Protein AF-A0A7Y3T927-F1 (afdb_monomer_lite)

InterPro domains:
  IPR011990 Tetratricopeptide-like helical domain superfamily [G3DSA:1.25.40.10] (578-872)

Foldseek 3Di:
DDDDDPPPVVVVVVVVVVVVVVVVVPPPPPPDDPPPDPPAQDLQKWFQQAFFKFAAAAPDDPPPDPDPDDIQTDGGRFIWGFDFWAFDLVLFIWTWTWGDSPPPPDIDITIDGLLRIASDYCLQVLLVVLQLQFAFHQKFFWWQDKALDQVVVLVVLLVLVLLVLAWWKFQFPVNIITITSAMWGNVCQVVLLVPFPSGHVPIHTHRCSRGNAIFDDDPRGTHHQPPPPDPDLVRLLVVLVVLCVVCVVVVPLVSLVNSVRSPDLVSLLSNLVSLVQPACPPVSNLSVSLVSLSSNSSSSNLSSLLSQLVDQLNSNCSSQCNRPPVHPPQLVRGCNLSSLRSNLSVLNLSSLQSNLCSAQVPHLHALSSLRSNLSSLVSNVVVPPVVSLVCSLVSCVSNQVNVDDPGDRDLSRLLSSLVSLVVQADAEDDDPPGHHSLSSLVSLLVSLQRDAPDPVCVVSLVVSLVRLVVNLVRLHLSSLLSLQPRPRNDPLVSSLVSLLSSVVSLVPDPDHDPCSVCVLVSGQQVHPSSCVVLVVLLVVLLCLLQPVLDPSNLVSLQVNVVSLVRHPVRDPVNNLVSLVNQQDLVHLSSLQVNLVVLCVVLVPPDPPVSNVVSNVSNLVSLVSNLDLQRQPLVSLQVNLVVCVVVVVLVVSLVSLVSSLVSVVVPDDAAAQDLVSLQVNLVSCVVVLHPQVSSLVSLVNLLRHLHQVGNLVSLQSNLVCQCVVSVHHNDLQSSLVSLCCSAVPPRYLHHDLVSLQSNLCSQVDDVVHHDDPVCPPVPDDDNLNSLQSSLLSLQSSVLVVDVVSVVVNVVSVVCVLVVVGDFFWKWKFKAALVRDTRDIAIWTKGKHWHDDPVCSVVSDTWIWIWTQGPSSRIWIWTADPNFIDTVNATWDAWDDDPQKTWTARPSRRMIMIIHGD

Secondary structure (DSSP, 8-state):
----SSSHHHHHHHHHHHHHHHHHHHS---------PPPP--TTEEEESS-EEEBSSTT--TTSSS--SS-EEEPTT-EEEEEEEEE-TTS-EEEEEEEE-SSTT-EEEEEEEGGGEES-SSSTTTTTTT-TTSPPTTEEEEEEEEESSHHHHHHHHHHTGGGTTT-EEEEETTS-EEEEEEEEEHHHHHHHHHH-SSS-TT-EEE--TTEEEEPEEETTEEE----TT-SSHHHHHHHHHHHHHHHHHHT-HHHHHHHHHTT-HHHHHHHHHHTTT---SSS-HHHHHHHHHHHHHHTT-HHHHHHHHS-SS-TTTHHHHHHTTT-SS-GGG-SHHHHHHHHHHTT-HHHHHHHHHHSSTTSPPPHHHHHHHHHHHHHHHHTT-HHHHHHTTGGGHHHHHHT-TTPPPPHHHHHHHHHHHHTT-B-SS--TTS-BSHHHHHHHHHHHHH----GGGHHHHHHHHHHHHHHHHTT-HHHHHHHHT-TTTS-HHHHHHHHHHHHHHHHH-SS--TTTTTHHHHS-TT-TTTHHHHHHHHHHHHHHHHH--STHHHHHHHHHHHHHHH-SS--HHHHHHHHHHTSSSS--TTHHHHHHHHHHHTTS---HHHHHHHHHHHHHHHHHH--TTS--HHHHHHHHHHHHHTT-HHHHHHHHHHHHHHHHHH--SS-S--HHHHHHHHHHHHTT--HHHHHHHHHHHHTS--TTTHHHHHHHHHHHHHHTSSS---HHHHHHHHHHHHS-SS-S---HHHHHHHHHHHHH-SSPPPPTTTTTTS---HHHHHHHHHHHHHHHHHTT-HHHHHHHHHHHHHHHTTSS--EEEEEEEE-TT--EEEEEEEEEEEEEE--GGGTTTT-PEEEEEEE-TTS-EEEEEEETTEEEETTEEEPPPEEETTEEEEE-TTT--EEEEEE-

Sequence (916 aa):
MAHTIIAQGKVIRLFIAAIIAIILALLPVSQGRTQDLPPYQTLEVRRLCAPTQISRTPGQRANQTGNQTGHILLNSGGEVRLVDITFGPDRRPYFAVDYATGKGLERAKGFVPIENASNFCGFSQRAENGQPFVSPPNTCHLIAAVAPSLAALNSQARALAAFRPSMAAYLQSDGHYALSLGLLNIKASSSILARATRLPENSHCSTGNAFIASLVKTGSAFSQPEKAGYASTEERLAAAGALLQAAAQTQDSNGLRKACHLGLGSACSLYAQAIYDAADPDGDLPATVTHYALLGCMSGDVLGCKLAINRSENTLENAQFRAIEGGTGDANDLVTPELAKPGCDAGDAVSCVLLARGTASTTTATAVEASSNFAALYTACGAGIAFVCRDLPDSFDPVISARGQAVSATPDENYALAALLEESCEPGPARANHVHCKPAYYKYRDFLQDTEPDRLEKPRLTKAKALLERGCADGDPSACIAQTRLAAHWALDARNHSAARAIALCAEQTEKDSACTGLGSALDPGLAAAAPAQNDSYQALSNSCRTDTSASGPQACAAAVAAALASKDIKRPQLEAMLDSACGDETINGCQALASLLFANTKEQSPPPIKADNDARALAALEKGCRFDNAPASTCLSLARLHGDAGEIAAAMNLFEKGCAAQIAQSSNRPETVSLCYEAAKFALQHKTHYPAALQWADFACKAADPGLSPYACKLIGNIYALGLGTAVNAQQAAMAYQSGCFHPFVATTDGEACIRYGNLLLGAKPPIVLAGDAYAGDQTPASLITEASRAYDMGCMDNIEQACQLNRTLLEDWSRGRYPHDRTTCSVKDDAGTTRSENTCRRFSFYQAAAERKPGRRQLRLNVHVWPDGDKTVIYQDNGRWRLNEVITDGPQRKSDMTCWRNPISKRSFCAKPL

Organism: NCBI:txid419475

pLDDT: mean 82.71, std 12.77, range [29.67, 97.75]

Radius of gyration: 36.07 Å; chains: 1; bounding box: 84×70×139 Å

Structure (mmCIF, N/CA/C/O backbone):
data_AF-A0A7Y3T927-F1
#
_entry.id   AF-A0A7Y3T927-F1
#
loop_
_atom_site.group_PDB
_atom_site.id
_atom_site.type_symbol
_atom_site.label_atom_id
_atom_site.label_alt_id
_atom_site.label_comp_id
_atom_site.label_asym_id
_atom_site.label_entity_id
_atom_site.label_seq_id
_atom_site.pdbx_PDB_ins_code
_atom_site.Cartn_x
_atom_site.Cartn_y
_atom_site.Cartn_z
_atom_site.occupancy
_atom_site.B_iso_or_equiv
_atom_site.auth_seq_id
_atom_site.auth_comp_id
_atom_site.auth_asym_id
_atom_site.auth_atom_id
_atom_site.pdbx_PDB_model_num
ATOM 1 N N . MET A 1 1 ? 25.437 27.936 92.104 1.00 33.88 1 MET A N 1
ATOM 2 C CA . MET A 1 1 ? 25.019 29.152 91.372 1.00 33.88 1 MET A CA 1
ATOM 3 C C . MET A 1 1 ? 25.064 28.813 89.892 1.00 33.88 1 MET A C 1
ATOM 5 O O . MET A 1 1 ? 26.129 28.494 89.396 1.00 33.88 1 MET A O 1
ATOM 9 N N . ALA A 1 2 ? 23.916 28.457 89.319 1.00 29.67 2 ALA A N 1
ATOM 10 C CA . ALA A 1 2 ? 22.984 29.362 88.624 1.00 29.67 2 ALA A CA 1
ATOM 11 C C . ALA A 1 2 ? 23.266 29.293 87.109 1.00 29.67 2 ALA A C 1
ATOM 13 O O . ALA A 1 2 ? 24.314 29.706 86.641 1.00 29.67 2 ALA A O 1
ATOM 14 N N . HIS A 1 3 ? 22.467 28.517 86.373 1.00 36.09 3 HIS A N 1
ATOM 15 C CA . HIS A 1 3 ? 21.347 29.038 85.579 1.00 36.09 3 HIS A CA 1
ATOM 16 C C . HIS A 1 3 ? 21.787 30.054 84.524 1.00 36.09 3 HIS A C 1
ATOM 18 O O . HIS A 1 3 ? 21.802 31.242 84.818 1.00 36.09 3 HIS A O 1
ATOM 24 N N . THR A 1 4 ? 22.064 29.599 83.294 1.00 37.44 4 THR A N 1
ATOM 25 C CA . THR A 1 4 ? 21.818 30.377 82.052 1.00 37.44 4 THR A CA 1
ATOM 26 C C . THR A 1 4 ? 22.055 29.566 80.765 1.00 37.44 4 THR A C 1
ATOM 28 O O . THR A 1 4 ? 22.653 30.054 79.822 1.00 37.44 4 THR A O 1
ATOM 31 N N . ILE A 1 5 ? 21.562 28.325 80.648 1.00 41.53 5 ILE A N 1
ATOM 32 C CA . ILE A 1 5 ? 21.494 27.650 79.326 1.00 41.53 5 ILE A CA 1
ATOM 33 C C . ILE A 1 5 ? 20.171 26.883 79.181 1.00 41.53 5 ILE A C 1
ATOM 35 O O . ILE A 1 5 ? 20.136 25.687 78.932 1.00 41.53 5 ILE A O 1
ATOM 39 N N . ILE A 1 6 ? 19.041 27.558 79.411 1.00 42.19 6 ILE A N 1
ATOM 40 C CA . ILE A 1 6 ? 17.700 27.002 79.110 1.00 42.19 6 ILE A CA 1
ATOM 41 C C . ILE A 1 6 ? 16.919 27.909 78.133 1.00 42.19 6 ILE A C 1
ATOM 43 O O . ILE A 1 6 ? 15.921 27.489 77.552 1.00 42.19 6 ILE A O 1
ATOM 47 N N . ALA A 1 7 ? 17.411 29.117 77.833 1.00 40.31 7 ALA A N 1
ATOM 48 C CA . ALA A 1 7 ? 16.710 30.061 76.957 1.00 40.31 7 ALA A CA 1
ATOM 49 C C . ALA A 1 7 ? 17.004 29.895 75.449 1.00 40.31 7 ALA A C 1
ATOM 51 O O . ALA A 1 7 ? 16.173 30.282 74.634 1.00 40.31 7 ALA A O 1
ATOM 52 N N . GLN A 1 8 ? 18.122 29.273 75.043 1.00 43.91 8 GLN A N 1
ATOM 53 C CA . GLN A 1 8 ? 18.474 29.142 73.613 1.00 43.91 8 GLN A CA 1
ATOM 54 C C . GLN A 1 8 ? 17.902 27.885 72.927 1.00 43.91 8 GLN A C 1
ATOM 56 O O . GLN A 1 8 ? 17.673 27.896 71.720 1.00 43.91 8 GLN A O 1
ATOM 61 N N . GLY A 1 9 ? 17.570 26.825 73.674 1.00 41.06 9 GLY A N 1
ATOM 62 C CA . GLY A 1 9 ? 17.027 25.586 73.094 1.00 41.06 9 GLY A CA 1
ATOM 63 C C . GLY A 1 9 ? 15.558 25.673 72.653 1.00 41.06 9 GLY A C 1
ATOM 64 O O . GLY A 1 9 ? 15.148 24.966 71.734 1.00 41.06 9 GLY A O 1
ATOM 65 N N . LYS A 1 10 ? 14.756 26.554 73.273 1.00 48.06 10 LYS A N 1
ATOM 66 C CA . LYS A 1 10 ? 13.339 26.749 72.907 1.00 48.06 10 LYS A CA 1
ATOM 67 C C . LYS A 1 10 ? 13.165 27.624 71.669 1.00 48.06 10 LYS A C 1
ATOM 69 O O . LYS A 1 10 ? 12.317 27.305 70.844 1.00 48.06 10 LYS A O 1
ATOM 74 N N . VAL A 1 11 ? 13.985 28.665 71.506 1.00 54.19 11 VAL A N 1
ATOM 75 C CA . VAL A 1 11 ? 13.917 29.553 70.333 1.00 54.19 11 VAL A CA 1
ATOM 76 C C . VAL A 1 11 ? 14.350 28.807 69.071 1.00 54.19 11 VAL A C 1
ATOM 78 O O . VAL A 1 11 ? 13.672 28.904 68.057 1.00 54.19 11 VAL A O 1
ATOM 81 N N . ILE A 1 12 ? 15.384 27.962 69.154 1.00 56.62 12 ILE A N 1
ATOM 82 C CA . ILE A 1 12 ? 15.832 27.135 68.022 1.00 56.62 12 ILE A CA 1
ATOM 83 C C . ILE A 1 12 ? 14.793 26.057 67.672 1.00 56.62 12 ILE A C 1
ATOM 85 O O . ILE A 1 12 ? 14.523 25.837 66.498 1.00 56.62 12 ILE A O 1
ATOM 89 N N . ARG A 1 13 ? 14.134 25.429 68.658 1.00 56.34 13 ARG A N 1
ATOM 90 C CA . ARG A 1 13 ? 13.058 24.457 68.383 1.00 56.34 13 ARG A CA 1
ATOM 91 C C . ARG A 1 13 ? 11.796 25.101 67.808 1.00 56.34 13 ARG A C 1
ATOM 93 O O . ARG A 1 13 ? 11.182 24.491 66.940 1.00 56.34 13 ARG A O 1
ATOM 100 N N . LEU A 1 14 ? 11.432 26.315 68.232 1.00 60.09 14 LEU A N 1
ATOM 101 C CA . LEU A 1 14 ? 10.325 27.060 67.620 1.00 60.09 14 LEU A CA 1
ATOM 102 C C . LEU A 1 14 ? 10.671 27.548 66.211 1.00 60.09 14 LEU A C 1
ATOM 104 O O . LEU A 1 14 ? 9.817 27.469 65.339 1.00 60.09 14 LEU A O 1
ATOM 108 N N . PHE A 1 15 ? 11.909 27.986 65.963 1.00 62.97 15 PHE A N 1
ATOM 109 C CA . PHE A 1 15 ? 12.351 28.369 64.620 1.00 62.97 15 PHE A CA 1
ATOM 110 C C . PHE A 1 15 ? 12.423 27.169 63.676 1.00 62.97 15 PHE A C 1
ATOM 112 O O . PHE A 1 15 ? 11.966 27.272 62.547 1.00 62.97 15 PHE A O 1
ATOM 119 N N . ILE A 1 16 ? 12.915 26.013 64.130 1.00 68.69 16 ILE A N 1
ATOM 120 C CA . ILE A 1 16 ? 12.929 24.785 63.322 1.00 68.69 16 ILE A CA 1
ATOM 121 C C . ILE A 1 16 ? 11.500 24.285 63.075 1.00 68.69 16 ILE A C 1
ATOM 123 O O . ILE A 1 16 ? 11.180 23.925 61.950 1.00 68.69 16 ILE A O 1
ATOM 127 N N . ALA A 1 17 ? 10.611 24.319 64.074 1.00 65.12 17 ALA A N 1
ATOM 128 C CA . ALA A 1 17 ? 9.209 23.944 63.888 1.00 65.12 17 ALA A CA 1
ATOM 129 C C . ALA A 1 17 ? 8.461 24.913 62.957 1.00 65.12 17 ALA A C 1
ATOM 131 O O . ALA A 1 17 ? 7.675 24.466 62.127 1.00 65.12 17 ALA A O 1
ATOM 132 N N . ALA A 1 18 ? 8.736 26.219 63.041 1.00 66.75 18 ALA A N 1
ATOM 133 C CA . ALA A 1 18 ? 8.168 27.224 62.148 1.00 66.75 18 ALA A CA 1
ATOM 134 C C . ALA A 1 18 ? 8.727 27.106 60.723 1.00 66.75 18 ALA A C 1
ATOM 136 O O . ALA A 1 18 ? 7.965 27.214 59.774 1.00 66.75 18 ALA A O 1
ATOM 137 N N . ILE A 1 19 ? 10.020 26.811 60.556 1.00 69.44 19 ILE A N 1
ATOM 138 C CA . ILE A 1 19 ? 10.631 26.557 59.244 1.00 69.44 19 ILE A CA 1
ATOM 139 C C . ILE A 1 19 ? 10.083 25.258 58.643 1.00 69.44 19 ILE A C 1
ATOM 141 O O . ILE A 1 19 ? 9.736 25.249 57.472 1.00 69.44 19 ILE A O 1
ATOM 145 N N . ILE A 1 20 ? 9.906 24.190 59.427 1.00 69.19 20 ILE A N 1
ATOM 146 C CA . ILE A 1 20 ? 9.268 22.948 58.960 1.00 69.19 20 ILE A CA 1
ATOM 147 C C . ILE A 1 20 ? 7.797 23.194 58.595 1.00 69.19 20 ILE A C 1
ATOM 149 O O . ILE A 1 20 ? 7.352 22.713 57.559 1.00 69.19 20 ILE A O 1
ATOM 153 N N . ALA A 1 21 ? 7.054 23.986 59.375 1.00 63.88 21 ALA A N 1
ATOM 154 C CA . ALA A 1 21 ? 5.666 24.343 59.071 1.00 63.88 21 ALA A CA 1
ATOM 155 C C . ALA A 1 21 ? 5.542 25.250 57.835 1.00 63.88 21 ALA A C 1
ATOM 157 O O . ALA A 1 21 ? 4.618 25.079 57.048 1.00 63.88 21 ALA A O 1
ATOM 158 N N . ILE A 1 22 ? 6.487 26.171 57.624 1.00 67.50 22 ILE A N 1
ATOM 159 C CA . ILE A 1 22 ? 6.550 27.035 56.439 1.00 67.50 22 ILE A CA 1
ATOM 160 C C . ILE A 1 22 ? 6.990 26.232 55.208 1.00 67.50 22 ILE A C 1
ATOM 162 O O . ILE A 1 22 ? 6.430 26.432 54.141 1.00 67.50 22 ILE A O 1
ATOM 166 N N . ILE A 1 23 ? 7.908 25.269 55.342 1.00 58.34 23 ILE A N 1
ATOM 167 C CA . ILE A 1 23 ? 8.287 24.343 54.261 1.00 58.34 23 ILE A CA 1
ATOM 168 C C . ILE A 1 23 ? 7.128 23.388 53.930 1.00 58.34 23 ILE A C 1
ATOM 170 O O . ILE A 1 23 ? 6.884 23.133 52.759 1.00 58.34 23 ILE A O 1
ATOM 174 N N . LEU A 1 24 ? 6.349 22.929 54.917 1.00 52.25 24 LEU A N 1
ATOM 175 C CA . LEU A 1 24 ? 5.124 22.142 54.695 1.00 52.25 24 LEU A CA 1
ATOM 176 C C . LEU A 1 24 ? 3.968 22.971 54.108 1.00 52.25 24 LEU A C 1
ATOM 178 O O . LEU A 1 24 ? 3.134 22.409 53.406 1.00 52.25 24 LEU A O 1
ATOM 182 N N . ALA A 1 25 ? 3.925 24.285 54.358 1.00 47.84 25 ALA A N 1
ATOM 183 C CA . ALA A 1 25 ? 2.937 25.206 53.787 1.00 47.84 25 ALA A CA 1
ATOM 184 C C . ALA A 1 25 ? 3.353 25.802 52.423 1.00 47.84 25 ALA A C 1
ATOM 186 O O . ALA A 1 25 ? 2.496 26.299 51.696 1.00 47.84 25 ALA A O 1
ATOM 187 N N . LEU A 1 26 ? 4.648 25.758 52.078 1.00 42.41 26 LEU A N 1
ATOM 188 C CA . LEU A 1 26 ? 5.223 26.202 50.796 1.00 42.41 26 LEU A CA 1
ATOM 189 C C . LEU A 1 26 ? 5.604 25.049 49.863 1.00 42.41 26 LEU A C 1
ATOM 191 O O . LEU A 1 26 ? 6.012 25.303 48.728 1.00 42.41 26 LEU A O 1
ATOM 195 N N . LEU A 1 27 ? 5.445 23.789 50.286 1.00 35.97 27 LEU A N 1
ATOM 196 C CA . LEU A 1 27 ? 5.262 22.716 49.319 1.00 35.97 27 LEU A CA 1
ATOM 197 C C . LEU A 1 27 ? 4.057 23.128 48.471 1.00 35.97 27 LEU A C 1
ATOM 199 O O . LEU A 1 27 ? 2.996 23.394 49.046 1.00 35.97 27 LEU A O 1
ATOM 203 N N . PRO A 1 28 ? 4.177 23.211 47.134 1.00 34.75 28 PRO A N 1
ATOM 204 C CA . PRO A 1 28 ? 2.985 23.310 46.326 1.00 34.75 28 PRO A CA 1
ATOM 205 C C . PRO A 1 28 ? 2.115 22.136 46.761 1.00 34.75 28 PRO A C 1
ATOM 207 O O . PRO A 1 28 ? 2.535 20.977 46.663 1.00 34.75 28 PRO A O 1
ATOM 210 N N . VAL A 1 29 ? 0.913 22.435 47.260 1.00 36.88 29 VAL A N 1
ATOM 211 C CA . VAL A 1 29 ? -0.214 21.518 47.143 1.00 36.88 29 VAL A CA 1
ATOM 212 C C . VAL A 1 29 ? -0.388 21.366 45.640 1.00 36.88 29 VAL A C 1
ATOM 214 O O . VAL A 1 29 ? -1.146 22.078 44.988 1.00 36.88 29 VAL A O 1
ATOM 217 N N . SER A 1 30 ? 0.463 20.517 45.076 1.00 31.20 30 SER A N 1
ATOM 218 C CA . SER A 1 30 ? 0.371 20.005 43.736 1.00 31.20 30 SER A CA 1
ATOM 219 C C . SER A 1 30 ? -0.964 19.301 43.765 1.00 31.20 30 SER A C 1
ATOM 221 O O . SER A 1 30 ? -1.155 18.296 44.451 1.00 31.20 30 SER A O 1
ATOM 223 N N . GLN A 1 31 ? -1.933 19.967 43.145 1.00 33.25 31 GLN A N 1
ATOM 224 C CA . GLN A 1 31 ? -3.247 19.433 42.876 1.00 33.25 31 GLN A CA 1
ATOM 225 C C . GLN A 1 31 ? -3.047 18.001 42.391 1.00 33.25 31 GLN A C 1
ATOM 227 O O . GLN A 1 31 ? -2.390 17.754 41.380 1.00 33.25 31 GLN A O 1
ATOM 232 N N . GLY A 1 32 ? -3.509 17.050 43.195 1.00 33.59 32 GLY A N 1
ATOM 233 C CA . GLY A 1 32 ? -3.365 15.652 42.861 1.00 33.59 32 GLY A CA 1
ATOM 234 C C . GLY A 1 32 ? -4.108 15.319 41.569 1.00 33.59 32 GLY A C 1
ATOM 235 O O . GLY A 1 32 ? -5.122 15.939 41.248 1.00 33.59 32 GLY A O 1
ATOM 236 N N . ARG A 1 33 ? -3.652 14.215 40.965 1.00 40.88 33 ARG A N 1
ATOM 237 C CA . ARG A 1 33 ? -4.349 13.337 40.006 1.00 40.88 33 ARG A CA 1
ATOM 238 C C . ARG A 1 33 ? -3.961 13.468 38.526 1.00 40.88 33 ARG A C 1
ATOM 240 O O . ARG A 1 33 ? -4.812 13.389 37.651 1.00 40.88 33 ARG A O 1
ATOM 247 N N . THR A 1 34 ? -2.667 13.414 38.225 1.00 40.78 34 THR A N 1
ATOM 248 C CA . THR A 1 34 ? -2.215 12.391 37.264 1.00 40.78 34 THR A CA 1
ATOM 249 C C . THR A 1 34 ? -2.153 11.067 38.021 1.00 40.78 34 THR A C 1
ATOM 251 O O . THR A 1 34 ? -1.255 10.859 38.829 1.00 40.78 34 THR A O 1
ATOM 254 N N . GLN A 1 35 ? -3.147 10.191 37.857 1.00 53.47 35 GLN A N 1
ATOM 255 C CA . GLN A 1 35 ? -2.939 8.779 38.195 1.00 53.47 35 GLN A CA 1
ATOM 256 C C . GLN A 1 35 ? -1.859 8.262 37.240 1.00 53.47 35 GLN A C 1
ATOM 258 O O . GLN A 1 35 ? -2.017 8.465 36.039 1.00 53.47 35 GLN A O 1
ATOM 263 N N . ASP A 1 36 ? -0.784 7.657 37.752 1.00 65.19 36 ASP A N 1
ATOM 264 C CA . ASP A 1 36 ? 0.311 7.095 36.949 1.00 65.19 36 ASP A CA 1
ATOM 265 C C . ASP A 1 36 ? -0.249 6.133 35.888 1.00 65.19 36 ASP A C 1
ATOM 267 O O . ASP A 1 36 ? -0.567 4.973 36.167 1.00 65.19 36 ASP A O 1
ATOM 271 N N . LEU A 1 37 ? -0.450 6.641 34.669 1.00 80.94 37 LEU A N 1
ATOM 272 C CA . LEU A 1 37 ? -0.880 5.835 33.535 1.00 80.94 37 LEU A CA 1
ATOM 273 C C . LEU A 1 37 ? 0.250 4.851 33.212 1.00 80.94 37 LEU A C 1
ATOM 275 O O . LEU A 1 37 ? 1.421 5.242 33.250 1.00 80.94 37 LEU A O 1
ATOM 279 N N . PRO A 1 38 ? -0.063 3.591 32.865 1.00 84.38 38 PRO A N 1
ATOM 280 C CA . PRO A 1 38 ? 0.965 2.688 32.382 1.00 84.38 38 PRO A CA 1
ATOM 281 C C . PRO A 1 38 ? 1.623 3.287 31.130 1.00 84.38 38 PRO A C 1
ATOM 283 O O . PRO A 1 38 ? 0.946 3.969 30.348 1.00 84.38 38 PRO A O 1
ATOM 286 N N . PRO A 1 39 ? 2.927 3.038 30.916 1.00 86.25 39 PRO A N 1
ATOM 287 C CA . PRO A 1 39 ? 3.591 3.486 29.705 1.00 86.25 39 PRO A CA 1
ATOM 288 C C . PRO A 1 39 ? 2.880 2.896 28.487 1.00 86.25 39 PRO A C 1
ATOM 290 O O . PRO A 1 39 ? 2.471 1.732 28.491 1.00 86.25 39 PRO A O 1
ATOM 293 N N . TYR A 1 40 ? 2.736 3.713 27.446 1.00 90.56 40 TYR A N 1
ATOM 294 C CA . TYR A 1 40 ? 2.162 3.266 26.186 1.00 90.56 40 TYR A CA 1
ATOM 295 C C . TYR A 1 40 ? 3.009 2.133 25.597 1.00 90.56 40 TYR A C 1
ATOM 297 O O . TYR A 1 40 ? 4.215 2.285 25.395 1.00 90.56 40 TYR A O 1
ATOM 305 N N . GLN A 1 41 ? 2.369 1.005 25.306 1.00 91.31 41 GLN A N 1
ATOM 306 C CA . GLN A 1 41 ? 3.005 -0.146 24.690 1.00 91.31 41 GLN A CA 1
ATOM 307 C C . GLN A 1 41 ? 2.926 -0.025 23.164 1.00 91.31 41 GLN A C 1
ATOM 309 O O . GLN A 1 41 ? 1.869 -0.186 22.551 1.00 91.31 41 GLN A O 1
ATOM 314 N N . THR A 1 42 ? 4.055 0.265 22.534 1.00 90.56 42 THR A N 1
ATOM 315 C CA . THR A 1 42 ? 4.171 0.364 21.075 1.00 90.56 42 THR A CA 1
ATOM 316 C C . THR A 1 42 ? 3.954 -1.000 20.401 1.00 90.56 42 THR A C 1
ATOM 318 O O . THR A 1 42 ? 4.053 -2.047 21.038 1.00 90.56 42 THR A O 1
ATOM 321 N N . LEU A 1 43 ? 3.680 -1.005 19.089 1.00 89.56 43 LEU A N 1
ATOM 322 C CA . LEU A 1 43 ? 3.549 -2.239 18.286 1.00 89.56 43 LEU A CA 1
ATOM 323 C C . LEU A 1 43 ? 4.820 -3.101 18.283 1.00 89.56 43 LEU A C 1
ATOM 325 O O . LEU A 1 43 ? 4.753 -4.310 18.050 1.00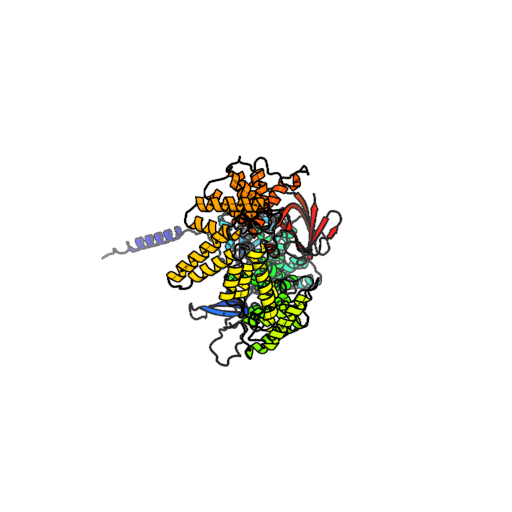 89.56 43 LEU A O 1
ATOM 329 N N . GLU A 1 44 ? 5.970 -2.472 18.535 1.00 92.50 44 GLU A N 1
ATOM 330 C CA . GLU A 1 44 ? 7.254 -3.158 18.627 1.00 92.50 44 GLU A CA 1
ATOM 331 C C . GLU A 1 44 ? 7.323 -4.043 19.881 1.00 92.50 44 GLU A C 1
ATOM 333 O O . GLU A 1 44 ? 8.025 -5.043 19.880 1.00 92.50 44 GLU A O 1
ATOM 338 N N . VAL A 1 45 ? 6.602 -3.714 20.955 1.00 93.44 45 VAL A N 1
ATOM 339 C CA . VAL A 1 45 ? 6.676 -4.457 22.213 1.00 93.44 45 VAL A CA 1
ATOM 340 C C . VAL A 1 45 ? 5.637 -5.573 22.201 1.00 93.44 45 VAL A C 1
ATOM 342 O O . VAL A 1 45 ? 4.430 -5.321 22.196 1.00 93.44 45 VAL A O 1
ATOM 345 N N . ARG A 1 46 ? 6.108 -6.820 22.249 1.00 94.38 46 ARG A N 1
ATOM 346 C CA . ARG A 1 46 ? 5.288 -8.031 22.342 1.00 94.38 46 ARG A CA 1
ATOM 347 C C . ARG A 1 46 ? 5.536 -8.751 23.660 1.00 94.38 46 ARG A C 1
ATOM 349 O O . ARG A 1 46 ? 6.598 -8.631 24.271 1.00 94.38 46 ARG A O 1
ATOM 356 N N . ARG A 1 47 ? 4.541 -9.514 24.101 1.00 93.56 47 ARG A N 1
ATOM 357 C CA . ARG A 1 47 ? 4.576 -10.293 25.337 1.00 93.56 47 ARG A CA 1
ATOM 358 C C . ARG A 1 47 ? 4.348 -11.767 25.050 1.00 93.56 47 ARG A C 1
ATOM 360 O O . ARG A 1 47 ? 3.532 -12.135 24.209 1.00 93.56 47 ARG A O 1
ATOM 367 N N . LEU A 1 48 ? 5.058 -12.604 25.795 1.00 93.25 48 LEU A N 1
ATOM 368 C CA . LEU A 1 48 ? 4.952 -14.056 25.724 1.00 93.25 48 LEU A CA 1
ATOM 369 C C . LEU A 1 48 ? 3.981 -14.528 26.803 1.00 93.25 48 LEU A C 1
ATOM 371 O O . LEU A 1 48 ? 4.302 -14.489 27.991 1.00 93.25 48 LEU A O 1
ATOM 375 N N . CYS A 1 49 ? 2.774 -14.945 26.422 1.00 90.44 49 CYS A N 1
ATOM 376 C CA . CYS A 1 49 ? 1.733 -15.257 27.411 1.00 90.44 49 CYS A CA 1
ATOM 377 C C . CYS A 1 49 ? 1.914 -16.622 28.084 1.00 90.44 49 CYS A C 1
ATOM 379 O O . CYS A 1 49 ? 1.349 -16.869 29.147 1.00 90.44 49 CYS A O 1
ATOM 381 N N . ALA A 1 50 ? 2.783 -17.469 27.540 1.00 90.81 50 ALA A N 1
ATOM 382 C CA . ALA A 1 50 ? 3.223 -18.721 28.139 1.00 90.81 50 ALA A CA 1
ATOM 383 C C . ALA A 1 50 ? 4.759 -18.797 28.109 1.00 90.81 50 ALA A C 1
ATOM 385 O O . ALA A 1 50 ? 5.382 -18.084 27.312 1.00 90.81 50 ALA A O 1
ATOM 386 N N . PRO A 1 51 ? 5.389 -19.647 28.947 1.00 89.88 51 PRO A N 1
ATOM 387 C CA . PRO A 1 51 ? 6.820 -19.899 28.848 1.00 89.88 51 PRO A CA 1
ATOM 388 C C . PRO A 1 51 ? 7.186 -20.289 27.415 1.00 89.88 51 PRO A C 1
ATOM 390 O O . PRO A 1 51 ? 6.685 -21.283 26.891 1.00 89.88 51 PRO A O 1
ATOM 393 N N . THR A 1 52 ? 8.020 -19.478 26.771 1.00 90.12 52 THR A N 1
ATOM 394 C CA . THR A 1 52 ? 8.309 -19.606 25.342 1.00 90.12 52 THR A CA 1
ATOM 395 C C . THR A 1 52 ? 9.803 -19.693 25.133 1.00 90.12 52 THR A C 1
ATOM 397 O O . THR A 1 52 ? 10.590 -18.895 25.649 1.00 90.12 52 THR A O 1
ATOM 400 N N . GLN A 1 53 ? 10.203 -20.702 24.375 1.00 87.44 53 GLN A N 1
ATOM 401 C CA . GLN A 1 53 ? 11.591 -20.899 24.022 1.00 87.44 53 GLN A CA 1
ATOM 402 C C . GLN A 1 53 ? 11.956 -20.002 22.845 1.00 87.44 53 GLN A C 1
ATOM 404 O O . GLN A 1 53 ? 11.349 -20.098 21.779 1.00 87.44 53 GLN A O 1
ATOM 409 N N . ILE A 1 54 ? 12.983 -19.173 23.026 1.00 87.38 54 ILE A N 1
ATOM 410 C CA . ILE A 1 54 ? 13.500 -18.346 21.941 1.00 87.38 54 ILE A CA 1
ATOM 411 C C . ILE A 1 54 ? 14.475 -19.174 21.105 1.00 87.38 54 ILE A C 1
ATOM 413 O O . ILE A 1 54 ? 15.445 -19.755 21.612 1.00 87.38 54 ILE A O 1
ATOM 417 N N . SER A 1 55 ? 14.186 -19.263 19.811 1.00 87.56 55 SER A N 1
ATOM 418 C CA . SER A 1 55 ? 15.016 -19.987 18.851 1.00 87.56 55 SER A CA 1
ATOM 419 C C . SER A 1 55 ? 16.105 -19.069 18.286 1.00 87.56 55 SER A C 1
ATOM 421 O O . SER A 1 55 ? 15.894 -17.869 18.125 1.00 87.56 55 SER A O 1
ATOM 423 N N . ARG A 1 56 ? 17.301 -19.614 18.025 1.00 85.25 56 ARG A N 1
ATOM 424 C CA . ARG A 1 56 ? 18.397 -18.855 17.391 1.00 85.25 56 ARG A CA 1
ATOM 425 C C . ARG A 1 56 ? 18.201 -18.708 15.888 1.00 85.25 56 ARG A C 1
ATOM 427 O O . ARG A 1 56 ? 18.683 -17.743 15.313 1.00 85.25 56 ARG A O 1
ATOM 434 N N . THR A 1 57 ? 17.520 -19.673 15.282 1.00 84.88 57 THR A N 1
ATOM 435 C CA . THR A 1 57 ? 17.102 -19.665 13.881 1.00 84.88 57 THR A CA 1
ATOM 436 C C . THR A 1 57 ? 15.611 -20.009 13.814 1.00 84.88 57 THR A C 1
ATOM 438 O O . THR A 1 57 ? 15.144 -20.781 14.662 1.00 84.88 57 THR A O 1
ATOM 441 N N . PRO A 1 58 ? 14.851 -19.443 12.860 1.00 85.81 58 PRO A N 1
ATOM 442 C CA . PRO A 1 58 ? 13.432 -19.752 12.696 1.00 85.81 58 PRO A CA 1
ATOM 443 C C . PRO A 1 58 ? 13.199 -21.264 12.541 1.00 85.81 58 PRO A C 1
ATOM 445 O O . PRO A 1 58 ? 13.969 -21.952 11.876 1.00 85.81 58 PRO A O 1
ATOM 448 N N . GLY A 1 59 ? 12.149 -21.811 13.160 1.00 77.75 59 GLY A N 1
ATOM 449 C CA . GLY A 1 59 ? 11.793 -23.235 13.029 1.00 77.75 59 GLY A CA 1
ATOM 450 C C . GLY A 1 59 ? 12.625 -24.237 13.847 1.00 77.75 59 GLY A C 1
ATOM 451 O O . GLY A 1 59 ? 12.253 -25.410 13.926 1.00 77.75 59 GLY A O 1
ATOM 452 N N . GLN A 1 60 ? 13.715 -23.821 14.505 1.00 74.81 60 GLN A N 1
ATOM 453 C CA . GLN A 1 60 ? 14.587 -24.736 15.254 1.00 74.81 60 GLN A CA 1
ATOM 454 C C . GLN A 1 60 ? 13.970 -25.178 16.597 1.00 74.81 60 GLN A C 1
ATOM 456 O O . GLN A 1 60 ? 13.704 -24.356 17.477 1.00 74.81 60 GLN A O 1
ATOM 461 N N . ARG A 1 61 ? 13.807 -26.497 16.805 1.00 59.31 61 ARG A N 1
ATOM 462 C CA . ARG A 1 61 ? 13.373 -27.084 18.093 1.00 59.31 61 ARG A CA 1
ATOM 463 C C . ARG A 1 61 ? 14.563 -27.420 19.003 1.00 59.31 61 ARG A C 1
ATOM 465 O O . ARG A 1 61 ? 15.595 -27.888 18.532 1.00 59.31 61 ARG A O 1
ATOM 472 N N . ALA A 1 62 ? 14.361 -27.296 20.320 1.00 52.41 62 ALA A N 1
ATOM 473 C CA . ALA A 1 62 ? 15.357 -27.529 21.384 1.00 52.41 62 ALA A CA 1
ATOM 474 C C . ALA A 1 62 ? 16.171 -28.831 21.284 1.00 52.41 62 ALA A C 1
ATOM 476 O O . ALA A 1 62 ? 17.311 -28.882 21.733 1.00 52.41 62 ALA A O 1
ATOM 477 N N . ASN A 1 63 ? 15.572 -29.893 20.737 1.00 46.38 63 ASN A N 1
ATOM 478 C CA . ASN A 1 63 ? 16.089 -31.258 20.844 1.00 46.38 63 ASN A CA 1
ATOM 479 C C . ASN A 1 63 ? 16.850 -31.747 19.598 1.00 46.38 63 ASN A C 1
ATOM 481 O O . ASN A 1 63 ? 17.194 -32.923 19.535 1.00 46.38 63 ASN A O 1
ATOM 485 N N . GLN A 1 64 ? 17.099 -30.895 18.596 1.00 47.88 64 GLN A N 1
ATOM 486 C CA . GLN A 1 64 ? 17.743 -31.325 17.343 1.00 47.88 64 GLN A CA 1
ATOM 487 C C . GLN A 1 64 ? 19.277 -31.246 17.342 1.00 47.88 64 GLN A C 1
ATOM 489 O O . GLN A 1 64 ? 19.911 -31.857 16.488 1.00 47.88 64 GLN A O 1
ATOM 494 N N . THR A 1 65 ? 19.900 -30.578 18.313 1.00 42.16 65 THR A N 1
ATOM 495 C CA . THR A 1 65 ? 21.364 -30.544 18.450 1.00 42.16 65 THR A CA 1
ATOM 496 C C . THR A 1 65 ? 21.747 -30.953 19.864 1.00 42.16 65 THR A C 1
ATOM 498 O O . THR A 1 65 ? 21.506 -30.205 20.807 1.00 42.16 65 THR A O 1
ATOM 501 N N . GLY A 1 66 ? 22.344 -32.139 20.013 1.00 40.41 66 GLY A N 1
ATOM 502 C CA . GLY A 1 66 ? 22.741 -32.761 21.285 1.00 40.41 66 GLY A CA 1
ATOM 503 C C . GLY A 1 66 ? 23.830 -32.039 22.093 1.00 40.41 66 GLY A C 1
ATOM 504 O O . GLY A 1 66 ? 24.508 -32.684 22.879 1.00 40.41 66 GLY A O 1
ATOM 505 N N . ASN A 1 67 ? 23.994 -30.724 21.929 1.00 41.62 67 ASN A N 1
ATOM 506 C CA . ASN A 1 67 ? 24.838 -29.884 22.771 1.00 41.62 67 ASN A CA 1
ATOM 507 C C . ASN A 1 67 ? 24.016 -28.708 23.315 1.00 41.62 67 ASN A C 1
ATOM 509 O O . ASN A 1 67 ? 23.716 -27.732 22.626 1.00 41.62 67 ASN A O 1
ATOM 513 N N . GLN A 1 68 ? 23.640 -28.835 24.585 1.00 48.19 68 GLN A N 1
ATOM 514 C CA . GLN A 1 68 ? 23.002 -27.811 25.404 1.00 48.19 68 GLN A CA 1
ATOM 515 C C . GLN A 1 68 ? 23.946 -26.609 25.570 1.00 48.19 68 GLN A C 1
ATOM 517 O O . GLN A 1 68 ? 24.982 -26.761 26.201 1.00 48.19 68 GLN A O 1
ATOM 522 N N . THR A 1 69 ? 23.619 -25.435 25.009 1.00 44.09 69 THR A N 1
ATOM 523 C CA . THR A 1 69 ? 24.128 -24.096 25.442 1.00 44.09 69 THR A CA 1
ATOM 524 C C . THR A 1 69 ? 23.535 -22.910 24.643 1.00 44.09 69 THR A C 1
ATOM 526 O O . THR A 1 69 ? 24.157 -21.852 24.543 1.00 44.09 69 THR A O 1
ATOM 529 N N . GLY A 1 70 ? 22.331 -23.023 24.055 1.00 50.16 70 GLY A N 1
ATOM 530 C CA . GLY A 1 70 ? 21.861 -21.989 23.112 1.00 50.16 70 GLY A CA 1
ATOM 531 C C . GLY A 1 70 ? 20.425 -21.490 23.184 1.00 50.16 70 GLY A C 1
ATOM 532 O O . GLY A 1 70 ? 20.142 -20.484 22.536 1.00 50.16 70 GLY A O 1
ATOM 533 N N . HIS A 1 71 ? 19.546 -22.127 23.954 1.00 61.34 71 HIS A N 1
ATOM 534 C CA . HIS A 1 71 ? 18.134 -21.757 24.026 1.00 61.34 71 HIS A CA 1
ATOM 535 C C . HIS A 1 71 ? 17.813 -21.118 25.371 1.00 61.34 71 HIS A C 1
ATOM 537 O O . HIS A 1 71 ? 18.051 -21.724 26.415 1.00 61.34 71 HIS A O 1
ATOM 543 N N . ILE A 1 72 ? 17.273 -19.900 25.338 1.00 74.19 72 ILE A N 1
ATOM 544 C CA . ILE A 1 72 ? 16.772 -19.216 26.529 1.00 74.19 72 ILE A CA 1
ATOM 545 C C . ILE A 1 72 ? 15.261 -19.429 26.566 1.00 74.19 72 ILE A C 1
ATOM 547 O O . ILE A 1 72 ? 14.550 -19.089 25.618 1.00 74.19 72 ILE A O 1
ATOM 551 N N . LEU A 1 73 ? 14.784 -20.034 27.652 1.00 84.50 73 LEU A N 1
ATOM 552 C CA . LEU A 1 73 ? 13.365 -20.088 27.970 1.00 84.50 73 LEU A CA 1
ATOM 553 C C . LEU A 1 73 ? 12.999 -18.774 28.657 1.00 84.50 73 LEU A C 1
ATOM 555 O O . LEU A 1 73 ? 13.496 -18.491 29.747 1.00 84.50 73 LEU A O 1
ATOM 559 N N . LEU A 1 74 ? 12.152 -17.972 28.018 1.00 85.69 74 LEU A N 1
ATOM 560 C CA . LEU A 1 74 ? 11.567 -16.805 28.664 1.00 85.69 74 LEU A CA 1
ATOM 561 C C . LEU A 1 74 ? 10.287 -17.226 29.381 1.00 85.69 74 LEU A C 1
ATOM 563 O O . LEU A 1 74 ? 9.463 -17.958 28.831 1.00 85.69 74 LEU A O 1
ATOM 567 N N . ASN A 1 75 ? 10.140 -16.770 30.623 1.00 85.75 75 ASN A N 1
ATOM 568 C CA . ASN A 1 75 ? 8.950 -17.024 31.429 1.00 85.75 75 ASN A CA 1
ATOM 569 C C . ASN A 1 75 ? 7.726 -16.307 30.838 1.00 85.75 75 ASN A C 1
ATOM 571 O O . ASN A 1 75 ? 7.858 -15.337 30.089 1.00 85.75 75 ASN A O 1
ATOM 575 N N . SER A 1 76 ? 6.529 -16.761 31.223 1.00 87.00 76 SER A N 1
ATOM 576 C CA . SER A 1 76 ? 5.289 -16.042 30.910 1.00 87.00 76 SER A CA 1
ATOM 577 C C . SER A 1 76 ? 5.363 -14.591 31.409 1.00 87.00 76 SER A C 1
ATOM 579 O O . SER A 1 76 ? 5.915 -14.317 32.476 1.00 87.00 76 SER A O 1
ATOM 581 N N . GLY A 1 77 ? 4.842 -13.662 30.610 1.00 83.44 77 GLY A N 1
ATOM 582 C CA . GLY A 1 77 ? 4.947 -12.220 30.827 1.00 83.44 77 GLY A CA 1
ATOM 583 C C . GLY A 1 77 ? 6.250 -11.600 30.314 1.00 83.44 77 GLY A C 1
ATOM 584 O O . GLY A 1 77 ? 6.375 -10.377 30.357 1.00 83.44 77 GLY A O 1
ATOM 585 N N . GLY A 1 78 ? 7.190 -12.411 29.811 1.00 87.38 78 GLY A N 1
ATOM 586 C CA . GLY A 1 78 ? 8.433 -11.941 29.206 1.00 87.38 78 GLY A CA 1
ATOM 587 C C . GLY A 1 78 ? 8.179 -11.008 28.021 1.00 87.38 78 GLY A C 1
ATOM 588 O O . GLY A 1 78 ? 7.340 -11.292 27.164 1.00 87.38 78 GLY A O 1
ATOM 589 N N . GLU A 1 79 ? 8.906 -9.893 27.994 1.00 91.31 79 GLU A N 1
ATOM 590 C CA . GLU A 1 79 ? 8.835 -8.886 26.938 1.00 91.31 79 GLU A CA 1
ATOM 591 C C . GLU A 1 79 ? 9.874 -9.165 25.848 1.00 91.31 79 GLU A C 1
ATOM 593 O O . GLU A 1 79 ? 11.042 -9.445 26.139 1.00 91.31 79 GLU A O 1
ATOM 598 N N . VAL A 1 80 ? 9.449 -9.040 24.593 1.00 93.75 80 VAL A N 1
ATOM 599 C CA . VAL A 1 80 ? 10.316 -9.093 23.416 1.00 93.75 80 VAL A CA 1
ATOM 600 C C . VAL A 1 80 ? 10.017 -7.898 22.512 1.00 93.75 80 VAL A C 1
ATOM 602 O O . VAL A 1 80 ? 8.867 -7.478 22.385 1.00 93.75 80 VAL A O 1
ATOM 605 N N . ARG A 1 81 ? 11.045 -7.330 21.883 1.00 94.88 81 ARG A N 1
ATOM 606 C CA . ARG A 1 81 ? 10.921 -6.217 20.938 1.00 94.88 81 ARG A CA 1
ATOM 607 C C . ARG A 1 81 ? 11.016 -6.747 19.514 1.00 94.88 81 ARG A C 1
ATOM 609 O O . ARG A 1 81 ? 12.048 -7.278 19.122 1.00 94.88 81 ARG A O 1
ATOM 616 N N . LEU A 1 82 ? 9.935 -6.620 18.761 1.00 95.00 82 LEU A N 1
ATOM 617 C CA . LEU A 1 82 ? 9.835 -6.952 17.350 1.00 95.00 82 LEU A CA 1
ATOM 618 C C . LEU A 1 82 ? 10.794 -6.090 16.528 1.00 95.00 82 LEU A C 1
ATOM 620 O O . LEU A 1 82 ? 10.820 -4.869 16.664 1.00 95.00 82 LEU A O 1
ATOM 624 N N . VAL A 1 83 ? 11.549 -6.747 15.655 1.00 92.62 83 VAL A N 1
ATOM 625 C CA . VAL A 1 83 ? 12.463 -6.114 14.701 1.00 92.62 83 VAL A CA 1
ATOM 626 C C . VAL A 1 83 ? 11.969 -6.327 13.273 1.00 92.62 83 VAL A C 1
ATOM 628 O O . VAL A 1 83 ? 11.963 -5.389 12.483 1.00 92.62 83 VAL A O 1
ATOM 631 N N . ASP A 1 84 ? 11.561 -7.555 12.955 1.00 92.50 84 ASP A N 1
ATOM 632 C CA . ASP A 1 84 ? 11.188 -7.992 11.608 1.00 92.50 84 ASP A CA 1
ATOM 633 C C . ASP A 1 84 ? 10.317 -9.261 11.690 1.00 92.50 84 ASP A C 1
ATOM 635 O O . ASP A 1 84 ? 10.160 -9.855 12.762 1.00 92.50 84 ASP A O 1
ATOM 639 N N . ILE A 1 85 ? 9.788 -9.718 10.562 1.00 94.00 85 ILE A N 1
ATOM 640 C CA . ILE A 1 85 ? 9.142 -11.019 10.395 1.00 94.00 85 ILE A CA 1
ATOM 641 C C . ILE A 1 85 ? 9.840 -11.794 9.283 1.00 94.00 85 ILE A C 1
ATOM 643 O O . ILE A 1 85 ? 10.214 -11.227 8.270 1.00 94.00 85 ILE A O 1
ATOM 647 N N . THR A 1 86 ? 10.021 -13.097 9.450 1.00 93.12 86 THR A N 1
ATOM 648 C CA . THR A 1 86 ? 10.599 -13.965 8.416 1.00 93.12 86 THR A CA 1
ATOM 649 C C . THR A 1 86 ? 9.933 -15.335 8.451 1.00 93.12 86 THR A C 1
ATOM 651 O O . THR A 1 86 ? 9.041 -15.568 9.267 1.00 93.12 86 THR A O 1
ATOM 654 N N . PHE A 1 87 ? 10.345 -16.252 7.582 1.00 92.56 87 PHE A N 1
ATOM 655 C CA . PHE A 1 87 ? 9.847 -17.623 7.568 1.00 92.56 87 PHE A CA 1
ATOM 656 C C . PHE A 1 87 ? 10.925 -18.609 7.997 1.00 92.56 87 PHE A C 1
ATOM 658 O O . PHE A 1 87 ? 12.109 -18.398 7.752 1.00 92.56 87 PHE A O 1
ATOM 665 N N . GLY A 1 88 ? 10.497 -19.690 8.645 1.00 87.88 88 GLY A N 1
ATOM 666 C CA . GLY A 1 88 ? 11.349 -20.846 8.897 1.00 87.88 88 GLY A CA 1
ATOM 667 C C . GLY A 1 88 ? 11.239 -21.925 7.821 1.00 87.88 88 GLY A C 1
ATOM 668 O O . GLY A 1 88 ? 10.321 -21.905 6.993 1.00 87.88 88 GLY A O 1
ATOM 669 N N . PRO A 1 89 ? 12.127 -22.935 7.869 1.00 83.62 89 PRO A N 1
ATOM 670 C CA . PRO A 1 89 ? 12.101 -24.078 6.951 1.00 83.62 89 PRO A CA 1
ATOM 671 C C . PRO A 1 89 ? 10.819 -24.921 7.086 1.00 83.62 89 PRO A C 1
ATOM 673 O O . PRO A 1 89 ? 10.465 -25.694 6.194 1.00 83.62 89 PRO A O 1
ATOM 676 N N . ASP A 1 90 ? 10.081 -24.758 8.185 1.00 86.19 90 ASP A N 1
ATOM 677 C CA . ASP A 1 90 ? 8.770 -25.359 8.420 1.00 86.19 90 ASP A CA 1
ATOM 678 C C . ASP A 1 90 ? 7.608 -24.610 7.734 1.00 86.19 90 ASP A C 1
ATOM 680 O O . ASP A 1 90 ? 6.456 -25.042 7.846 1.00 86.19 90 ASP A O 1
ATOM 684 N N . ARG A 1 91 ? 7.911 -23.546 6.972 1.00 87.94 91 ARG A N 1
ATOM 685 C CA . ARG A 1 91 ? 6.977 -22.647 6.269 1.00 87.94 91 ARG A CA 1
ATOM 686 C C . ARG A 1 91 ? 6.122 -21.776 7.187 1.00 87.94 91 ARG A C 1
ATOM 688 O O . ARG A 1 91 ? 5.144 -21.193 6.721 1.00 87.94 91 ARG A O 1
ATOM 695 N N . ARG A 1 92 ? 6.454 -21.680 8.476 1.00 90.56 92 ARG A N 1
ATOM 696 C CA . ARG A 1 92 ? 5.721 -20.817 9.407 1.00 90.56 92 ARG A CA 1
ATOM 697 C C . ARG A 1 92 ? 6.388 -19.450 9.522 1.00 90.56 92 ARG A C 1
ATOM 699 O O . ARG A 1 92 ? 7.614 -19.374 9.426 1.00 90.56 92 ARG A O 1
ATOM 706 N N . PRO A 1 93 ? 5.606 -18.378 9.717 1.00 93.38 93 PRO A N 1
ATOM 707 C CA . PRO A 1 93 ? 6.155 -17.065 10.005 1.00 93.38 93 PRO A CA 1
ATOM 708 C C . PRO A 1 93 ? 6.657 -16.973 11.454 1.00 93.38 93 PRO A C 1
ATOM 710 O O . PRO A 1 93 ? 6.044 -17.492 12.390 1.00 93.38 93 PRO A O 1
ATOM 713 N N . TYR A 1 94 ? 7.762 -16.260 11.638 1.00 95.00 94 TYR A N 1
ATOM 714 C CA . TYR A 1 94 ? 8.404 -15.990 12.918 1.00 95.00 94 TYR A CA 1
ATOM 715 C C . TYR A 1 94 ? 8.709 -14.507 13.039 1.00 95.00 94 TYR A C 1
ATOM 717 O O . TYR A 1 94 ? 9.281 -13.909 12.130 1.00 95.00 94 TYR A O 1
ATOM 725 N N . PHE A 1 95 ? 8.425 -13.931 14.201 1.00 95.81 95 PHE A N 1
ATOM 726 C CA . PHE A 1 95 ? 8.980 -12.636 14.551 1.00 95.81 95 PHE A CA 1
ATOM 727 C C . PHE A 1 95 ? 10.463 -12.777 14.882 1.00 95.81 95 PHE A C 1
ATOM 729 O O . PHE A 1 95 ? 10.839 -13.582 15.738 1.00 95.81 95 PHE A O 1
ATOM 736 N N . ALA A 1 96 ? 11.292 -11.962 14.235 1.00 94.12 96 ALA A N 1
ATOM 737 C CA . ALA A 1 96 ? 12.641 -11.670 14.685 1.00 94.12 96 ALA A CA 1
ATOM 738 C C . ALA A 1 96 ? 12.551 -10.654 15.826 1.00 94.12 96 ALA A C 1
ATOM 740 O O . ALA A 1 96 ? 11.964 -9.579 15.671 1.00 94.12 96 ALA A O 1
ATOM 741 N N . VAL A 1 97 ? 13.116 -10.999 16.979 1.00 94.44 97 VAL A N 1
ATOM 742 C CA . VAL A 1 97 ? 12.957 -10.224 18.209 1.00 94.44 97 VAL A CA 1
ATOM 743 C C . VAL A 1 97 ? 14.282 -9.947 18.905 1.00 94.44 97 VAL A C 1
ATOM 745 O O . VAL A 1 97 ? 15.209 -10.755 18.852 1.00 94.44 97 VAL A O 1
ATOM 748 N N . ASP A 1 98 ? 14.341 -8.818 19.603 1.00 93.31 98 ASP A N 1
ATOM 749 C CA . ASP A 1 98 ? 15.337 -8.477 20.617 1.00 93.31 98 ASP A CA 1
ATOM 750 C C . ASP A 1 98 ? 14.728 -8.697 22.014 1.00 93.31 98 ASP A C 1
ATOM 752 O O . ASP A 1 98 ? 13.601 -8.281 22.285 1.00 93.31 98 ASP A O 1
ATOM 756 N N . TYR A 1 99 ? 15.442 -9.371 22.911 1.00 89.81 99 TYR A N 1
ATOM 757 C CA . TYR A 1 99 ? 14.968 -9.673 24.258 1.00 89.81 99 TYR A CA 1
ATOM 758 C C . TYR A 1 99 ? 16.080 -9.568 25.309 1.00 89.81 99 TYR A C 1
ATOM 760 O O . TYR A 1 99 ? 17.267 -9.740 25.028 1.00 89.81 99 TYR A O 1
ATOM 768 N N . ALA A 1 100 ? 15.693 -9.286 26.557 1.00 86.12 100 ALA A N 1
ATOM 769 C CA . ALA A 1 100 ? 16.626 -9.279 27.686 1.00 86.12 100 ALA A CA 1
ATOM 770 C C . ALA A 1 100 ? 17.040 -10.709 28.059 1.00 86.12 100 ALA A C 1
ATOM 772 O O . ALA A 1 100 ? 16.185 -11.571 28.261 1.00 86.12 100 ALA A O 1
ATOM 773 N N . THR A 1 101 ? 18.341 -10.960 28.224 1.00 78.06 101 THR A N 1
ATOM 774 C CA . THR A 1 101 ? 18.854 -12.297 28.592 1.00 78.06 101 THR A CA 1
ATOM 775 C C . THR A 1 101 ? 18.684 -12.627 30.079 1.00 78.06 101 THR A C 1
ATOM 777 O O . THR A 1 101 ? 18.969 -13.747 30.501 1.00 78.06 101 THR A O 1
ATOM 780 N N . GLY A 1 102 ? 18.261 -11.652 30.892 1.00 74.31 102 GLY A N 1
ATOM 781 C CA . GLY A 1 102 ? 18.225 -11.750 32.354 1.00 74.31 102 GLY A CA 1
ATOM 782 C C . GLY A 1 102 ? 19.579 -11.493 33.032 1.00 74.31 102 GLY A C 1
ATOM 783 O O . GLY A 1 102 ? 19.648 -11.490 34.259 1.00 74.31 102 GLY A O 1
ATOM 784 N N . LYS A 1 103 ? 20.650 -11.233 32.266 1.00 73.00 103 LYS A N 1
ATOM 785 C CA . LYS A 1 103 ? 21.990 -10.891 32.775 1.00 73.00 103 LYS A CA 1
ATOM 786 C C . LYS A 1 103 ? 22.251 -9.383 32.663 1.00 73.00 103 LYS A C 1
ATOM 788 O O . LYS A 1 103 ? 23.025 -8.916 31.832 1.00 73.00 103 LYS A O 1
ATOM 793 N N . GLY A 1 104 ? 21.586 -8.598 33.508 1.00 73.62 104 GLY A N 1
ATOM 794 C CA . GLY A 1 104 ? 21.732 -7.138 33.513 1.00 73.62 104 GLY A CA 1
ATOM 795 C C . GLY A 1 104 ? 21.133 -6.478 32.264 1.00 73.62 104 GLY A C 1
ATOM 796 O O . GLY A 1 104 ? 19.988 -6.751 31.917 1.00 73.62 104 GLY A O 1
ATOM 797 N N . LEU A 1 105 ? 21.894 -5.594 31.608 1.00 77.06 105 LEU A N 1
ATOM 798 C CA . LEU A 1 105 ? 21.464 -4.852 30.409 1.00 77.06 105 LEU A CA 1
ATOM 799 C C . LEU A 1 105 ? 21.723 -5.606 29.091 1.00 77.06 105 LEU A C 1
ATOM 801 O O . LEU A 1 105 ? 21.507 -5.047 28.018 1.00 77.06 105 LEU A O 1
ATOM 805 N N . GLU A 1 106 ? 22.202 -6.851 29.157 1.00 79.12 106 GLU A N 1
ATOM 806 C CA . GLU A 1 106 ? 22.484 -7.662 27.974 1.00 79.12 106 GLU A CA 1
ATOM 807 C C . GLU A 1 106 ? 21.196 -7.985 27.196 1.00 79.12 106 GLU A C 1
ATOM 809 O O . GLU A 1 106 ? 20.172 -8.409 27.748 1.00 79.12 106 GLU A O 1
ATOM 814 N N . ARG A 1 107 ? 21.274 -7.781 25.880 1.00 83.50 107 ARG A N 1
ATOM 815 C CA . ARG A 1 107 ? 20.203 -7.996 24.910 1.00 83.50 107 ARG A CA 1
ATOM 816 C C . ARG A 1 107 ? 20.654 -9.021 23.878 1.00 83.50 107 ARG A C 1
ATOM 818 O O . ARG A 1 107 ? 21.800 -8.983 23.431 1.00 83.50 107 ARG A O 1
ATOM 825 N N . ALA A 1 108 ? 19.764 -9.936 23.514 1.00 87.69 108 ALA A N 1
ATOM 826 C CA . ALA A 1 108 ? 20.016 -10.968 22.516 1.00 87.69 108 ALA A CA 1
ATOM 827 C C . ALA A 1 108 ? 18.932 -10.952 21.439 1.00 87.69 108 ALA A C 1
ATOM 829 O O . ALA A 1 108 ? 17.802 -10.535 21.682 1.00 87.69 108 ALA A O 1
ATOM 830 N N . LYS A 1 109 ? 19.285 -11.437 20.248 1.00 90.94 109 LYS A N 1
ATOM 831 C CA . LYS A 1 109 ? 18.347 -11.617 19.139 1.00 90.94 109 LYS A CA 1
ATOM 832 C C . LYS A 1 109 ? 17.902 -13.069 19.042 1.00 90.94 109 LYS A C 1
ATOM 834 O O . LYS A 1 109 ? 18.684 -13.980 19.315 1.00 90.94 109 LYS A O 1
ATOM 839 N N . GLY A 1 110 ? 16.666 -13.281 18.617 1.00 91.94 110 GLY A N 1
ATOM 840 C CA . GLY A 1 110 ? 16.142 -14.611 18.344 1.00 91.94 110 GLY A CA 1
ATOM 841 C C . GLY A 1 110 ? 14.809 -14.572 17.617 1.00 91.94 110 GLY A C 1
ATOM 842 O O . GLY A 1 110 ? 14.396 -13.526 17.123 1.00 91.94 110 GLY A O 1
ATOM 843 N N . PHE A 1 111 ? 14.148 -15.724 17.552 1.00 93.06 111 PHE A N 1
ATOM 844 C CA . PHE A 1 111 ? 12.928 -15.910 16.779 1.00 93.06 111 PHE A CA 1
ATOM 845 C C . PHE A 1 111 ? 11.832 -16.583 17.596 1.00 93.06 111 PHE A C 1
ATOM 847 O O . PHE A 1 111 ? 12.088 -17.542 18.341 1.00 93.06 111 PHE A O 1
ATOM 854 N N . VAL A 1 112 ? 10.608 -16.087 17.416 1.00 93.25 112 VAL A N 1
ATOM 855 C CA . VAL A 1 112 ? 9.396 -16.565 18.089 1.00 93.25 112 VAL A CA 1
ATOM 856 C C . VAL A 1 112 ? 8.289 -16.760 17.050 1.00 93.25 112 VAL A C 1
ATOM 858 O O . VAL A 1 112 ? 8.092 -15.858 16.237 1.00 93.25 112 VAL A O 1
ATOM 861 N N . PRO A 1 113 ? 7.569 -17.900 17.047 1.00 92.94 113 PRO A N 1
ATOM 862 C CA . PRO A 1 113 ? 6.374 -18.057 16.218 1.00 92.94 113 PRO A CA 1
ATOM 863 C C . PRO A 1 113 ? 5.388 -16.917 16.476 1.00 92.94 113 PRO A C 1
ATOM 865 O O . PRO A 1 113 ? 5.190 -16.539 17.635 1.00 92.94 113 PRO A O 1
ATOM 868 N N . ILE A 1 114 ? 4.772 -16.370 15.429 1.00 93.44 114 ILE A N 1
ATOM 869 C CA . ILE A 1 114 ? 3.887 -15.205 15.587 1.00 93.44 114 ILE A CA 1
ATOM 870 C C . ILE A 1 114 ? 2.716 -15.489 16.538 1.00 93.44 114 ILE A C 1
ATOM 872 O O . ILE A 1 114 ? 2.299 -14.600 17.274 1.00 93.44 114 ILE A O 1
ATOM 876 N N . GLU A 1 115 ? 2.246 -16.739 16.595 1.00 89.69 115 GLU A N 1
ATOM 877 C CA . GLU A 1 115 ? 1.155 -17.185 17.464 1.00 89.69 115 GLU A CA 1
ATOM 878 C C . GLU A 1 115 ? 1.496 -17.144 18.964 1.00 89.69 115 GLU A C 1
ATOM 880 O O . GLU A 1 115 ? 0.597 -17.136 19.802 1.00 89.69 115 GLU A O 1
ATOM 885 N N . ASN A 1 116 ? 2.784 -17.094 19.320 1.00 91.69 116 ASN A N 1
ATOM 886 C CA . ASN A 1 116 ? 3.240 -17.095 20.713 1.00 91.69 116 ASN A CA 1
ATOM 887 C C . ASN A 1 116 ? 3.537 -15.687 21.256 1.00 91.69 116 ASN A C 1
ATOM 889 O O . ASN A 1 116 ? 3.855 -15.544 22.440 1.00 91.69 116 ASN A O 1
ATOM 893 N N . ALA A 1 117 ? 3.473 -14.658 20.408 1.00 93.00 117 ALA A N 1
ATOM 894 C CA . ALA A 1 117 ? 3.817 -13.284 20.752 1.00 93.00 117 ALA A CA 1
ATOM 895 C C . ALA A 1 117 ? 2.599 -12.367 20.592 1.00 93.00 117 ALA A C 1
ATOM 897 O O . ALA A 1 117 ? 2.250 -11.939 19.493 1.00 93.00 117 ALA A O 1
ATOM 898 N N . SER A 1 118 ? 1.974 -12.021 21.711 1.00 93.69 118 SER A N 1
ATOM 899 C CA . SER A 1 118 ? 0.781 -11.171 21.748 1.00 93.69 118 SER A CA 1
ATOM 900 C C . SER A 1 118 ? 1.154 -9.708 21.982 1.00 93.69 118 SER A C 1
ATOM 902 O O . SER A 1 118 ? 2.223 -9.405 22.519 1.00 93.69 118 SER A O 1
ATOM 904 N N . ASN A 1 119 ? 0.277 -8.771 21.622 1.00 93.19 119 ASN A N 1
ATOM 905 C CA . ASN A 1 119 ? 0.396 -7.402 22.127 1.00 93.19 119 ASN A CA 1
ATOM 906 C C . ASN A 1 119 ? 0.189 -7.407 23.648 1.00 93.19 119 ASN A C 1
ATOM 908 O O . ASN A 1 119 ? 1.014 -6.890 24.396 1.00 93.19 119 ASN A O 1
ATOM 912 N N . PHE A 1 120 ? -0.875 -8.048 24.133 1.00 91.62 120 PHE A N 1
ATOM 913 C CA . PHE A 1 120 ? -1.217 -8.055 25.553 1.00 91.62 120 PHE A CA 1
ATOM 914 C C . PHE A 1 120 ? -1.462 -9.471 26.068 1.00 91.62 120 PHE A C 1
ATOM 916 O O . PHE A 1 120 ? -2.157 -10.265 25.447 1.00 91.62 120 PHE A O 1
ATOM 923 N N . CYS A 1 121 ? -0.939 -9.766 27.257 1.00 89.62 121 CYS A N 1
ATOM 924 C CA . CYS A 1 121 ? -1.250 -10.998 27.977 1.00 89.62 121 CYS A CA 1
ATOM 925 C C . CYS A 1 121 ? -2.254 -10.729 29.091 1.00 89.62 121 CYS A C 1
ATOM 927 O O . CYS A 1 121 ? -2.322 -9.620 29.625 1.00 89.62 121 CYS A O 1
ATOM 929 N N . GLY A 1 122 ? -3.014 -11.755 29.472 1.00 85.00 122 GLY A N 1
ATOM 930 C CA . GLY A 1 122 ? -3.908 -11.661 30.623 1.00 85.00 122 GLY A CA 1
ATOM 931 C C . GLY A 1 122 ? -5.188 -10.857 30.369 1.00 85.00 122 GLY A C 1
ATOM 932 O O . GLY A 1 122 ? -5.882 -10.528 31.327 1.00 85.00 122 GLY A O 1
ATOM 933 N N . PHE A 1 123 ? -5.482 -10.465 29.119 1.00 89.19 123 PHE A N 1
ATOM 934 C CA . PHE A 1 123 ? -6.611 -9.577 28.825 1.00 89.19 123 PHE A CA 1
ATOM 935 C C . PHE A 1 123 ? -7.950 -10.218 29.201 1.00 89.19 123 PHE A C 1
ATOM 937 O O . PHE A 1 123 ? -8.719 -9.615 29.945 1.00 89.19 123 PHE A O 1
ATOM 944 N N . SER A 1 124 ? -8.190 -11.462 28.780 1.00 85.44 124 SER A N 1
ATOM 945 C CA . SER A 1 124 ? -9.431 -12.184 29.087 1.00 85.44 124 SER A CA 1
ATOM 946 C C . SER A 1 124 ? -9.573 -12.580 30.557 1.00 85.44 124 SER A C 1
ATOM 948 O O . SER A 1 124 ? -10.684 -12.783 31.029 1.00 85.44 124 SER A O 1
ATOM 950 N N . GLN A 1 125 ? -8.469 -12.619 31.305 1.00 83.31 125 GLN A N 1
ATOM 951 C CA . GLN A 1 125 ? -8.444 -12.933 32.736 1.00 83.31 125 GLN A CA 1
ATOM 952 C C . GLN A 1 125 ? -8.707 -11.703 33.632 1.00 83.31 125 GLN A C 1
ATOM 954 O O . GLN A 1 125 ? -8.690 -11.808 34.857 1.00 83.31 125 GLN A O 1
ATOM 959 N N . ARG A 1 126 ? -8.940 -10.508 33.066 1.00 78.88 126 ARG A N 1
ATOM 960 C CA . ARG A 1 126 ? -9.136 -9.267 33.848 1.00 78.88 126 ARG A CA 1
ATOM 961 C C . ARG A 1 126 ? -10.364 -9.305 34.759 1.00 78.88 126 ARG A C 1
ATOM 963 O O . ARG A 1 126 ? -10.270 -8.867 35.907 1.00 78.88 126 ARG A O 1
ATOM 970 N N . ALA A 1 127 ? -11.487 -9.846 34.281 1.00 68.75 127 ALA A N 1
ATOM 971 C CA . ALA A 1 127 ? -12.707 -9.984 35.079 1.00 68.75 127 ALA A CA 1
ATOM 972 C C . ALA A 1 127 ? -12.497 -10.874 36.313 1.00 68.75 127 ALA A C 1
ATOM 974 O O . ALA A 1 127 ? -12.950 -10.524 37.401 1.00 68.75 127 ALA A O 1
ATOM 975 N N . GLU A 1 128 ? -11.773 -11.985 36.157 1.00 67.50 128 GLU A N 1
ATOM 976 C CA . GLU A 1 128 ? -11.480 -12.943 37.234 1.00 67.50 128 GLU A CA 1
ATOM 977 C C . GLU A 1 128 ? -10.625 -12.310 38.345 1.00 67.50 128 GLU A C 1
ATOM 979 O O . GLU A 1 128 ? -10.767 -12.652 39.516 1.00 67.50 128 GLU A O 1
ATOM 984 N N . ASN A 1 129 ? -9.806 -11.314 37.996 1.00 64.19 129 ASN A N 1
ATOM 985 C CA . ASN A 1 129 ? -8.921 -10.595 38.914 1.00 64.19 129 ASN A CA 1
ATOM 986 C C . ASN A 1 129 ? -9.563 -9.353 39.568 1.00 64.19 129 ASN A C 1
ATOM 988 O O . ASN A 1 129 ? -8.861 -8.540 40.172 1.00 64.19 129 ASN A O 1
ATOM 992 N N . GLY A 1 130 ? -10.882 -9.164 39.439 1.00 62.91 130 GLY A N 1
ATOM 993 C CA . GLY A 1 130 ? -11.604 -8.075 40.107 1.00 62.91 130 GLY A CA 1
ATOM 994 C C . GLY A 1 130 ? -11.359 -6.677 39.523 1.00 62.91 130 GLY A C 1
ATOM 995 O O . GLY A 1 130 ? -11.566 -5.687 40.223 1.00 62.91 130 GLY A O 1
ATOM 996 N N . GLN A 1 131 ? -10.957 -6.572 38.249 1.00 66.62 131 GLN A N 1
ATOM 997 C CA . GLN A 1 131 ? -10.683 -5.300 37.556 1.00 66.62 131 GLN A CA 1
ATOM 998 C C . GLN A 1 131 ? -11.671 -5.000 36.399 1.00 66.62 131 GLN A C 1
ATOM 1000 O O . GLN A 1 131 ? -11.250 -4.873 35.252 1.00 66.62 131 GLN A O 1
ATOM 1005 N N . PRO A 1 132 ? -12.990 -4.864 36.646 1.00 71.12 132 PRO A N 1
ATOM 1006 C CA . PRO A 1 132 ? -13.997 -4.840 35.576 1.00 71.12 132 PRO A CA 1
ATOM 1007 C C . PRO A 1 132 ? -14.112 -3.524 34.783 1.00 71.12 132 PRO A C 1
ATOM 1009 O O . PRO A 1 132 ? -14.723 -3.520 33.719 1.00 71.12 132 PRO A O 1
ATOM 1012 N N . PHE A 1 133 ? -13.580 -2.404 35.288 1.00 86.12 133 PHE A N 1
ATOM 1013 C CA . PHE A 1 133 ? -13.760 -1.069 34.679 1.00 86.12 133 PHE A CA 1
ATOM 1014 C C . PHE A 1 133 ? -12.441 -0.352 34.361 1.00 86.12 133 PHE A C 1
ATOM 1016 O O . PHE A 1 133 ? -12.427 0.854 34.091 1.00 86.12 133 PHE A O 1
ATOM 1023 N N . VAL A 1 134 ? -11.331 -1.091 34.395 1.00 88.94 134 VAL A N 1
ATOM 1024 C CA . VAL A 1 134 ? -10.030 -0.579 33.964 1.00 88.94 134 VAL A CA 1
ATOM 1025 C C . VAL A 1 134 ? -10.075 -0.369 32.455 1.00 88.94 134 VAL A C 1
ATOM 1027 O O . VAL A 1 134 ? -10.601 -1.210 31.724 1.00 88.94 134 VAL A O 1
ATOM 1030 N N . SER A 1 135 ? -9.544 0.755 31.978 1.00 91.62 135 SER A N 1
ATOM 1031 C CA . SER A 1 135 ? -9.487 1.026 30.544 1.00 91.62 135 SER A CA 1
ATOM 1032 C C . SER A 1 135 ? -8.745 -0.103 29.801 1.00 91.62 135 SER A C 1
ATOM 1034 O O . SER A 1 135 ? -7.809 -0.714 30.346 1.00 91.62 135 SER A O 1
ATOM 1036 N N . PRO A 1 136 ? -9.144 -0.430 28.555 1.00 92.19 136 PRO A N 1
ATOM 1037 C CA . PRO A 1 136 ? -8.384 -1.366 27.735 1.00 92.19 136 PRO A CA 1
ATOM 1038 C C . PRO A 1 136 ? -6.908 -0.935 27.624 1.00 92.19 136 PRO A C 1
ATOM 1040 O O . PRO A 1 136 ? -6.610 0.259 27.750 1.00 92.19 136 PRO A O 1
ATOM 1043 N N . PRO A 1 137 ? -5.969 -1.875 27.406 1.00 91.62 137 PRO A N 1
ATOM 1044 C CA . PRO A 1 137 ? -4.556 -1.544 27.232 1.00 91.62 137 PRO A CA 1
ATOM 1045 C C . PRO A 1 137 ? -4.330 -0.367 26.270 1.00 91.62 137 PRO A C 1
ATOM 1047 O O . PRO A 1 137 ? -5.064 -0.227 25.297 1.00 91.62 137 PRO A O 1
ATOM 1050 N N . ASN A 1 138 ? -3.321 0.467 26.546 1.00 94.19 138 ASN A N 1
ATOM 1051 C CA . ASN A 1 138 ? -2.986 1.683 25.785 1.00 94.19 138 ASN A CA 1
ATOM 1052 C C . ASN A 1 138 ? -4.063 2.774 25.708 1.00 94.19 138 ASN A C 1
ATOM 1054 O O . ASN A 1 138 ? -3.848 3.798 25.057 1.00 94.19 138 ASN A O 1
ATOM 1058 N N . THR A 1 139 ? -5.182 2.617 26.411 1.00 94.50 139 THR A N 1
ATOM 1059 C CA . THR A 1 139 ? -6.243 3.624 26.470 1.00 94.50 139 THR A CA 1
ATOM 1060 C C . THR A 1 139 ? -6.441 4.136 27.894 1.00 94.50 139 THR A C 1
ATOM 1062 O O . THR A 1 139 ? -6.071 3.477 28.867 1.00 94.50 139 THR A O 1
ATOM 1065 N N . CYS A 1 140 ? -7.035 5.314 28.036 1.00 94.81 140 CYS A N 1
ATOM 1066 C CA . CYS A 1 140 ? -7.434 5.896 29.314 1.00 94.81 140 CYS A CA 1
ATOM 1067 C C . CYS A 1 140 ? -8.841 6.480 29.229 1.00 94.81 140 CYS A C 1
ATOM 1069 O O . CYS A 1 140 ? -9.288 6.894 28.163 1.00 94.81 140 CYS A O 1
ATOM 1071 N N . HIS A 1 141 ? -9.538 6.541 30.361 1.00 94.50 141 HIS A N 1
ATOM 1072 C CA . HIS A 1 141 ? -10.789 7.285 30.473 1.00 94.50 141 HIS A CA 1
ATOM 1073 C C . HIS A 1 141 ? -10.496 8.783 30.480 1.00 94.50 141 HIS A C 1
ATOM 1075 O O . HIS A 1 141 ? -9.715 9.239 31.316 1.00 94.50 141 HIS A O 1
ATOM 1081 N N . LEU A 1 142 ? -11.157 9.548 29.609 1.00 95.19 142 LEU A N 1
ATOM 1082 C CA . LEU A 1 142 ? -11.156 11.008 29.681 1.00 95.19 142 LEU A CA 1
ATOM 1083 C C . LEU A 1 142 ? -12.123 11.463 30.772 1.00 95.19 142 LEU A C 1
ATOM 1085 O O . LEU A 1 142 ? -13.330 11.555 30.544 1.00 95.19 142 LEU A O 1
ATOM 1089 N N . ILE A 1 143 ? -11.596 11.744 31.959 1.00 96.19 143 ILE A N 1
ATOM 1090 C CA . ILE A 1 143 ? -12.387 12.198 33.100 1.00 96.19 143 ILE A CA 1
ATOM 1091 C C . ILE A 1 143 ? -12.541 13.706 33.026 1.00 96.19 143 ILE A C 1
ATOM 1093 O O . ILE A 1 143 ? -11.559 14.430 33.141 1.00 96.19 143 ILE A O 1
ATOM 1097 N N . ALA A 1 144 ? -13.778 14.173 32.865 1.00 94.94 144 ALA A N 1
ATOM 1098 C CA . ALA A 1 144 ? -14.094 15.601 32.830 1.00 94.94 144 ALA A CA 1
ATOM 1099 C C . ALA A 1 144 ? -14.361 16.188 34.221 1.00 94.94 144 ALA A C 1
ATOM 1101 O O . ALA A 1 144 ? -14.119 17.368 34.459 1.00 94.94 144 ALA A O 1
ATOM 1102 N N . ALA A 1 145 ? -14.896 15.376 35.137 1.00 93.56 145 ALA A N 1
ATOM 1103 C CA . ALA A 1 145 ? -15.217 15.807 36.492 1.00 93.56 145 ALA A CA 1
ATOM 1104 C C . ALA A 1 145 ? -15.271 14.628 37.470 1.00 93.56 145 ALA A C 1
ATOM 1106 O O . ALA A 1 145 ? -15.661 13.515 37.107 1.00 93.56 145 ALA A O 1
ATOM 1107 N N . VAL A 1 146 ? -14.955 14.918 38.733 1.00 94.81 146 VAL A N 1
ATOM 1108 C CA . VAL A 1 146 ? -15.233 14.058 39.888 1.00 94.81 146 VAL A CA 1
ATOM 1109 C C . VAL A 1 146 ? -16.183 14.809 40.819 1.00 94.81 146 VAL A C 1
ATOM 1111 O O . VAL A 1 146 ? -15.949 15.973 41.135 1.00 94.81 146 VAL A O 1
ATOM 1114 N N . ALA A 1 147 ? -17.271 14.166 41.234 1.00 95.00 147 ALA A N 1
ATOM 1115 C CA . ALA A 1 147 ? -18.348 14.780 42.001 1.00 95.00 147 ALA A CA 1
ATOM 1116 C C . ALA A 1 147 ? -18.639 14.000 43.295 1.00 95.00 147 ALA A C 1
ATOM 1118 O O . ALA A 1 147 ? -18.662 12.771 43.270 1.00 95.00 147 ALA A O 1
ATOM 1119 N N . PRO A 1 148 ? -18.937 14.676 44.420 1.00 95.00 148 PRO A N 1
ATOM 1120 C CA . PRO A 1 148 ? -19.249 14.009 45.689 1.00 95.00 148 PRO A CA 1
ATOM 1121 C C . PRO A 1 148 ? -20.672 13.427 45.738 1.00 95.00 148 PRO A C 1
ATOM 1123 O O . PRO A 1 148 ? -21.010 12.684 46.652 1.00 95.00 148 PRO A O 1
ATOM 1126 N N . SER A 1 149 ? -21.538 13.771 44.778 1.00 95.00 149 SER A N 1
ATOM 1127 C CA . SER A 1 149 ? -22.920 13.290 44.730 1.00 95.00 149 SER A CA 1
ATOM 1128 C C . SER A 1 149 ? -23.404 13.060 43.301 1.00 95.00 149 SER A C 1
ATOM 1130 O O . SER A 1 149 ? -22.939 13.696 42.351 1.00 95.00 149 SER A O 1
ATOM 1132 N N . LEU A 1 150 ? -24.400 12.181 43.156 1.00 93.69 150 LEU A N 1
ATOM 1133 C CA . LEU A 1 150 ? -25.019 11.872 41.867 1.00 93.69 150 LEU A CA 1
ATOM 1134 C C . LEU A 1 150 ? -25.711 13.097 41.243 1.00 93.69 150 LEU A C 1
ATOM 1136 O O . LEU A 1 150 ? -25.673 13.288 40.030 1.00 93.69 150 LEU A O 1
ATOM 1140 N N . ALA A 1 151 ? -26.307 13.964 42.067 1.00 94.94 151 ALA A N 1
ATOM 1141 C CA . ALA A 1 151 ? -26.923 15.205 41.601 1.00 94.94 151 ALA A CA 1
ATOM 1142 C C . ALA A 1 151 ? -25.883 16.164 40.995 1.00 94.94 151 ALA A C 1
ATOM 1144 O O . ALA A 1 151 ? -26.117 16.730 39.925 1.00 94.94 151 ALA A O 1
ATOM 1145 N N . ALA A 1 152 ? -24.718 16.301 41.640 1.00 94.75 152 ALA A N 1
ATOM 1146 C CA . ALA A 1 152 ? -23.620 17.118 41.132 1.00 94.75 152 ALA A CA 1
ATOM 1147 C C . ALA A 1 152 ? -23.041 16.539 39.830 1.00 94.75 152 ALA A C 1
ATOM 1149 O O . ALA A 1 152 ? -22.865 17.278 38.862 1.00 94.75 152 ALA A O 1
ATOM 1150 N N . LEU A 1 153 ? -22.845 15.218 39.763 1.00 95.62 153 LEU A N 1
ATOM 1151 C CA . LEU A 1 153 ? -22.423 14.525 38.542 1.00 95.62 153 LEU A CA 1
ATOM 1152 C C . LEU A 1 153 ? -23.391 14.786 37.372 1.00 95.62 153 LEU A C 1
ATOM 1154 O O . LEU A 1 153 ? -22.967 15.162 36.282 1.00 95.62 153 LEU A O 1
ATOM 1158 N N . ASN A 1 154 ? -24.699 14.642 37.602 1.00 95.69 154 ASN A N 1
ATOM 1159 C CA . ASN A 1 154 ? -25.723 14.863 36.577 1.00 95.69 154 ASN A CA 1
ATOM 1160 C C . ASN A 1 154 ? -25.851 16.337 36.160 1.00 95.69 154 ASN A C 1
ATOM 1162 O O . ASN A 1 154 ? -26.296 16.634 35.052 1.00 95.69 154 ASN A O 1
ATOM 1166 N N . SER A 1 155 ? -25.462 17.282 37.019 1.00 94.06 155 SER A N 1
ATOM 1167 C CA . SER A 1 155 ? -25.302 18.684 36.621 1.00 94.06 155 SER A CA 1
ATOM 1168 C C . SER A 1 155 ? -24.173 18.842 35.595 1.00 94.06 155 SER A C 1
ATOM 1170 O O . SER A 1 155 ? -24.390 19.408 34.525 1.00 94.06 155 SER A O 1
ATOM 1172 N N . GLN A 1 156 ? -23.009 18.239 35.862 1.00 93.38 156 GLN A N 1
ATOM 1173 C CA . GLN A 1 156 ? -21.854 18.267 34.955 1.00 93.38 156 GLN A CA 1
ATOM 1174 C C . GLN A 1 156 ? -22.143 17.567 33.618 1.00 93.38 156 GLN A C 1
ATOM 1176 O O . GLN A 1 156 ? -21.853 18.107 32.553 1.00 93.38 156 GLN A O 1
ATOM 1181 N N . ALA A 1 157 ? -22.795 16.401 33.650 1.00 92.88 157 ALA A N 1
ATOM 1182 C CA . ALA A 1 157 ? -23.174 15.673 32.438 1.00 92.88 157 ALA A CA 1
ATOM 1183 C C . ALA A 1 157 ? -24.108 16.490 31.523 1.00 92.88 157 ALA A C 1
ATOM 1185 O O . ALA A 1 157 ? -23.996 16.428 30.298 1.00 92.88 157 ALA A O 1
ATOM 1186 N N . ARG A 1 158 ? -25.011 17.297 32.102 1.00 93.06 158 ARG A N 1
ATOM 1187 C CA . ARG A 1 158 ? -25.885 18.203 31.338 1.00 93.06 158 ARG A CA 1
ATOM 1188 C C . ARG A 1 158 ? -25.113 19.352 30.694 1.00 93.06 158 ARG A C 1
ATOM 1190 O O . ARG A 1 158 ? -25.412 19.688 29.552 1.00 93.06 158 ARG A O 1
ATOM 1197 N N . ALA A 1 159 ? -24.114 19.904 31.384 1.00 91.31 159 ALA A N 1
ATOM 1198 C CA . ALA A 1 159 ? -23.267 20.972 30.850 1.00 91.31 159 ALA A CA 1
ATOM 1199 C C . ALA A 1 159 ? -22.431 20.520 29.637 1.00 91.31 159 ALA A C 1
ATOM 1201 O O . ALA A 1 159 ? -22.134 21.321 28.756 1.00 91.31 159 ALA A O 1
ATOM 1202 N N . LEU A 1 160 ? -22.104 19.228 29.550 1.00 91.31 160 LEU A N 1
ATOM 1203 C CA . LEU A 1 160 ? -21.273 18.653 28.488 1.00 91.31 160 LEU A CA 1
ATOM 1204 C C . LEU A 1 160 ? -22.086 17.910 27.418 1.00 91.31 160 LEU A C 1
ATOM 1206 O O . LEU A 1 160 ? -21.583 16.972 26.807 1.00 91.31 160 LEU A O 1
ATOM 1210 N N . ALA A 1 161 ? -23.335 18.315 27.158 1.00 88.00 161 ALA A N 1
ATOM 1211 C CA . ALA A 1 161 ? -24.283 17.581 26.309 1.00 88.00 161 ALA A CA 1
ATOM 1212 C C . ALA A 1 161 ? -23.733 17.116 24.940 1.00 88.00 161 ALA A C 1
ATOM 1214 O O . ALA A 1 161 ? -24.143 16.064 24.456 1.00 88.00 161 ALA A O 1
ATOM 1215 N N . ALA A 1 162 ? -22.767 17.830 24.351 1.00 83.44 162 ALA A N 1
ATOM 1216 C CA . ALA A 1 162 ? -22.101 17.444 23.102 1.00 83.44 162 ALA A CA 1
ATOM 1217 C C . ALA A 1 162 ? -21.347 16.094 23.166 1.00 83.44 162 ALA A C 1
ATOM 1219 O O . ALA A 1 162 ? -21.175 15.437 22.143 1.00 83.44 162 ALA A O 1
ATOM 1220 N N . PHE A 1 163 ? -20.915 15.658 24.353 1.00 87.69 163 PHE A N 1
ATOM 1221 C CA . PHE A 1 163 ? -20.219 14.381 24.565 1.00 87.69 163 PHE A CA 1
ATOM 1222 C C . PHE A 1 163 ? -21.169 13.239 24.947 1.00 87.69 163 PHE A C 1
ATOM 1224 O O . PHE A 1 163 ? -20.727 12.108 25.147 1.00 87.69 163 PHE A O 1
ATOM 1231 N N . ARG A 1 164 ? -22.480 13.507 25.058 1.00 84.88 164 ARG A N 1
ATOM 1232 C CA . ARG A 1 164 ? -23.468 12.548 25.572 1.00 84.88 164 ARG A CA 1
ATOM 1233 C C . ARG A 1 164 ? -23.396 11.165 24.910 1.00 84.88 164 ARG A C 1
ATOM 1235 O O . ARG A 1 164 ? -23.521 10.206 25.670 1.00 84.88 164 ARG A O 1
ATOM 1242 N N . PRO A 1 165 ? -23.157 11.005 23.592 1.00 80.94 165 PRO A N 1
ATOM 1243 C CA . PRO A 1 165 ? -23.047 9.683 22.971 1.00 80.94 165 PRO A CA 1
ATOM 1244 C C . PRO A 1 165 ? -22.019 8.765 23.656 1.00 80.94 165 PRO A C 1
ATOM 1246 O O . PRO A 1 165 ? -22.350 7.645 24.036 1.00 80.94 165 PRO A O 1
ATOM 1249 N N . SER A 1 166 ? -20.814 9.261 23.936 1.00 84.12 166 SER A N 1
ATOM 1250 C CA . SER A 1 166 ? -19.705 8.469 24.491 1.00 84.12 166 SER A CA 1
ATOM 1251 C C . SER A 1 166 ? -19.573 8.542 26.018 1.00 84.12 166 SER A C 1
ATOM 1253 O O . SER A 1 166 ? -18.752 7.832 26.595 1.00 84.12 166 SER A O 1
ATOM 1255 N N . MET A 1 167 ? -20.383 9.369 26.692 1.00 90.19 167 MET A N 1
ATOM 1256 C CA . MET A 1 167 ? -20.318 9.515 28.147 1.00 90.19 167 MET A CA 1
ATOM 1257 C C . MET A 1 167 ? -20.669 8.231 28.907 1.00 90.19 167 MET A C 1
ATOM 1259 O O . MET A 1 167 ? -21.684 7.580 28.630 1.00 90.19 167 MET A O 1
ATOM 1263 N N . ALA A 1 168 ? -19.897 7.976 29.961 1.00 92.25 168 ALA A N 1
ATOM 1264 C CA . ALA A 1 168 ? -20.138 6.974 30.989 1.00 92.25 168 ALA A CA 1
ATOM 1265 C C . ALA A 1 168 ? -19.826 7.558 32.375 1.00 92.25 168 ALA A C 1
ATOM 1267 O O . ALA A 1 168 ? -19.086 8.533 32.499 1.00 92.25 168 ALA A O 1
ATOM 1268 N N . ALA A 1 169 ? -20.364 6.957 33.432 1.00 94.25 169 ALA A N 1
ATOM 1269 C CA . ALA A 1 169 ? -20.060 7.376 34.791 1.00 94.25 169 ALA A CA 1
ATOM 1270 C C . ALA A 1 169 ? -19.775 6.189 35.704 1.00 94.25 169 ALA A C 1
ATOM 1272 O O . ALA A 1 169 ? -20.327 5.102 35.517 1.00 94.25 169 ALA A O 1
ATOM 1273 N N . TYR A 1 170 ? -18.926 6.421 36.701 1.00 93.31 170 TYR A N 1
ATOM 1274 C CA . TYR A 1 170 ? -18.435 5.381 37.598 1.00 93.31 170 TYR A CA 1
ATOM 1275 C C . TYR A 1 170 ? -18.459 5.845 39.052 1.00 93.31 170 TYR A C 1
ATOM 1277 O O . TYR A 1 170 ? -18.150 6.998 39.347 1.00 93.31 170 TYR A O 1
ATOM 1285 N N . LEU A 1 171 ? -18.801 4.934 39.962 1.00 91.25 171 LEU A N 1
ATOM 1286 C CA . LEU A 1 171 ? -18.592 5.093 41.399 1.00 91.25 171 LEU A CA 1
ATOM 1287 C C . LEU A 1 171 ? -17.145 4.719 41.735 1.00 91.25 171 LEU A C 1
ATOM 1289 O O . LEU A 1 171 ? -16.668 3.654 41.330 1.00 91.25 171 LEU A O 1
ATOM 1293 N N . GLN A 1 172 ? -16.471 5.576 42.493 1.00 91.00 172 GLN A N 1
ATOM 1294 C CA . GLN A 1 172 ? -15.106 5.374 42.959 1.00 91.00 172 GLN A CA 1
ATOM 1295 C C . GLN A 1 172 ? -15.076 4.731 44.351 1.00 91.00 172 GLN A C 1
ATOM 1297 O O . GLN A 1 172 ? -16.029 4.835 45.125 1.00 91.00 172 GLN A O 1
ATOM 1302 N N . SER A 1 173 ? -13.960 4.086 44.691 1.00 88.44 173 SER A N 1
ATOM 1303 C CA . SER A 1 173 ? -13.738 3.468 46.007 1.00 88.44 173 SER A CA 1
ATOM 1304 C C . SER A 1 173 ? -13.769 4.458 47.179 1.00 88.44 173 SER A C 1
ATOM 1306 O O . SER A 1 173 ? -14.021 4.050 48.307 1.00 88.44 173 SER A O 1
ATOM 1308 N N . ASP A 1 174 ? -13.529 5.748 46.925 1.00 89.25 174 ASP A N 1
ATOM 1309 C CA . ASP A 1 174 ? -13.603 6.833 47.915 1.00 89.25 174 ASP A CA 1
ATOM 1310 C C . ASP A 1 174 ? -15.021 7.430 48.064 1.00 89.25 174 ASP A C 1
ATOM 1312 O O . ASP A 1 174 ? -15.205 8.423 48.767 1.00 89.25 174 ASP A O 1
ATOM 1316 N N . GLY A 1 175 ? -16.023 6.844 47.396 1.00 89.81 175 GLY A N 1
ATOM 1317 C CA . GLY A 1 175 ? -17.422 7.275 47.437 1.00 89.81 175 GLY A CA 1
ATOM 1318 C C . GLY A 1 175 ? -17.796 8.389 46.452 1.00 89.81 175 GLY A C 1
ATOM 1319 O O . GLY A 1 175 ? -18.980 8.711 46.343 1.00 89.81 175 GLY A O 1
ATOM 1320 N N . HIS A 1 176 ? -16.838 8.955 45.709 1.00 94.62 176 HIS A N 1
ATOM 1321 C CA . HIS A 1 176 ? -17.114 9.961 44.679 1.00 94.62 176 HIS A CA 1
ATOM 1322 C C . HIS A 1 176 ? -17.569 9.324 43.360 1.00 94.62 176 HIS A C 1
ATOM 1324 O O . HIS A 1 176 ? -17.459 8.118 43.141 1.00 94.62 176 HIS A O 1
ATOM 1330 N N . TYR A 1 177 ? -18.068 10.156 42.450 1.00 95.38 177 TYR A N 1
ATOM 1331 C CA . TYR A 1 177 ? -18.502 9.762 41.116 1.00 95.38 177 TYR A CA 1
ATOM 1332 C C . TYR A 1 177 ? -17.632 10.420 40.051 1.00 95.38 177 TYR A C 1
ATOM 1334 O O . TYR A 1 177 ? -17.474 11.639 40.057 1.00 95.38 177 TYR A O 1
ATOM 1342 N N . ALA A 1 178 ? -17.120 9.637 39.108 1.00 95.62 178 ALA A N 1
ATOM 1343 C CA . ALA A 1 178 ? -16.341 10.126 37.977 1.00 95.62 178 ALA A CA 1
ATOM 1344 C C . ALA A 1 178 ? -17.198 10.165 36.703 1.00 95.62 178 ALA A C 1
ATOM 1346 O O . ALA A 1 178 ? -17.869 9.182 36.380 1.00 95.62 178 ALA A O 1
ATOM 1347 N N . LEU A 1 179 ? -17.154 11.283 35.972 1.00 96.00 179 LEU A N 1
ATOM 1348 C CA . LEU A 1 179 ? -17.753 11.430 34.643 1.00 96.00 179 LEU A CA 1
ATOM 1349 C C . LEU A 1 179 ? -16.679 11.218 33.572 1.00 96.00 179 LEU A C 1
ATOM 1351 O O . LEU A 1 179 ? -15.798 12.062 33.407 1.00 96.00 179 LEU A O 1
ATOM 1355 N N . SER A 1 180 ? -16.780 10.113 32.839 1.00 95.31 180 SER A N 1
ATOM 1356 C CA . SER A 1 180 ? -15.947 9.816 31.674 1.00 95.31 180 SER A CA 1
ATOM 1357 C C . SER A 1 180 ? -16.649 10.281 30.401 1.00 95.31 180 SER A C 1
ATOM 1359 O O . SER A 1 180 ? -17.828 9.992 30.199 1.00 95.31 180 SER A O 1
ATOM 1361 N N . LEU A 1 181 ? -15.938 10.994 29.529 1.00 93.19 181 LEU A N 1
ATOM 1362 C CA . LEU A 1 181 ? -16.445 11.411 28.216 1.00 93.19 181 LEU A CA 1
ATOM 1363 C C . LEU A 1 181 ? -16.203 10.361 27.122 1.00 93.19 181 LEU A C 1
ATOM 1365 O O . LEU A 1 181 ? -16.676 10.539 25.999 1.00 93.19 181 LEU A O 1
ATOM 1369 N N . GLY A 1 182 ? -15.481 9.287 27.448 1.00 92.00 182 GLY A N 1
ATOM 1370 C CA . GLY A 1 182 ? -15.073 8.210 26.551 1.00 92.00 182 GLY A CA 1
ATOM 1371 C C . GLY A 1 182 ? -13.612 7.821 26.783 1.00 92.00 182 GLY A C 1
ATOM 1372 O O . GLY A 1 182 ? -13.011 8.197 27.794 1.00 92.00 182 GLY A O 1
ATOM 1373 N N . LEU A 1 183 ? -13.046 7.059 25.849 1.00 93.19 183 LEU A N 1
ATOM 1374 C CA . LEU A 1 183 ? -11.645 6.643 25.893 1.00 93.19 183 LEU A CA 1
ATOM 1375 C C . LEU A 1 183 ? -10.766 7.579 25.055 1.00 93.19 183 LEU A C 1
ATOM 1377 O O . LEU A 1 183 ? -11.219 8.133 24.057 1.00 93.19 183 LEU A O 1
ATOM 1381 N N . LEU A 1 184 ? -9.507 7.722 25.458 1.00 92.88 184 LEU A N 1
ATOM 1382 C CA . LEU A 1 184 ? -8.431 8.309 24.662 1.00 92.88 184 LEU A CA 1
ATOM 1383 C C . LEU A 1 184 ? -7.291 7.308 24.528 1.00 92.88 184 LEU A C 1
ATOM 1385 O O . LEU A 1 184 ? -7.057 6.506 25.435 1.00 92.88 184 LEU A O 1
ATOM 1389 N N . ASN A 1 185 ? -6.532 7.405 23.442 1.00 92.62 185 ASN A N 1
ATOM 1390 C CA . ASN A 1 185 ? -5.229 6.764 23.350 1.00 92.62 185 ASN A CA 1
ATOM 1391 C C . ASN A 1 185 ? -4.257 7.450 24.330 1.00 92.62 185 ASN A C 1
ATOM 1393 O O . ASN A 1 185 ? -4.121 8.678 24.328 1.00 92.62 185 ASN A O 1
ATOM 1397 N N . ILE A 1 186 ? -3.568 6.669 25.170 1.00 92.81 186 ILE A N 1
ATOM 1398 C CA . ILE A 1 186 ? -2.624 7.191 26.172 1.00 92.81 186 ILE A CA 1
ATOM 1399 C C . ILE A 1 186 ? -1.536 8.035 25.502 1.00 92.81 186 ILE A C 1
ATOM 1401 O O . ILE A 1 186 ? -1.210 9.108 26.013 1.00 92.81 186 ILE A O 1
ATOM 1405 N N . LYS A 1 187 ? -1.030 7.606 24.338 1.00 90.38 187 LYS A N 1
ATOM 1406 C CA . LYS A 1 187 ? 0.001 8.323 23.572 1.00 90.38 187 LYS A CA 1
ATOM 1407 C C . LYS A 1 187 ? -0.445 9.739 23.192 1.00 90.38 187 LYS A C 1
ATOM 1409 O O . LYS A 1 187 ? 0.348 10.672 23.272 1.00 90.38 187 LYS A O 1
ATOM 1414 N N . ALA A 1 188 ? -1.711 9.898 22.806 1.00 89.62 188 ALA A N 1
ATOM 1415 C CA . ALA A 1 188 ? -2.273 11.168 22.349 1.00 89.62 188 ALA A CA 1
ATOM 1416 C C . ALA A 1 188 ? -2.837 12.031 23.491 1.00 89.62 188 ALA A C 1
ATOM 1418 O O . ALA A 1 188 ? -3.034 13.235 23.318 1.00 89.62 188 ALA A O 1
ATOM 1419 N N . SER A 1 189 ? -3.092 11.434 24.659 1.00 90.88 189 SER A N 1
ATOM 1420 C CA . SER A 1 189 ? -3.841 12.054 25.758 1.00 90.88 189 SER A CA 1
ATOM 1421 C C . SER A 1 189 ? -3.288 13.409 26.212 1.00 90.88 189 SER A C 1
ATOM 1423 O O . SER A 1 189 ? -4.057 14.357 26.362 1.00 90.88 189 SER A O 1
ATOM 1425 N N . SER A 1 190 ? -1.968 13.542 26.368 1.00 88.19 190 SER A N 1
ATOM 1426 C CA . SER A 1 190 ? -1.325 14.791 26.797 1.00 88.19 190 SER A CA 1
ATOM 1427 C C . SER A 1 190 ? -1.496 15.914 25.771 1.00 88.19 190 SER A C 1
ATOM 1429 O O . SER A 1 190 ? -1.844 17.035 26.136 1.00 88.19 190 SER A O 1
ATOM 1431 N N . SER A 1 191 ? -1.323 15.605 24.482 1.00 87.44 191 SER A N 1
ATOM 1432 C CA . SER A 1 191 ? -1.535 16.549 23.379 1.00 87.44 191 SER A CA 1
ATOM 1433 C C . SER A 1 191 ? -3.003 16.960 23.274 1.00 87.44 191 SER A C 1
ATOM 1435 O O . SER A 1 191 ? -3.305 18.141 23.086 1.00 87.44 191 SER A O 1
ATOM 1437 N N . ILE A 1 192 ? -3.921 16.002 23.453 1.00 88.81 192 ILE A N 1
ATOM 1438 C CA . ILE A 1 192 ? -5.361 16.264 23.428 1.00 88.81 192 ILE A CA 1
ATOM 1439 C C . ILE A 1 192 ? -5.756 17.209 24.564 1.00 88.81 192 ILE A C 1
ATOM 1441 O O . ILE A 1 192 ? -6.361 18.248 24.310 1.00 88.81 192 ILE A O 1
ATOM 1445 N N . LEU A 1 193 ? -5.370 16.886 25.800 1.00 90.75 193 LEU A N 1
ATOM 1446 C CA . LEU A 1 193 ? -5.684 17.691 26.982 1.00 90.75 193 LEU A CA 1
ATOM 1447 C C . LEU A 1 193 ? -5.075 19.099 26.905 1.00 90.75 193 LEU A C 1
ATOM 1449 O O . LEU A 1 193 ? -5.735 20.059 27.283 1.00 90.75 193 LEU A O 1
ATOM 1453 N N . ALA A 1 194 ? -3.861 19.241 26.364 1.00 88.00 194 ALA A N 1
ATOM 1454 C CA . ALA A 1 194 ? -3.199 20.541 26.238 1.00 88.00 194 ALA A CA 1
ATOM 1455 C C . ALA A 1 194 ? -3.837 21.466 25.186 1.00 88.00 194 ALA A C 1
ATOM 1457 O O . ALA A 1 194 ? -3.738 22.687 25.297 1.00 88.00 194 ALA A O 1
ATOM 1458 N N . ARG A 1 195 ? -4.457 20.906 24.140 1.00 88.12 195 ARG A N 1
ATOM 1459 C CA . ARG A 1 195 ? -5.017 21.672 23.009 1.00 88.12 195 ARG A CA 1
ATOM 1460 C C . ARG A 1 195 ? -6.536 21.829 23.066 1.00 88.12 195 ARG A C 1
ATOM 1462 O O . ARG A 1 195 ? -7.087 22.638 22.320 1.00 88.12 195 ARG A O 1
ATOM 1469 N N . ALA A 1 196 ? -7.223 21.036 23.881 1.00 88.31 196 ALA A N 1
ATOM 1470 C CA . ALA A 1 196 ? -8.674 21.040 23.945 1.00 88.31 196 ALA A CA 1
ATOM 1471 C C . ALA A 1 196 ? -9.211 22.331 24.578 1.00 88.31 196 ALA A C 1
ATOM 1473 O O . ALA A 1 196 ? -8.887 22.673 25.709 1.00 88.31 196 ALA A O 1
ATOM 1474 N N . THR A 1 197 ? -10.107 23.017 23.869 1.00 83.62 197 THR A N 1
ATOM 1475 C CA . THR A 1 197 ? -10.789 24.231 24.360 1.00 83.62 197 THR A CA 1
ATOM 1476 C C . THR A 1 197 ? -12.192 23.954 24.900 1.00 83.62 197 THR A C 1
ATOM 1478 O O . THR A 1 197 ? -12.817 24.829 25.493 1.00 83.62 197 THR A O 1
ATOM 1481 N N . ARG A 1 198 ? -12.713 22.739 24.678 1.00 83.94 198 ARG A N 1
ATOM 1482 C CA . ARG A 1 198 ? -14.082 22.319 25.031 1.00 83.94 198 ARG A CA 1
ATOM 1483 C C . ARG A 1 198 ? -14.151 21.435 26.280 1.00 83.94 198 ARG A C 1
ATOM 1485 O O . ARG A 1 198 ? -15.225 20.935 26.608 1.00 83.94 198 ARG A O 1
ATOM 1492 N N . LEU A 1 199 ? -13.018 21.204 26.941 1.00 90.12 199 LEU A N 1
ATOM 1493 C CA . LEU A 1 199 ? -12.926 20.380 28.143 1.00 90.12 199 LEU A CA 1
ATOM 1494 C C . LEU A 1 199 ? -12.854 21.258 29.403 1.00 90.12 199 LEU A C 1
ATOM 1496 O O . LEU A 1 199 ? -12.243 22.324 29.357 1.00 90.12 199 LEU A O 1
ATOM 1500 N N . PRO A 1 200 ? -13.440 20.826 30.535 1.00 91.25 200 PRO A N 1
ATOM 1501 C CA . PRO A 1 200 ? -13.209 21.471 31.827 1.00 91.25 200 PRO A CA 1
ATOM 1502 C C . PRO A 1 200 ? -11.719 21.503 32.202 1.00 91.25 200 PRO A C 1
ATOM 1504 O O . PRO A 1 200 ? -11.004 20.545 31.912 1.00 91.25 200 PRO A O 1
ATOM 1507 N N . GLU A 1 201 ? -11.272 22.542 32.917 1.00 85.50 201 GLU A N 1
ATOM 1508 C CA . GLU A 1 201 ? -9.851 22.749 33.278 1.00 85.50 201 GLU A CA 1
ATOM 1509 C C . GLU A 1 201 ? -9.213 21.555 34.009 1.00 85.50 201 GLU A C 1
ATOM 1511 O O . GLU A 1 201 ? -8.050 21.242 33.786 1.00 85.50 201 GLU A O 1
ATOM 1516 N N . ASN A 1 202 ? -9.983 20.839 34.833 1.00 88.12 202 ASN A N 1
ATOM 1517 C CA . ASN A 1 202 ? -9.496 19.699 35.623 1.00 88.12 202 ASN A CA 1
ATOM 1518 C C . ASN A 1 202 ? -9.644 18.345 34.906 1.00 88.12 202 ASN A C 1
ATOM 1520 O O . ASN A 1 202 ? -9.644 17.284 35.548 1.00 88.12 202 ASN A O 1
ATOM 1524 N N . SER A 1 203 ? -9.826 18.369 33.584 1.00 93.38 203 SER A N 1
ATOM 1525 C CA . SER A 1 203 ? -9.930 17.144 32.799 1.00 93.38 203 SER A CA 1
ATOM 1526 C C . SER A 1 203 ? -8.596 16.409 32.771 1.00 93.38 203 SER A C 1
ATOM 1528 O O . SER A 1 203 ? -7.543 17.015 32.594 1.00 93.38 203 SER A O 1
ATOM 1530 N N . HIS A 1 204 ? -8.630 15.092 32.929 1.00 93.81 204 HIS A N 1
ATOM 1531 C CA . HIS A 1 204 ? -7.423 14.270 32.952 1.00 93.81 204 HIS A CA 1
ATOM 1532 C C . HIS A 1 204 ? -7.704 12.860 32.439 1.00 93.81 204 HIS A C 1
ATOM 1534 O O . HIS A 1 204 ? -8.855 12.428 32.349 1.00 93.81 204 HIS A O 1
ATOM 1540 N N . CYS A 1 205 ? -6.637 12.129 32.121 1.00 93.75 205 CYS A N 1
ATOM 1541 C CA . CYS A 1 205 ? -6.738 10.712 31.810 1.00 93.75 205 CYS A CA 1
ATOM 1542 C C . CYS A 1 205 ? -6.603 9.847 33.068 1.00 93.75 205 CYS A C 1
ATOM 1544 O O . CYS A 1 205 ? -5.735 10.082 33.908 1.00 93.75 205 CYS A O 1
ATOM 1546 N N . SER A 1 206 ? -7.451 8.825 33.176 1.00 93.06 206 SER A N 1
ATOM 1547 C CA . SER A 1 206 ? -7.464 7.862 34.283 1.00 93.06 206 SER A CA 1
ATOM 1548 C C . SER A 1 206 ? -7.462 6.428 33.760 1.00 93.06 206 SER A C 1
ATOM 1550 O O . SER A 1 206 ? -8.141 6.116 32.781 1.00 93.06 206 SER A O 1
ATOM 1552 N N . THR A 1 207 ? -6.745 5.531 34.442 1.00 89.88 207 THR A N 1
ATOM 1553 C CA . THR A 1 207 ? -6.807 4.084 34.166 1.00 89.88 207 THR A CA 1
ATOM 1554 C C . THR A 1 207 ? -8.142 3.467 34.575 1.00 89.88 207 THR A C 1
ATOM 1556 O O . THR A 1 207 ? -8.495 2.392 34.108 1.00 89.88 207 THR A O 1
ATOM 1559 N N . GLY A 1 208 ? -8.891 4.122 35.466 1.00 89.81 208 GLY A N 1
ATOM 1560 C CA . GLY A 1 208 ? -10.108 3.569 36.050 1.00 89.81 208 GLY A CA 1
ATOM 1561 C C . GLY A 1 208 ? -9.877 2.558 37.177 1.00 89.81 208 GLY A C 1
ATOM 1562 O O . GLY A 1 208 ? -10.843 1.974 37.652 1.00 89.81 208 GLY A O 1
ATOM 1563 N N . ASN A 1 209 ? -8.646 2.385 37.682 1.00 87.94 209 ASN A N 1
ATOM 1564 C CA . ASN A 1 209 ? -8.355 1.444 38.783 1.00 87.94 209 ASN A CA 1
ATOM 1565 C C . ASN A 1 209 ? -9.174 1.695 40.063 1.00 87.94 209 ASN A C 1
ATOM 1567 O O . ASN A 1 209 ? -9.382 0.779 40.850 1.00 87.94 209 ASN A O 1
ATOM 1571 N N . ALA A 1 210 ? -9.627 2.931 40.290 1.00 87.50 210 ALA A N 1
ATOM 1572 C CA . ALA A 1 210 ? -10.455 3.282 41.444 1.00 87.50 210 ALA A CA 1
ATOM 1573 C C . ALA A 1 210 ? -11.960 3.026 41.221 1.00 87.50 210 ALA A C 1
ATOM 1575 O O . ALA A 1 210 ? -12.752 3.274 42.129 1.00 87.50 210 ALA A O 1
ATOM 1576 N N . PHE A 1 211 ? -12.383 2.606 40.023 1.00 89.38 211 PHE A N 1
ATOM 1577 C CA . PHE A 1 211 ? -13.794 2.451 39.665 1.00 89.38 211 PHE A CA 1
ATOM 1578 C C . PHE A 1 211 ? -14.320 1.093 40.123 1.00 89.38 211 PHE A C 1
ATOM 1580 O O . PHE A 1 211 ? -13.874 0.047 39.663 1.00 89.38 211 PHE A O 1
ATOM 1587 N N . ILE A 1 212 ? -15.312 1.119 41.011 1.00 84.00 212 ILE A N 1
ATOM 1588 C CA . ILE A 1 212 ? -15.876 -0.087 41.635 1.00 84.00 212 ILE A CA 1
ATOM 1589 C C . ILE A 1 212 ? -17.262 -0.455 41.088 1.00 84.00 212 ILE A C 1
ATOM 1591 O O . ILE A 1 212 ? -17.748 -1.567 41.303 1.00 84.00 212 ILE A O 1
ATOM 1595 N N . ALA A 1 213 ? -17.933 0.469 40.394 1.00 85.44 213 ALA A N 1
ATOM 1596 C CA . ALA A 1 213 ? -19.196 0.211 39.707 1.00 85.44 213 ALA A CA 1
ATOM 1597 C C . ALA A 1 213 ? -19.429 1.210 38.570 1.00 85.44 213 ALA A C 1
ATOM 1599 O O . ALA A 1 213 ? -19.180 2.402 38.741 1.00 85.44 213 ALA A O 1
ATOM 1600 N N . SER A 1 214 ? -19.976 0.742 37.449 1.00 89.81 214 SER A N 1
ATOM 1601 C CA . SER A 1 214 ? -20.552 1.617 36.426 1.00 89.81 214 SER A CA 1
ATOM 1602 C C . SER A 1 214 ? -21.958 2.069 36.837 1.00 89.81 214 SER A C 1
ATOM 1604 O O . SER A 1 214 ? -22.724 1.295 37.418 1.00 89.81 214 SER A O 1
ATOM 1606 N N . LEU A 1 215 ? -22.285 3.334 36.575 1.00 90.56 215 LEU A N 1
ATOM 1607 C CA . LEU A 1 215 ? -23.634 3.865 36.739 1.00 90.56 215 LEU A CA 1
ATOM 1608 C C . LEU A 1 215 ? -24.492 3.547 35.517 1.00 90.56 215 LEU A C 1
ATOM 1610 O O . LEU A 1 215 ? -24.007 3.495 34.388 1.00 90.56 215 LEU A O 1
ATOM 1614 N N . VAL A 1 216 ? -25.797 3.414 35.734 1.00 88.31 216 VAL A N 1
ATOM 1615 C CA . VAL A 1 216 ? -26.743 3.179 34.646 1.00 88.31 216 VAL A CA 1
ATOM 1616 C C . VAL A 1 216 ? -27.020 4.501 33.944 1.00 88.31 216 VAL A C 1
ATOM 1618 O O . VAL A 1 216 ? -27.491 5.461 34.555 1.00 88.31 216 VAL A O 1
ATOM 1621 N N . LYS A 1 217 ? -26.733 4.555 32.644 1.00 86.19 217 LYS A N 1
ATOM 1622 C CA . LYS A 1 217 ? -27.109 5.680 31.789 1.00 86.19 217 LYS A CA 1
ATOM 1623 C C . LYS A 1 217 ? -28.613 5.625 31.503 1.00 86.19 217 LYS A C 1
ATOM 1625 O O . LYS A 1 217 ? -29.130 4.633 30.994 1.00 86.19 217 LYS A O 1
ATOM 1630 N N . THR A 1 218 ? -29.301 6.706 31.835 1.00 79.00 218 THR A N 1
ATOM 1631 C CA . THR A 1 218 ? -30.704 7.000 31.508 1.00 79.00 218 THR A CA 1
ATOM 1632 C C . THR A 1 218 ? -30.707 8.196 30.556 1.00 79.00 218 THR A C 1
ATOM 1634 O O . THR A 1 218 ? -29.788 9.002 30.649 1.00 79.00 218 THR A O 1
ATOM 1637 N N . GLY A 1 219 ? -31.678 8.327 29.644 1.00 72.31 219 GLY A N 1
ATOM 1638 C CA . GLY A 1 219 ? -31.640 9.256 28.490 1.00 72.31 219 GLY A CA 1
ATOM 1639 C C . GLY A 1 219 ? -30.756 10.515 28.628 1.00 72.31 219 GLY A C 1
ATOM 1640 O O . GLY A 1 219 ? -29.846 10.718 27.827 1.00 72.31 219 GLY A O 1
ATOM 1641 N N . SER A 1 220 ? -30.945 11.324 29.681 1.00 73.38 220 SER A N 1
ATOM 1642 C CA . SER A 1 220 ? -30.127 12.522 29.952 1.00 73.38 220 SER A CA 1
ATOM 1643 C C . SER A 1 220 ? -29.331 12.530 31.272 1.00 73.38 220 SER A C 1
ATOM 1645 O O . SER A 1 220 ? -28.793 13.578 31.633 1.00 73.38 220 SER A O 1
ATOM 1647 N N . ALA A 1 221 ? -29.296 11.438 32.036 1.00 87.62 221 ALA A N 1
ATOM 1648 C CA . ALA A 1 221 ? -28.724 11.399 33.386 1.00 87.62 221 ALA A CA 1
ATOM 1649 C C . ALA A 1 221 ? -28.182 10.010 33.760 1.00 87.62 221 ALA A C 1
ATOM 1651 O O . ALA A 1 221 ? -28.444 9.015 33.094 1.00 87.62 221 ALA A O 1
ATOM 1652 N N . PHE A 1 222 ? -27.464 9.918 34.871 1.00 92.62 222 PHE A N 1
ATOM 1653 C CA . PHE A 1 222 ? -26.990 8.663 35.442 1.00 92.62 222 PHE A CA 1
ATOM 1654 C C . PHE A 1 222 ? -27.750 8.320 36.723 1.00 92.62 222 PHE A C 1
ATOM 1656 O O . PHE A 1 222 ? -28.093 9.210 37.509 1.00 92.62 222 PHE A O 1
ATOM 1663 N N . SER A 1 223 ? -27.973 7.026 36.946 1.00 91.50 223 SER A N 1
ATOM 1664 C CA . SER A 1 223 ? -28.557 6.473 38.168 1.00 91.50 223 SER A CA 1
ATOM 1665 C C . SER A 1 223 ? -27.670 5.385 38.776 1.00 91.50 223 SER A C 1
ATOM 1667 O O . SER A 1 223 ? -26.857 4.755 38.097 1.00 91.50 223 SER A O 1
ATOM 1669 N N . GLN A 1 224 ? -27.828 5.158 40.080 1.00 85.50 224 GLN A N 1
ATOM 1670 C CA . GLN A 1 224 ? -27.200 4.024 40.759 1.00 85.50 224 GLN A CA 1
ATOM 1671 C C . GLN A 1 224 ? -27.723 2.698 40.174 1.00 85.50 224 GLN A C 1
ATOM 1673 O O . GLN A 1 224 ? -28.915 2.609 39.864 1.00 85.50 224 GLN A O 1
ATOM 1678 N N . PRO A 1 225 ? -26.868 1.673 40.016 1.00 74.31 225 PRO A N 1
ATOM 1679 C CA . PRO A 1 225 ? -27.325 0.330 39.682 1.00 74.31 225 PRO A CA 1
ATOM 1680 C C . PRO A 1 225 ? -28.133 -0.261 40.845 1.00 74.31 225 PRO A C 1
ATOM 1682 O O . PRO A 1 225 ? -27.838 -0.016 42.017 1.00 74.31 225 PRO A O 1
ATOM 1685 N N . GLU A 1 226 ? -29.147 -1.060 40.526 1.00 71.06 226 GLU A N 1
ATOM 1686 C CA . GLU A 1 226 ? -30.003 -1.714 41.514 1.00 71.06 226 GLU A CA 1
ATOM 1687 C C . GLU A 1 226 ? -29.213 -2.824 42.236 1.00 71.06 226 GLU A C 1
ATOM 1689 O O . GLU A 1 226 ? -29.016 -3.919 41.714 1.00 71.06 226 GLU A O 1
ATOM 1694 N N . LYS A 1 227 ? -28.683 -2.507 43.425 1.00 66.12 227 LYS A N 1
ATOM 1695 C CA . LYS A 1 227 ? -27.887 -3.429 44.263 1.00 66.12 227 LYS A CA 1
ATOM 1696 C C . LYS A 1 227 ? -28.641 -3.954 45.489 1.00 66.12 227 LYS A C 1
ATOM 1698 O O . LYS A 1 227 ? -28.061 -4.683 46.289 1.00 66.12 227 LYS A O 1
ATOM 1703 N N . ALA A 1 228 ? -29.894 -3.547 45.676 1.00 59.50 228 ALA A N 1
ATOM 1704 C CA . ALA A 1 228 ? -30.676 -3.924 46.846 1.00 59.50 228 ALA A CA 1
ATOM 1705 C C . ALA A 1 228 ? -30.881 -5.448 46.891 1.00 59.50 228 ALA A C 1
ATOM 1707 O O . ALA A 1 228 ? -31.287 -6.045 45.898 1.00 59.50 228 ALA A O 1
ATOM 1708 N N . GLY A 1 229 ? -30.604 -6.059 48.047 1.00 65.88 229 GLY A N 1
ATOM 1709 C CA . GLY A 1 229 ? -30.876 -7.477 48.302 1.00 65.88 229 GLY A CA 1
ATOM 1710 C C . GLY A 1 229 ? -29.683 -8.435 48.236 1.00 65.88 229 GLY A C 1
ATOM 1711 O O . GLY A 1 229 ? -29.893 -9.608 48.510 1.00 65.88 229 GLY A O 1
ATOM 1712 N N . TYR A 1 230 ? -28.460 -7.973 47.940 1.00 80.00 230 TYR A N 1
ATOM 1713 C CA . TYR A 1 230 ? -27.251 -8.818 47.976 1.00 80.00 230 TYR A CA 1
ATOM 1714 C C . TYR A 1 230 ? -26.341 -8.439 49.148 1.00 80.00 230 TYR A C 1
ATOM 1716 O O . TYR A 1 230 ? -26.028 -7.260 49.335 1.00 80.00 230 TYR A O 1
ATOM 1724 N N . ALA A 1 231 ? -25.891 -9.429 49.918 1.00 78.69 231 ALA A N 1
ATOM 1725 C CA . ALA A 1 231 ? -25.026 -9.244 51.079 1.00 78.69 231 ALA A CA 1
ATOM 1726 C C . ALA A 1 231 ? -23.541 -9.084 50.702 1.00 78.69 231 ALA A C 1
ATOM 1728 O O . ALA A 1 231 ? -22.773 -8.512 51.477 1.00 78.69 231 ALA A O 1
ATOM 1729 N N . SER A 1 232 ? -23.122 -9.554 49.519 1.00 82.25 232 SER A N 1
ATOM 1730 C CA . SER A 1 232 ? -21.733 -9.454 49.047 1.00 82.25 232 SER A CA 1
ATOM 1731 C C . SER A 1 232 ? -21.601 -9.290 47.523 1.00 82.25 232 SER A C 1
ATOM 1733 O O . SER A 1 232 ? -22.540 -9.502 46.752 1.00 82.25 232 SER A O 1
ATOM 1735 N N . THR A 1 233 ? -20.399 -8.913 47.064 1.00 79.31 233 THR A N 1
ATOM 1736 C CA . THR A 1 233 ? -20.065 -8.859 45.628 1.00 79.31 233 THR A CA 1
ATOM 1737 C C . THR A 1 233 ? -20.121 -10.238 44.974 1.00 79.31 233 THR A C 1
ATOM 1739 O O . THR A 1 233 ? -20.574 -10.338 43.837 1.00 79.31 233 THR A O 1
ATOM 1742 N N . GLU A 1 234 ? -19.689 -11.282 45.680 1.00 84.38 234 GLU A N 1
ATOM 1743 C CA . GLU A 1 234 ? -19.705 -12.665 45.189 1.00 84.38 234 GLU A CA 1
ATOM 1744 C C . GLU A 1 234 ? -21.136 -13.145 44.949 1.00 84.38 234 GLU A C 1
ATOM 1746 O O . GLU A 1 234 ? -21.442 -13.652 43.873 1.00 84.38 234 GLU A O 1
ATOM 1751 N N . GLU A 1 235 ? -22.037 -12.895 45.904 1.00 86.94 235 GLU A N 1
ATOM 1752 C CA . GLU A 1 235 ? -23.455 -13.237 45.779 1.00 86.94 235 GLU A CA 1
ATOM 1753 C C . GLU A 1 235 ? -24.099 -12.514 44.588 1.00 86.94 235 GLU A C 1
ATOM 1755 O O . GLU A 1 235 ? -24.795 -13.119 43.770 1.00 86.94 235 GLU A O 1
ATOM 1760 N N . ARG A 1 236 ? -23.793 -11.221 44.433 1.00 87.19 236 ARG A N 1
ATOM 1761 C CA . ARG A 1 236 ? -24.261 -10.413 43.303 1.00 87.19 236 ARG A CA 1
ATOM 1762 C C . ARG A 1 236 ? -23.773 -10.956 41.954 1.00 87.19 236 ARG A C 1
ATOM 1764 O O . ARG A 1 236 ? -24.553 -11.004 41.003 1.00 87.19 236 ARG A O 1
ATOM 1771 N N . LEU A 1 237 ? -22.500 -11.345 41.848 1.00 85.62 237 LEU A N 1
ATOM 1772 C CA . LEU A 1 237 ? -21.930 -11.897 40.612 1.00 85.62 237 LEU A CA 1
ATOM 1773 C C . LEU A 1 237 ? -22.470 -13.302 40.309 1.00 85.62 237 LEU A C 1
ATOM 1775 O O . LEU A 1 237 ? -22.734 -13.606 39.147 1.00 85.62 237 LEU A O 1
ATOM 1779 N N . ALA A 1 238 ? -22.713 -14.127 41.330 1.00 87.12 238 ALA A N 1
ATOM 1780 C CA . ALA A 1 238 ? -23.362 -15.426 41.167 1.00 87.12 238 ALA A CA 1
ATOM 1781 C C . ALA A 1 238 ? -24.796 -15.275 40.626 1.00 87.12 238 ALA A C 1
ATOM 1783 O O . ALA A 1 238 ? -25.174 -15.957 39.671 1.00 87.12 238 ALA A O 1
ATOM 1784 N N . ALA A 1 239 ? -25.568 -14.324 41.163 1.00 88.62 239 ALA A N 1
ATOM 1785 C CA . ALA A 1 239 ? -26.900 -13.996 40.655 1.00 88.62 239 ALA A CA 1
ATOM 1786 C C . ALA A 1 239 ? -26.859 -13.483 39.203 1.00 88.62 239 ALA A C 1
ATOM 1788 O O . ALA A 1 239 ? -27.688 -13.876 38.379 1.00 88.62 239 ALA A O 1
ATOM 1789 N N . ALA A 1 240 ? -25.866 -12.655 38.861 1.00 88.88 240 ALA A N 1
ATOM 1790 C CA . ALA A 1 240 ? -25.636 -12.216 37.485 1.00 88.88 240 ALA A CA 1
ATOM 1791 C C . ALA A 1 240 ? -25.329 -13.394 36.544 1.00 88.88 240 ALA A C 1
ATOM 1793 O O . ALA A 1 240 ? -25.851 -13.439 35.432 1.00 88.88 240 ALA A O 1
ATOM 1794 N N . GLY A 1 241 ? -24.529 -14.364 36.999 1.00 89.56 241 GLY A N 1
ATOM 1795 C CA . GLY A 1 241 ? -24.223 -15.588 36.258 1.00 89.56 241 GLY A CA 1
ATOM 1796 C C . GLY A 1 241 ? -25.461 -16.448 35.991 1.00 89.56 241 GLY A C 1
ATOM 1797 O O . GLY A 1 241 ? -25.665 -16.891 34.862 1.00 89.56 241 GLY A O 1
ATOM 1798 N N . ALA A 1 242 ? -26.330 -16.621 36.991 1.00 90.12 242 ALA A N 1
ATOM 1799 C CA . ALA A 1 242 ? -27.591 -17.348 36.832 1.00 90.12 242 ALA A CA 1
ATOM 1800 C C . ALA A 1 242 ? -28.534 -16.657 35.830 1.00 90.12 242 ALA A C 1
ATOM 1802 O O . ALA A 1 242 ? -29.119 -17.313 34.966 1.00 90.12 242 ALA A O 1
ATOM 1803 N N . LEU A 1 243 ? -28.634 -15.323 35.896 1.00 90.38 243 LEU A N 1
ATOM 1804 C CA . LEU A 1 243 ? -29.399 -14.533 34.928 1.00 90.38 243 LEU A CA 1
ATOM 1805 C C . LEU A 1 243 ? -28.834 -14.661 33.514 1.00 90.38 243 LEU A C 1
ATOM 1807 O O . LEU A 1 243 ? -29.606 -14.849 32.579 1.00 90.38 243 LEU A O 1
ATOM 1811 N N . LEU A 1 244 ? -27.509 -14.595 33.352 1.00 90.50 244 LEU A N 1
ATOM 1812 C CA . LEU A 1 244 ? -26.866 -14.778 32.054 1.00 90.50 244 LEU A CA 1
ATOM 1813 C C . LEU A 1 244 ? -27.201 -16.150 31.459 1.00 90.50 244 LEU A C 1
ATOM 1815 O O . LEU A 1 244 ? -27.569 -16.225 30.291 1.00 90.50 244 LEU A O 1
ATOM 1819 N N . GLN A 1 245 ? -27.109 -17.223 32.247 1.00 89.56 245 GLN A N 1
ATOM 1820 C CA . GLN A 1 245 ? -27.428 -18.573 31.774 1.00 89.56 245 GLN A CA 1
ATOM 1821 C C . GLN A 1 245 ? -28.887 -18.689 31.311 1.00 89.56 245 GLN A C 1
ATOM 1823 O O . GLN A 1 245 ? -29.140 -19.206 30.223 1.00 89.56 245 GLN A O 1
ATOM 1828 N N . ALA A 1 246 ? -29.837 -18.163 32.089 1.00 88.56 246 ALA A N 1
ATOM 1829 C CA . ALA A 1 246 ? -31.255 -18.178 31.728 1.00 88.56 246 ALA A CA 1
ATOM 1830 C C . ALA A 1 246 ? -31.557 -17.311 30.489 1.00 88.56 246 ALA A C 1
ATOM 1832 O O . ALA A 1 246 ? -32.295 -17.720 29.588 1.00 88.56 246 ALA A O 1
ATOM 1833 N N . ALA A 1 247 ? -30.956 -16.122 30.422 1.00 87.31 247 ALA A N 1
ATOM 1834 C CA . ALA A 1 247 ? -31.167 -15.169 29.342 1.00 87.31 247 ALA A CA 1
ATOM 1835 C C . ALA A 1 247 ? -30.517 -15.619 28.026 1.00 87.31 247 ALA A C 1
ATOM 1837 O O . ALA A 1 247 ? -31.104 -15.442 26.963 1.00 87.31 247 ALA A O 1
ATOM 1838 N N . ALA A 1 248 ? -29.342 -16.253 28.075 1.00 78.69 248 ALA A N 1
ATOM 1839 C CA . ALA A 1 248 ? -28.663 -16.773 26.889 1.00 78.69 248 ALA A CA 1
ATOM 1840 C C . ALA A 1 248 ? -29.446 -17.917 26.221 1.00 78.69 248 ALA A C 1
ATOM 1842 O O . ALA A 1 248 ? -29.469 -18.003 24.996 1.00 78.69 248 ALA A O 1
ATOM 1843 N N . GLN A 1 249 ? -30.131 -18.760 27.003 1.00 78.69 249 GLN A N 1
ATOM 1844 C CA . GLN A 1 249 ? -30.972 -19.844 26.474 1.00 78.69 249 GLN A CA 1
ATOM 1845 C C . GLN A 1 249 ? -32.234 -19.338 25.762 1.00 78.69 249 GLN A C 1
ATOM 1847 O O . GLN A 1 249 ? -32.737 -19.997 24.857 1.00 78.69 249 GLN A O 1
ATOM 1852 N N . THR A 1 250 ? -32.745 -18.176 26.170 1.00 78.94 250 THR A N 1
ATOM 1853 C CA . THR A 1 250 ? -34.015 -17.606 25.689 1.00 78.94 250 THR A CA 1
ATOM 1854 C C . THR A 1 250 ? -33.836 -16.365 24.813 1.00 78.94 250 THR A C 1
ATOM 1856 O O . THR A 1 250 ? -34.823 -15.816 24.334 1.00 78.94 250 THR A O 1
ATOM 1859 N N . GLN A 1 251 ? -32.591 -15.924 24.597 1.00 76.81 251 GLN A N 1
ATOM 1860 C CA . GLN A 1 251 ? -32.242 -14.646 23.961 1.00 76.81 251 GLN A CA 1
ATOM 1861 C C . GLN A 1 251 ? -32.925 -13.426 24.620 1.00 76.81 251 GLN A C 1
ATOM 1863 O O . GLN A 1 251 ? -33.201 -12.418 23.966 1.00 76.81 251 GLN A O 1
ATOM 1868 N N . ASP A 1 252 ? -33.181 -13.489 25.932 1.00 87.50 252 ASP A N 1
ATOM 1869 C CA . ASP A 1 252 ? -33.821 -12.404 26.679 1.00 87.50 252 ASP A CA 1
ATOM 1870 C C . ASP A 1 252 ? -32.859 -11.223 26.890 1.00 87.50 252 ASP A C 1
ATOM 1872 O O . ASP A 1 252 ? -32.014 -11.205 27.791 1.00 87.50 252 ASP A O 1
ATOM 1876 N N . SER A 1 253 ? -33.026 -10.182 26.073 1.00 86.69 253 SER A N 1
ATOM 1877 C CA . SER A 1 253 ? -32.220 -8.958 26.146 1.00 86.69 253 SER A CA 1
ATOM 1878 C C . SER A 1 253 ? -32.334 -8.239 27.498 1.00 86.69 253 SER A C 1
ATOM 1880 O O . SER A 1 253 ? -31.358 -7.634 27.947 1.00 86.69 253 SER A O 1
ATOM 1882 N N . ASN A 1 254 ? -33.480 -8.314 28.186 1.00 89.00 254 ASN A N 1
ATOM 1883 C CA . ASN A 1 254 ? -33.642 -7.678 29.495 1.00 89.00 254 ASN A CA 1
ATOM 1884 C C . ASN A 1 254 ? -32.877 -8.437 30.582 1.00 89.00 254 ASN A C 1
ATOM 1886 O O . ASN A 1 254 ? -32.207 -7.810 31.408 1.00 89.00 254 ASN A O 1
ATOM 1890 N N . GLY A 1 255 ? -32.918 -9.771 30.552 1.00 89.00 255 GLY A N 1
ATOM 1891 C CA . GLY A 1 255 ? -32.098 -10.628 31.404 1.00 89.00 255 GLY A CA 1
ATOM 1892 C C . GLY A 1 255 ? -30.598 -10.369 31.224 1.00 89.00 255 GLY A C 1
ATOM 1893 O O . GLY A 1 255 ? -29.891 -10.167 32.216 1.00 89.00 255 GLY A O 1
ATOM 1894 N N . LEU A 1 256 ? -30.122 -10.261 29.974 1.00 92.38 256 LEU A N 1
ATOM 1895 C CA . LEU A 1 256 ? -28.726 -9.912 29.662 1.00 92.38 256 LEU A CA 1
ATOM 1896 C C . LEU A 1 256 ? -28.346 -8.523 30.198 1.00 92.38 256 LEU A C 1
ATOM 1898 O O . LEU A 1 256 ? -27.309 -8.364 30.848 1.00 92.38 256 LEU A O 1
ATOM 1902 N N . ARG A 1 257 ? -29.207 -7.517 29.994 1.00 91.38 257 ARG A N 1
ATOM 1903 C CA . ARG A 1 257 ? -28.997 -6.157 30.514 1.00 91.38 257 ARG A CA 1
ATOM 1904 C C . ARG A 1 257 ? -28.903 -6.141 32.038 1.00 91.38 257 ARG A C 1
ATOM 1906 O O . ARG A 1 257 ? -28.016 -5.490 32.590 1.00 91.38 257 ARG A O 1
ATOM 1913 N N . LYS A 1 258 ? -29.788 -6.872 32.722 1.00 89.19 258 LYS A N 1
ATOM 1914 C CA . LYS A 1 258 ? -29.794 -6.963 34.186 1.00 89.19 258 LYS A CA 1
ATOM 1915 C C . LYS A 1 258 ? -28.521 -7.633 34.703 1.00 89.19 258 LYS A C 1
ATOM 1917 O O . LYS A 1 258 ? -27.888 -7.099 35.608 1.00 89.19 258 LYS A O 1
ATOM 1922 N N . ALA A 1 259 ? -28.097 -8.740 34.092 1.00 89.69 259 ALA A N 1
ATOM 1923 C CA . ALA A 1 259 ? -26.835 -9.400 34.427 1.00 89.69 259 ALA A CA 1
ATOM 1924 C C . ALA A 1 259 ? -25.617 -8.474 34.220 1.00 89.69 259 ALA A C 1
ATOM 1926 O O . ALA A 1 259 ? -24.740 -8.406 35.084 1.00 89.69 259 ALA A O 1
ATOM 1927 N N . CYS A 1 260 ? -25.601 -7.689 33.138 1.00 89.62 260 CYS A N 1
ATOM 1928 C CA . CYS A 1 260 ? -24.573 -6.673 32.906 1.00 89.62 260 CYS A CA 1
ATOM 1929 C C . CYS A 1 260 ? -24.540 -5.615 34.024 1.00 89.62 260 CYS A C 1
ATOM 1931 O O . CYS A 1 260 ? -23.481 -5.330 34.581 1.00 89.62 260 CYS A O 1
ATOM 1933 N N . HIS A 1 261 ? -25.694 -5.061 34.415 1.00 87.19 261 HIS A N 1
ATOM 1934 C CA . HIS A 1 261 ? -25.780 -4.050 35.483 1.00 87.19 261 HIS A CA 1
ATOM 1935 C C . HIS A 1 261 ? -25.381 -4.582 36.865 1.00 87.19 261 HIS A C 1
ATOM 1937 O O . HIS A 1 261 ? -24.906 -3.814 37.706 1.00 87.19 261 HIS A O 1
ATOM 1943 N N . LEU A 1 262 ? -25.506 -5.891 37.098 1.00 85.12 262 LEU A N 1
ATOM 1944 C CA . LEU A 1 262 ? -24.981 -6.539 38.302 1.00 85.12 262 LEU A CA 1
ATOM 1945 C C . LEU A 1 262 ? -23.447 -6.673 38.295 1.00 85.12 262 LEU A C 1
ATOM 1947 O O . LEU A 1 262 ? -22.862 -6.895 39.356 1.00 85.12 262 LEU A O 1
ATOM 1951 N N . GLY A 1 263 ? -22.790 -6.429 37.157 1.00 81.69 263 GLY A N 1
ATOM 1952 C CA . GLY A 1 263 ? -21.335 -6.329 37.024 1.00 81.69 263 GLY A CA 1
ATOM 1953 C C . GLY A 1 263 ? -20.686 -7.431 36.187 1.00 81.69 263 GLY A C 1
ATOM 1954 O O . GLY A 1 263 ? -19.460 -7.509 36.174 1.00 81.69 263 GLY A O 1
ATOM 1955 N N . LEU A 1 264 ? -21.467 -8.278 35.506 1.00 87.00 264 LEU A N 1
ATOM 1956 C CA . LEU A 1 264 ? -20.928 -9.354 34.675 1.00 87.00 264 LEU A CA 1
ATOM 1957 C C . LEU A 1 264 ? -20.647 -8.858 33.250 1.00 87.00 264 LEU A C 1
ATOM 1959 O O . LEU A 1 264 ? -21.564 -8.641 32.461 1.00 87.00 264 LEU A O 1
ATOM 1963 N N . GLY A 1 265 ? -19.371 -8.688 32.908 1.00 88.19 265 GLY A N 1
ATOM 1964 C CA . GLY A 1 265 ? -18.973 -8.063 31.646 1.00 88.19 265 GLY A CA 1
ATOM 1965 C C . GLY A 1 265 ? -19.315 -8.856 30.380 1.00 88.19 265 GLY A C 1
ATOM 1966 O O . GLY A 1 265 ? -19.732 -8.255 29.391 1.00 88.19 265 GLY A O 1
ATOM 1967 N N . SER A 1 266 ? -19.278 -10.192 30.418 1.00 89.69 266 SER A N 1
ATOM 1968 C CA . SER A 1 266 ? -19.728 -11.028 29.291 1.00 89.69 266 SER A CA 1
ATOM 1969 C C . SER A 1 266 ? -21.211 -10.823 28.962 1.00 89.69 266 SER A C 1
ATOM 1971 O O . SER A 1 266 ? -21.603 -10.804 27.795 1.00 89.69 266 SER A O 1
ATOM 1973 N N . ALA A 1 267 ? -22.045 -10.572 29.978 1.00 91.94 267 ALA A N 1
ATOM 1974 C CA . ALA A 1 267 ? -23.442 -10.205 29.771 1.00 91.94 267 ALA A CA 1
ATOM 1975 C C . ALA A 1 267 ? -23.584 -8.824 29.109 1.00 91.94 267 ALA A C 1
ATOM 1977 O O . ALA A 1 267 ? -24.515 -8.621 28.332 1.00 91.94 267 ALA A O 1
ATOM 1978 N N . CYS A 1 268 ? -22.657 -7.890 29.357 1.00 92.00 268 CYS A N 1
ATOM 1979 C CA . CYS A 1 268 ? -22.635 -6.599 28.667 1.00 92.00 268 CYS A CA 1
ATOM 1980 C C . CYS A 1 268 ? -22.331 -6.760 27.173 1.00 92.00 268 CYS A C 1
ATOM 1982 O O . CYS A 1 268 ? -23.039 -6.173 26.355 1.00 92.00 268 CYS A O 1
ATOM 1984 N N . SER A 1 269 ? -21.346 -7.588 26.807 1.00 92.19 269 SER A N 1
ATOM 1985 C CA . SER A 1 269 ? -21.035 -7.888 25.402 1.00 92.19 269 SER A CA 1
ATOM 1986 C C . SER A 1 269 ? -22.197 -8.577 24.692 1.00 92.19 269 SER A C 1
ATOM 1988 O O . SER A 1 269 ? -22.563 -8.181 23.589 1.00 92.19 269 SER A O 1
ATOM 1990 N N . LEU A 1 270 ? -22.815 -9.577 25.329 1.00 91.81 270 LEU A N 1
ATOM 1991 C CA . LEU A 1 270 ? -23.956 -10.300 24.760 1.00 91.81 270 LEU A CA 1
ATOM 1992 C C . LEU A 1 270 ? -25.199 -9.419 24.648 1.00 91.81 270 LEU A C 1
ATOM 1994 O O . LEU A 1 270 ? -25.909 -9.496 23.649 1.00 91.81 270 LEU A O 1
ATOM 1998 N N . TYR A 1 271 ? -25.444 -8.538 25.620 1.00 92.69 271 TYR A N 1
ATOM 1999 C CA . TYR A 1 271 ? -26.493 -7.531 25.491 1.00 92.69 271 TYR A CA 1
ATOM 2000 C C . TYR A 1 271 ? -26.199 -6.593 24.318 1.00 92.69 271 TYR A C 1
ATOM 2002 O O . TYR A 1 271 ? -27.061 -6.412 23.465 1.00 92.69 271 TYR A O 1
ATOM 2010 N N . ALA A 1 272 ? -24.976 -6.054 24.224 1.00 90.56 272 ALA A N 1
ATOM 2011 C CA . ALA A 1 272 ? -24.562 -5.197 23.115 1.00 90.56 272 ALA A CA 1
ATOM 2012 C C . ALA A 1 272 ? -24.718 -5.891 21.755 1.00 90.56 272 ALA A C 1
ATOM 2014 O O . ALA A 1 272 ? -25.116 -5.242 20.793 1.00 90.56 272 ALA A O 1
ATOM 2015 N N . GLN A 1 273 ? -24.448 -7.198 21.687 1.00 88.75 273 GLN A N 1
ATOM 2016 C CA . GLN A 1 273 ? -24.684 -8.025 20.508 1.00 88.75 273 GLN A CA 1
ATOM 2017 C C . GLN A 1 273 ? -26.179 -8.167 20.199 1.00 88.75 273 GLN A C 1
ATOM 2019 O O . GLN A 1 273 ? -26.583 -7.995 19.053 1.00 88.75 273 GLN A O 1
ATOM 2024 N N . ALA A 1 274 ? -27.007 -8.442 21.209 1.00 87.81 274 ALA A N 1
ATOM 2025 C CA . ALA A 1 274 ? -28.449 -8.614 21.047 1.00 87.81 274 ALA A CA 1
ATOM 2026 C C . ALA A 1 274 ? -29.136 -7.336 20.541 1.00 87.81 274 ALA A C 1
ATOM 2028 O O . ALA A 1 274 ? -30.044 -7.405 19.715 1.00 87.81 274 ALA A O 1
ATOM 2029 N N . ILE A 1 275 ? -28.671 -6.165 20.987 1.00 85.25 275 ILE A N 1
ATOM 2030 C CA . ILE A 1 275 ? -29.185 -4.868 20.527 1.00 85.25 275 ILE A CA 1
ATOM 2031 C C . ILE A 1 275 ? -28.375 -4.272 19.365 1.00 85.25 275 ILE A C 1
ATOM 2033 O O . ILE A 1 275 ? -28.659 -3.157 18.934 1.00 85.25 275 ILE A O 1
ATOM 2037 N N . TYR A 1 276 ? -27.358 -4.979 18.859 1.00 78.62 276 TYR A N 1
ATOM 2038 C CA . TYR A 1 276 ? -26.409 -4.461 17.864 1.00 78.62 276 TYR A CA 1
ATOM 2039 C C . TYR A 1 276 ? -27.113 -3.938 16.612 1.00 78.62 276 TYR A C 1
ATOM 2041 O O . TYR A 1 276 ? -26.775 -2.869 16.094 1.00 78.62 276 TYR A O 1
ATOM 2049 N N . ASP A 1 277 ? -28.132 -4.689 16.201 1.00 71.19 277 ASP A N 1
ATOM 2050 C CA . ASP A 1 277 ? -29.061 -4.401 15.124 1.00 71.19 277 ASP A CA 1
ATOM 2051 C C . ASP A 1 277 ? -30.483 -4.310 15.717 1.00 71.19 277 ASP A C 1
ATOM 2053 O O . ASP A 1 277 ? -31.370 -5.056 15.330 1.00 71.19 277 ASP A O 1
ATOM 2057 N N . ALA A 1 278 ? -30.729 -3.461 16.717 1.00 77.06 278 ALA A N 1
ATOM 2058 C CA . ALA A 1 278 ? -32.089 -3.107 17.154 1.00 77.06 278 ALA A CA 1
ATOM 2059 C C . ALA A 1 278 ? -32.649 -1.931 16.330 1.00 77.06 278 ALA A C 1
ATOM 2061 O O . ALA A 1 278 ? -31.933 -1.314 15.540 1.00 77.06 278 ALA A O 1
ATOM 2062 N N . ALA A 1 279 ? -33.962 -1.679 16.379 1.00 71.12 279 ALA A N 1
ATOM 2063 C CA . ALA A 1 279 ? -34.532 -0.507 15.704 1.00 71.12 279 ALA A CA 1
ATOM 2064 C C . ALA A 1 279 ? -34.081 0.758 16.447 1.00 71.12 279 ALA A C 1
ATOM 2066 O O . ALA A 1 279 ? -34.091 0.761 17.677 1.00 71.12 279 ALA A O 1
ATOM 2067 N N . ASP A 1 280 ? -33.693 1.803 15.714 1.00 72.12 280 ASP A N 1
ATOM 2068 C CA . ASP A 1 280 ? -33.145 3.035 16.294 1.00 72.12 280 ASP A CA 1
ATOM 2069 C C . ASP A 1 280 ? -33.915 4.279 15.824 1.00 72.12 280 ASP A C 1
ATOM 2071 O O . ASP A 1 280 ? -33.438 5.028 14.973 1.00 72.12 280 ASP A O 1
ATOM 2075 N N . PRO A 1 281 ? -35.144 4.492 16.321 1.00 65.94 281 PRO A N 1
ATOM 2076 C CA . PRO A 1 281 ? -35.946 5.652 15.935 1.00 65.94 281 PRO A CA 1
ATOM 2077 C C . PRO A 1 281 ? -35.341 6.984 16.409 1.00 65.94 281 PRO A C 1
ATOM 2079 O O . PRO A 1 281 ? -35.617 8.016 15.801 1.00 65.94 281 PRO A O 1
ATOM 2082 N N . ASP A 1 282 ? -34.520 6.954 17.463 1.00 67.44 282 ASP A N 1
ATOM 2083 C CA . ASP A 1 282 ? -33.984 8.144 18.131 1.00 67.44 282 ASP A CA 1
ATOM 2084 C C . ASP A 1 282 ? -32.514 8.444 17.762 1.00 67.44 282 ASP A C 1
ATOM 2086 O O . ASP A 1 282 ? -31.995 9.499 18.124 1.00 67.44 282 ASP A O 1
ATOM 2090 N N . GLY A 1 283 ? -31.836 7.550 17.029 1.00 69.44 283 GLY A N 1
ATOM 2091 C CA . GLY A 1 283 ? -30.438 7.714 16.599 1.00 69.44 283 GLY A CA 1
ATOM 2092 C C . GLY A 1 283 ? -29.387 7.460 17.693 1.00 69.44 283 GLY A C 1
ATOM 2093 O O . GLY A 1 283 ? -28.213 7.794 17.520 1.00 69.44 283 GLY A O 1
ATOM 2094 N N . ASP A 1 284 ? -29.794 6.903 18.837 1.00 75.94 284 ASP A N 1
ATOM 2095 C CA . ASP A 1 284 ? -28.964 6.726 20.037 1.00 75.94 284 ASP A CA 1
ATOM 2096 C C . ASP A 1 284 ? -28.423 5.291 20.190 1.00 75.94 284 ASP A C 1
ATOM 2098 O O . ASP A 1 284 ? -27.600 5.000 21.077 1.00 75.94 284 ASP A O 1
ATOM 2102 N N . LEU A 1 285 ? -28.857 4.356 19.342 1.00 79.19 285 LEU A N 1
ATOM 2103 C CA . LEU A 1 285 ? -28.405 2.968 19.394 1.00 79.19 285 LEU A CA 1
ATOM 2104 C C . LEU A 1 285 ? -26.886 2.821 19.168 1.00 79.19 285 LEU A C 1
ATOM 2106 O O . LEU A 1 285 ? -26.269 2.028 19.897 1.00 79.19 285 LEU A O 1
ATOM 2110 N N . PRO A 1 286 ? -26.232 3.572 18.254 1.00 77.31 286 PRO A N 1
ATOM 2111 C CA . PRO A 1 286 ? -24.781 3.561 18.063 1.00 77.31 286 PRO A CA 1
ATOM 2112 C C . PRO A 1 286 ? -24.012 3.770 19.365 1.00 77.31 286 PRO A C 1
ATOM 2114 O O . PRO A 1 286 ? -23.201 2.935 19.772 1.00 77.31 286 PRO A O 1
ATOM 2117 N N . ALA A 1 287 ? -24.369 4.830 20.080 1.00 81.06 287 ALA A N 1
ATOM 2118 C CA . ALA A 1 287 ? -23.817 5.164 21.381 1.00 81.06 287 ALA A CA 1
ATOM 2119 C C . ALA A 1 287 ? -24.119 4.089 22.432 1.00 81.06 287 ALA A C 1
ATOM 2121 O O . ALA A 1 287 ? -23.248 3.707 23.216 1.00 81.06 287 ALA A O 1
ATOM 2122 N N . THR A 1 288 ? -25.353 3.580 22.437 1.00 86.00 288 THR A N 1
ATOM 2123 C CA . THR A 1 288 ? -25.813 2.610 23.433 1.00 86.00 288 THR A CA 1
ATOM 2124 C C . THR A 1 288 ? -25.051 1.295 23.334 1.00 86.00 288 THR A C 1
ATOM 2126 O O . THR A 1 288 ? -24.510 0.843 24.342 1.00 86.00 288 THR A O 1
ATOM 2129 N N . VAL A 1 289 ? -24.945 0.678 22.152 1.00 86.81 289 VAL A N 1
ATOM 2130 C CA . VAL A 1 289 ? -24.206 -0.598 22.078 1.00 86.81 289 VAL A CA 1
ATOM 2131 C C . VAL A 1 289 ? -22.706 -0.403 22.220 1.00 86.81 289 VAL A C 1
ATOM 2133 O O . VAL A 1 289 ? -22.091 -1.249 22.851 1.00 86.81 289 VAL A O 1
ATOM 2136 N N . THR A 1 290 ? -22.121 0.713 21.765 1.00 87.94 290 THR A N 1
ATOM 2137 C CA . THR A 1 290 ? -20.702 1.001 22.046 1.00 87.94 290 THR A CA 1
ATOM 2138 C C . THR A 1 290 ? -20.455 1.101 23.548 1.00 87.94 290 THR A C 1
ATOM 2140 O O . THR A 1 290 ? -19.485 0.538 24.042 1.00 87.94 290 THR A O 1
ATOM 2143 N N . HIS A 1 291 ? -21.353 1.741 24.303 1.00 89.25 291 HIS A N 1
ATOM 2144 C CA . HIS A 1 291 ? -21.255 1.811 25.761 1.00 89.25 291 HIS A CA 1
ATOM 2145 C C . HIS A 1 291 ? -21.229 0.416 26.407 1.00 89.25 291 HIS A C 1
ATOM 2147 O O . HIS A 1 291 ? -20.309 0.110 27.162 1.00 89.25 291 HIS A O 1
ATOM 2153 N N . TYR A 1 292 ? -22.192 -0.454 26.086 1.00 91.12 292 TYR A N 1
ATOM 2154 C CA . TYR A 1 292 ? -22.236 -1.809 26.653 1.00 91.12 292 TYR A CA 1
ATOM 2155 C C . TYR A 1 292 ? -21.105 -2.715 26.139 1.00 91.12 292 TYR A C 1
ATOM 2157 O O . TYR A 1 292 ? -20.553 -3.502 26.907 1.00 91.12 292 TYR A O 1
ATOM 2165 N N . ALA A 1 293 ? -20.707 -2.567 24.877 1.00 92.38 293 ALA A N 1
ATOM 2166 C CA . ALA A 1 293 ? -19.573 -3.270 24.289 1.00 92.38 293 ALA A CA 1
ATOM 2167 C C . ALA A 1 293 ? -18.255 -2.881 24.977 1.00 92.38 293 ALA A C 1
ATOM 2169 O O . ALA A 1 293 ? -17.450 -3.751 25.301 1.00 92.38 293 ALA A O 1
ATOM 2170 N N . LEU A 1 294 ? -18.062 -1.594 25.292 1.00 91.56 294 LEU A N 1
ATOM 2171 C CA . LEU A 1 294 ? -16.913 -1.116 26.061 1.00 91.56 294 LEU A CA 1
ATOM 2172 C C . LEU A 1 294 ? -16.917 -1.631 27.501 1.00 91.56 294 LEU A C 1
ATOM 2174 O O . LEU A 1 294 ? -15.852 -1.986 27.995 1.00 91.56 294 LEU A O 1
ATOM 2178 N N . LEU A 1 295 ? -18.077 -1.721 28.165 1.00 91.12 295 LEU A N 1
ATOM 2179 C CA . LEU A 1 295 ? -18.174 -2.367 29.483 1.00 91.12 295 LEU A CA 1
ATOM 2180 C C . LEU A 1 295 ? -17.698 -3.828 29.425 1.00 91.12 295 LEU A C 1
ATOM 2182 O O . LEU A 1 295 ? -16.922 -4.254 30.279 1.00 91.12 295 LEU A O 1
ATOM 2186 N N . GLY A 1 296 ? -18.101 -4.569 28.390 1.00 91.94 296 GLY A N 1
ATOM 2187 C CA . GLY A 1 296 ? -17.595 -5.918 28.127 1.00 91.94 296 GLY A CA 1
ATOM 2188 C C . GLY A 1 296 ? -16.086 -5.941 27.863 1.00 91.94 296 GLY A C 1
ATOM 2189 O O . GLY A 1 296 ? -15.351 -6.671 28.525 1.00 91.94 296 GLY A O 1
ATOM 2190 N N . CYS A 1 297 ? -15.597 -5.072 26.978 1.00 92.50 297 CYS A N 1
ATOM 2191 C CA . CYS A 1 297 ? -14.175 -4.969 26.639 1.00 92.50 297 CYS A CA 1
ATOM 2192 C C . CYS A 1 297 ? -13.302 -4.641 27.865 1.00 92.50 297 CYS A C 1
ATOM 2194 O O . CYS A 1 297 ? -12.284 -5.287 28.088 1.00 92.50 297 CYS A O 1
ATOM 2196 N N . MET A 1 298 ? -13.713 -3.692 28.713 1.00 91.38 298 MET A N 1
ATOM 2197 C CA . MET A 1 298 ? -12.999 -3.340 29.952 1.00 91.38 298 MET A CA 1
ATOM 2198 C C . MET A 1 298 ? -12.916 -4.500 30.944 1.00 91.38 298 MET A C 1
ATOM 2200 O O . MET A 1 298 ? -11.923 -4.626 31.659 1.00 91.38 298 MET A O 1
ATOM 2204 N N . SER A 1 299 ? -13.916 -5.385 30.943 1.00 89.25 299 SER A N 1
ATOM 2205 C CA . SER A 1 299 ? -13.887 -6.611 31.742 1.00 89.25 299 SER A CA 1
ATOM 2206 C C . SER A 1 299 ? -12.974 -7.708 31.169 1.00 89.25 299 SER A C 1
ATOM 2208 O O . SER A 1 299 ? -12.743 -8.712 31.835 1.00 89.25 299 SER A O 1
ATOM 2210 N N . GLY A 1 300 ? -12.428 -7.527 29.962 1.00 90.19 300 GLY A N 1
ATOM 2211 C CA . GLY A 1 300 ? -11.585 -8.514 29.279 1.00 90.19 300 GLY A CA 1
ATOM 2212 C C . GLY A 1 300 ? -12.300 -9.338 28.205 1.00 90.19 300 GLY A C 1
ATOM 2213 O O . GLY A 1 300 ? -11.697 -10.239 27.622 1.00 90.19 300 GLY A O 1
ATOM 2214 N N . ASP A 1 301 ? -13.569 -9.052 27.905 1.00 91.75 301 ASP A N 1
ATOM 2215 C CA . ASP A 1 301 ? -14.300 -9.782 26.871 1.00 91.75 301 ASP A CA 1
ATOM 2216 C C . ASP A 1 301 ? -13.982 -9.242 25.467 1.00 91.75 301 ASP A C 1
ATOM 2218 O O . ASP A 1 301 ? -14.348 -8.122 25.093 1.00 91.75 301 ASP A O 1
ATOM 2222 N N . VAL A 1 302 ? -13.317 -10.079 24.669 1.00 90.81 302 VAL A N 1
ATOM 2223 C CA . VAL A 1 302 ? -12.905 -9.782 23.290 1.00 90.81 302 VAL A CA 1
ATOM 2224 C C . VAL A 1 302 ? -14.101 -9.467 22.389 1.00 90.81 302 VAL A C 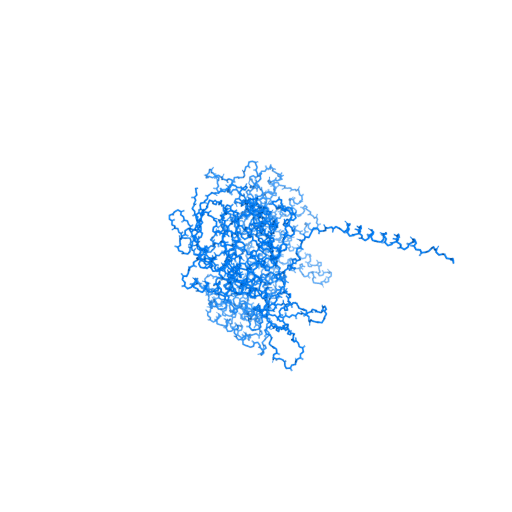1
ATOM 2226 O O . VAL A 1 302 ? -13.991 -8.599 21.519 1.00 90.81 302 VAL A O 1
ATOM 2229 N N . LEU A 1 303 ? -15.256 -10.109 22.608 1.00 89.81 303 LEU A N 1
ATOM 2230 C CA . LEU A 1 303 ? -16.468 -9.810 21.844 1.00 89.81 303 LEU A CA 1
ATOM 2231 C C . LEU A 1 303 ? -16.889 -8.350 22.045 1.00 89.81 303 LEU A C 1
ATOM 2233 O O . LEU A 1 303 ? -17.246 -7.675 21.080 1.00 89.81 303 LEU A O 1
ATOM 2237 N N . GLY A 1 304 ? -16.791 -7.844 23.275 1.00 90.94 304 GLY A N 1
ATOM 2238 C CA . GLY A 1 304 ? -17.050 -6.442 23.586 1.00 90.94 304 GLY A CA 1
ATOM 2239 C C . GLY A 1 304 ? -16.132 -5.504 22.799 1.00 90.94 304 GLY A C 1
ATOM 2240 O O . GLY A 1 304 ? -16.606 -4.558 22.173 1.00 90.94 304 GLY A O 1
ATOM 2241 N N . CYS A 1 305 ? -14.829 -5.797 22.738 1.00 90.94 305 CYS A N 1
ATOM 2242 C CA . CYS A 1 305 ? -13.886 -4.975 21.971 1.00 90.94 305 CYS A CA 1
ATOM 2243 C C . CYS A 1 305 ? -14.215 -4.985 20.475 1.00 90.94 305 CYS A C 1
ATOM 2245 O O . CYS A 1 305 ? -14.316 -3.923 19.860 1.00 90.94 305 CYS A O 1
ATOM 2247 N N . LYS A 1 306 ? -14.477 -6.172 19.910 1.00 87.62 306 LYS A N 1
ATOM 2248 C CA . LYS A 1 306 ? -14.892 -6.349 18.513 1.00 87.62 306 LYS A CA 1
ATOM 2249 C C . LYS A 1 306 ? -16.138 -5.531 18.178 1.00 87.62 306 LYS A C 1
ATOM 2251 O O . LYS A 1 306 ? -16.175 -4.851 17.156 1.00 87.62 306 LYS A O 1
ATOM 2256 N N . LEU A 1 307 ? -17.173 -5.598 19.014 1.00 86.62 307 LEU A N 1
ATOM 2257 C CA . LEU A 1 307 ? -18.426 -4.877 18.777 1.00 86.62 307 LEU A CA 1
ATOM 2258 C C . LEU A 1 307 ? -18.238 -3.358 18.861 1.00 86.62 307 LEU A C 1
ATOM 2260 O O . LEU A 1 307 ? -18.870 -2.639 18.086 1.00 86.62 307 LEU A O 1
ATOM 2264 N N . ALA A 1 308 ? -17.357 -2.885 19.750 1.00 87.38 308 ALA A N 1
ATOM 2265 C CA . ALA A 1 308 ? -17.034 -1.468 19.881 1.00 87.38 308 ALA A CA 1
ATOM 2266 C C . ALA A 1 308 ? -16.304 -0.910 18.644 1.00 87.38 308 ALA A C 1
ATOM 2268 O O . ALA A 1 308 ? -16.587 0.216 18.248 1.00 87.38 308 ALA A O 1
ATOM 2269 N N . ILE A 1 309 ? -15.413 -1.689 18.013 1.00 83.69 309 ILE A N 1
ATOM 2270 C CA . ILE A 1 309 ? -14.634 -1.247 16.836 1.00 83.69 309 ILE A CA 1
ATOM 2271 C C . ILE A 1 309 ? -15.317 -1.515 15.487 1.00 83.69 309 ILE A C 1
ATOM 2273 O O . ILE A 1 309 ? -15.021 -0.850 14.502 1.00 83.69 309 ILE A O 1
ATOM 2277 N N . ASN A 1 310 ? -16.224 -2.492 15.401 1.00 71.12 310 ASN A N 1
ATOM 2278 C CA . ASN A 1 310 ? -16.816 -2.931 14.129 1.00 71.12 310 ASN A CA 1
ATOM 2279 C C . ASN A 1 310 ? -18.070 -2.127 13.721 1.00 71.12 310 ASN A C 1
ATOM 2281 O O . ASN A 1 310 ? -18.903 -2.612 12.952 1.00 71.12 310 ASN A O 1
ATOM 2285 N N . ARG A 1 311 ? -18.264 -0.916 14.260 1.00 67.75 311 ARG A N 1
ATOM 2286 C CA . ARG A 1 311 ? -19.438 -0.078 13.972 1.00 67.75 311 ARG A CA 1
ATOM 2287 C C . ARG A 1 311 ? -19.099 1.055 13.005 1.00 67.75 311 ARG A C 1
ATOM 2289 O O . ARG A 1 311 ? -18.041 1.657 13.102 1.00 67.75 311 ARG A O 1
ATOM 2296 N N . SER A 1 312 ? -20.013 1.333 12.078 1.00 47.44 312 SER A N 1
ATOM 2297 C CA . SER A 1 312 ? -19.822 2.295 10.983 1.00 47.44 312 SER A CA 1
ATOM 2298 C C . SER A 1 312 ? -20.067 3.764 11.346 1.00 47.44 312 SER A C 1
ATOM 2300 O O . SER A 1 312 ? -19.816 4.604 10.498 1.00 47.44 312 SER A O 1
ATOM 2302 N N . GLU A 1 313 ? -20.602 4.042 12.538 1.00 59.25 313 GLU A N 1
ATOM 2303 C CA . GLU A 1 313 ? -21.010 5.376 13.029 1.00 59.25 313 GLU A CA 1
ATOM 2304 C C . GLU A 1 313 ? -20.194 5.698 14.287 1.00 59.25 313 GLU A C 1
ATOM 2306 O O . GLU A 1 313 ? -20.710 5.761 15.401 1.00 59.25 313 GLU A O 1
ATOM 2311 N N . ASN A 1 314 ? -18.875 5.687 14.133 1.00 59.59 314 ASN A N 1
ATOM 2312 C CA . ASN A 1 314 ? -17.868 5.411 15.147 1.00 59.59 314 ASN A CA 1
ATOM 2313 C C . ASN A 1 314 ? -17.948 6.318 16.399 1.00 59.59 314 ASN A C 1
ATOM 2315 O O . ASN A 1 314 ? -17.217 7.296 16.553 1.00 59.59 314 ASN A O 1
ATOM 2319 N N . THR A 1 315 ? -18.786 5.953 17.377 1.00 76.38 315 THR A N 1
ATOM 2320 C CA . THR A 1 315 ? -18.893 6.679 18.656 1.00 76.38 315 THR A CA 1
ATOM 2321 C C . THR A 1 315 ? -17.688 6.473 19.577 1.00 76.38 315 THR A C 1
ATOM 2323 O O . THR A 1 315 ? -17.597 7.147 20.605 1.00 76.38 315 THR A O 1
ATOM 2326 N N . LEU A 1 316 ? -16.788 5.535 19.253 1.00 85.81 316 LEU A N 1
ATOM 2327 C CA . LEU A 1 316 ? -15.604 5.228 20.059 1.00 85.81 316 LEU A CA 1
ATOM 2328 C C . LEU A 1 316 ? -14.642 6.422 20.098 1.00 85.81 316 LEU A C 1
ATOM 2330 O O . LEU A 1 316 ? -14.168 6.793 21.168 1.00 85.81 316 LEU A O 1
ATOM 2334 N N . GLU A 1 317 ? -14.438 7.074 18.951 1.00 86.50 317 GLU A N 1
ATOM 2335 C CA . GLU A 1 317 ? -13.519 8.213 18.803 1.00 86.50 317 GLU A CA 1
ATOM 2336 C C . GLU A 1 317 ? -14.174 9.563 19.145 1.00 86.50 317 GLU A C 1
ATOM 2338 O O . GLU A 1 317 ? -13.522 10.611 19.132 1.00 86.50 317 GLU A O 1
ATOM 2343 N N . ASN A 1 318 ? -15.471 9.568 19.483 1.00 85.25 318 ASN A N 1
ATOM 2344 C CA . ASN A 1 318 ? -16.238 10.793 19.722 1.00 85.25 318 ASN A CA 1
ATOM 2345 C C . ASN A 1 318 ? -15.612 11.665 20.823 1.00 85.25 318 ASN A C 1
ATOM 2347 O O . ASN A 1 318 ? -15.589 12.885 20.695 1.00 85.25 318 ASN A O 1
ATOM 2351 N N . ALA A 1 319 ? -15.053 11.069 21.882 1.00 85.62 319 ALA A N 1
ATOM 2352 C CA . ALA A 1 319 ? -14.379 11.828 22.937 1.00 85.62 319 ALA A CA 1
ATOM 2353 C C . ALA A 1 319 ? -13.223 12.676 22.382 1.00 85.62 319 ALA A C 1
ATOM 2355 O O . ALA A 1 319 ? -13.145 13.875 22.656 1.00 85.62 319 ALA A O 1
ATOM 2356 N N . GLN A 1 320 ? -12.376 12.077 21.544 1.00 87.06 320 GLN A N 1
ATOM 2357 C CA . GLN A 1 320 ? -11.250 12.746 20.901 1.00 87.06 320 GLN A CA 1
ATOM 2358 C C . GLN A 1 320 ? -11.713 13.808 19.896 1.00 87.06 320 GLN A C 1
ATOM 2360 O O . GLN A 1 320 ? -11.257 14.949 19.970 1.00 87.06 320 GLN A O 1
ATOM 2365 N N . PHE A 1 321 ? -12.647 13.472 19.000 1.00 84.62 321 PHE A N 1
ATOM 2366 C CA . PHE A 1 321 ? -13.139 14.390 17.961 1.00 84.62 321 PHE A CA 1
ATOM 2367 C C . PHE A 1 321 ? -13.956 15.571 18.497 1.00 84.62 321 PHE A C 1
ATOM 2369 O O . PHE A 1 321 ? -14.112 16.589 17.816 1.00 84.62 321 PHE A O 1
ATOM 2376 N N . ARG A 1 322 ? -14.500 15.453 19.713 1.00 86.56 322 ARG A N 1
ATOM 2377 C CA . ARG A 1 322 ? -15.201 16.547 20.397 1.00 86.56 322 ARG A CA 1
ATOM 2378 C C . ARG A 1 322 ? -14.269 17.370 21.278 1.00 86.56 322 ARG A C 1
ATOM 2380 O O . ARG A 1 322 ? -14.468 18.582 21.354 1.00 86.56 322 ARG A O 1
ATOM 2387 N N . ALA A 1 323 ? -13.266 16.747 21.902 1.00 84.94 323 ALA A N 1
ATOM 2388 C CA . ALA A 1 323 ? -12.236 17.449 22.669 1.00 84.94 323 ALA A CA 1
ATOM 2389 C C . ALA A 1 323 ? -11.404 18.377 21.770 1.00 84.94 323 ALA A C 1
ATOM 2391 O O . ALA A 1 323 ? -11.189 19.540 22.115 1.00 84.94 323 ALA A O 1
ATOM 2392 N N . ILE A 1 324 ? -11.010 17.884 20.592 1.00 82.69 324 ILE A N 1
ATOM 2393 C CA . ILE A 1 324 ? -10.378 18.657 19.520 1.00 82.69 324 ILE A CA 1
ATOM 2394 C C . ILE A 1 324 ? -11.167 18.404 18.246 1.00 82.69 324 ILE A C 1
ATOM 2396 O O . ILE A 1 324 ? -11.320 17.258 17.835 1.00 82.69 324 ILE A O 1
ATOM 2400 N N . GLU A 1 325 ? -11.657 19.463 17.609 1.00 72.88 325 GLU A N 1
ATOM 2401 C CA . GLU A 1 325 ? -12.435 19.344 16.376 1.00 72.88 325 GLU A CA 1
ATOM 2402 C C . GLU A 1 325 ? -11.631 18.622 15.281 1.00 72.88 325 GLU A C 1
ATOM 2404 O O . GLU A 1 325 ? -10.602 19.118 14.828 1.00 72.88 325 GLU A O 1
ATOM 2409 N N . GLY A 1 326 ? -12.089 17.429 14.884 1.00 61.81 326 GLY A N 1
ATOM 2410 C CA . GLY A 1 326 ? -11.394 16.559 13.924 1.00 61.81 326 GLY A CA 1
ATOM 2411 C C . GLY A 1 326 ? -10.275 15.683 14.512 1.00 61.81 326 GLY A C 1
ATOM 2412 O O . GLY A 1 326 ? -9.635 14.945 13.768 1.00 61.81 326 GLY A O 1
ATOM 2413 N N . GLY A 1 327 ? -10.051 15.720 15.829 1.00 76.00 327 GLY A N 1
ATOM 2414 C CA . GLY A 1 327 ? -9.034 14.927 16.527 1.00 76.00 327 GLY A CA 1
ATOM 2415 C C . GLY A 1 327 ? -7.613 15.458 16.337 1.00 76.00 327 GLY A C 1
ATOM 2416 O O . GLY A 1 327 ? -7.400 16.649 16.115 1.00 76.00 327 GLY A O 1
ATOM 2417 N N . THR A 1 328 ? -6.613 14.579 16.449 1.00 75.56 328 THR A N 1
ATOM 2418 C CA . THR A 1 328 ? -5.205 14.948 16.222 1.00 75.56 328 THR A CA 1
ATOM 2419 C C . THR A 1 328 ? -4.827 14.988 14.740 1.00 75.56 328 THR A C 1
ATOM 2421 O O . THR A 1 328 ? -3.854 15.653 14.394 1.00 75.56 328 THR A O 1
ATOM 2424 N N . GLY A 1 329 ? -5.604 14.326 13.875 1.00 69.69 329 GLY A N 1
ATOM 2425 C CA . GLY A 1 329 ? -5.296 14.142 12.454 1.00 69.69 329 GLY A CA 1
ATOM 2426 C C . GLY A 1 329 ? -4.335 12.981 12.160 1.00 69.69 329 GLY A C 1
ATOM 2427 O O . GLY A 1 329 ? -4.083 12.706 10.992 1.00 69.69 329 GLY A O 1
ATOM 2428 N N . ASP A 1 330 ? -3.829 12.287 13.185 1.00 74.31 330 ASP A N 1
ATOM 2429 C CA . ASP A 1 330 ? -2.981 11.096 13.050 1.00 74.31 330 ASP A CA 1
ATOM 2430 C C . ASP A 1 330 ? -3.809 9.830 13.328 1.00 74.31 330 ASP A C 1
ATOM 2432 O O . ASP A 1 330 ? -4.413 9.685 14.392 1.00 74.31 330 ASP A O 1
ATOM 2436 N N . ALA A 1 331 ? -3.838 8.895 12.374 1.00 72.81 331 ALA A N 1
ATOM 2437 C CA . ALA A 1 331 ? -4.545 7.623 12.528 1.00 72.81 331 ALA A CA 1
ATOM 2438 C C . ALA A 1 331 ? -3.969 6.757 13.665 1.00 72.81 331 ALA A C 1
ATOM 2440 O O . ALA A 1 331 ? -4.702 5.974 14.268 1.00 72.81 331 ALA A O 1
ATOM 2441 N N . ASN A 1 332 ? -2.686 6.933 14.003 1.00 76.44 332 ASN A N 1
ATOM 2442 C CA . ASN A 1 332 ? -2.025 6.208 15.092 1.00 76.44 332 ASN A CA 1
ATOM 2443 C C . ASN A 1 332 ? -2.463 6.673 16.488 1.00 76.44 332 ASN A C 1
ATOM 2445 O O . ASN A 1 332 ? -2.130 6.026 17.481 1.00 76.44 332 ASN A O 1
ATOM 2449 N N . ASP A 1 333 ? -3.167 7.801 16.577 1.00 85.12 333 ASP A N 1
ATOM 2450 C CA . ASP A 1 333 ? -3.677 8.339 17.836 1.00 85.12 333 ASP A CA 1
ATOM 2451 C C . ASP A 1 333 ? -5.103 7.861 18.142 1.00 85.12 333 ASP A C 1
ATOM 2453 O O . ASP A 1 333 ? -5.628 8.151 19.214 1.00 85.12 333 ASP A O 1
ATOM 2457 N N . LEU A 1 334 ? -5.737 7.127 17.222 1.00 86.75 334 LEU A N 1
ATOM 2458 C CA . LEU A 1 334 ? -7.086 6.594 17.403 1.00 86.75 334 LEU A CA 1
ATOM 2459 C C . LEU A 1 334 ? -7.118 5.469 18.449 1.00 86.75 334 LEU A C 1
ATOM 2461 O O . LEU A 1 334 ? -6.128 4.773 18.689 1.00 86.75 334 LEU A O 1
ATOM 2465 N N . VAL A 1 335 ? -8.285 5.271 19.061 1.00 90.00 335 VAL A N 1
ATOM 2466 C CA . VAL A 1 335 ? -8.555 4.192 20.024 1.00 90.00 335 VAL A CA 1
ATOM 2467 C C . VAL A 1 335 ? -8.832 2.864 19.309 1.00 90.00 335 VAL A C 1
ATOM 2469 O O . VAL A 1 335 ? -8.522 1.789 19.823 1.00 90.00 335 VAL A O 1
ATOM 2472 N N . THR A 1 336 ? -9.385 2.922 18.099 1.00 88.25 336 THR A N 1
ATOM 2473 C CA . THR A 1 336 ? -9.797 1.763 17.299 1.00 88.25 336 THR A CA 1
ATOM 2474 C C . THR A 1 336 ? -8.666 0.742 17.081 1.00 88.25 336 THR A C 1
ATOM 2476 O O . THR A 1 336 ? -8.887 -0.435 17.384 1.00 88.25 336 THR A O 1
ATOM 2479 N N . PRO A 1 337 ? -7.447 1.124 16.633 1.00 88.12 337 PRO A N 1
ATOM 2480 C CA . PRO A 1 337 ? -6.349 0.166 16.477 1.00 88.12 337 PRO A CA 1
ATOM 2481 C C . PRO A 1 337 ? -5.913 -0.463 17.808 1.00 88.12 337 PRO A C 1
ATOM 2483 O O . PRO A 1 337 ? -5.529 -1.630 17.844 1.00 88.12 337 PRO A O 1
ATOM 2486 N N . GLU A 1 338 ? -6.019 0.275 18.917 1.00 92.06 338 GLU A N 1
ATOM 2487 C CA . GLU A 1 338 ? -5.662 -0.219 20.250 1.00 92.06 338 GLU A CA 1
ATOM 2488 C C . GLU A 1 338 ? -6.647 -1.281 20.756 1.00 92.06 338 GLU A C 1
ATOM 2490 O O . GLU A 1 338 ? -6.226 -2.294 21.314 1.00 92.06 338 GLU A O 1
ATOM 2495 N N . LEU A 1 339 ? -7.947 -1.119 20.487 1.00 92.31 339 LEU A N 1
ATOM 2496 C CA . LEU A 1 339 ? -8.968 -2.127 20.809 1.00 92.31 339 LEU A CA 1
ATOM 2497 C C . LEU A 1 339 ? -8.955 -3.329 19.853 1.00 92.31 339 LEU A C 1
ATOM 2499 O O . LEU A 1 339 ? -9.413 -4.410 20.227 1.00 92.31 339 LEU A O 1
ATOM 2503 N N . ALA A 1 340 ? -8.411 -3.171 18.645 1.00 91.75 340 ALA A N 1
ATOM 2504 C CA . ALA A 1 340 ? -8.227 -4.267 17.698 1.00 91.75 340 ALA A CA 1
ATOM 2505 C C . ALA A 1 340 ? -7.113 -5.243 18.129 1.00 91.75 340 ALA A C 1
ATOM 2507 O O . ALA A 1 340 ? -7.175 -6.430 17.802 1.00 91.75 340 ALA A O 1
ATOM 2508 N N . LYS A 1 341 ? -6.118 -4.780 18.902 1.00 93.38 341 LYS A N 1
ATOM 2509 C CA . LYS A 1 341 ? -4.991 -5.604 19.378 1.00 93.38 341 LYS A CA 1
ATOM 2510 C C . LYS A 1 341 ? -5.440 -6.814 20.217 1.00 93.38 341 LYS A C 1
ATOM 2512 O O . LYS A 1 341 ? -5.114 -7.924 19.802 1.00 93.38 341 LYS A O 1
ATOM 2517 N N . PRO A 1 342 ? -6.226 -6.674 21.311 1.00 92.31 342 PRO A N 1
ATOM 2518 C CA . PRO A 1 342 ? -6.710 -7.832 22.070 1.00 92.31 342 PRO A CA 1
ATOM 2519 C C . PRO A 1 342 ? -7.527 -8.824 21.236 1.00 92.31 342 PRO A C 1
ATOM 2521 O O . PRO A 1 342 ? -7.428 -10.030 21.442 1.00 92.31 342 PRO A O 1
ATOM 2524 N N . GLY A 1 343 ? -8.328 -8.330 20.286 1.00 91.31 343 GLY A N 1
ATOM 2525 C CA . GLY A 1 343 ? -9.109 -9.196 19.405 1.00 91.31 343 GLY A CA 1
ATOM 2526 C C . GLY A 1 343 ? -8.245 -9.974 18.422 1.00 91.31 343 GLY A C 1
ATOM 2527 O O . GLY A 1 343 ? -8.467 -11.167 18.231 1.00 91.31 343 GLY A O 1
ATOM 2528 N N . CYS A 1 344 ? -7.223 -9.335 17.848 1.00 92.06 344 CYS A N 1
ATOM 2529 C CA . CYS A 1 344 ? -6.292 -10.032 16.970 1.00 92.06 344 CYS A CA 1
ATOM 2530 C C . CYS A 1 344 ? -5.395 -11.018 17.733 1.00 92.06 344 CYS A C 1
ATOM 2532 O O . CYS A 1 344 ? -5.169 -12.122 17.245 1.00 92.06 344 CYS A O 1
ATOM 2534 N N . ASP A 1 345 ? -4.968 -10.677 18.956 1.00 92.44 345 ASP A N 1
ATOM 2535 C CA . ASP A 1 345 ? -4.255 -11.601 19.852 1.00 92.44 345 ASP A CA 1
ATOM 2536 C C . ASP A 1 345 ? -5.098 -12.858 20.163 1.00 92.44 345 ASP A C 1
ATOM 2538 O O . ASP A 1 345 ? -4.550 -13.939 20.358 1.00 92.44 345 ASP A O 1
ATOM 2542 N N . ALA A 1 346 ? -6.431 -12.732 20.168 1.00 90.06 346 ALA A N 1
ATOM 2543 C CA . ALA A 1 346 ? -7.379 -13.836 20.331 1.00 90.06 346 ALA A CA 1
ATOM 2544 C C . ALA A 1 346 ? -7.780 -14.532 19.010 1.00 90.06 346 ALA A C 1
ATOM 2546 O O . ALA A 1 346 ? -8.623 -15.429 19.024 1.00 90.06 346 ALA A O 1
ATOM 2547 N N . GLY A 1 347 ? -7.211 -14.128 17.868 1.00 88.69 347 GLY A N 1
ATOM 2548 C CA . GLY A 1 347 ? -7.486 -14.719 16.555 1.00 88.69 347 GLY A CA 1
ATOM 2549 C C . GLY A 1 347 ? -8.784 -14.260 15.878 1.00 88.69 347 GLY A C 1
ATOM 2550 O O . GLY A 1 347 ? -9.214 -14.877 14.903 1.00 88.69 347 GLY A O 1
ATOM 2551 N N . ASP A 1 348 ? -9.430 -13.186 16.348 1.00 88.38 348 ASP A N 1
ATOM 2552 C CA . ASP A 1 348 ? -10.598 -12.625 15.662 1.00 88.38 348 ASP A CA 1
ATOM 2553 C C . ASP A 1 348 ? -10.188 -11.935 14.355 1.00 88.38 348 ASP A C 1
ATOM 2555 O O . ASP A 1 348 ? -9.540 -10.885 14.344 1.00 88.38 348 ASP A O 1
ATOM 2559 N N . ALA A 1 349 ? -10.641 -12.501 13.239 1.00 84.19 349 ALA A N 1
ATOM 2560 C CA . ALA A 1 349 ? -10.290 -12.054 11.899 1.00 84.19 349 ALA A CA 1
ATOM 2561 C C . ALA A 1 349 ? -10.651 -10.582 11.634 1.00 84.19 349 ALA A C 1
ATOM 2563 O O . ALA A 1 349 ? -9.896 -9.871 10.973 1.00 84.19 349 ALA A O 1
ATOM 2564 N N . VAL A 1 350 ? -11.783 -10.103 12.171 1.00 81.75 350 VAL A N 1
ATOM 2565 C CA . VAL A 1 350 ? -12.219 -8.703 12.001 1.00 81.75 350 VAL A CA 1
ATOM 2566 C C . VAL A 1 350 ? -11.242 -7.761 12.687 1.00 81.75 350 VAL A C 1
ATOM 2568 O O . VAL A 1 350 ? -10.763 -6.807 12.076 1.00 81.75 350 VAL A O 1
ATOM 2571 N N . SER A 1 351 ? -10.916 -8.066 13.940 1.00 88.19 351 SER A N 1
ATOM 2572 C CA . SER A 1 351 ? -9.949 -7.309 14.725 1.00 88.19 351 SER A CA 1
ATOM 2573 C C . SER A 1 351 ? -8.567 -7.316 14.065 1.00 88.19 351 SER A C 1
ATOM 2575 O O . SER A 1 351 ? -7.944 -6.266 13.955 1.00 88.19 351 SER A O 1
ATOM 2577 N N . CYS A 1 352 ? -8.113 -8.449 13.519 1.00 90.25 352 CYS A N 1
ATOM 2578 C CA . CYS A 1 352 ? -6.845 -8.503 12.790 1.00 90.25 352 CYS A CA 1
ATOM 2579 C C . CYS A 1 352 ? -6.831 -7.666 11.504 1.00 90.25 352 CYS A C 1
ATOM 2581 O O . CYS A 1 352 ? -5.864 -6.949 11.250 1.00 90.25 352 CYS A O 1
ATOM 2583 N N . VAL A 1 353 ? -7.903 -7.699 10.707 1.00 85.19 353 VAL A N 1
ATOM 2584 C CA . VAL A 1 353 ? -8.004 -6.863 9.499 1.00 85.19 353 VAL A CA 1
ATOM 2585 C C . VAL A 1 353 ? -8.025 -5.377 9.864 1.00 85.19 353 VAL A C 1
ATOM 2587 O O . VAL A 1 353 ? -7.371 -4.577 9.195 1.00 85.19 353 VAL A O 1
ATOM 2590 N N . LEU A 1 354 ? -8.744 -4.992 10.923 1.00 83.31 354 LEU A N 1
ATOM 2591 C CA . LEU A 1 354 ? -8.770 -3.606 11.399 1.00 83.31 354 LEU A CA 1
ATOM 2592 C C . LEU A 1 354 ? -7.412 -3.162 11.946 1.00 83.31 354 LEU A C 1
ATOM 2594 O O . LEU A 1 354 ? -6.989 -2.048 11.648 1.00 83.31 354 LEU A O 1
ATOM 2598 N N . LEU A 1 355 ? -6.705 -4.033 12.671 1.00 88.19 355 LEU A N 1
ATOM 2599 C CA . LEU A 1 355 ? -5.349 -3.760 13.140 1.00 88.19 355 LEU A CA 1
ATOM 2600 C C . LEU A 1 355 ? -4.400 -3.510 11.961 1.00 88.19 355 LEU A C 1
ATOM 2602 O O . LEU A 1 355 ? -3.738 -2.481 11.941 1.00 88.19 355 LEU A O 1
ATOM 2606 N N . ALA A 1 356 ? -4.387 -4.394 10.958 1.00 86.62 356 ALA A N 1
ATOM 2607 C CA . ALA A 1 356 ? -3.516 -4.263 9.786 1.00 86.62 356 ALA A CA 1
ATOM 2608 C C . ALA A 1 356 ? -3.805 -3.010 8.939 1.00 86.62 356 ALA A C 1
ATOM 2610 O O . ALA A 1 356 ? -2.911 -2.491 8.279 1.00 86.62 356 ALA A O 1
ATOM 2611 N N . ARG A 1 357 ? -5.058 -2.535 8.928 1.00 77.38 357 ARG A N 1
ATOM 2612 C CA . ARG A 1 357 ? -5.468 -1.311 8.215 1.00 77.38 357 ARG A CA 1
ATOM 2613 C C . ARG A 1 357 ? -5.217 -0.036 9.017 1.00 77.38 357 ARG A C 1
ATOM 2615 O O . ARG A 1 357 ? -5.069 1.030 8.427 1.00 77.38 357 ARG A O 1
ATOM 2622 N N . GLY A 1 358 ? -5.252 -0.127 10.345 1.00 66.81 358 GLY A N 1
ATOM 2623 C CA . GLY A 1 358 ? -5.150 1.019 11.248 1.00 66.81 358 GLY A CA 1
ATOM 2624 C C . GLY A 1 358 ? -3.729 1.553 11.416 1.00 66.81 358 GLY A C 1
ATOM 2625 O O . GLY A 1 358 ? -3.550 2.672 11.884 1.00 66.81 358 GLY A O 1
ATOM 2626 N N . THR A 1 359 ? -2.726 0.778 11.024 1.00 71.19 359 THR A N 1
ATOM 2627 C CA . THR A 1 359 ? -1.296 1.059 11.186 1.00 71.19 359 THR A CA 1
ATOM 2628 C C . THR A 1 359 ? -0.687 1.551 9.872 1.00 71.19 359 THR A C 1
ATOM 2630 O O . THR A 1 359 ? -0.888 0.948 8.818 1.00 71.19 359 THR A O 1
ATOM 2633 N N . ALA A 1 360 ? 0.056 2.664 9.925 1.00 60.38 360 ALA A N 1
ATOM 2634 C CA . ALA A 1 360 ? 0.688 3.294 8.756 1.00 60.38 360 ALA A CA 1
ATOM 2635 C C . ALA A 1 360 ? -0.270 3.574 7.571 1.00 60.38 360 ALA A C 1
ATOM 2637 O O . ALA A 1 360 ? 0.133 3.555 6.411 1.00 60.38 360 ALA A O 1
ATOM 2638 N N . SER A 1 361 ? -1.546 3.872 7.841 1.00 57.53 361 SER A N 1
ATOM 2639 C CA . SER A 1 361 ? -2.577 4.053 6.800 1.00 57.53 361 SER A CA 1
ATOM 2640 C C . SER A 1 361 ? -2.299 5.196 5.809 1.00 57.53 361 SER A C 1
ATOM 2642 O O . SER A 1 361 ? -2.848 5.210 4.708 1.00 57.53 361 SER A O 1
ATOM 2644 N N . THR A 1 362 ? -1.445 6.154 6.181 1.00 54.44 362 THR A N 1
ATOM 2645 C CA . THR A 1 362 ? -1.132 7.356 5.389 1.00 54.44 362 THR A CA 1
ATOM 2646 C C . THR A 1 362 ? 0.363 7.561 5.136 1.00 54.44 362 THR A C 1
ATOM 2648 O O . THR A 1 362 ? 0.755 8.617 4.636 1.00 54.44 362 THR A O 1
ATOM 2651 N N . THR A 1 363 ? 1.208 6.602 5.513 1.00 66.06 363 THR A N 1
ATOM 2652 C CA . THR A 1 363 ? 2.674 6.707 5.453 1.00 66.06 363 THR A CA 1
ATOM 2653 C C . THR A 1 363 ? 3.288 5.404 4.960 1.00 66.06 363 THR A C 1
ATOM 2655 O O . THR A 1 363 ? 2.666 4.349 5.025 1.00 66.06 363 THR A O 1
ATOM 2658 N N . THR A 1 364 ? 4.535 5.447 4.491 1.00 73.69 364 THR A N 1
ATOM 2659 C CA . THR A 1 364 ? 5.302 4.214 4.278 1.00 73.69 364 THR A CA 1
ATOM 2660 C C . THR A 1 364 ? 5.458 3.496 5.615 1.00 73.69 364 THR A C 1
ATOM 2662 O O . THR A 1 364 ? 5.938 4.096 6.577 1.00 73.69 364 THR A O 1
ATOM 2665 N N . ALA A 1 365 ? 5.035 2.234 5.679 1.00 80.00 365 ALA A N 1
ATOM 2666 C CA . ALA A 1 365 ? 5.140 1.434 6.891 1.00 80.00 365 ALA A CA 1
ATOM 2667 C C . ALA A 1 365 ? 6.611 1.219 7.277 1.00 80.00 365 ALA A C 1
ATOM 2669 O O . ALA A 1 365 ? 7.448 0.872 6.442 1.00 80.00 365 ALA A O 1
ATOM 2670 N N . THR A 1 366 ? 6.918 1.398 8.558 1.00 88.44 366 THR A N 1
ATOM 2671 C CA . THR A 1 366 ? 8.187 0.955 9.146 1.00 88.44 366 THR A CA 1
ATOM 2672 C C . THR A 1 366 ? 8.279 -0.574 9.137 1.00 88.44 366 THR A C 1
ATOM 2674 O O . THR A 1 366 ? 7.267 -1.264 9.010 1.00 88.44 366 THR A O 1
ATOM 2677 N N . ALA A 1 367 ? 9.477 -1.136 9.333 1.00 88.81 367 ALA A N 1
ATOM 2678 C CA . ALA A 1 367 ? 9.664 -2.593 9.374 1.00 88.81 367 ALA A CA 1
ATOM 2679 C C . ALA A 1 367 ? 8.777 -3.275 10.433 1.00 88.81 367 ALA A C 1
ATOM 2681 O O . ALA A 1 367 ? 8.179 -4.317 10.169 1.00 88.81 367 ALA A O 1
ATOM 2682 N N . VAL A 1 368 ? 8.621 -2.650 11.605 1.00 91.94 368 VAL A N 1
ATOM 2683 C CA . VAL A 1 368 ? 7.762 -3.139 12.696 1.00 91.94 368 VAL A CA 1
ATOM 2684 C C . VAL A 1 368 ? 6.284 -3.118 12.305 1.00 91.94 368 VAL A C 1
ATOM 2686 O O . VAL A 1 368 ? 5.558 -4.074 12.592 1.00 91.94 368 VAL A O 1
ATOM 2689 N N . GLU A 1 369 ? 5.828 -2.043 11.658 1.00 91.19 369 GLU A N 1
ATOM 2690 C CA . GLU A 1 369 ? 4.442 -1.909 11.199 1.00 91.19 369 GLU A CA 1
ATOM 2691 C C . GLU A 1 369 ? 4.145 -2.901 10.078 1.00 91.19 369 GLU A C 1
ATOM 2693 O O . GLU A 1 369 ? 3.190 -3.662 10.192 1.00 91.19 369 GLU A O 1
ATOM 2698 N N . ALA A 1 370 ? 4.998 -2.978 9.053 1.00 90.94 370 ALA A N 1
ATOM 2699 C CA . ALA A 1 370 ? 4.857 -3.942 7.965 1.00 90.94 370 ALA A CA 1
ATOM 2700 C C . ALA A 1 370 ? 4.820 -5.386 8.498 1.00 90.94 370 ALA A C 1
ATOM 2702 O O . ALA A 1 370 ? 3.930 -6.157 8.137 1.00 90.94 370 ALA A O 1
ATOM 2703 N N . SER A 1 371 ? 5.718 -5.724 9.430 1.00 93.62 371 SER A N 1
ATOM 2704 C CA . SER A 1 371 ? 5.763 -7.043 10.076 1.00 93.62 371 SER A CA 1
ATOM 2705 C C . SER A 1 371 ? 4.500 -7.348 10.882 1.00 93.62 371 SER A C 1
ATOM 2707 O O . SER A 1 371 ? 3.953 -8.449 10.808 1.00 93.62 371 SER A O 1
ATOM 2709 N N . SER A 1 372 ? 4.012 -6.369 11.648 1.00 93.88 372 SER A N 1
ATOM 2710 C CA . SER A 1 372 ? 2.787 -6.509 12.443 1.00 93.88 372 SER A CA 1
ATOM 2711 C C . SER A 1 372 ? 1.548 -6.656 11.556 1.00 93.88 372 SER A C 1
ATOM 2713 O O . SER A 1 372 ? 0.661 -7.448 11.873 1.00 93.88 372 SER A O 1
ATOM 2715 N N . ASN A 1 373 ? 1.502 -5.931 10.437 1.00 92.19 373 ASN A N 1
ATOM 2716 C CA . ASN A 1 373 ? 0.399 -5.959 9.478 1.00 92.19 373 ASN A CA 1
ATOM 2717 C C . ASN A 1 373 ? 0.339 -7.297 8.763 1.00 92.19 373 ASN A C 1
ATOM 2719 O O . ASN A 1 373 ? -0.728 -7.906 8.705 1.00 92.19 373 ASN A O 1
ATOM 2723 N N . PHE A 1 374 ? 1.490 -7.785 8.295 1.00 93.44 374 PHE A N 1
ATOM 2724 C CA . PHE A 1 374 ? 1.592 -9.109 7.704 1.00 93.44 374 PHE A CA 1
ATOM 2725 C C . PHE A 1 374 ? 1.133 -10.193 8.687 1.00 93.44 374 PHE A C 1
ATOM 2727 O O . PHE A 1 374 ? 0.290 -11.015 8.338 1.00 93.44 374 PHE A O 1
ATOM 2734 N N . ALA A 1 375 ? 1.611 -10.167 9.937 1.00 94.75 375 ALA A N 1
ATOM 2735 C CA . ALA A 1 375 ? 1.205 -11.143 10.949 1.00 94.75 375 ALA A CA 1
ATOM 2736 C C . ALA A 1 375 ? -0.309 -11.108 11.229 1.00 94.75 375 ALA A C 1
ATOM 2738 O O . ALA A 1 375 ? -0.945 -12.156 11.322 1.00 94.75 375 ALA A O 1
ATOM 2739 N N . ALA A 1 376 ? -0.912 -9.918 11.310 1.00 93.50 376 ALA A N 1
ATOM 2740 C CA . ALA A 1 376 ? -2.353 -9.783 11.498 1.00 93.50 376 ALA A CA 1
ATOM 2741 C C . ALA A 1 376 ? -3.147 -10.321 10.290 1.00 93.50 376 ALA A C 1
ATOM 2743 O O . ALA A 1 376 ? -4.117 -11.060 10.468 1.00 93.50 376 ALA A O 1
ATOM 2744 N N . LEU A 1 377 ? -2.725 -10.018 9.057 1.00 91.62 377 LEU A N 1
ATOM 2745 C CA . LEU A 1 377 ? -3.355 -10.554 7.843 1.00 91.62 377 LEU A CA 1
ATOM 2746 C C . LEU A 1 377 ? -3.180 -12.072 7.726 1.00 91.62 377 LEU A C 1
ATOM 2748 O O . LEU A 1 377 ? -4.124 -12.761 7.343 1.00 91.62 377 LEU A O 1
ATOM 2752 N N . TYR A 1 378 ? -2.025 -12.607 8.122 1.00 91.94 378 TYR A N 1
ATOM 2753 C CA . TYR A 1 378 ? -1.784 -14.047 8.190 1.00 91.94 378 TYR A CA 1
ATOM 2754 C C . TYR A 1 378 ? -2.778 -14.726 9.144 1.00 91.94 378 TYR A C 1
ATOM 2756 O O . TYR A 1 378 ? -3.450 -15.685 8.760 1.00 91.94 378 TYR A O 1
ATOM 2764 N N . THR A 1 379 ? -2.956 -14.182 10.352 1.00 90.94 379 THR A N 1
ATOM 2765 C CA . THR A 1 379 ? -3.946 -14.677 11.323 1.00 90.94 379 THR A CA 1
ATOM 2766 C C . THR A 1 379 ? -5.375 -14.583 10.777 1.00 90.94 379 THR A C 1
ATOM 2768 O O . THR A 1 379 ? -6.149 -15.533 10.894 1.00 90.94 379 THR A O 1
ATOM 2771 N N . ALA A 1 380 ? -5.730 -13.477 10.115 1.00 88.38 380 ALA A N 1
ATOM 2772 C CA . ALA A 1 380 ? -7.047 -13.308 9.498 1.00 88.38 380 ALA A CA 1
ATOM 2773 C C . ALA A 1 380 ? -7.299 -14.282 8.331 1.00 88.38 380 ALA A C 1
ATOM 2775 O O . ALA A 1 380 ? -8.421 -14.769 8.169 1.00 88.38 380 ALA A O 1
ATOM 2776 N N . CYS A 1 381 ? -6.270 -14.595 7.538 1.00 85.56 381 CYS A N 1
ATOM 2777 C CA . CYS A 1 381 ? -6.340 -15.632 6.512 1.00 85.56 381 CYS A CA 1
ATOM 2778 C C . CYS A 1 381 ? -6.589 -17.011 7.141 1.00 85.56 381 CYS A C 1
ATOM 2780 O O . CYS A 1 381 ? -7.510 -17.712 6.721 1.00 85.56 381 CYS A O 1
ATOM 2782 N N . GLY A 1 382 ? -5.852 -17.363 8.203 1.00 82.25 382 GLY A N 1
ATOM 2783 C CA . GLY A 1 382 ? -6.051 -18.615 8.945 1.00 82.25 382 GLY A CA 1
ATOM 2784 C C . GLY A 1 382 ? -7.463 -18.777 9.524 1.00 82.25 382 GLY A C 1
ATOM 2785 O O . GLY A 1 382 ? -7.950 -19.896 9.668 1.00 82.25 382 GLY A O 1
ATOM 2786 N N . ALA A 1 383 ? -8.158 -17.667 9.784 1.00 81.38 383 ALA A N 1
ATOM 2787 C CA . ALA A 1 383 ? -9.552 -17.640 10.222 1.00 81.38 383 ALA A CA 1
ATOM 2788 C C . ALA A 1 383 ? -10.590 -17.714 9.073 1.00 81.38 383 ALA A C 1
ATOM 2790 O O . ALA A 1 383 ? -11.792 -17.611 9.323 1.00 81.38 383 ALA A O 1
ATOM 2791 N N . GLY A 1 384 ? -10.160 -17.903 7.818 1.00 65.94 384 GLY A N 1
ATOM 2792 C CA . GLY A 1 384 ? -11.032 -18.217 6.679 1.00 65.94 384 GLY A CA 1
ATOM 2793 C C . GLY A 1 384 ? -11.464 -17.031 5.808 1.00 65.94 384 GLY A C 1
ATOM 2794 O O . GLY A 1 384 ? -12.411 -17.161 5.028 1.00 65.94 384 GLY A O 1
ATOM 2795 N N . ILE A 1 385 ? -10.804 -15.868 5.893 1.00 67.38 385 ILE A N 1
ATOM 2796 C CA . ILE A 1 385 ? -11.113 -14.730 5.009 1.00 67.38 385 ILE A CA 1
ATOM 2797 C C . ILE A 1 385 ? -10.408 -14.899 3.649 1.00 67.38 385 ILE A C 1
ATOM 2799 O O . ILE A 1 385 ? -9.279 -14.457 3.453 1.00 67.38 385 ILE A O 1
ATOM 2803 N N . ALA A 1 386 ? -11.111 -15.490 2.677 1.00 61.81 386 ALA A N 1
ATOM 2804 C CA . ALA A 1 386 ? -10.557 -15.890 1.374 1.00 61.81 386 ALA A CA 1
ATOM 2805 C C . ALA A 1 386 ? -9.817 -14.780 0.596 1.00 61.81 386 ALA A C 1
ATOM 2807 O O . ALA A 1 386 ? -8.785 -15.046 -0.018 1.00 61.81 386 ALA A O 1
ATOM 2808 N N . PHE A 1 387 ? -10.307 -13.532 0.613 1.00 66.25 387 PHE A N 1
ATOM 2809 C CA . PHE A 1 387 ? -9.614 -12.444 -0.090 1.00 66.25 387 PHE A CA 1
ATOM 2810 C C . PHE A 1 387 ? -8.297 -12.054 0.592 1.00 66.25 387 PHE A C 1
ATOM 2812 O O . PHE A 1 387 ? -7.351 -11.712 -0.104 1.00 66.25 387 PHE A O 1
ATOM 2819 N N . VAL A 1 388 ? -8.220 -12.148 1.927 1.00 73.31 388 VAL A N 1
ATOM 2820 C CA . VAL A 1 388 ? -6.984 -11.870 2.673 1.00 73.31 388 VAL A CA 1
ATOM 2821 C C . VAL A 1 388 ? -5.934 -12.920 2.335 1.00 73.31 388 VAL A C 1
ATOM 2823 O O . VAL A 1 388 ? -4.785 -12.565 2.127 1.00 73.31 388 VAL A O 1
ATOM 2826 N N . CYS A 1 389 ? -6.326 -14.191 2.202 1.00 72.50 389 CYS A N 1
ATOM 2827 C CA . CYS A 1 389 ? -5.404 -15.255 1.802 1.00 72.50 389 CYS A CA 1
ATOM 2828 C C . CYS A 1 389 ? -4.823 -15.054 0.399 1.00 72.50 389 CYS A C 1
ATOM 2830 O O . CYS A 1 389 ? -3.636 -15.283 0.195 1.00 72.50 389 CYS A O 1
ATOM 2832 N N . ARG A 1 390 ? -5.644 -14.599 -0.557 1.00 70.31 390 ARG A N 1
ATOM 2833 C CA . ARG A 1 390 ? -5.187 -14.301 -1.922 1.00 70.31 390 ARG A CA 1
ATOM 2834 C C . ARG A 1 390 ? -4.136 -13.188 -1.942 1.00 70.31 390 ARG A C 1
ATOM 2836 O O . ARG A 1 390 ? -3.149 -13.314 -2.653 1.00 70.31 390 ARG A O 1
ATOM 2843 N N . ASP A 1 391 ? -4.360 -12.128 -1.167 1.00 72.50 391 ASP A N 1
ATOM 2844 C CA . ASP A 1 391 ? -3.526 -10.916 -1.177 1.00 72.50 391 ASP A CA 1
ATOM 2845 C C . ASP A 1 391 ? -2.356 -11.003 -0.168 1.00 72.50 391 ASP A C 1
ATOM 2847 O O . ASP A 1 391 ? -1.530 -10.096 -0.065 1.00 72.50 391 ASP A O 1
ATOM 2851 N N . LEU A 1 392 ? -2.274 -12.098 0.597 1.00 81.69 392 LEU A N 1
ATOM 2852 C CA . LEU A 1 392 ? -1.267 -12.300 1.636 1.00 81.69 392 LEU A CA 1
ATOM 2853 C C . LEU A 1 392 ? 0.175 -12.236 1.097 1.00 81.69 392 LEU A C 1
ATOM 2855 O O . LEU A 1 392 ? 0.993 -11.584 1.748 1.00 81.69 392 LEU A O 1
ATOM 2859 N N . PRO A 1 393 ? 0.520 -12.831 -0.064 1.00 80.81 393 PRO A N 1
ATOM 2860 C CA . PRO A 1 393 ? 1.877 -12.743 -0.600 1.00 80.81 393 PRO A CA 1
ATOM 2861 C C . PRO A 1 393 ? 2.301 -11.306 -0.919 1.00 80.81 393 PRO A C 1
ATOM 2863 O O . PRO A 1 393 ? 3.396 -10.901 -0.534 1.00 80.81 393 PRO A O 1
ATOM 2866 N N . ASP A 1 394 ? 1.409 -10.518 -1.520 1.00 79.06 394 ASP A N 1
ATOM 2867 C CA . ASP A 1 394 ? 1.660 -9.109 -1.850 1.00 79.06 394 ASP A CA 1
ATOM 2868 C C . ASP A 1 394 ? 1.795 -8.255 -0.578 1.00 79.06 394 ASP A C 1
ATOM 2870 O O . ASP A 1 394 ? 2.550 -7.285 -0.534 1.00 79.06 394 ASP A O 1
ATOM 2874 N N . SER A 1 395 ? 1.122 -8.647 0.511 1.00 83.75 395 SER A N 1
ATOM 2875 C CA . SER A 1 395 ? 1.257 -7.975 1.809 1.00 83.75 395 SER A CA 1
ATOM 2876 C C . SER A 1 395 ? 2.628 -8.164 2.478 1.00 83.75 395 SER A C 1
ATOM 2878 O O . SER A 1 395 ? 2.914 -7.479 3.462 1.00 83.75 395 SER A O 1
ATOM 2880 N N . PHE A 1 396 ? 3.492 -9.043 1.949 1.00 89.44 396 PHE A N 1
ATOM 2881 C CA . PHE A 1 396 ? 4.872 -9.216 2.418 1.00 89.44 396 PHE A CA 1
ATOM 2882 C C . PHE A 1 396 ? 5.871 -8.275 1.717 1.00 89.44 396 PHE A C 1
ATOM 2884 O O . PHE A 1 396 ? 6.922 -7.968 2.278 1.00 89.44 396 PHE A O 1
ATOM 2891 N N . ASP A 1 397 ? 5.551 -7.737 0.537 1.00 84.50 397 ASP A N 1
ATOM 2892 C CA . ASP A 1 397 ? 6.431 -6.797 -0.175 1.00 84.50 397 ASP A CA 1
ATOM 2893 C C . ASP A 1 397 ? 6.750 -5.516 0.628 1.00 84.50 397 ASP A C 1
ATOM 2895 O O . ASP A 1 397 ? 7.899 -5.055 0.583 1.00 84.50 397 ASP A O 1
ATOM 2899 N N . PRO A 1 398 ? 5.820 -4.940 1.424 1.00 86.12 398 PRO A N 1
ATOM 2900 C CA . PRO A 1 398 ? 6.142 -3.860 2.355 1.00 86.12 398 PRO A CA 1
ATOM 2901 C C . PRO A 1 398 ? 7.175 -4.247 3.419 1.00 86.12 398 PRO A C 1
ATOM 2903 O O . PRO A 1 398 ? 7.974 -3.397 3.808 1.00 86.12 398 PRO A O 1
ATOM 2906 N N . VAL A 1 399 ? 7.200 -5.511 3.869 1.00 90.06 399 VAL A N 1
ATOM 2907 C CA . VAL A 1 399 ? 8.209 -6.006 4.826 1.00 90.06 399 VAL A CA 1
ATOM 2908 C C . VAL A 1 399 ? 9.584 -5.952 4.174 1.00 90.06 399 VAL A C 1
ATOM 2910 O O . VAL A 1 399 ? 10.506 -5.354 4.722 1.00 90.06 399 VAL A O 1
ATOM 2913 N N . ILE A 1 400 ? 9.699 -6.493 2.959 1.00 86.94 400 ILE A N 1
ATOM 2914 C CA . ILE A 1 400 ? 10.941 -6.485 2.178 1.00 86.94 400 ILE A CA 1
ATOM 2915 C C . ILE A 1 400 ? 11.394 -5.044 1.912 1.00 86.94 400 ILE A C 1
ATOM 2917 O O . ILE A 1 400 ? 12.539 -4.687 2.178 1.00 86.94 400 ILE A O 1
ATOM 2921 N N . SER A 1 401 ? 10.476 -4.188 1.460 1.00 83.19 401 SER A N 1
ATOM 2922 C CA . SER A 1 401 ? 10.761 -2.784 1.144 1.00 83.19 401 SER A CA 1
ATOM 2923 C C . SER A 1 401 ? 11.265 -2.008 2.364 1.00 83.19 401 SER A C 1
ATOM 2925 O O . SER A 1 401 ? 12.186 -1.198 2.245 1.00 83.19 401 SER A O 1
ATOM 2927 N N . ALA A 1 402 ? 10.711 -2.282 3.549 1.00 85.50 402 ALA A N 1
ATOM 2928 C CA . ALA A 1 402 ? 11.125 -1.650 4.798 1.00 85.50 402 ALA A CA 1
ATOM 2929 C C . ALA A 1 402 ? 12.536 -2.066 5.260 1.00 85.50 402 ALA A C 1
ATOM 2931 O O . ALA A 1 402 ? 13.149 -1.347 6.051 1.00 85.50 402 ALA A O 1
ATOM 2932 N N . ARG A 1 403 ? 13.083 -3.179 4.744 1.00 85.50 403 ARG A N 1
ATOM 2933 C CA . ARG A 1 403 ? 14.481 -3.595 4.970 1.00 85.50 403 ARG A CA 1
ATOM 2934 C C . ARG A 1 403 ? 15.486 -2.815 4.104 1.00 85.50 403 ARG A C 1
ATOM 2936 O O . ARG A 1 403 ? 16.682 -2.863 4.387 1.00 85.50 403 ARG A O 1
ATOM 2943 N N . GLY A 1 404 ? 15.021 -2.064 3.097 1.00 74.25 404 GLY A N 1
ATOM 2944 C CA . GLY A 1 404 ? 15.828 -1.198 2.225 1.00 74.25 404 GLY A CA 1
ATOM 2945 C C . GLY A 1 404 ? 15.973 -1.697 0.777 1.00 74.25 404 GLY A C 1
ATOM 2946 O O . GLY A 1 404 ? 15.737 -2.862 0.477 1.00 74.25 404 GLY A O 1
ATOM 2947 N N . GLN A 1 405 ? 16.400 -0.804 -0.133 1.00 51.88 405 GLN A N 1
ATOM 2948 C CA . GLN A 1 405 ? 16.360 -0.958 -1.608 1.00 51.88 405 GLN A CA 1
ATOM 2949 C C . GLN A 1 405 ? 17.168 -2.131 -2.215 1.00 51.88 405 GLN A C 1
ATOM 2951 O O . GLN A 1 405 ? 17.113 -2.334 -3.424 1.00 51.88 405 GLN A O 1
ATOM 2956 N N . ALA A 1 406 ? 17.912 -2.895 -1.411 1.00 51.50 406 ALA A N 1
ATOM 2957 C CA . ALA A 1 406 ? 18.781 -3.983 -1.870 1.00 51.50 406 ALA A CA 1
ATOM 2958 C C . ALA A 1 406 ? 18.441 -5.359 -1.267 1.00 51.50 406 ALA A C 1
ATOM 2960 O O . ALA A 1 406 ? 19.151 -6.326 -1.536 1.00 51.50 406 ALA A O 1
ATOM 2961 N N . VAL A 1 407 ? 17.398 -5.461 -0.437 1.00 63.25 407 VAL A N 1
ATOM 2962 C CA . VAL A 1 407 ? 17.038 -6.724 0.218 1.00 63.25 407 VAL A CA 1
ATOM 2963 C C . VAL A 1 407 ? 15.935 -7.398 -0.587 1.00 63.25 407 VAL A C 1
ATOM 2965 O O . VAL A 1 407 ? 14.852 -6.849 -0.745 1.00 63.25 407 VAL A O 1
ATOM 2968 N N . SER A 1 408 ? 16.224 -8.576 -1.126 1.00 76.31 408 SER A N 1
ATOM 2969 C CA . SER A 1 408 ? 15.243 -9.497 -1.698 1.00 76.31 408 SER A CA 1
ATOM 2970 C C . SER A 1 408 ? 14.701 -10.424 -0.604 1.00 76.31 408 SER A C 1
ATOM 2972 O O . SER A 1 408 ? 15.242 -10.486 0.502 1.00 76.31 408 SER A O 1
ATOM 2974 N N . ALA A 1 409 ? 13.601 -11.123 -0.887 1.00 86.44 409 ALA A N 1
ATOM 2975 C CA . ALA A 1 409 ? 13.115 -12.168 0.008 1.00 86.44 409 ALA A CA 1
ATOM 2976 C C . ALA A 1 409 ? 14.196 -13.245 0.198 1.00 86.44 409 ALA A C 1
ATOM 2978 O O . ALA A 1 409 ? 14.851 -13.641 -0.767 1.00 86.44 409 ALA A O 1
ATOM 2979 N N . THR A 1 410 ? 14.361 -13.736 1.424 1.00 88.81 410 THR A N 1
ATOM 2980 C CA . THR A 1 410 ? 15.278 -14.848 1.716 1.00 88.81 410 THR A CA 1
ATOM 2981 C C . THR A 1 410 ? 14.807 -16.146 1.038 1.00 88.81 410 THR A C 1
ATOM 2983 O O . THR A 1 410 ? 13.645 -16.248 0.628 1.00 88.81 410 THR A O 1
ATOM 2986 N N . PRO A 1 411 ? 15.652 -17.190 0.943 1.00 88.62 411 PRO A N 1
ATOM 2987 C CA . PRO A 1 411 ? 15.228 -18.478 0.388 1.00 88.62 411 PRO A CA 1
ATOM 2988 C C . PRO A 1 411 ? 14.016 -19.074 1.123 1.00 88.62 411 PRO A C 1
ATOM 2990 O O . PRO A 1 411 ? 13.080 -19.573 0.494 1.00 88.62 411 PRO A O 1
ATOM 2993 N N . ASP A 1 412 ? 13.989 -18.977 2.455 1.00 89.88 412 ASP A N 1
ATOM 2994 C CA . ASP A 1 412 ? 12.867 -19.458 3.267 1.00 89.88 412 ASP A CA 1
ATOM 2995 C C . ASP A 1 412 ? 11.585 -18.658 3.022 1.00 89.88 412 ASP A C 1
ATOM 2997 O O . ASP A 1 412 ? 10.512 -19.250 2.877 1.00 89.88 412 ASP A O 1
ATOM 3001 N N . GLU A 1 413 ? 11.699 -17.337 2.880 1.00 92.06 413 GLU A N 1
ATOM 3002 C CA . GLU A 1 413 ? 10.584 -16.458 2.520 1.00 92.06 413 GLU A CA 1
ATOM 3003 C C . GLU A 1 413 ? 10.041 -16.791 1.128 1.00 92.06 413 GLU A C 1
ATOM 3005 O O . GLU A 1 413 ? 8.844 -17.021 0.970 1.00 92.06 413 GLU A O 1
ATOM 3010 N N . ASN A 1 414 ? 10.912 -16.900 0.125 1.00 92.12 414 ASN A N 1
ATOM 3011 C CA . ASN A 1 414 ? 10.525 -17.260 -1.237 1.00 92.12 414 ASN A CA 1
ATOM 3012 C C . ASN A 1 414 ? 9.831 -18.625 -1.292 1.00 92.12 414 ASN A C 1
ATOM 3014 O O . ASN A 1 414 ? 8.783 -18.761 -1.926 1.00 92.12 414 ASN A O 1
ATOM 3018 N N . TYR A 1 415 ? 10.356 -19.629 -0.589 1.00 93.06 415 TYR A N 1
ATOM 3019 C CA . TYR A 1 415 ? 9.740 -20.952 -0.537 1.00 93.06 415 TYR A CA 1
ATOM 3020 C C . TYR A 1 415 ? 8.369 -20.940 0.154 1.00 93.06 415 TYR A C 1
ATOM 3022 O O . TYR A 1 415 ? 7.432 -21.585 -0.326 1.00 93.06 415 TYR A O 1
ATOM 3030 N N . ALA A 1 416 ? 8.239 -20.231 1.278 1.00 92.12 416 ALA A N 1
ATOM 3031 C CA . ALA A 1 416 ? 6.986 -20.153 2.021 1.00 92.12 416 ALA A CA 1
ATOM 3032 C C . ALA A 1 416 ? 5.909 -19.381 1.245 1.00 92.12 416 ALA A C 1
ATOM 3034 O O . ALA A 1 416 ? 4.787 -19.870 1.115 1.00 92.12 416 ALA A O 1
ATOM 3035 N N . LEU A 1 417 ? 6.261 -18.234 0.656 1.00 90.56 417 LEU A N 1
ATOM 3036 C CA . LEU A 1 417 ? 5.363 -17.444 -0.191 1.00 90.56 417 LEU A CA 1
ATOM 3037 C C . LEU A 1 417 ? 4.933 -18.225 -1.441 1.00 90.56 417 LEU A C 1
ATOM 3039 O O . LEU A 1 417 ? 3.755 -18.220 -1.792 1.00 90.56 417 LEU A O 1
ATOM 3043 N N . ALA A 1 418 ? 5.854 -18.956 -2.079 1.00 91.00 418 ALA A N 1
ATOM 3044 C CA . ALA A 1 418 ? 5.521 -19.842 -3.194 1.00 91.00 418 ALA A CA 1
ATOM 3045 C C . ALA A 1 418 ? 4.534 -20.944 -2.781 1.00 91.00 418 ALA A C 1
ATOM 3047 O O . ALA A 1 418 ? 3.593 -21.226 -3.517 1.00 91.00 418 ALA A O 1
ATOM 3048 N N . ALA A 1 419 ? 4.725 -21.546 -1.602 1.00 90.62 419 ALA A N 1
ATOM 3049 C CA . ALA A 1 419 ? 3.833 -22.586 -1.097 1.00 90.62 419 ALA A CA 1
ATOM 3050 C C . ALA A 1 419 ? 2.419 -22.054 -0.808 1.00 90.62 419 ALA A C 1
ATOM 3052 O O . ALA A 1 419 ? 1.458 -22.750 -1.113 1.00 90.62 419 ALA A O 1
ATOM 3053 N N . LEU A 1 420 ? 2.295 -20.834 -0.273 1.00 86.06 420 LEU A N 1
ATOM 3054 C CA . LEU A 1 420 ? 0.999 -20.170 -0.074 1.00 86.06 420 LEU A CA 1
ATOM 3055 C C . LEU A 1 420 ? 0.288 -19.908 -1.411 1.00 86.06 420 LEU A C 1
ATOM 3057 O O . LEU A 1 420 ? -0.912 -20.135 -1.533 1.00 86.06 420 LEU A O 1
ATOM 3061 N N . LEU A 1 421 ? 1.029 -19.469 -2.433 1.00 84.62 421 LEU A N 1
ATOM 3062 C CA . LEU A 1 421 ? 0.486 -19.241 -3.775 1.00 84.62 421 LEU A CA 1
ATOM 3063 C C . LEU A 1 421 ? 0.038 -20.546 -4.449 1.00 84.62 421 LEU A C 1
ATOM 3065 O O . LEU A 1 421 ? -1.039 -20.583 -5.046 1.00 84.62 421 LEU A O 1
ATOM 3069 N N . GLU A 1 422 ? 0.836 -21.613 -4.329 1.00 88.44 422 GLU A N 1
ATOM 3070 C CA . GLU A 1 422 ? 0.544 -22.936 -4.902 1.00 88.44 422 GLU A CA 1
ATOM 3071 C C . GLU A 1 422 ? -0.802 -23.499 -4.424 1.00 88.44 422 GLU A C 1
ATOM 3073 O O . GLU A 1 422 ? -1.504 -24.133 -5.205 1.00 88.44 422 GLU A O 1
ATOM 3078 N N . GLU A 1 423 ? -1.206 -23.231 -3.178 1.00 83.44 423 GLU A N 1
ATOM 3079 C CA . GLU A 1 423 ? -2.492 -23.690 -2.627 1.00 83.44 423 GLU A CA 1
ATOM 3080 C C . GLU A 1 423 ? -3.717 -23.107 -3.354 1.00 83.44 423 GLU A C 1
ATOM 3082 O O . GLU A 1 423 ? -4.824 -23.625 -3.207 1.00 83.44 423 GLU A O 1
ATOM 3087 N N . SER A 1 424 ? -3.529 -22.048 -4.148 1.00 75.44 424 SER A N 1
ATOM 3088 C CA . SER A 1 424 ? -4.611 -21.309 -4.805 1.00 75.44 424 SER A CA 1
ATOM 3089 C C . SER A 1 424 ? -4.501 -21.218 -6.330 1.00 75.44 424 SER A C 1
ATOM 3091 O O . SER A 1 424 ? -5.412 -20.668 -6.949 1.00 75.44 424 SER A O 1
ATOM 3093 N N . CYS A 1 425 ? -3.425 -21.732 -6.940 1.00 81.81 425 CYS A N 1
ATOM 3094 C CA . CYS A 1 425 ? -3.144 -21.581 -8.372 1.00 81.81 425 CYS A CA 1
ATOM 3095 C C . CYS A 1 425 ? -3.226 -22.894 -9.164 1.00 81.81 425 CYS A C 1
ATOM 3097 O O . CYS A 1 425 ? -3.097 -23.987 -8.616 1.00 81.81 425 CYS A O 1
ATOM 3099 N N . GLU A 1 426 ? -3.393 -22.778 -10.483 1.00 83.31 426 GLU A N 1
ATOM 3100 C CA . GLU A 1 426 ? -3.354 -23.896 -11.430 1.00 83.31 426 GLU A CA 1
ATOM 3101 C C . GLU A 1 426 ? -2.114 -23.826 -12.342 1.00 83.31 426 GLU A C 1
ATOM 3103 O O . GLU A 1 426 ? -1.798 -22.749 -12.875 1.00 83.31 426 GLU A O 1
ATOM 3108 N N . PRO A 1 427 ? -1.386 -24.949 -12.523 1.00 85.75 427 PRO A N 1
ATOM 3109 C CA . PRO A 1 427 ? -0.241 -25.011 -13.421 1.00 85.75 427 PRO A CA 1
ATOM 3110 C C . PRO A 1 427 ? -0.660 -25.070 -14.897 1.00 85.75 427 PRO A C 1
ATOM 3112 O O . PRO A 1 427 ? -1.756 -25.518 -15.234 1.00 85.75 427 PRO A O 1
ATOM 3115 N N . GLY A 1 428 ? 0.248 -24.646 -15.779 1.00 82.62 428 GLY A N 1
ATOM 3116 C CA . GLY A 1 428 ? 0.025 -24.599 -17.227 1.00 82.62 428 GLY A CA 1
ATOM 3117 C C . GLY A 1 428 ? -0.252 -23.180 -17.745 1.00 82.62 428 GLY A C 1
ATOM 3118 O O . GLY A 1 428 ? -0.099 -22.212 -17.000 1.00 82.62 428 GLY A O 1
ATOM 3119 N N . PRO A 1 429 ? -0.628 -23.023 -19.027 1.00 77.00 429 PRO A N 1
ATOM 3120 C CA . PRO A 1 429 ? -0.840 -21.711 -19.633 1.00 77.00 429 PRO A CA 1
ATOM 3121 C C . PRO A 1 429 ? -1.987 -20.950 -18.959 1.00 77.00 429 PRO A C 1
ATOM 3123 O O . PRO A 1 429 ? -2.956 -21.548 -18.488 1.00 77.00 429 PRO A O 1
ATOM 3126 N N . ALA A 1 430 ? -1.897 -19.617 -18.952 1.00 72.69 430 ALA A N 1
ATOM 3127 C CA . ALA A 1 430 ? -2.909 -18.757 -18.349 1.00 72.69 430 ALA A CA 1
ATOM 3128 C C . ALA A 1 430 ? -4.305 -18.999 -18.960 1.00 72.69 430 ALA A C 1
ATOM 3130 O O . ALA A 1 430 ? -4.469 -19.039 -20.180 1.00 72.69 430 ALA A O 1
ATOM 3131 N N . ARG A 1 431 ? -5.323 -19.131 -18.099 1.00 68.31 431 ARG A N 1
ATOM 3132 C CA . ARG A 1 431 ? -6.732 -19.329 -18.478 1.00 68.31 431 ARG A CA 1
ATOM 3133 C C . ARG A 1 431 ? -7.614 -18.273 -17.825 1.00 68.31 431 ARG A C 1
ATOM 3135 O O . ARG A 1 431 ? -7.353 -17.832 -16.708 1.00 68.31 431 ARG A O 1
ATOM 3142 N N . ALA A 1 432 ? -8.691 -17.889 -18.503 1.00 63.31 432 ALA A N 1
ATOM 3143 C CA . ALA A 1 432 ? -9.666 -16.961 -17.942 1.00 63.31 432 ALA A CA 1
ATOM 3144 C C . ALA A 1 432 ? -10.312 -17.546 -16.673 1.00 63.31 432 ALA A C 1
ATOM 3146 O O . ALA A 1 432 ? -10.723 -18.700 -16.673 1.00 63.31 432 ALA A O 1
ATOM 3147 N N . ASN A 1 433 ? -10.451 -16.732 -15.622 1.00 54.75 433 ASN A N 1
ATOM 3148 C CA . ASN A 1 433 ? -11.064 -17.085 -14.330 1.00 54.75 433 ASN A CA 1
ATOM 3149 C C . ASN A 1 433 ? -10.313 -18.113 -13.459 1.00 54.75 433 ASN A C 1
ATOM 3151 O O . ASN A 1 433 ? -10.833 -18.474 -12.405 1.00 54.75 433 ASN A O 1
ATOM 3155 N N . HIS A 1 434 ? -9.097 -18.521 -13.831 1.00 62.22 434 HIS A N 1
ATOM 3156 C CA . HIS A 1 434 ? -8.227 -19.362 -13.000 1.00 62.22 434 HIS A CA 1
ATOM 3157 C C . HIS A 1 434 ? -7.002 -18.565 -12.535 1.00 62.22 434 HIS A C 1
ATOM 3159 O O . HIS A 1 434 ? -6.480 -17.724 -13.270 1.00 62.22 434 HIS A O 1
ATOM 3165 N N . VAL A 1 435 ? -6.540 -18.807 -11.304 1.00 68.25 435 VAL A N 1
ATOM 3166 C CA . VAL A 1 435 ? -5.321 -18.172 -10.781 1.00 68.25 435 VAL A CA 1
ATOM 3167 C C . VAL A 1 435 ? -4.115 -18.892 -11.375 1.00 68.25 435 VAL A C 1
ATOM 3169 O O . VAL A 1 435 ? -3.920 -20.083 -11.159 1.00 68.25 435 VAL A O 1
ATOM 3172 N N . HIS A 1 436 ? -3.305 -18.175 -12.144 1.00 80.31 436 HIS A N 1
ATOM 3173 C CA . HIS A 1 436 ? -2.151 -18.738 -12.842 1.00 80.31 436 HIS A CA 1
ATOM 3174 C C . HIS A 1 436 ? -0.951 -18.928 -11.903 1.00 80.31 436 HIS A C 1
ATOM 3176 O O . HIS A 1 436 ? -0.623 -18.019 -11.143 1.00 80.31 436 HIS A O 1
ATOM 3182 N N . CYS A 1 437 ? -0.251 -20.068 -11.974 1.00 85.62 437 CYS A N 1
ATOM 3183 C CA . CYS A 1 437 ? 0.895 -20.356 -11.095 1.00 85.62 437 CYS A CA 1
ATOM 3184 C C . CYS A 1 437 ? 2.197 -19.586 -11.400 1.00 85.62 437 CYS A C 1
ATOM 3186 O O . CYS A 1 437 ? 3.190 -19.778 -10.694 1.00 85.62 437 CYS A O 1
ATOM 3188 N N . LYS A 1 438 ? 2.230 -18.682 -12.388 1.00 86.94 438 LYS A N 1
ATOM 3189 C CA . LYS A 1 438 ? 3.427 -17.880 -12.723 1.00 86.94 438 LYS A CA 1
ATOM 3190 C C . LYS A 1 438 ? 4.101 -17.185 -11.531 1.00 86.94 438 LYS A C 1
ATOM 3192 O O . LYS A 1 438 ? 5.325 -17.295 -11.430 1.00 86.94 438 LYS A O 1
ATOM 3197 N N . PRO A 1 439 ? 3.377 -16.548 -10.589 1.00 84.44 439 PRO A N 1
ATOM 3198 C CA . PRO A 1 439 ? 3.998 -15.974 -9.395 1.00 84.44 439 PRO A CA 1
ATOM 3199 C C . PRO A 1 439 ? 4.689 -17.029 -8.514 1.00 84.44 439 PRO A C 1
ATOM 3201 O O . PRO A 1 439 ? 5.808 -16.807 -8.051 1.00 84.44 439 PRO A O 1
ATOM 3204 N N . ALA A 1 440 ? 4.076 -18.208 -8.344 1.00 89.44 440 ALA A N 1
ATOM 3205 C CA . ALA A 1 440 ? 4.665 -19.313 -7.587 1.00 89.44 440 ALA A CA 1
ATOM 3206 C C . ALA A 1 440 ? 5.930 -19.860 -8.268 1.00 89.44 440 ALA A C 1
ATOM 3208 O O . ALA A 1 440 ? 6.918 -20.139 -7.589 1.00 89.44 440 ALA A O 1
ATOM 3209 N N . TYR A 1 441 ? 5.947 -19.952 -9.606 1.00 91.75 441 TYR A N 1
ATOM 3210 C CA . TYR A 1 441 ? 7.138 -20.368 -10.355 1.00 91.75 441 TYR A CA 1
ATOM 3211 C C . TYR A 1 441 ? 8.321 -19.432 -10.123 1.00 91.75 441 TYR A C 1
ATOM 3213 O O . TYR A 1 441 ? 9.439 -19.904 -9.936 1.00 91.75 441 TYR A O 1
ATOM 3221 N N . TYR A 1 442 ? 8.097 -18.117 -10.109 1.00 89.31 442 TYR A N 1
ATOM 3222 C CA . TYR A 1 442 ? 9.172 -17.154 -9.875 1.00 89.31 442 TYR A CA 1
ATOM 3223 C C . TYR A 1 442 ? 9.667 -17.175 -8.431 1.00 89.31 442 TYR A C 1
ATOM 3225 O O . TYR A 1 442 ? 10.874 -17.201 -8.225 1.00 89.31 442 TYR A O 1
ATOM 3233 N N . LYS A 1 443 ? 8.776 -17.292 -7.441 1.00 91.12 443 LYS A N 1
ATOM 3234 C CA . LYS A 1 443 ? 9.200 -17.448 -6.042 1.00 91.12 443 LYS A CA 1
ATOM 3235 C C . LYS A 1 443 ? 9.970 -18.760 -5.818 1.00 91.12 443 LYS A C 1
ATOM 3237 O O . LYS A 1 443 ? 11.012 -18.748 -5.169 1.00 91.12 443 LYS A O 1
ATOM 3242 N N . TYR A 1 444 ? 9.554 -19.883 -6.416 1.00 94.06 444 TYR A N 1
ATOM 3243 C CA . TYR A 1 444 ? 10.349 -21.120 -6.360 1.00 94.06 444 TYR A CA 1
ATOM 3244 C C . TYR A 1 444 ? 11.655 -21.048 -7.151 1.00 94.06 444 TYR A C 1
ATOM 3246 O O . TYR A 1 444 ? 12.644 -21.627 -6.710 1.00 94.06 444 TYR A O 1
ATOM 3254 N N . ARG A 1 445 ? 11.695 -20.337 -8.284 1.00 92.75 445 ARG A N 1
ATOM 3255 C CA . ARG A 1 445 ? 12.944 -20.052 -9.001 1.00 92.75 445 ARG A CA 1
ATOM 3256 C C . ARG A 1 445 ? 13.918 -19.326 -8.083 1.00 92.75 445 ARG A C 1
ATOM 3258 O O . ARG A 1 445 ? 15.048 -19.777 -7.970 1.00 92.75 445 ARG A O 1
ATOM 3265 N N . ASP A 1 446 ? 13.476 -18.257 -7.431 1.00 91.06 446 ASP A N 1
ATOM 3266 C CA . ASP A 1 446 ? 14.327 -17.427 -6.574 1.00 91.06 446 ASP A CA 1
ATOM 3267 C C . ASP A 1 446 ? 14.820 -18.228 -5.356 1.00 91.06 446 ASP A C 1
ATOM 3269 O O . ASP A 1 446 ? 16.008 -18.226 -5.057 1.00 91.06 446 ASP A O 1
ATOM 3273 N N . PHE A 1 447 ? 13.956 -19.052 -4.746 1.00 92.38 447 PHE A N 1
ATOM 3274 C CA . PHE A 1 447 ? 14.379 -20.029 -3.732 1.00 92.38 447 PHE A CA 1
ATOM 3275 C C . PHE A 1 447 ? 15.492 -20.961 -4.241 1.00 92.38 447 PHE A C 1
ATOM 3277 O O . PHE A 1 447 ? 16.488 -21.170 -3.552 1.00 92.38 447 PHE A O 1
ATOM 3284 N N . LEU A 1 448 ? 15.339 -21.528 -5.440 1.00 92.56 448 LEU A N 1
ATOM 3285 C CA . LEU A 1 448 ? 16.322 -22.446 -6.017 1.00 92.56 448 LEU A CA 1
ATOM 3286 C C . LEU A 1 448 ? 17.614 -21.737 -6.456 1.00 92.56 448 LEU A C 1
ATOM 3288 O O . LEU A 1 448 ? 18.668 -22.364 -6.426 1.00 92.56 448 LEU A O 1
ATOM 3292 N N . GLN A 1 449 ? 17.565 -20.464 -6.859 1.00 90.19 449 GLN A N 1
ATOM 3293 C CA . GLN A 1 449 ? 18.762 -19.694 -7.229 1.00 90.19 449 GLN A CA 1
ATOM 3294 C C . GLN A 1 449 ? 19.725 -19.557 -6.050 1.00 90.19 449 GLN A C 1
ATOM 3296 O O . GLN A 1 449 ? 20.932 -19.697 -6.234 1.00 90.19 449 GLN A O 1
ATOM 3301 N N . ASP A 1 450 ? 19.173 -19.366 -4.854 1.00 84.69 450 ASP A N 1
ATOM 3302 C CA . ASP A 1 450 ? 19.936 -19.100 -3.637 1.00 84.69 450 ASP A CA 1
ATOM 3303 C C . ASP A 1 450 ? 20.185 -20.355 -2.776 1.00 84.69 450 ASP A C 1
ATOM 3305 O O . ASP A 1 450 ? 20.861 -20.278 -1.750 1.00 84.69 450 ASP A O 1
ATOM 3309 N N . THR A 1 451 ? 19.646 -21.518 -3.166 1.00 85.19 451 THR A N 1
ATOM 3310 C CA . THR A 1 451 ? 19.754 -22.767 -2.391 1.00 85.19 451 THR A CA 1
ATOM 3311 C C . THR A 1 451 ? 20.599 -23.798 -3.126 1.00 85.19 451 THR A C 1
ATOM 3313 O O . THR A 1 451 ? 20.240 -24.243 -4.216 1.00 85.19 451 THR A O 1
ATOM 3316 N N . GLU A 1 452 ? 21.696 -24.243 -2.513 1.00 80.12 452 GLU A N 1
ATOM 3317 C CA . GLU A 1 452 ? 22.499 -25.335 -3.062 1.00 80.12 452 GLU A CA 1
ATOM 3318 C C . GLU A 1 452 ? 21.781 -26.698 -2.945 1.00 80.12 452 GLU A C 1
ATOM 3320 O O . GLU A 1 452 ? 20.977 -26.905 -2.031 1.00 80.12 452 GLU A O 1
ATOM 3325 N N . PRO A 1 453 ? 22.066 -27.671 -3.832 1.00 75.44 453 PRO A N 1
ATOM 3326 C CA . PRO A 1 453 ? 21.512 -29.024 -3.759 1.00 75.44 453 PRO A CA 1
ATOM 3327 C C . PRO A 1 453 ? 22.102 -29.860 -2.599 1.00 75.44 453 PRO A C 1
ATOM 3329 O O . PRO A 1 453 ? 22.742 -30.887 -2.821 1.00 75.44 453 PRO A O 1
ATOM 3332 N N . ASP A 1 454 ? 21.894 -29.448 -1.347 1.00 71.38 454 ASP A N 1
ATOM 3333 C CA . ASP A 1 454 ? 22.306 -30.207 -0.158 1.00 71.38 454 ASP A CA 1
ATOM 3334 C C . ASP A 1 454 ? 21.220 -31.206 0.305 1.00 71.38 454 ASP A C 1
ATOM 3336 O O . ASP A 1 454 ? 20.015 -31.052 0.077 1.00 71.38 454 ASP A O 1
ATOM 3340 N N . ARG A 1 455 ? 21.648 -32.274 0.988 1.00 57.53 455 ARG A N 1
ATOM 3341 C CA . ARG A 1 455 ? 20.821 -33.372 1.502 1.00 57.53 455 ARG A CA 1
ATOM 3342 C C . ARG A 1 455 ? 19.763 -32.905 2.508 1.00 57.53 455 ARG A C 1
ATOM 3344 O O . ARG A 1 455 ? 18.721 -33.558 2.595 1.00 57.53 455 ARG A O 1
ATOM 3351 N N . LEU A 1 456 ? 20.009 -31.822 3.250 1.00 62.25 456 LEU A N 1
ATOM 3352 C CA . LEU A 1 456 ? 19.098 -31.303 4.280 1.00 62.25 456 LEU A CA 1
ATOM 3353 C C . LEU A 1 456 ? 17.836 -30.637 3.696 1.00 62.25 456 LEU A C 1
ATOM 3355 O O . LEU A 1 456 ? 16.755 -30.798 4.256 1.00 62.25 456 LEU A O 1
ATOM 3359 N N . GLU A 1 457 ? 17.929 -30.003 2.524 1.00 74.19 457 GLU A N 1
ATOM 3360 C CA . GLU A 1 457 ? 16.816 -29.284 1.872 1.00 74.19 457 GLU A CA 1
ATOM 3361 C C . GLU A 1 457 ? 16.035 -30.152 0.862 1.00 74.19 457 GLU A C 1
ATOM 3363 O O . GLU A 1 457 ? 15.090 -29.698 0.207 1.00 74.19 457 GLU A O 1
ATOM 3368 N N . LYS A 1 458 ? 16.391 -31.439 0.734 1.00 79.94 458 LYS A N 1
ATOM 3369 C CA . LYS A 1 458 ? 15.894 -32.342 -0.319 1.00 79.94 458 LYS A CA 1
ATOM 3370 C C . LYS A 1 458 ? 14.364 -32.360 -0.489 1.00 79.94 458 LYS A C 1
ATOM 3372 O O . LYS A 1 458 ? 13.928 -32.344 -1.642 1.00 79.94 458 LYS A O 1
ATOM 3377 N N . PRO A 1 459 ? 13.518 -32.375 0.563 1.00 87.69 459 PRO A N 1
ATOM 3378 C CA . PRO A 1 459 ? 12.063 -32.343 0.384 1.00 87.69 459 PRO A CA 1
ATOM 3379 C C . PRO A 1 459 ? 11.561 -31.039 -0.252 1.00 87.69 459 PRO A C 1
ATOM 3381 O O . PRO A 1 459 ? 10.705 -31.078 -1.136 1.00 87.69 459 PRO A O 1
ATOM 3384 N N . ARG A 1 460 ? 12.120 -29.895 0.161 1.00 90.19 460 ARG A N 1
ATOM 3385 C CA . ARG A 1 460 ? 11.747 -28.564 -0.338 1.00 90.19 460 ARG A CA 1
ATOM 3386 C C . ARG A 1 460 ? 12.208 -28.373 -1.775 1.00 90.19 460 ARG A C 1
ATOM 3388 O O . ARG A 1 460 ? 11.408 -27.986 -2.623 1.00 90.19 460 ARG A O 1
ATOM 3395 N N . LEU A 1 461 ? 13.450 -28.762 -2.063 1.00 90.69 461 LEU A N 1
ATOM 3396 C CA . LEU A 1 461 ? 13.989 -28.804 -3.422 1.00 90.69 461 LEU A CA 1
ATOM 3397 C C . LEU A 1 461 ? 13.136 -29.699 -4.326 1.00 90.69 461 LEU A C 1
ATOM 3399 O O . LEU A 1 461 ? 12.745 -29.279 -5.409 1.00 90.69 461 LEU A O 1
ATOM 3403 N N . THR A 1 462 ? 12.781 -30.905 -3.868 1.00 91.25 462 THR A N 1
ATOM 3404 C CA . THR A 1 462 ? 11.931 -31.833 -4.637 1.00 91.25 462 THR A CA 1
ATOM 3405 C C . THR A 1 462 ? 10.580 -31.203 -4.957 1.00 91.25 462 THR A C 1
ATOM 3407 O O . THR A 1 462 ? 10.130 -31.281 -6.096 1.00 91.25 462 THR A O 1
ATOM 3410 N N . LYS A 1 463 ? 9.946 -30.538 -3.984 1.00 92.88 463 LYS A N 1
ATOM 3411 C CA . LYS A 1 463 ? 8.648 -29.889 -4.183 1.00 92.88 463 LYS A CA 1
ATOM 3412 C C . LYS A 1 463 ? 8.727 -28.707 -5.160 1.00 92.88 463 LYS A C 1
ATOM 3414 O O . LYS A 1 463 ? 7.941 -28.652 -6.103 1.00 92.88 463 LYS A O 1
ATOM 3419 N N . ALA A 1 464 ? 9.687 -27.802 -4.964 1.00 94.44 464 ALA A N 1
ATOM 3420 C CA . ALA A 1 464 ? 9.886 -26.638 -5.829 1.00 94.44 464 ALA A CA 1
ATOM 3421 C C . ALA A 1 464 ? 10.186 -27.058 -7.278 1.00 94.44 464 ALA A C 1
ATOM 3423 O O . ALA A 1 464 ? 9.563 -26.564 -8.221 1.00 94.44 464 ALA A O 1
ATOM 3424 N N . LYS A 1 465 ? 11.083 -28.039 -7.451 1.00 94.75 465 LYS A N 1
ATOM 3425 C CA . LYS A 1 465 ? 11.400 -28.621 -8.759 1.00 94.75 465 LYS A CA 1
ATOM 3426 C C . LYS A 1 465 ? 10.180 -29.282 -9.394 1.00 94.75 465 LYS A C 1
ATOM 3428 O O . LYS A 1 465 ? 9.904 -29.003 -10.553 1.00 94.75 465 LYS A O 1
ATOM 3433 N N . ALA A 1 466 ? 9.410 -30.067 -8.639 1.00 94.69 466 ALA A N 1
ATOM 3434 C CA . ALA A 1 466 ? 8.223 -30.743 -9.158 1.00 94.69 466 ALA A CA 1
ATOM 3435 C C . ALA A 1 466 ? 7.167 -29.762 -9.690 1.00 94.69 466 ALA A C 1
ATOM 3437 O O . ALA A 1 466 ? 6.532 -30.044 -10.704 1.00 94.69 466 ALA A O 1
ATOM 3438 N N . LEU A 1 467 ? 6.964 -28.602 -9.050 1.00 94.62 467 LEU A N 1
ATOM 3439 C CA . LEU A 1 467 ? 6.025 -27.606 -9.573 1.00 94.62 467 LEU A CA 1
ATOM 3440 C C . LEU A 1 467 ? 6.530 -26.975 -10.883 1.00 94.62 467 LEU A C 1
ATOM 3442 O O . LEU A 1 467 ? 5.749 -26.848 -11.825 1.00 94.62 467 LEU A O 1
ATOM 3446 N N . LEU A 1 468 ? 7.820 -26.631 -10.970 1.00 95.69 468 LEU A N 1
ATOM 3447 C CA . LEU A 1 468 ? 8.428 -26.096 -12.197 1.00 95.69 468 LEU A CA 1
ATOM 3448 C C . LEU A 1 468 ? 8.451 -27.125 -13.337 1.00 95.69 468 LEU A C 1
ATOM 3450 O O . LEU A 1 468 ? 8.209 -26.774 -14.490 1.00 95.69 468 LEU A O 1
ATOM 3454 N N . GLU A 1 469 ? 8.728 -28.391 -13.029 1.00 95.19 469 GLU A N 1
ATOM 3455 C CA . GLU A 1 469 ? 8.723 -29.499 -13.988 1.00 95.19 469 GLU A CA 1
ATOM 3456 C C . GLU A 1 469 ? 7.313 -29.763 -14.516 1.00 95.19 469 GLU A C 1
ATOM 3458 O O . GLU A 1 469 ? 7.132 -29.802 -15.732 1.00 95.19 469 GLU A O 1
ATOM 3463 N N . ARG A 1 470 ? 6.308 -29.843 -13.630 1.00 94.62 470 ARG A N 1
ATOM 3464 C CA . ARG A 1 470 ? 4.893 -29.953 -14.024 1.00 94.62 470 ARG A CA 1
ATOM 3465 C C . ARG A 1 470 ? 4.453 -28.766 -14.870 1.00 94.62 470 ARG A C 1
ATOM 3467 O O . ARG A 1 470 ? 3.942 -28.978 -15.955 1.00 94.62 470 ARG A O 1
ATOM 3474 N N . GLY A 1 471 ? 4.737 -27.532 -14.445 1.00 93.88 471 GLY A N 1
ATOM 3475 C CA . GLY A 1 471 ? 4.381 -26.336 -15.215 1.00 93.88 471 GLY A CA 1
ATOM 3476 C C . GLY A 1 471 ? 4.968 -26.344 -16.628 1.00 93.88 471 GLY A C 1
ATOM 3477 O O . GLY A 1 471 ? 4.259 -26.079 -17.595 1.00 93.88 471 GLY A O 1
ATOM 3478 N N . CYS A 1 472 ? 6.241 -26.722 -16.771 1.00 94.69 472 CYS A N 1
ATOM 3479 C CA . CYS A 1 472 ? 6.868 -26.831 -18.087 1.00 94.69 472 CYS A CA 1
ATOM 3480 C C . CYS A 1 472 ? 6.270 -27.985 -18.919 1.00 94.69 472 CYS A C 1
ATOM 3482 O O . CYS A 1 472 ? 6.013 -27.825 -20.117 1.00 94.69 472 CYS A O 1
ATOM 3484 N N . ALA A 1 473 ? 5.994 -29.134 -18.292 1.00 93.50 473 ALA A N 1
ATOM 3485 C CA . ALA A 1 473 ? 5.341 -30.283 -18.924 1.00 93.50 473 ALA A CA 1
ATOM 3486 C C . ALA A 1 473 ? 3.890 -29.993 -19.357 1.00 93.50 473 ALA A C 1
ATOM 3488 O O . ALA A 1 473 ? 3.467 -30.476 -20.407 1.00 93.50 473 ALA A O 1
ATOM 3489 N N . ASP A 1 474 ? 3.178 -29.144 -18.619 1.00 91.81 474 ASP A N 1
ATOM 3490 C CA . ASP A 1 474 ? 1.806 -28.706 -18.900 1.00 91.81 474 ASP A CA 1
ATOM 3491 C C . ASP A 1 474 ? 1.746 -27.547 -19.916 1.00 91.81 474 ASP A C 1
ATOM 3493 O O . ASP A 1 474 ? 0.665 -27.077 -20.269 1.00 91.81 474 ASP A O 1
ATOM 3497 N N . GLY A 1 475 ? 2.902 -27.098 -20.420 1.00 90.38 475 GLY A N 1
ATOM 3498 C CA . GLY A 1 475 ? 2.995 -26.134 -21.518 1.00 90.38 475 GLY A CA 1
ATOM 3499 C C . GLY A 1 475 ? 3.159 -24.674 -21.094 1.00 90.38 475 GLY A C 1
ATOM 3500 O O . GLY A 1 475 ? 2.857 -23.783 -21.883 1.00 90.38 475 GLY A O 1
ATOM 3501 N N . ASP A 1 476 ? 3.640 -24.398 -19.879 1.00 90.88 476 ASP A N 1
ATOM 3502 C CA . ASP A 1 476 ? 3.936 -23.030 -19.446 1.00 90.88 476 ASP A CA 1
ATOM 3503 C C . ASP A 1 476 ? 5.386 -22.609 -19.781 1.00 90.88 476 ASP A C 1
ATOM 3505 O O . ASP A 1 476 ? 6.341 -23.158 -19.207 1.00 90.88 476 ASP 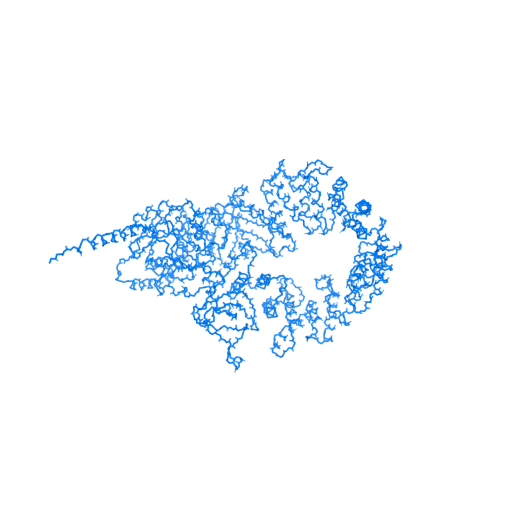A O 1
ATOM 3509 N N . PRO A 1 477 ? 5.594 -21.597 -20.649 1.00 91.25 477 PRO A N 1
ATOM 3510 C CA . PRO A 1 477 ? 6.933 -21.119 -20.982 1.00 91.25 477 PRO A CA 1
ATOM 3511 C C . PRO A 1 477 ? 7.662 -20.488 -19.784 1.00 91.25 477 PRO A C 1
ATOM 3513 O O . PRO A 1 477 ? 8.880 -20.623 -19.685 1.00 91.25 477 PRO A O 1
ATOM 3516 N N . SER A 1 478 ? 6.958 -19.855 -18.837 1.00 90.88 478 SER A N 1
ATOM 3517 C CA . SER A 1 478 ? 7.563 -19.234 -17.647 1.00 90.88 478 SER A CA 1
ATOM 3518 C C . SER A 1 478 ? 8.230 -20.272 -16.746 1.00 90.88 478 SER A C 1
ATOM 3520 O O . SER A 1 478 ? 9.325 -20.031 -16.231 1.00 90.88 478 SER A O 1
ATOM 3522 N N . ALA A 1 479 ? 7.600 -21.440 -16.588 1.00 93.94 479 ALA A N 1
ATOM 3523 C CA . ALA A 1 479 ? 8.157 -22.551 -15.825 1.00 93.94 479 ALA A CA 1
ATOM 3524 C C . ALA A 1 479 ? 9.378 -23.167 -16.530 1.00 93.94 479 ALA A C 1
ATOM 3526 O O . ALA A 1 479 ? 10.391 -23.428 -15.880 1.00 93.94 479 ALA A O 1
ATOM 3527 N N . CYS A 1 480 ? 9.325 -23.340 -17.858 1.00 94.62 480 CYS A N 1
ATOM 3528 C CA . CYS A 1 480 ? 10.468 -23.830 -18.633 1.00 94.62 480 CYS A CA 1
ATOM 3529 C C . CYS A 1 480 ? 11.664 -22.864 -18.570 1.00 94.62 480 CYS A C 1
ATOM 3531 O O . CYS A 1 480 ? 12.784 -23.292 -18.292 1.00 94.62 480 CYS A O 1
ATOM 3533 N N . ILE A 1 481 ? 11.431 -21.559 -18.760 1.00 92.56 481 ILE A N 1
ATOM 3534 C CA . ILE A 1 481 ? 12.465 -20.514 -18.690 1.00 92.56 481 ILE A CA 1
ATOM 3535 C C . ILE A 1 481 ? 13.129 -20.494 -17.312 1.00 92.56 481 ILE A C 1
ATOM 3537 O O . ILE A 1 481 ? 14.357 -20.442 -17.233 1.00 92.56 481 ILE A O 1
ATOM 3541 N N . ALA A 1 482 ? 12.347 -20.586 -16.230 1.00 92.75 482 ALA A N 1
ATOM 3542 C CA . ALA A 1 482 ? 12.876 -20.612 -14.868 1.00 92.75 482 ALA A CA 1
ATOM 3543 C C . ALA A 1 482 ? 13.906 -21.738 -14.656 1.00 92.75 482 ALA A C 1
ATOM 3545 O O . ALA A 1 482 ? 14.947 -21.494 -14.048 1.00 92.75 482 ALA A O 1
ATOM 3546 N N . GLN A 1 483 ? 13.675 -22.932 -15.217 1.00 94.38 483 GLN A N 1
ATOM 3547 C CA . GLN A 1 483 ? 14.617 -24.056 -15.119 1.00 94.38 483 GLN A CA 1
ATOM 3548 C C . GLN A 1 483 ? 15.950 -23.785 -15.834 1.00 94.38 483 GLN A C 1
ATOM 3550 O O . GLN A 1 483 ? 17.001 -24.233 -15.374 1.00 94.38 483 GLN A O 1
ATOM 3555 N N . THR A 1 484 ? 15.940 -23.040 -16.947 1.00 93.50 484 THR A N 1
ATOM 3556 C CA . THR A 1 484 ? 17.148 -22.831 -17.772 1.00 93.50 484 THR A CA 1
ATOM 3557 C C . THR A 1 484 ? 18.271 -22.119 -17.022 1.00 93.50 484 THR A C 1
ATOM 3559 O O . THR A 1 484 ? 19.443 -22.444 -17.209 1.00 93.50 484 THR A O 1
ATOM 3562 N N . ARG A 1 485 ? 17.914 -21.220 -16.099 1.00 86.94 485 ARG A N 1
ATOM 3563 C CA . ARG A 1 485 ? 18.853 -20.408 -15.313 1.00 86.94 485 ARG A CA 1
ATOM 3564 C C . ARG A 1 485 ? 19.380 -21.101 -14.052 1.00 86.94 485 ARG A C 1
ATOM 3566 O O . ARG A 1 485 ? 20.186 -20.522 -13.333 1.00 86.94 485 ARG A O 1
ATOM 3573 N N . LEU A 1 486 ? 18.933 -22.323 -13.763 1.00 91.62 486 LEU A N 1
ATOM 3574 C CA . LEU A 1 486 ? 19.186 -23.018 -12.497 1.00 91.62 486 LEU A CA 1
ATOM 3575 C C . LEU A 1 486 ? 20.195 -24.162 -12.672 1.00 91.62 486 LEU A C 1
ATOM 3577 O O . LEU A 1 486 ? 19.869 -25.340 -12.513 1.00 91.62 486 LEU A O 1
ATOM 3581 N N . ALA A 1 487 ? 21.441 -23.804 -13.001 1.00 88.94 487 ALA A N 1
ATOM 3582 C CA . ALA A 1 487 ? 22.516 -24.751 -13.319 1.00 88.94 487 ALA A CA 1
ATOM 3583 C C . ALA A 1 487 ? 22.842 -25.762 -12.217 1.00 88.94 487 ALA A C 1
ATOM 3585 O O . ALA A 1 487 ? 23.217 -26.892 -12.521 1.00 88.94 487 ALA A O 1
ATOM 3586 N N . ALA A 1 488 ? 22.670 -25.371 -10.955 1.00 87.69 488 ALA A N 1
ATOM 3587 C CA . ALA A 1 488 ? 22.900 -26.250 -9.817 1.00 87.69 488 ALA A CA 1
ATOM 3588 C C . ALA A 1 488 ? 21.828 -27.351 -9.686 1.00 87.69 488 ALA A C 1
ATOM 3590 O O . ALA A 1 488 ? 22.102 -28.413 -9.136 1.00 87.69 488 ALA A O 1
ATOM 3591 N N . HIS A 1 489 ? 20.614 -27.133 -10.205 1.00 90.94 489 HIS A N 1
ATOM 3592 C CA . HIS A 1 489 ? 19.455 -27.998 -9.932 1.00 90.94 489 HIS A CA 1
ATOM 3593 C C . HIS A 1 489 ? 19.068 -28.917 -11.084 1.00 90.94 489 HIS A C 1
ATOM 3595 O O . HIS A 1 489 ? 18.474 -29.975 -10.842 1.00 90.94 489 HIS A O 1
ATOM 3601 N N . TRP A 1 490 ? 19.408 -28.539 -12.316 1.00 93.25 490 TRP A N 1
ATOM 3602 C CA . TRP A 1 490 ? 19.172 -29.342 -13.512 1.00 93.25 490 TRP A CA 1
ATOM 3603 C C . TRP A 1 490 ? 20.453 -29.503 -14.326 1.00 93.25 490 TRP A C 1
ATOM 3605 O O . TRP A 1 490 ? 21.176 -28.541 -14.597 1.00 93.25 490 TRP A O 1
ATOM 3615 N N . ALA A 1 491 ? 20.694 -30.741 -14.763 1.00 92.88 491 ALA A N 1
ATOM 3616 C CA . ALA A 1 491 ? 21.785 -31.067 -15.668 1.00 92.88 491 ALA A CA 1
ATOM 3617 C C . ALA A 1 491 ? 21.677 -30.263 -16.971 1.00 92.88 491 ALA A C 1
ATOM 3619 O O . ALA A 1 491 ? 20.587 -29.853 -17.379 1.00 92.88 491 ALA A O 1
ATOM 3620 N N . LEU A 1 492 ? 22.816 -30.071 -17.636 1.00 91.56 492 LEU A N 1
ATOM 3621 C CA . LEU A 1 492 ? 22.899 -29.329 -18.893 1.00 91.56 492 LEU A CA 1
ATOM 3622 C C . LEU A 1 492 ? 21.869 -29.821 -19.926 1.00 91.56 492 LEU A C 1
ATOM 3624 O O . LEU A 1 492 ? 21.182 -28.996 -20.520 1.00 91.56 492 LEU A O 1
ATOM 3628 N N . ASP A 1 493 ? 21.691 -31.137 -20.071 1.00 92.88 493 ASP A N 1
ATOM 3629 C CA . ASP A 1 493 ? 20.733 -31.725 -21.019 1.00 92.88 493 ASP A CA 1
ATOM 3630 C C . ASP A 1 493 ? 19.278 -31.394 -20.682 1.00 92.88 493 ASP A C 1
ATOM 3632 O O . ASP A 1 493 ? 18.501 -31.042 -21.567 1.00 92.88 493 ASP A O 1
ATOM 3636 N N . ALA A 1 494 ? 18.910 -31.435 -19.399 1.00 93.19 494 ALA A N 1
ATOM 3637 C CA . ALA A 1 494 ? 17.570 -31.065 -18.954 1.00 93.19 494 ALA A CA 1
ATOM 3638 C C . ALA A 1 494 ? 17.305 -29.573 -19.195 1.00 93.19 494 ALA A C 1
ATOM 3640 O O . ALA A 1 494 ? 16.248 -29.208 -19.699 1.00 93.19 494 ALA A O 1
ATOM 3641 N N . ARG A 1 495 ? 18.286 -28.705 -18.919 1.00 95.19 495 ARG A N 1
ATOM 3642 C CA . ARG A 1 495 ? 18.161 -27.263 -19.184 1.00 95.19 495 ARG A CA 1
ATOM 3643 C C . ARG A 1 495 ? 18.114 -26.952 -20.676 1.00 95.19 495 ARG A C 1
ATOM 3645 O O . ARG A 1 495 ? 17.331 -26.096 -21.078 1.00 95.19 495 ARG A O 1
ATOM 3652 N N . ASN A 1 496 ? 18.879 -27.671 -21.499 1.00 94.12 496 ASN A N 1
ATOM 3653 C CA . ASN A 1 496 ? 18.786 -27.589 -22.956 1.00 94.12 496 ASN A CA 1
ATOM 3654 C C . ASN A 1 496 ? 17.405 -28.038 -23.456 1.00 94.12 496 ASN A C 1
ATOM 3656 O O . ASN A 1 496 ? 16.824 -27.376 -24.311 1.00 94.12 496 ASN A O 1
ATOM 3660 N N . HIS A 1 497 ? 16.849 -29.115 -22.895 1.00 94.81 497 HIS A N 1
ATOM 3661 C CA . HIS A 1 497 ? 15.495 -29.561 -23.217 1.00 94.81 497 HIS A CA 1
ATOM 3662 C C . HIS A 1 497 ? 14.445 -28.508 -22.832 1.00 94.81 497 HIS A C 1
ATOM 3664 O O . HIS A 1 497 ? 13.591 -28.176 -23.650 1.00 94.81 497 HIS A O 1
ATOM 3670 N N . SER A 1 498 ? 14.539 -27.922 -21.635 1.00 95.38 498 SER A N 1
ATOM 3671 C CA . SER A 1 498 ? 13.626 -26.864 -21.184 1.00 95.38 498 SER A CA 1
ATOM 3672 C C . SER A 1 498 ? 13.760 -25.584 -22.011 1.00 95.38 498 SER A C 1
ATOM 3674 O O . SER A 1 498 ? 12.747 -24.956 -22.309 1.00 95.38 498 SER A O 1
ATOM 3676 N N . ALA A 1 499 ? 14.971 -25.221 -22.450 1.00 94.38 499 ALA A N 1
ATOM 3677 C CA . ALA A 1 499 ? 15.188 -24.109 -23.376 1.00 94.38 499 ALA A CA 1
ATOM 3678 C C . ALA A 1 499 ? 14.541 -24.378 -24.744 1.00 94.38 499 ALA A C 1
ATOM 3680 O O . ALA A 1 499 ? 13.761 -23.556 -25.219 1.00 94.38 499 ALA A O 1
ATOM 3681 N N . ALA A 1 500 ? 14.783 -25.553 -25.338 1.00 93.81 500 ALA A N 1
ATOM 3682 C CA . ALA A 1 500 ? 14.165 -25.953 -26.604 1.00 93.81 500 ALA A CA 1
ATOM 3683 C C . ALA A 1 500 ? 12.631 -25.988 -26.509 1.00 93.81 500 ALA A C 1
ATOM 3685 O O . ALA A 1 500 ? 11.932 -25.533 -27.414 1.00 93.81 500 ALA A O 1
ATOM 3686 N N . ARG A 1 501 ? 12.098 -26.471 -25.384 1.00 94.44 501 ARG A N 1
ATOM 3687 C CA . ARG A 1 501 ? 10.660 -26.504 -25.119 1.00 94.44 501 ARG A CA 1
ATOM 3688 C C . ARG A 1 501 ? 10.071 -25.109 -24.934 1.00 94.44 501 ARG A C 1
ATOM 3690 O O . ARG A 1 501 ? 9.018 -24.839 -25.495 1.00 94.44 501 ARG A O 1
ATOM 3697 N N . ALA A 1 502 ? 10.741 -24.212 -24.210 1.00 93.50 502 ALA A N 1
ATOM 3698 C CA . ALA A 1 502 ? 10.314 -22.818 -24.094 1.00 93.50 502 ALA A CA 1
ATOM 3699 C C . ALA A 1 502 ? 10.256 -22.133 -25.470 1.00 93.50 502 ALA A C 1
ATOM 3701 O O . ALA A 1 502 ? 9.293 -21.427 -25.755 1.00 93.50 502 ALA A O 1
ATOM 3702 N N . ILE A 1 503 ? 11.243 -22.391 -26.337 1.00 92.56 503 ILE A N 1
ATOM 3703 C CA . ILE A 1 503 ? 11.259 -21.905 -27.726 1.00 92.56 503 ILE A CA 1
ATOM 3704 C C . ILE A 1 503 ? 10.061 -22.442 -28.511 1.00 92.56 503 ILE A C 1
ATOM 3706 O O . ILE A 1 503 ? 9.349 -21.649 -29.123 1.00 92.56 503 ILE A O 1
ATOM 3710 N N . ALA A 1 504 ? 9.796 -23.751 -28.450 1.00 92.50 504 ALA A N 1
ATOM 3711 C CA . ALA A 1 504 ? 8.653 -24.358 -29.131 1.00 92.50 504 ALA A CA 1
ATOM 3712 C C . ALA A 1 504 ? 7.312 -23.784 -28.637 1.00 92.50 504 ALA A C 1
ATOM 3714 O O . ALA A 1 504 ? 6.509 -23.316 -29.439 1.00 92.50 504 ALA A O 1
ATOM 3715 N N . LEU A 1 505 ? 7.109 -23.716 -27.317 1.00 91.38 505 LEU A N 1
ATOM 3716 C CA . LEU A 1 505 ? 5.883 -23.182 -26.712 1.00 91.38 505 LEU A CA 1
ATOM 3717 C C . LEU A 1 505 ? 5.660 -21.707 -27.072 1.00 91.38 505 LEU A C 1
ATOM 3719 O O . LEU A 1 505 ? 4.549 -21.313 -27.411 1.00 91.38 505 LEU A O 1
ATOM 3723 N N . CYS A 1 506 ? 6.710 -20.884 -27.037 1.00 90.19 506 CYS A N 1
ATOM 3724 C CA . CYS A 1 506 ? 6.611 -19.479 -27.427 1.00 90.19 506 CYS A CA 1
ATOM 3725 C C . CYS A 1 506 ? 6.406 -19.273 -28.936 1.00 90.19 506 CYS A C 1
ATOM 3727 O O . CYS A 1 506 ? 5.931 -18.208 -29.332 1.00 90.19 506 CYS A O 1
ATOM 3729 N N . ALA A 1 507 ? 6.769 -20.248 -29.776 1.00 87.75 507 ALA A N 1
ATOM 3730 C CA . ALA A 1 507 ? 6.488 -20.223 -31.210 1.00 87.75 507 ALA A CA 1
ATOM 3731 C C . ALA A 1 507 ? 5.024 -20.584 -31.525 1.00 87.75 507 ALA A C 1
ATOM 3733 O O . ALA A 1 507 ? 4.475 -20.083 -32.502 1.00 87.75 507 ALA A O 1
ATOM 3734 N N . GLU A 1 508 ? 4.387 -21.411 -30.690 1.00 86.25 508 GLU A N 1
ATOM 3735 C CA . GLU A 1 508 ? 2.976 -21.807 -30.821 1.00 86.25 508 GLU A CA 1
ATOM 3736 C C . GLU A 1 508 ? 1.988 -20.738 -30.308 1.00 86.25 508 GLU A C 1
ATOM 3738 O O . GLU A 1 508 ? 0.804 -20.777 -30.645 1.00 86.25 508 GLU A O 1
ATOM 3743 N N . GLN A 1 509 ? 2.448 -19.766 -29.511 1.00 81.00 509 GLN A N 1
ATOM 3744 C CA . GLN A 1 509 ? 1.601 -18.682 -29.004 1.00 81.00 509 GLN A CA 1
ATOM 3745 C C . GLN A 1 509 ? 1.250 -17.658 -30.091 1.00 81.00 509 GLN A C 1
ATOM 3747 O O . GLN A 1 509 ? 2.126 -17.004 -30.658 1.00 81.00 509 GLN A O 1
ATOM 3752 N N . THR A 1 510 ? -0.051 -17.442 -30.309 1.00 72.06 510 THR A N 1
ATOM 3753 C CA . THR A 1 510 ? -0.568 -16.387 -31.198 1.00 72.06 510 THR A CA 1
ATOM 3754 C C . THR A 1 510 ? -0.401 -14.987 -30.608 1.00 72.06 510 THR A C 1
ATOM 3756 O O . THR A 1 510 ? -0.103 -14.046 -31.338 1.00 72.06 510 THR A O 1
ATOM 3759 N N . GLU A 1 511 ? -0.550 -14.851 -29.287 1.00 71.94 511 GLU A N 1
ATOM 3760 C CA . GLU A 1 511 ? -0.252 -13.632 -28.531 1.00 71.94 511 GLU A CA 1
ATOM 3761 C C . GLU A 1 511 ? 0.843 -13.950 -27.514 1.00 71.94 511 GLU A C 1
ATOM 3763 O O . GLU A 1 511 ? 0.625 -14.705 -26.567 1.00 71.94 511 GLU A O 1
ATOM 3768 N N . LYS A 1 512 ? 2.043 -13.404 -27.735 1.00 73.00 512 LYS A N 1
ATOM 3769 C CA . LYS A 1 512 ? 3.187 -13.648 -26.854 1.00 73.00 512 LYS A CA 1
ATOM 3770 C C . LYS A 1 512 ? 2.971 -12.957 -25.514 1.00 73.00 512 LYS A C 1
ATOM 3772 O O . LYS A 1 512 ? 2.755 -11.748 -25.457 1.00 73.00 512 LYS A O 1
ATOM 3777 N N . ASP A 1 513 ? 3.100 -13.715 -24.432 1.00 70.75 513 ASP A N 1
ATOM 3778 C CA . ASP A 1 513 ? 3.107 -13.147 -23.089 1.00 70.75 513 ASP A CA 1
ATOM 3779 C C . ASP A 1 513 ? 4.450 -12.446 -22.769 1.00 70.75 513 ASP A C 1
ATOM 3781 O O . ASP A 1 513 ? 5.382 -12.375 -23.585 1.00 70.75 513 ASP A O 1
ATOM 3785 N N . SER A 1 514 ? 4.573 -11.918 -21.546 1.00 72.75 514 SER A N 1
ATOM 3786 C CA . SER A 1 514 ? 5.802 -11.250 -21.098 1.00 72.75 514 SER A CA 1
ATOM 3787 C C . SER A 1 514 ? 7.021 -12.180 -21.041 1.00 72.75 514 SER A C 1
ATOM 3789 O O . SER A 1 514 ? 8.147 -11.694 -21.101 1.00 72.75 514 SER A O 1
ATOM 3791 N N . ALA A 1 515 ? 6.827 -13.497 -20.916 1.00 74.69 515 ALA A N 1
ATOM 3792 C CA . ALA A 1 515 ? 7.915 -14.466 -20.930 1.00 74.69 515 ALA A CA 1
ATOM 3793 C C . ALA A 1 515 ? 8.408 -14.734 -22.366 1.00 74.69 515 ALA A C 1
ATOM 3795 O O . ALA A 1 515 ? 9.614 -14.849 -22.586 1.00 74.69 515 ALA A O 1
ATOM 3796 N N . CYS A 1 516 ? 7.505 -14.756 -23.352 1.00 84.44 516 CYS A N 1
ATOM 3797 C CA . CYS A 1 516 ? 7.838 -15.040 -24.750 1.00 84.44 516 CYS A CA 1
ATOM 3798 C C . CYS A 1 516 ? 8.313 -13.824 -25.564 1.00 84.44 516 CYS A C 1
ATOM 3800 O O . CYS A 1 516 ? 9.055 -13.989 -26.536 1.00 84.44 516 CYS A O 1
ATOM 3802 N N . THR A 1 517 ? 7.937 -12.601 -25.178 1.00 76.38 517 THR A N 1
ATOM 3803 C CA . THR A 1 517 ? 8.313 -11.367 -25.903 1.00 76.38 517 THR A CA 1
ATOM 3804 C C . THR A 1 517 ? 9.823 -11.066 -25.839 1.00 76.38 517 THR A C 1
ATOM 3806 O O . THR A 1 517 ? 10.362 -10.432 -26.740 1.00 76.38 517 THR A O 1
ATOM 3809 N N . GLY A 1 518 ? 10.536 -11.578 -24.827 1.00 74.19 518 GLY A N 1
ATOM 3810 C CA . GLY A 1 518 ? 11.979 -11.374 -24.620 1.00 74.19 518 GLY A CA 1
ATOM 3811 C C . GLY A 1 518 ? 12.795 -12.667 -24.528 1.00 74.19 518 GLY A C 1
ATOM 3812 O O . GLY A 1 518 ? 13.825 -12.688 -23.852 1.00 74.19 518 GLY A O 1
ATOM 3813 N N . LEU A 1 519 ? 12.337 -13.750 -25.165 1.00 83.94 519 LEU A N 1
ATOM 3814 C CA . LEU A 1 519 ? 12.817 -15.114 -24.914 1.00 83.94 519 LEU A CA 1
ATOM 3815 C C . LEU A 1 519 ? 14.348 -15.278 -24.966 1.00 83.94 519 LEU A C 1
ATOM 3817 O O . LEU A 1 519 ? 14.918 -15.863 -24.049 1.00 83.94 519 LEU A O 1
ATOM 3821 N N . GLY A 1 520 ? 15.030 -14.730 -25.980 1.00 79.94 520 GLY A N 1
ATOM 3822 C CA . GLY A 1 520 ? 16.491 -14.858 -26.119 1.00 79.94 520 GLY A CA 1
ATOM 3823 C C . GLY A 1 520 ? 17.274 -14.299 -24.922 1.00 79.94 520 GLY A C 1
ATOM 3824 O O . GLY A 1 520 ? 18.284 -14.872 -24.518 1.00 79.94 520 GLY A O 1
ATOM 3825 N N . SER A 1 521 ? 16.760 -13.232 -24.302 1.00 76.31 521 SER A N 1
ATOM 3826 C CA . SER A 1 521 ? 17.321 -12.647 -23.075 1.00 76.31 521 SER A CA 1
ATOM 3827 C C . SER A 1 521 ? 16.874 -13.376 -21.803 1.00 76.31 521 SER A C 1
ATOM 3829 O O . SER A 1 521 ? 17.572 -13.357 -20.790 1.00 76.31 521 SER A O 1
ATOM 3831 N N . ALA A 1 522 ? 15.706 -14.022 -21.838 1.00 82.50 522 ALA A N 1
ATOM 3832 C CA . ALA A 1 522 ? 15.137 -14.743 -20.707 1.00 82.50 522 ALA A CA 1
ATOM 3833 C C . ALA A 1 522 ? 15.835 -16.095 -20.467 1.00 82.50 522 ALA A C 1
ATOM 3835 O O . ALA A 1 522 ? 15.939 -16.530 -19.321 1.00 82.50 522 ALA A O 1
ATOM 3836 N N . LEU A 1 523 ? 16.354 -16.734 -21.515 1.00 87.62 523 LEU A N 1
ATOM 3837 C CA . LEU A 1 523 ? 17.101 -17.993 -21.431 1.00 87.62 523 LEU A CA 1
ATOM 3838 C C . LEU A 1 523 ? 18.541 -17.790 -20.919 1.00 87.62 523 LEU A C 1
ATOM 3840 O O . LEU A 1 523 ? 19.109 -16.706 -21.032 1.00 87.62 523 LEU A O 1
ATOM 3844 N N . ASP A 1 524 ? 19.134 -18.842 -20.346 1.00 86.56 524 ASP A N 1
ATOM 3845 C CA . ASP A 1 524 ? 20.552 -18.853 -19.948 1.00 86.56 524 ASP A CA 1
ATOM 3846 C C . ASP A 1 524 ? 21.471 -18.837 -21.197 1.00 86.56 524 ASP A C 1
ATOM 3848 O O . ASP A 1 524 ? 21.398 -19.767 -22.009 1.00 86.56 524 ASP A O 1
ATOM 3852 N N . PRO A 1 525 ? 22.355 -17.825 -21.361 1.00 78.94 525 PRO A N 1
ATOM 3853 C CA . PRO A 1 525 ? 23.268 -17.710 -22.505 1.00 78.94 525 PRO A CA 1
ATOM 3854 C C . PRO A 1 525 ? 24.379 -18.757 -22.558 1.00 78.94 525 PRO A C 1
ATOM 3856 O O . PRO A 1 525 ? 25.076 -18.872 -23.562 1.00 78.94 525 PRO A O 1
ATOM 3859 N N . GLY A 1 526 ? 24.571 -19.544 -21.501 1.00 81.00 526 GLY A N 1
ATOM 3860 C CA . GLY A 1 526 ? 25.488 -20.679 -21.511 1.00 81.00 526 GLY A CA 1
ATOM 3861 C C . GLY A 1 526 ? 24.939 -21.934 -22.197 1.00 81.00 526 GLY A C 1
ATOM 3862 O O . GLY A 1 526 ? 25.686 -22.903 -22.331 1.00 81.00 526 GLY A O 1
ATOM 3863 N N . LEU A 1 527 ? 23.660 -21.961 -22.591 1.00 87.94 527 LEU A N 1
ATOM 3864 C CA . LEU A 1 527 ? 23.006 -23.157 -23.127 1.00 87.94 527 LEU A CA 1
ATOM 3865 C C . LEU A 1 527 ? 23.080 -23.223 -24.655 1.00 87.94 527 LEU A C 1
ATOM 3867 O O . LEU A 1 527 ? 22.596 -22.336 -25.354 1.00 87.94 527 LEU A O 1
ATOM 3871 N N . ALA A 1 528 ? 23.571 -24.346 -25.184 1.00 86.56 528 ALA A N 1
ATOM 3872 C CA . ALA A 1 528 ? 23.609 -24.591 -26.626 1.00 86.56 528 ALA A CA 1
ATOM 3873 C C . ALA A 1 528 ? 22.209 -24.544 -27.266 1.00 86.56 528 ALA A C 1
ATOM 3875 O O . ALA A 1 528 ? 22.056 -24.038 -28.372 1.00 86.56 528 ALA A O 1
ATOM 3876 N N . ALA A 1 529 ? 21.172 -25.010 -26.561 1.00 87.44 529 ALA A N 1
ATOM 3877 C CA . ALA A 1 529 ? 19.793 -24.942 -27.048 1.00 87.44 529 ALA A CA 1
ATOM 3878 C C . ALA A 1 529 ? 19.184 -23.527 -26.994 1.00 87.44 529 ALA A C 1
ATOM 3880 O O . ALA A 1 529 ? 18.168 -23.289 -27.642 1.00 87.44 529 ALA A O 1
ATOM 3881 N N . ALA A 1 530 ? 19.784 -22.591 -26.248 1.00 86.31 530 ALA A N 1
ATOM 3882 C CA . ALA A 1 530 ? 19.393 -21.180 -26.264 1.00 86.31 530 ALA A CA 1
ATOM 3883 C C . ALA A 1 530 ? 20.074 -20.402 -27.403 1.00 86.31 530 ALA A C 1
ATOM 3885 O O . ALA A 1 530 ? 19.539 -19.382 -27.839 1.00 86.31 530 ALA A O 1
ATOM 3886 N N . ALA A 1 531 ? 21.208 -20.899 -27.917 1.00 82.94 531 ALA A N 1
ATOM 3887 C CA . ALA A 1 531 ? 21.979 -20.248 -28.973 1.00 82.94 531 ALA A CA 1
ATOM 3888 C C . ALA A 1 531 ? 21.155 -19.923 -30.233 1.00 82.94 531 ALA A C 1
ATOM 3890 O O . ALA A 1 531 ? 21.325 -18.819 -30.741 1.00 82.94 531 ALA A O 1
ATOM 3891 N N . PRO A 1 532 ? 20.224 -20.776 -30.721 1.00 83.75 532 PRO A N 1
ATOM 3892 C CA . PRO A 1 532 ? 19.333 -20.400 -31.817 1.00 83.75 532 PRO A CA 1
ATOM 3893 C C . PRO A 1 532 ? 18.499 -19.161 -31.484 1.00 83.75 532 PRO A C 1
ATOM 3895 O O . PRO A 1 532 ? 18.586 -18.174 -32.196 1.00 83.75 532 PRO A O 1
ATOM 3898 N N . ALA A 1 533 ? 17.798 -19.135 -30.345 1.00 83.62 533 ALA A N 1
ATOM 3899 C CA . ALA A 1 533 ? 16.981 -17.982 -29.953 1.00 83.62 533 ALA A CA 1
ATOM 3900 C C . ALA A 1 533 ? 17.811 -16.702 -29.729 1.00 83.62 533 ALA A C 1
ATOM 3902 O O . ALA A 1 533 ? 17.326 -15.597 -29.971 1.00 83.62 533 ALA A O 1
ATOM 3903 N N . GLN A 1 534 ? 19.060 -16.832 -29.274 1.00 80.75 534 GLN A N 1
ATOM 3904 C CA . GLN A 1 534 ? 19.973 -15.706 -29.059 1.00 80.75 534 GLN A CA 1
ATOM 3905 C C . GLN A 1 534 ? 20.585 -15.185 -30.353 1.00 80.75 534 GLN A C 1
ATOM 3907 O O . GLN A 1 534 ? 20.607 -13.974 -30.567 1.00 80.75 534 GLN A O 1
ATOM 3912 N N . ASN A 1 535 ? 21.038 -16.081 -31.227 1.00 82.69 535 ASN A N 1
ATOM 3913 C CA . ASN A 1 535 ? 21.550 -15.728 -32.542 1.00 82.69 535 ASN A CA 1
ATOM 3914 C C . ASN A 1 535 ? 20.438 -15.187 -33.430 1.00 82.69 535 ASN A C 1
ATOM 3916 O O . ASN A 1 535 ? 20.664 -14.182 -34.085 1.00 82.69 535 ASN A O 1
ATOM 3920 N N . ASP A 1 536 ? 19.237 -15.761 -33.400 1.00 82.50 536 ASP A N 1
ATOM 3921 C CA . ASP A 1 536 ? 18.078 -15.224 -34.114 1.00 82.50 536 ASP A CA 1
ATOM 3922 C C . ASP A 1 536 ? 17.766 -13.808 -33.624 1.00 82.50 536 ASP A C 1
ATOM 3924 O O . ASP A 1 536 ? 17.590 -12.897 -34.433 1.00 82.50 536 ASP A O 1
ATOM 3928 N N . SER A 1 537 ? 17.796 -13.584 -32.303 1.00 81.62 537 SER A N 1
ATOM 3929 C CA . SER A 1 537 ? 17.610 -12.249 -31.733 1.00 81.62 537 SER A CA 1
ATOM 3930 C C . SER A 1 537 ? 18.725 -11.286 -32.158 1.00 81.62 537 SER A C 1
ATOM 3932 O O . SER A 1 537 ? 18.427 -10.171 -32.576 1.00 81.62 537 SER A O 1
ATOM 3934 N N . TYR A 1 538 ? 20.001 -11.685 -32.101 1.00 85.88 538 TYR A N 1
ATOM 3935 C CA . TYR A 1 538 ? 21.120 -10.833 -32.515 1.00 85.88 538 TYR A CA 1
ATOM 3936 C C . TYR A 1 538 ? 21.140 -10.573 -34.023 1.00 85.88 538 TYR A C 1
ATOM 3938 O O . TYR A 1 538 ? 21.355 -9.439 -34.428 1.00 85.88 538 TYR A O 1
ATOM 3946 N N . GLN A 1 539 ? 20.919 -11.582 -34.863 1.00 86.69 539 GLN A N 1
ATOM 3947 C CA . GLN A 1 539 ? 20.927 -11.449 -36.320 1.00 86.69 539 GLN A CA 1
ATOM 3948 C C . GLN A 1 539 ? 19.757 -10.596 -36.794 1.00 86.69 539 GLN A C 1
ATOM 3950 O O . GLN A 1 539 ? 19.953 -9.731 -37.644 1.00 86.69 539 GLN A O 1
ATOM 3955 N N . ALA A 1 540 ? 18.565 -10.764 -36.210 1.00 84.19 540 ALA A N 1
ATOM 3956 C CA . ALA A 1 540 ? 17.439 -9.874 -36.478 1.00 84.19 540 ALA A CA 1
ATOM 3957 C C . ALA A 1 540 ? 17.795 -8.416 -36.137 1.00 84.19 540 ALA A C 1
ATOM 3959 O O . ALA A 1 540 ? 17.611 -7.526 -36.968 1.00 84.19 540 ALA A O 1
ATOM 3960 N N . LEU A 1 541 ? 18.393 -8.181 -34.962 1.00 87.19 541 LEU A N 1
ATOM 3961 C CA . LEU A 1 541 ? 18.819 -6.847 -34.528 1.00 87.19 541 LEU A CA 1
ATOM 3962 C C . LEU A 1 541 ? 19.987 -6.291 -35.363 1.00 87.19 541 LEU A C 1
ATOM 3964 O O . LEU A 1 541 ? 19.993 -5.116 -35.704 1.00 87.19 541 LEU A O 1
ATOM 3968 N N . SER A 1 542 ? 20.963 -7.111 -35.751 1.00 89.06 542 SER A N 1
ATOM 3969 C CA . SER A 1 542 ? 22.122 -6.706 -36.557 1.00 89.06 542 SER A CA 1
ATOM 3970 C C . SER A 1 542 ? 21.744 -6.429 -38.014 1.00 89.06 542 SER A C 1
ATOM 3972 O O . SER A 1 542 ? 22.271 -5.503 -38.632 1.00 89.06 542 SER A O 1
ATOM 3974 N N . ASN A 1 543 ? 20.815 -7.200 -38.578 1.00 89.50 543 ASN A N 1
ATOM 3975 C CA . ASN A 1 543 ? 20.291 -6.946 -39.915 1.00 89.50 543 ASN A CA 1
ATOM 3976 C C . ASN A 1 543 ? 19.443 -5.679 -39.931 1.00 89.50 543 ASN A C 1
ATOM 3978 O O . ASN A 1 543 ? 19.666 -4.833 -40.795 1.00 89.50 543 ASN A O 1
ATOM 3982 N N . SER A 1 544 ? 18.554 -5.496 -38.950 1.00 87.44 544 SER A N 1
ATOM 3983 C CA . SER A 1 544 ? 17.823 -4.235 -38.794 1.00 87.44 544 SER A CA 1
ATOM 3984 C C . SER A 1 544 ? 18.798 -3.065 -38.593 1.00 87.44 544 SER A C 1
ATOM 3986 O O . SER A 1 544 ? 18.724 -2.083 -39.320 1.00 87.44 544 SER A O 1
ATOM 3988 N N . CYS A 1 545 ? 19.832 -3.219 -37.760 1.00 89.31 545 CYS A N 1
ATOM 3989 C CA . CYS A 1 545 ? 20.882 -2.211 -37.591 1.00 89.31 545 CYS A CA 1
ATOM 3990 C C . CYS A 1 545 ? 21.540 -1.789 -38.915 1.00 89.31 545 CYS A C 1
ATOM 3992 O O . CYS A 1 545 ? 21.733 -0.600 -39.149 1.00 89.31 545 CYS A O 1
ATOM 3994 N N . ARG A 1 546 ? 21.861 -2.733 -39.806 1.00 88.56 546 ARG A N 1
ATOM 3995 C CA . ARG A 1 546 ? 22.554 -2.433 -41.072 1.00 88.56 546 ARG A CA 1
ATOM 3996 C C . ARG A 1 546 ? 21.643 -1.959 -42.200 1.00 88.56 546 ARG A C 1
ATOM 3998 O O . ARG A 1 546 ? 22.124 -1.287 -43.100 1.00 88.56 546 ARG A O 1
ATOM 4005 N N . THR A 1 547 ? 20.376 -2.363 -42.204 1.00 84.69 547 THR A N 1
ATOM 4006 C CA . THR A 1 547 ? 19.518 -2.238 -43.399 1.00 84.69 547 THR A CA 1
ATOM 4007 C C . THR A 1 547 ? 18.245 -1.440 -43.172 1.00 84.69 547 THR A C 1
ATOM 4009 O O . THR A 1 547 ? 17.669 -0.940 -44.134 1.00 84.69 547 THR A O 1
ATOM 4012 N N . ASP A 1 548 ? 17.797 -1.305 -41.925 1.00 80.88 548 ASP A N 1
ATOM 4013 C CA . ASP A 1 548 ? 16.568 -0.595 -41.607 1.00 80.88 548 ASP A CA 1
ATOM 4014 C C . ASP A 1 548 ? 16.826 0.911 -41.629 1.00 80.88 548 ASP A C 1
ATOM 4016 O O . ASP A 1 548 ? 17.509 1.460 -40.766 1.00 80.88 548 ASP A O 1
ATOM 4020 N N . THR A 1 549 ? 16.292 1.582 -42.642 1.00 74.38 549 THR A N 1
ATOM 4021 C CA . THR A 1 549 ? 16.428 3.030 -42.819 1.00 74.38 549 THR A CA 1
ATOM 4022 C C . THR A 1 549 ? 15.455 3.828 -41.945 1.00 74.38 549 THR A C 1
ATOM 4024 O O . THR A 1 549 ? 15.407 5.051 -42.049 1.00 74.38 549 THR A O 1
ATOM 4027 N N . SER A 1 550 ? 14.637 3.164 -41.119 1.00 71.69 550 SER A N 1
ATOM 4028 C CA . SER A 1 550 ? 13.752 3.812 -40.148 1.00 71.69 550 SER A CA 1
ATOM 4029 C C . SER A 1 550 ? 14.461 4.094 -38.817 1.00 71.69 550 SER A C 1
ATOM 4031 O O . SER A 1 550 ? 15.587 3.660 -38.567 1.00 71.69 550 SER A O 1
ATOM 4033 N N . ALA A 1 551 ? 13.759 4.766 -37.900 1.00 65.75 551 ALA A N 1
ATOM 4034 C CA . ALA A 1 551 ? 14.226 5.005 -36.532 1.00 65.75 551 ALA A CA 1
ATOM 4035 C C . ALA A 1 551 ? 14.520 3.712 -35.732 1.00 65.75 551 ALA A C 1
ATOM 4037 O O . ALA A 1 551 ? 15.210 3.766 -34.709 1.00 65.75 551 ALA A O 1
ATOM 4038 N N . SER A 1 552 ? 14.040 2.556 -36.200 1.00 72.88 552 SER A N 1
ATOM 4039 C CA . SER A 1 552 ? 14.291 1.244 -35.593 1.00 72.88 552 SER A CA 1
ATOM 4040 C C . SER A 1 552 ? 15.725 0.756 -35.816 1.00 72.88 552 SER A C 1
ATOM 4042 O O . SER A 1 552 ? 16.260 0.056 -34.960 1.00 72.88 552 SER A O 1
ATOM 4044 N N . GLY A 1 553 ? 16.385 1.160 -36.910 1.00 82.81 553 GLY A N 1
ATOM 4045 C CA . GLY A 1 553 ? 17.754 0.746 -37.236 1.00 82.81 553 GLY A CA 1
ATOM 4046 C C . GLY A 1 553 ? 18.777 1.105 -36.146 1.00 82.81 553 GLY A C 1
ATOM 4047 O O . GLY A 1 553 ? 19.423 0.209 -35.598 1.00 82.81 553 GLY A O 1
ATOM 4048 N N . PRO A 1 554 ? 18.899 2.382 -35.734 1.00 80.88 554 PRO A N 1
ATOM 4049 C CA . PRO A 1 554 ? 19.785 2.779 -34.636 1.00 80.88 554 PRO A CA 1
ATOM 4050 C C . PRO A 1 554 ? 19.468 2.086 -33.296 1.00 80.88 554 PRO A C 1
ATOM 4052 O O . PRO A 1 554 ? 20.381 1.703 -32.559 1.00 80.88 554 PRO A O 1
ATOM 4055 N N . GLN A 1 555 ? 18.184 1.878 -32.973 1.00 81.56 555 GLN A N 1
ATOM 4056 C CA . GLN A 1 555 ? 17.773 1.148 -31.763 1.00 81.56 555 GLN A CA 1
ATOM 4057 C C . GLN A 1 555 ? 18.201 -0.320 -31.826 1.00 81.56 555 GLN A C 1
ATOM 4059 O O . GLN A 1 555 ? 18.718 -0.866 -30.849 1.00 81.56 555 GLN A O 1
ATOM 4064 N N . ALA A 1 556 ? 18.046 -0.939 -32.995 1.00 85.56 556 ALA A N 1
ATOM 4065 C CA . ALA A 1 556 ? 18.490 -2.294 -33.248 1.00 85.56 556 ALA A CA 1
ATOM 4066 C C . ALA A 1 556 ? 20.015 -2.416 -33.128 1.00 85.56 556 ALA A C 1
ATOM 4068 O O . ALA A 1 556 ? 20.488 -3.411 -32.589 1.00 85.56 556 ALA A O 1
ATOM 4069 N N . CYS A 1 557 ? 20.790 -1.390 -33.502 1.00 87.81 557 CYS A N 1
ATOM 4070 C CA . CYS A 1 557 ? 22.234 -1.358 -33.246 1.00 87.81 557 CYS A CA 1
ATOM 4071 C C . CYS A 1 557 ? 22.556 -1.386 -31.744 1.00 87.81 557 CYS A C 1
ATOM 4073 O O . CYS A 1 557 ? 23.384 -2.185 -31.307 1.00 87.81 557 CYS A O 1
ATOM 4075 N N . ALA A 1 558 ? 21.885 -0.561 -30.934 1.00 84.19 558 ALA A N 1
ATOM 4076 C CA . ALA A 1 558 ? 22.088 -0.542 -29.483 1.00 84.19 558 ALA A CA 1
ATOM 4077 C C . ALA A 1 558 ? 21.666 -1.867 -28.815 1.00 84.19 558 ALA A C 1
ATOM 4079 O O . ALA A 1 558 ? 22.383 -2.403 -27.968 1.00 84.19 558 ALA A O 1
ATOM 4080 N N . ALA A 1 559 ? 20.534 -2.437 -29.230 1.00 82.25 559 ALA A N 1
ATOM 4081 C CA . ALA A 1 559 ? 20.066 -3.731 -28.742 1.00 82.25 559 ALA A CA 1
ATOM 4082 C C . ALA A 1 559 ? 20.963 -4.891 -29.213 1.00 82.25 559 ALA A C 1
ATOM 4084 O O . ALA A 1 559 ? 21.212 -5.819 -28.445 1.00 82.25 559 ALA A O 1
ATOM 4085 N N . ALA A 1 560 ? 21.511 -4.826 -30.432 1.00 86.44 560 ALA A N 1
ATOM 4086 C CA . ALA A 1 560 ? 22.484 -5.791 -30.937 1.00 86.44 560 ALA A CA 1
ATOM 4087 C C . ALA A 1 560 ? 23.784 -5.755 -30.127 1.00 86.44 560 ALA A C 1
ATOM 4089 O O . ALA A 1 560 ? 24.341 -6.811 -29.850 1.00 86.44 560 ALA A O 1
ATOM 4090 N N . VAL A 1 561 ? 24.243 -4.572 -29.697 1.00 85.81 561 VAL A N 1
ATOM 4091 C CA . VAL A 1 561 ? 25.374 -4.441 -28.761 1.00 85.81 561 VAL A CA 1
ATOM 4092 C C . VAL A 1 561 ? 25.062 -5.152 -27.444 1.00 85.81 561 VAL A C 1
ATOM 4094 O O . VAL A 1 561 ? 25.865 -5.965 -26.996 1.00 85.81 561 VAL A O 1
ATOM 4097 N N . ALA A 1 562 ? 23.891 -4.914 -26.849 1.00 79.06 562 ALA A N 1
ATOM 4098 C CA . ALA A 1 562 ? 23.501 -5.573 -25.600 1.00 79.06 562 ALA A CA 1
ATOM 4099 C C . ALA A 1 562 ? 23.398 -7.105 -25.747 1.00 79.06 562 ALA A C 1
ATOM 4101 O O . ALA A 1 562 ? 23.917 -7.842 -24.910 1.00 79.06 562 ALA A O 1
ATOM 4102 N N . ALA A 1 563 ? 22.787 -7.590 -26.833 1.00 76.75 563 ALA A N 1
ATOM 4103 C CA . ALA A 1 563 ? 22.681 -9.017 -27.136 1.00 76.75 563 ALA A CA 1
ATOM 4104 C C . ALA A 1 563 ? 24.052 -9.659 -27.411 1.00 76.75 563 ALA A C 1
ATOM 4106 O O . ALA A 1 563 ? 24.320 -10.765 -26.946 1.00 76.75 563 ALA A O 1
ATOM 4107 N N . ALA A 1 564 ? 24.940 -8.954 -28.118 1.00 81.25 564 ALA A N 1
ATOM 4108 C CA . ALA A 1 564 ? 26.303 -9.400 -28.385 1.00 81.25 564 ALA A CA 1
ATOM 4109 C C . ALA A 1 564 ? 27.130 -9.511 -27.104 1.00 81.25 564 ALA A C 1
ATOM 4111 O O . ALA A 1 564 ? 27.795 -10.519 -26.903 1.00 81.25 564 ALA A O 1
ATOM 4112 N N . LEU A 1 565 ? 27.047 -8.517 -26.214 1.00 73.88 565 LEU A N 1
ATOM 4113 C CA . LEU A 1 565 ? 27.729 -8.548 -24.916 1.00 73.88 565 LEU A CA 1
ATOM 4114 C C . LEU A 1 565 ? 27.221 -9.683 -24.007 1.00 73.88 565 LEU A C 1
ATOM 4116 O O . LEU A 1 565 ? 27.955 -10.127 -23.127 1.00 73.88 565 LEU A O 1
ATOM 4120 N N . ALA A 1 566 ? 25.993 -10.162 -24.224 1.00 66.19 566 ALA A N 1
ATOM 4121 C CA . ALA A 1 566 ? 25.417 -11.301 -23.510 1.00 66.19 566 ALA A CA 1
ATOM 4122 C C . ALA A 1 566 ? 25.742 -12.670 -24.148 1.00 66.19 566 ALA A C 1
ATOM 4124 O O . ALA A 1 566 ? 25.527 -13.699 -23.507 1.00 66.19 566 ALA A O 1
ATOM 4125 N N . SER A 1 567 ? 26.256 -12.702 -25.383 1.00 70.12 567 SER A N 1
ATOM 4126 C CA . SER A 1 567 ? 26.583 -13.925 -26.126 1.00 70.12 567 SER A CA 1
ATOM 4127 C C . SER A 1 567 ? 28.073 -14.258 -26.048 1.00 70.12 567 SER A C 1
ATOM 4129 O O . SER A 1 567 ? 28.931 -13.380 -26.088 1.00 70.12 567 SER A O 1
ATOM 4131 N N . LYS A 1 568 ? 28.405 -15.553 -25.990 1.00 68.31 568 LYS A N 1
ATOM 4132 C CA . LYS A 1 568 ? 29.800 -16.028 -26.070 1.00 68.31 568 LYS A CA 1
ATOM 4133 C C . LYS A 1 568 ? 30.315 -16.144 -27.504 1.00 68.31 568 LYS A C 1
ATOM 4135 O O . LYS A 1 568 ? 31.528 -16.169 -27.714 1.00 68.31 568 LYS A O 1
ATOM 4140 N N . ASP A 1 569 ? 29.408 -16.200 -28.473 1.00 73.88 569 ASP A N 1
ATOM 4141 C CA . ASP A 1 569 ? 29.738 -16.466 -29.872 1.00 73.88 569 ASP A CA 1
ATOM 4142 C C . ASP A 1 569 ? 30.039 -15.182 -30.661 1.00 73.88 569 ASP A C 1
ATOM 4144 O O . ASP A 1 569 ? 30.616 -15.246 -31.748 1.00 73.88 569 ASP A O 1
ATOM 4148 N N . ILE A 1 570 ? 29.703 -14.008 -30.108 1.00 78.31 570 ILE A N 1
ATOM 4149 C CA . ILE A 1 570 ? 29.850 -12.710 -30.778 1.00 78.31 570 ILE A CA 1
ATOM 4150 C C . ILE A 1 570 ? 31.015 -11.934 -30.158 1.00 78.31 570 ILE A C 1
ATOM 4152 O O . ILE A 1 570 ? 30.967 -11.501 -29.009 1.00 78.31 570 ILE A O 1
ATOM 4156 N N . LYS A 1 571 ? 32.090 -11.732 -30.926 1.00 81.75 571 LYS A N 1
ATOM 4157 C CA . LYS A 1 571 ? 33.306 -11.052 -30.445 1.00 81.75 571 LYS A CA 1
ATOM 4158 C C . LYS A 1 571 ? 33.236 -9.539 -30.656 1.00 81.75 571 LYS A C 1
ATOM 4160 O O . LYS A 1 571 ? 32.728 -9.070 -31.669 1.00 81.75 571 LYS A O 1
ATOM 4165 N N . ARG A 1 572 ? 33.871 -8.761 -29.770 1.00 81.38 572 ARG A N 1
ATOM 4166 C CA . ARG A 1 572 ? 33.928 -7.288 -29.874 1.00 81.38 572 ARG A CA 1
ATOM 4167 C C . ARG A 1 572 ? 34.424 -6.760 -31.234 1.00 81.38 572 ARG A C 1
ATOM 4169 O O . ARG A 1 572 ? 33.759 -5.881 -31.762 1.00 81.38 572 ARG A O 1
ATOM 4176 N N . PRO A 1 573 ? 35.485 -7.299 -31.869 1.00 84.75 573 PRO A N 1
ATOM 4177 C CA . PRO A 1 573 ? 35.876 -6.847 -33.208 1.00 84.75 573 PRO A CA 1
ATOM 4178 C C . PRO A 1 573 ? 34.810 -7.107 -34.280 1.00 84.75 573 PRO A C 1
ATOM 4180 O O . PRO A 1 573 ? 34.695 -6.336 -35.223 1.00 84.75 573 PRO A O 1
ATOM 4183 N N . GLN A 1 574 ? 34.010 -8.171 -34.138 1.00 84.31 574 GLN A N 1
ATOM 4184 C CA . GLN A 1 574 ? 32.879 -8.429 -35.037 1.00 84.31 574 GLN A CA 1
ATOM 4185 C C . GLN A 1 574 ? 31.759 -7.409 -34.805 1.00 84.31 574 GLN A C 1
ATOM 4187 O O . GLN A 1 574 ? 31.130 -6.967 -35.760 1.00 84.31 574 GLN A O 1
ATOM 4192 N N . LEU A 1 575 ? 31.543 -7.003 -33.549 1.00 86.88 575 LEU A N 1
ATOM 4193 C CA . LEU A 1 575 ? 30.591 -5.959 -33.181 1.00 86.88 575 LEU A CA 1
ATOM 4194 C C . LEU A 1 575 ? 31.027 -4.577 -33.693 1.00 86.88 575 LEU A C 1
ATOM 4196 O O . LEU A 1 575 ? 30.217 -3.883 -34.295 1.00 86.88 575 LEU A O 1
ATOM 4200 N N . GLU A 1 576 ? 32.297 -4.202 -33.510 1.00 89.19 576 GLU A N 1
ATOM 4201 C CA . GLU A 1 576 ? 32.865 -2.956 -34.045 1.00 89.19 576 GLU A CA 1
ATOM 4202 C C . GLU A 1 576 ? 32.808 -2.939 -35.573 1.00 89.19 576 GLU A C 1
ATOM 4204 O O . GLU A 1 576 ? 32.285 -1.985 -36.130 1.00 89.19 576 GLU A O 1
ATOM 4209 N N . ALA A 1 577 ? 33.210 -4.021 -36.251 1.00 89.06 577 ALA A N 1
ATOM 4210 C CA . ALA A 1 577 ? 33.114 -4.118 -37.709 1.00 89.06 577 ALA A CA 1
ATOM 4211 C C . ALA A 1 577 ? 31.664 -4.027 -38.217 1.00 89.06 577 ALA A C 1
ATOM 4213 O O . ALA A 1 577 ? 31.406 -3.417 -39.254 1.00 89.06 577 ALA A O 1
ATOM 4214 N N . MET A 1 578 ? 30.704 -4.611 -37.491 1.00 91.50 578 MET A N 1
ATOM 4215 C CA . MET A 1 578 ? 29.281 -4.486 -37.811 1.00 91.50 578 MET A CA 1
ATOM 4216 C C . MET A 1 578 ? 28.809 -3.034 -37.666 1.00 91.50 578 MET A C 1
ATOM 4218 O O . MET A 1 578 ? 28.173 -2.517 -38.584 1.00 91.50 578 MET A O 1
ATOM 4222 N N . LEU A 1 579 ? 29.167 -2.355 -36.573 1.00 92.38 579 LEU A N 1
ATOM 4223 C CA . LEU A 1 579 ? 28.806 -0.955 -36.340 1.00 92.38 579 LEU A CA 1
ATOM 4224 C C . LEU A 1 579 ? 29.502 0.007 -37.315 1.00 92.38 579 LEU A C 1
ATOM 4226 O O . LEU A 1 579 ? 28.852 0.929 -37.798 1.00 92.38 579 LEU A O 1
ATOM 4230 N N . ASP A 1 580 ? 30.772 -0.235 -37.651 1.00 90.50 580 ASP A N 1
ATOM 4231 C CA . ASP A 1 580 ? 31.519 0.486 -38.690 1.00 90.50 580 ASP A CA 1
ATOM 4232 C C . ASP A 1 580 ? 30.835 0.308 -40.054 1.00 90.50 580 ASP A C 1
ATOM 4234 O O . ASP A 1 580 ? 30.607 1.284 -40.767 1.00 90.50 580 ASP A O 1
ATOM 4238 N N . SER A 1 581 ? 30.419 -0.919 -40.398 1.00 89.50 581 SER A N 1
ATOM 4239 C CA . SER A 1 581 ? 29.669 -1.181 -41.637 1.00 89.50 581 SER A CA 1
ATOM 4240 C C . SER A 1 581 ? 28.295 -0.503 -41.664 1.00 89.50 581 SER A C 1
ATOM 4242 O O . SER A 1 581 ? 27.801 -0.178 -42.737 1.00 89.50 581 SER A O 1
ATOM 4244 N N . ALA A 1 582 ? 27.706 -0.250 -40.490 1.00 89.12 582 ALA A N 1
ATOM 4245 C CA . ALA A 1 582 ? 26.464 0.498 -40.318 1.00 89.12 582 ALA A CA 1
ATOM 4246 C C . ALA A 1 582 ? 26.690 2.016 -40.106 1.00 89.12 582 ALA A C 1
ATOM 4248 O O . ALA A 1 582 ? 25.721 2.744 -39.880 1.00 89.12 582 ALA A O 1
ATOM 4249 N N . CYS A 1 583 ? 27.941 2.499 -40.159 1.00 91.12 583 CYS A N 1
ATOM 4250 C CA . CYS A 1 583 ? 28.342 3.907 -40.035 1.00 91.12 583 CYS A CA 1
ATOM 4251 C C . CYS A 1 583 ? 29.127 4.375 -41.282 1.00 91.12 583 CYS A C 1
ATOM 4253 O O . CYS A 1 583 ? 30.308 4.740 -41.256 1.00 91.12 583 CYS A O 1
ATOM 4255 N N . GLY A 1 584 ? 28.442 4.344 -42.421 1.00 84.25 584 GLY A N 1
ATOM 4256 C CA . GLY A 1 584 ? 28.946 4.677 -43.747 1.00 84.25 584 GLY A CA 1
ATOM 4257 C C . GLY A 1 584 ? 28.285 5.915 -44.353 1.00 84.25 584 GLY A C 1
ATOM 4258 O O . GLY A 1 584 ? 27.570 6.663 -43.691 1.00 84.25 584 GLY A O 1
ATOM 4259 N N . ASP A 1 585 ? 28.540 6.129 -45.642 1.00 78.31 585 ASP A N 1
ATOM 4260 C CA . ASP A 1 585 ? 27.925 7.231 -46.395 1.00 78.31 585 ASP A CA 1
ATOM 4261 C C . ASP A 1 585 ? 26.477 6.895 -46.804 1.00 78.31 585 ASP A C 1
ATOM 4263 O O . ASP A 1 585 ? 25.661 7.799 -46.994 1.00 78.31 585 ASP A O 1
ATOM 4267 N N . GLU A 1 586 ? 26.161 5.595 -46.883 1.00 76.75 586 GLU A N 1
ATOM 4268 C CA . GLU A 1 586 ? 24.846 5.043 -47.236 1.00 76.75 586 GLU A CA 1
ATOM 4269 C C . GLU A 1 586 ? 23.943 4.811 -46.011 1.00 76.75 586 GLU A C 1
ATOM 4271 O O . GLU A 1 586 ? 22.740 5.054 -46.077 1.00 76.75 586 GLU A O 1
ATOM 4276 N N . THR A 1 587 ? 24.507 4.385 -44.873 1.00 81.44 587 THR A N 1
ATOM 4277 C CA . THR A 1 587 ? 23.758 4.090 -43.636 1.00 81.44 587 THR A CA 1
ATOM 4278 C C . THR A 1 587 ? 24.463 4.694 -42.429 1.00 81.44 587 THR A C 1
ATOM 4280 O O . THR A 1 587 ? 25.678 4.566 -42.315 1.00 81.44 587 THR A O 1
ATOM 4283 N N . ILE A 1 588 ? 23.718 5.278 -41.492 1.00 86.56 588 ILE A N 1
ATOM 4284 C CA . ILE A 1 588 ? 24.285 5.982 -40.323 1.00 86.56 588 ILE A CA 1
ATOM 4285 C C . ILE A 1 588 ? 23.866 5.388 -38.971 1.00 86.56 588 ILE A C 1
ATOM 4287 O O . ILE A 1 588 ? 24.210 5.924 -37.917 1.00 86.56 588 ILE A O 1
ATOM 4291 N N . ASN A 1 589 ? 23.138 4.272 -38.993 1.00 87.06 589 ASN A N 1
ATOM 4292 C CA . ASN A 1 589 ? 22.537 3.638 -37.821 1.00 87.06 589 ASN A CA 1
ATOM 4293 C C . ASN A 1 589 ? 23.563 3.262 -36.742 1.00 87.06 589 ASN A C 1
ATOM 4295 O O . ASN A 1 589 ? 23.300 3.404 -35.547 1.00 87.06 589 ASN A O 1
ATOM 4299 N N . GLY A 1 590 ? 24.745 2.805 -37.161 1.00 88.00 590 GLY A N 1
ATOM 4300 C CA . GLY A 1 590 ? 25.801 2.333 -36.269 1.00 88.00 590 GLY A CA 1
ATOM 4301 C C . GLY A 1 590 ? 26.599 3.446 -35.593 1.00 88.00 590 GLY A C 1
ATOM 4302 O O . GLY A 1 590 ? 27.252 3.186 -34.585 1.00 88.00 590 GLY A O 1
ATOM 4303 N N . CYS A 1 591 ? 26.541 4.684 -36.094 1.00 91.31 591 CYS A N 1
ATOM 4304 C CA . CYS A 1 591 ? 27.480 5.739 -35.707 1.00 91.31 591 CYS A CA 1
ATOM 4305 C C . CYS A 1 591 ? 27.417 6.114 -34.219 1.00 91.31 591 CYS A C 1
ATOM 4307 O O . CYS A 1 591 ? 28.452 6.242 -33.563 1.00 91.31 591 CYS A O 1
ATOM 4309 N N . GLN A 1 592 ? 26.216 6.234 -33.649 1.00 89.62 592 GLN A N 1
ATOM 4310 C CA . GLN A 1 592 ? 26.056 6.537 -32.224 1.00 89.62 592 GLN A CA 1
ATOM 4311 C C . GLN A 1 592 ? 26.509 5.371 -31.330 1.00 89.62 592 GLN A C 1
ATOM 4313 O O . GLN A 1 592 ? 27.182 5.583 -30.318 1.00 89.62 592 GLN A O 1
ATOM 4318 N N . ALA A 1 593 ? 26.125 4.139 -31.680 1.00 89.12 593 ALA A N 1
ATOM 4319 C CA . ALA A 1 593 ? 26.486 2.944 -30.921 1.00 89.12 593 ALA A CA 1
ATOM 4320 C C . ALA A 1 593 ? 28.002 2.690 -30.976 1.00 89.12 593 ALA A C 1
ATOM 4322 O O . ALA A 1 593 ? 28.596 2.345 -29.956 1.00 89.12 593 ALA A O 1
ATOM 4323 N N . LEU A 1 594 ? 28.636 2.955 -32.124 1.00 91.38 594 LEU A N 1
ATOM 4324 C CA . LEU A 1 594 ? 30.086 2.927 -32.296 1.00 91.38 594 LEU A CA 1
ATOM 4325 C C . LEU A 1 594 ? 30.773 3.957 -31.397 1.00 91.38 594 LEU A C 1
ATOM 4327 O O . LEU A 1 594 ? 31.633 3.589 -30.601 1.00 91.38 594 LEU A O 1
ATOM 4331 N N . ALA A 1 595 ? 30.359 5.227 -31.465 1.00 89.75 595 ALA A N 1
ATOM 4332 C CA . ALA A 1 595 ? 30.910 6.280 -30.615 1.00 89.75 595 ALA A CA 1
ATOM 4333 C C . ALA A 1 595 ? 30.762 5.935 -29.122 1.00 89.75 595 ALA A C 1
ATOM 4335 O O . ALA A 1 595 ? 31.711 6.068 -28.353 1.00 89.75 595 ALA A O 1
ATOM 4336 N N . SER A 1 596 ? 29.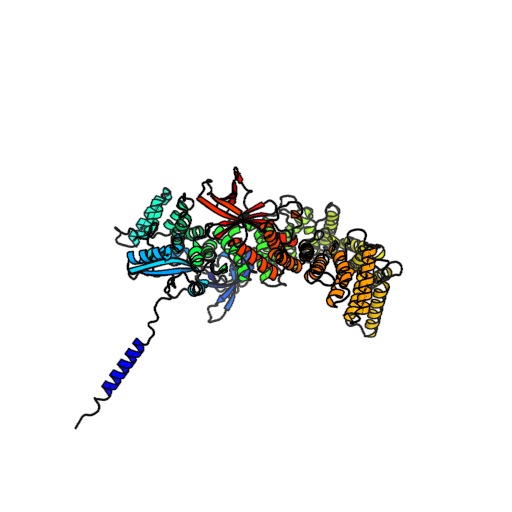603 5.402 -28.720 1.00 87.88 596 SER A N 1
ATOM 4337 C CA . SER A 1 596 ? 29.343 4.972 -27.339 1.00 87.88 596 SER A CA 1
ATOM 4338 C C . SER A 1 596 ? 30.251 3.815 -26.905 1.00 87.88 596 SER A C 1
ATOM 4340 O O . SER A 1 596 ? 30.796 3.845 -25.801 1.00 87.88 596 SER A O 1
ATOM 4342 N N . LEU A 1 597 ? 30.451 2.811 -27.767 1.00 86.94 597 LEU A N 1
ATOM 4343 C CA . LEU A 1 597 ? 31.330 1.665 -27.509 1.00 86.94 597 LEU A CA 1
ATOM 4344 C C . LEU A 1 597 ? 32.806 2.087 -27.393 1.00 86.94 597 LEU A C 1
ATOM 4346 O O . LEU A 1 597 ? 33.534 1.568 -26.541 1.00 86.94 597 LEU A O 1
ATOM 4350 N N . LEU A 1 598 ? 33.235 3.045 -28.218 1.00 85.62 598 LEU A N 1
ATOM 4351 C CA . LEU A 1 598 ? 34.585 3.612 -28.197 1.00 85.62 598 LEU A CA 1
ATOM 4352 C C . LEU A 1 598 ? 34.823 4.454 -26.933 1.00 85.62 598 LEU A C 1
ATOM 4354 O O . LEU A 1 598 ? 35.813 4.223 -26.239 1.00 85.62 598 LEU A O 1
ATOM 4358 N N . PHE A 1 599 ? 33.887 5.338 -26.562 1.00 82.44 599 PHE A N 1
ATOM 4359 C CA . PHE A 1 599 ? 33.962 6.116 -25.316 1.00 82.44 599 PHE A CA 1
ATOM 4360 C C . PHE A 1 599 ? 33.872 5.247 -24.050 1.00 82.44 599 PHE A C 1
ATOM 4362 O O . PHE A 1 599 ? 34.473 5.572 -23.027 1.00 82.44 599 PHE A O 1
ATOM 4369 N N . ALA A 1 600 ? 33.145 4.124 -24.074 1.00 73.81 600 ALA A N 1
ATOM 4370 C CA . ALA A 1 600 ? 33.114 3.194 -22.942 1.00 73.81 600 ALA A CA 1
ATOM 4371 C C . ALA A 1 600 ? 34.486 2.531 -22.704 1.00 73.81 600 ALA A C 1
ATOM 4373 O O . ALA A 1 600 ? 34.877 2.317 -21.557 1.00 73.81 600 ALA A O 1
ATOM 4374 N N . ASN A 1 601 ? 35.247 2.279 -23.775 1.00 64.38 601 ASN A N 1
ATOM 4375 C CA . ASN A 1 601 ? 36.578 1.670 -23.718 1.00 64.38 601 ASN A CA 1
ATOM 4376 C C . ASN A 1 601 ? 37.640 2.582 -23.089 1.00 64.38 601 ASN A C 1
ATOM 4378 O O . ASN A 1 601 ? 38.644 2.109 -22.568 1.00 64.38 601 ASN A O 1
ATOM 4382 N N . THR A 1 602 ? 37.440 3.901 -23.129 1.00 55.66 602 THR A N 1
ATOM 4383 C CA . THR A 1 602 ? 38.405 4.865 -22.584 1.00 55.66 602 THR A CA 1
ATOM 4384 C C . THR A 1 602 ? 38.284 5.053 -21.069 1.00 55.66 602 THR A C 1
ATOM 4386 O O . THR A 1 602 ? 39.161 5.676 -20.462 1.00 55.66 602 THR A O 1
ATOM 4389 N N . LYS A 1 603 ? 37.248 4.475 -20.437 1.00 51.94 603 LYS A N 1
ATOM 4390 C CA . LYS A 1 603 ? 37.102 4.394 -18.971 1.00 51.94 603 LYS A CA 1
ATOM 4391 C C . LYS A 1 603 ? 37.854 3.208 -18.348 1.00 51.94 603 LYS A C 1
ATOM 4393 O O . LYS A 1 603 ? 38.205 3.283 -17.173 1.00 51.94 603 LYS A O 1
ATOM 4398 N N . GLU A 1 604 ? 38.171 2.164 -19.115 1.00 49.94 604 GLU A N 1
ATOM 4399 C CA . GLU A 1 604 ? 39.053 1.066 -18.694 1.00 49.94 604 GLU A CA 1
ATOM 4400 C C . GLU A 1 604 ? 40.501 1.374 -19.105 1.00 49.94 604 GLU A C 1
ATOM 4402 O O . GLU A 1 604 ? 40.835 1.265 -20.279 1.00 49.94 604 GLU A O 1
ATOM 4407 N N . GLN A 1 605 ? 41.327 1.819 -18.144 1.00 49.41 605 GLN A N 1
ATOM 4408 C CA . GLN A 1 605 ? 42.811 1.870 -18.118 1.00 49.41 605 GLN A CA 1
ATOM 4409 C C . GLN A 1 605 ? 43.575 1.790 -19.466 1.00 49.41 605 GLN A C 1
ATOM 4411 O O . GLN A 1 605 ? 44.575 1.082 -19.586 1.00 49.41 605 GLN A O 1
ATOM 4416 N N . SER A 1 606 ? 43.153 2.537 -20.485 1.00 50.47 606 SER A N 1
ATOM 4417 C CA . SER A 1 606 ? 43.804 2.525 -21.793 1.00 50.47 606 SER A CA 1
ATOM 4418 C C . SER A 1 606 ? 44.948 3.550 -21.814 1.00 50.47 606 SER A C 1
ATOM 4420 O O . SER A 1 606 ? 44.761 4.673 -21.334 1.00 50.47 606 SER A O 1
ATOM 4422 N N . PRO A 1 607 ? 46.134 3.208 -22.357 1.00 58.09 607 PRO A N 1
ATOM 4423 C CA . PRO A 1 607 ? 47.250 4.138 -22.521 1.00 58.09 607 PRO A CA 1
ATOM 4424 C C . PRO A 1 607 ? 46.829 5.451 -23.216 1.00 58.09 607 PRO A C 1
ATOM 4426 O O . PRO A 1 607 ? 45.979 5.407 -24.110 1.00 58.09 607 PRO A O 1
ATOM 4429 N N . PRO A 1 608 ? 47.455 6.605 -22.896 1.00 57.62 608 PRO A N 1
ATOM 4430 C CA . PRO A 1 608 ? 47.093 7.920 -23.442 1.00 57.62 608 PRO A CA 1
ATOM 4431 C C . PRO A 1 608 ? 46.885 8.001 -24.971 1.00 57.62 608 PRO A C 1
ATOM 4433 O O . PRO A 1 608 ? 45.904 8.626 -25.373 1.00 57.62 608 PRO A O 1
ATOM 4436 N N . PRO A 1 609 ? 47.717 7.376 -25.836 1.00 63.53 609 PRO A N 1
ATOM 4437 C CA . PRO A 1 609 ? 47.502 7.438 -27.286 1.00 63.53 609 PRO A CA 1
ATOM 4438 C C . PRO A 1 609 ? 46.258 6.662 -27.742 1.00 63.53 609 PRO A C 1
ATOM 4440 O O . PRO A 1 609 ? 45.505 7.151 -28.572 1.00 63.53 609 PRO A O 1
ATOM 4443 N N . ILE A 1 610 ? 45.968 5.508 -27.130 1.00 60.69 610 ILE A N 1
ATOM 4444 C CA . ILE A 1 610 ? 44.791 4.686 -27.466 1.00 60.69 610 ILE A CA 1
ATOM 4445 C C . ILE A 1 610 ? 43.497 5.407 -27.068 1.00 60.69 610 ILE A C 1
ATOM 4447 O O . ILE A 1 610 ? 42.481 5.305 -27.754 1.00 60.69 610 ILE A O 1
ATOM 4451 N N . LYS A 1 611 ? 43.532 6.171 -25.970 1.00 67.69 611 LYS A N 1
ATOM 4452 C CA . LYS A 1 611 ? 42.410 7.014 -25.554 1.00 67.69 611 LYS A CA 1
ATOM 4453 C C . LYS A 1 611 ? 42.154 8.155 -26.542 1.00 67.69 611 LYS A C 1
ATOM 4455 O O . LYS A 1 611 ? 41.017 8.323 -26.965 1.00 67.69 611 LYS A O 1
ATOM 4460 N N . ALA A 1 612 ? 43.198 8.888 -26.928 1.00 70.75 612 ALA A N 1
ATOM 4461 C CA . ALA A 1 612 ? 43.078 9.985 -27.887 1.00 70.75 612 ALA A CA 1
ATOM 4462 C C . ALA A 1 612 ? 42.568 9.502 -29.257 1.00 70.75 612 ALA A C 1
ATOM 4464 O O . ALA A 1 612 ? 41.684 10.132 -29.834 1.00 70.75 612 ALA A O 1
ATOM 4465 N N . ASP A 1 613 ? 43.055 8.352 -29.732 1.00 77.44 613 ASP A N 1
ATOM 4466 C CA . ASP A 1 613 ? 42.616 7.759 -30.998 1.00 77.44 613 ASP A CA 1
ATOM 4467 C C . ASP A 1 613 ? 41.152 7.293 -30.942 1.00 77.44 613 ASP A C 1
ATOM 4469 O O . ASP A 1 613 ? 40.396 7.501 -31.892 1.00 77.44 613 ASP A O 1
ATOM 4473 N N . ASN A 1 614 ? 40.715 6.700 -29.826 1.00 80.38 614 ASN A N 1
ATOM 4474 C CA . ASN A 1 614 ? 39.319 6.290 -29.646 1.00 80.38 614 ASN A CA 1
ATOM 4475 C C . ASN A 1 614 ? 38.371 7.489 -29.520 1.00 80.38 614 ASN A C 1
ATOM 4477 O O . ASN A 1 614 ? 37.296 7.456 -30.114 1.00 80.38 614 ASN A O 1
ATOM 4481 N N . ASP A 1 615 ? 38.767 8.545 -28.804 1.00 81.19 615 ASP A N 1
ATOM 4482 C CA . ASP A 1 615 ? 37.968 9.768 -28.663 1.00 81.19 615 ASP A CA 1
ATOM 4483 C C . ASP A 1 615 ? 37.844 10.496 -30.018 1.00 81.19 615 ASP A C 1
ATOM 4485 O O . ASP A 1 615 ? 36.753 10.930 -30.392 1.00 81.19 615 ASP A O 1
ATOM 4489 N N . ALA A 1 616 ? 38.924 10.552 -30.809 1.00 85.50 616 ALA A N 1
ATOM 4490 C CA . ALA A 1 616 ? 38.906 11.116 -32.160 1.00 85.50 616 ALA A CA 1
ATOM 4491 C C . ALA A 1 616 ? 38.031 10.294 -33.123 1.00 85.50 616 ALA A C 1
ATOM 4493 O O . ALA A 1 616 ? 37.232 10.859 -33.870 1.00 85.50 616 ALA A O 1
ATOM 4494 N N . ARG A 1 617 ? 38.130 8.957 -33.083 1.00 88.81 617 ARG A N 1
ATOM 4495 C CA . ARG A 1 617 ? 37.259 8.066 -33.872 1.00 88.81 617 ARG A CA 1
ATOM 4496 C C . ARG A 1 617 ? 35.793 8.188 -3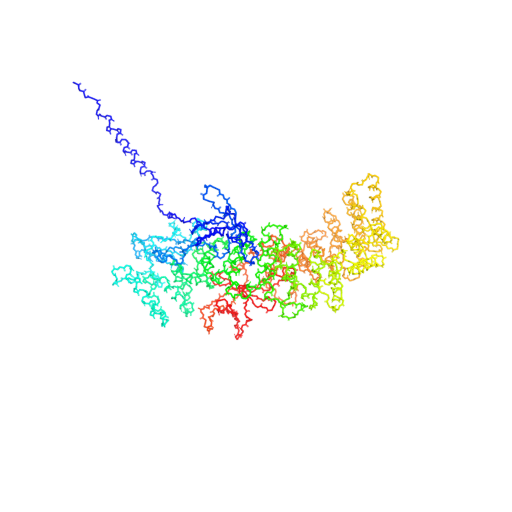3.463 1.00 88.81 617 ARG A C 1
ATOM 4498 O O . ARG A 1 617 ? 34.924 8.168 -34.330 1.00 88.81 617 ARG A O 1
ATOM 4505 N N . ALA A 1 618 ? 35.511 8.329 -32.171 1.00 87.06 618 ALA A N 1
ATOM 4506 C CA . ALA A 1 618 ? 34.156 8.512 -31.671 1.00 87.06 618 ALA A CA 1
ATOM 4507 C C . ALA A 1 618 ? 33.565 9.859 -32.116 1.00 87.06 618 ALA A C 1
ATOM 4509 O O . ALA A 1 618 ? 32.424 9.889 -32.576 1.00 87.06 618 ALA A O 1
ATOM 4510 N N . LEU A 1 619 ? 34.341 10.949 -32.059 1.00 88.81 619 LEU A N 1
ATOM 4511 C CA . LEU A 1 619 ? 33.917 12.254 -32.572 1.00 88.81 619 LEU A CA 1
ATOM 4512 C C . LEU A 1 619 ? 33.653 12.207 -34.082 1.00 88.81 619 LEU A C 1
ATOM 4514 O O . LEU A 1 619 ? 32.580 12.613 -34.518 1.00 88.81 619 LEU A O 1
ATOM 4518 N N . ALA A 1 620 ? 34.569 11.626 -34.861 1.00 89.19 620 ALA A N 1
ATOM 4519 C CA . ALA A 1 620 ? 34.392 11.469 -36.303 1.00 89.19 620 ALA A CA 1
ATOM 4520 C C . ALA A 1 620 ? 33.143 10.636 -36.647 1.00 89.19 620 ALA A C 1
ATOM 4522 O O . ALA A 1 620 ? 32.425 10.959 -37.592 1.00 89.19 620 ALA A O 1
ATOM 4523 N N . ALA A 1 621 ? 32.841 9.592 -35.866 1.00 90.38 621 ALA A N 1
ATOM 4524 C CA . ALA A 1 621 ? 31.611 8.818 -36.020 1.00 90.38 621 ALA A CA 1
ATOM 4525 C C . ALA A 1 621 ? 30.357 9.661 -35.721 1.00 90.38 621 ALA A C 1
ATOM 4527 O O . ALA A 1 621 ? 29.378 9.581 -36.464 1.00 90.38 621 ALA A O 1
ATOM 4528 N N . LEU A 1 622 ? 30.378 10.499 -34.676 1.00 90.69 622 LEU A N 1
ATOM 4529 C CA . LEU A 1 622 ? 29.264 11.398 -34.353 1.00 90.69 622 LEU A CA 1
ATOM 4530 C C . LEU A 1 622 ? 29.054 12.483 -35.419 1.00 90.69 622 LEU A C 1
ATOM 4532 O O . LEU A 1 622 ? 27.916 12.737 -35.807 1.00 90.69 622 LEU A O 1
ATOM 4536 N N . GLU A 1 623 ? 30.123 13.101 -35.918 1.00 89.19 623 GLU A N 1
ATOM 4537 C CA . GLU A 1 623 ? 30.054 14.099 -36.991 1.00 89.19 623 GLU A CA 1
ATOM 4538 C C . GLU A 1 623 ? 29.539 13.479 -38.290 1.00 89.19 623 GLU A C 1
ATOM 4540 O O . GLU A 1 623 ? 28.600 13.996 -38.895 1.00 89.19 623 GLU A O 1
ATOM 4545 N N . LYS A 1 624 ? 30.091 12.323 -38.680 1.00 87.81 624 LYS A N 1
ATOM 4546 C CA . LYS A 1 624 ? 29.661 11.585 -39.872 1.00 87.81 624 LYS A CA 1
ATOM 4547 C C . LYS A 1 624 ? 28.198 11.167 -39.786 1.00 87.81 624 LYS A C 1
ATOM 4549 O O . LYS A 1 624 ? 27.461 11.260 -40.766 1.00 87.81 624 LYS A O 1
ATOM 4554 N N . GLY A 1 625 ? 27.781 10.691 -38.617 1.00 86.06 625 GLY A N 1
ATOM 4555 C CA . GLY A 1 625 ? 26.423 10.230 -38.394 1.00 86.06 625 GLY A CA 1
ATOM 4556 C C . GLY A 1 625 ? 25.426 11.350 -38.106 1.00 86.06 625 GLY A C 1
ATOM 4557 O O . GLY A 1 625 ? 24.238 11.071 -38.158 1.00 86.06 625 GLY A O 1
ATOM 4558 N N . CYS A 1 626 ? 25.836 12.590 -37.811 1.00 87.44 626 CYS A N 1
ATOM 4559 C CA . CYS A 1 626 ? 24.909 13.711 -37.636 1.00 87.44 626 CYS A CA 1
ATOM 4560 C C . CYS A 1 626 ? 24.573 14.367 -38.983 1.00 87.44 626 CYS A C 1
ATOM 4562 O O . CYS A 1 626 ? 25.103 15.416 -39.350 1.00 87.44 626 CYS A O 1
ATOM 4564 N N . ARG A 1 627 ? 23.655 13.742 -39.725 1.00 80.12 627 ARG A N 1
ATOM 4565 C CA . ARG A 1 627 ? 23.172 14.249 -41.014 1.00 80.12 627 ARG A CA 1
ATOM 4566 C C . ARG A 1 627 ? 21.703 14.649 -40.955 1.00 80.12 627 ARG A C 1
ATOM 4568 O O . ARG A 1 627 ? 20.860 13.891 -40.495 1.00 80.12 627 ARG A O 1
ATOM 4575 N N . PHE A 1 628 ? 21.379 15.835 -41.460 1.00 74.81 628 PHE A N 1
ATOM 4576 C CA . PHE A 1 628 ? 20.018 16.382 -41.406 1.00 74.81 628 PHE A CA 1
ATOM 4577 C C . PHE A 1 628 ? 19.082 15.833 -42.497 1.00 74.81 628 PHE A C 1
ATOM 4579 O O . PHE A 1 628 ? 17.894 16.127 -42.474 1.00 74.81 628 PHE A O 1
ATOM 4586 N N . ASP A 1 629 ? 19.586 15.039 -43.442 1.00 68.44 629 ASP A N 1
ATOM 4587 C CA . ASP A 1 629 ? 18.843 14.469 -44.575 1.00 68.44 629 ASP A CA 1
ATOM 4588 C C . ASP A 1 629 ? 18.317 13.041 -44.329 1.00 68.44 629 ASP A C 1
ATOM 4590 O O . ASP A 1 629 ? 17.501 12.567 -45.114 1.00 68.44 629 ASP A O 1
ATOM 4594 N N . ASN A 1 630 ? 18.751 12.365 -43.255 1.00 62.84 630 ASN A N 1
ATOM 4595 C CA . ASN A 1 630 ? 18.544 10.919 -43.073 1.00 62.84 630 ASN A CA 1
ATOM 4596 C C . ASN A 1 630 ? 18.198 10.497 -41.619 1.00 62.84 630 ASN A C 1
ATOM 4598 O O . ASN A 1 630 ? 18.542 9.406 -41.177 1.00 62.84 630 ASN A O 1
ATOM 4602 N N . ALA A 1 631 ? 17.566 11.386 -40.842 1.00 57.75 631 ALA A N 1
ATOM 4603 C CA . ALA A 1 631 ? 16.997 11.128 -39.505 1.00 57.75 631 ALA A CA 1
ATOM 4604 C C . ALA A 1 631 ? 17.847 10.411 -38.401 1.00 57.75 631 ALA A C 1
ATOM 4606 O O . ALA A 1 631 ? 17.293 9.615 -37.641 1.00 57.75 631 ALA A O 1
ATOM 4607 N N . PRO A 1 632 ? 19.136 10.717 -38.150 1.00 60.09 632 PRO A N 1
ATOM 4608 C CA . PRO A 1 632 ? 19.905 10.162 -37.029 1.00 60.09 632 PRO A CA 1
ATOM 4609 C C . PRO A 1 632 ? 19.767 11.044 -35.779 1.00 60.09 632 PRO A C 1
ATOM 4611 O O . PRO A 1 632 ? 20.746 11.609 -35.275 1.00 60.09 632 PRO A O 1
ATOM 4614 N N . ALA A 1 633 ? 18.537 11.218 -35.287 1.00 68.25 633 ALA A N 1
ATOM 4615 C CA . ALA A 1 633 ? 18.240 12.181 -34.223 1.00 68.25 633 ALA A CA 1
ATOM 4616 C C . ALA A 1 633 ? 19.144 12.018 -32.984 1.00 68.25 633 ALA A C 1
ATOM 4618 O O . ALA A 1 633 ? 19.548 12.992 -32.349 1.00 68.25 633 ALA A O 1
ATOM 4619 N N . SER A 1 634 ? 19.519 10.779 -32.673 1.00 75.62 634 SER A N 1
ATOM 4620 C CA . SER A 1 634 ? 20.337 10.419 -31.522 1.00 75.62 634 SER A CA 1
ATOM 4621 C C . SER A 1 634 ? 21.835 10.728 -31.683 1.00 75.62 634 SER A C 1
ATOM 4623 O O . SER A 1 634 ? 22.492 11.085 -30.699 1.00 75.62 634 SER A O 1
ATOM 4625 N N . THR A 1 635 ? 22.379 10.665 -32.903 1.00 85.56 635 THR A N 1
ATOM 4626 C CA . THR A 1 635 ? 23.776 11.029 -33.186 1.00 85.56 635 THR A CA 1
ATOM 4627 C C . THR A 1 635 ? 23.967 12.541 -33.092 1.00 85.56 635 THR A C 1
ATOM 4629 O O . THR A 1 635 ? 24.849 13.005 -32.369 1.00 85.56 635 THR A O 1
ATOM 4632 N N . CYS A 1 636 ? 23.081 13.319 -33.728 1.00 87.62 636 CYS A N 1
ATOM 4633 C CA . CYS A 1 636 ? 23.105 14.780 -33.628 1.00 87.62 636 CYS A CA 1
ATOM 4634 C C . CYS A 1 636 ? 22.883 15.276 -32.201 1.00 87.62 636 CYS A C 1
ATOM 4636 O O . CYS A 1 636 ? 23.544 16.216 -31.768 1.00 87.62 636 CYS A O 1
ATOM 4638 N N . LEU A 1 637 ? 21.994 14.624 -31.448 1.00 87.88 637 LEU A N 1
ATOM 4639 C CA . LEU A 1 637 ? 21.790 14.931 -30.036 1.00 87.88 637 LEU A CA 1
ATOM 4640 C C . LEU A 1 637 ? 23.065 14.706 -29.211 1.00 87.88 637 LEU A C 1
ATOM 4642 O O . LEU A 1 637 ? 23.400 15.532 -28.364 1.00 87.88 637 LEU A O 1
ATOM 4646 N N . SER A 1 638 ? 23.778 13.602 -29.453 1.00 88.56 638 SER A N 1
ATOM 4647 C CA . SER A 1 638 ? 25.024 13.284 -28.743 1.00 88.56 638 SER A CA 1
ATOM 4648 C C . SER A 1 638 ? 26.121 14.307 -29.051 1.00 88.56 638 SER A C 1
ATOM 4650 O O . SER A 1 638 ? 26.799 14.765 -28.134 1.00 88.56 638 SER A O 1
ATOM 4652 N N . LEU A 1 639 ? 26.236 14.732 -30.313 1.00 91.19 639 LEU A N 1
ATOM 4653 C CA . LEU A 1 639 ? 27.163 15.787 -30.724 1.00 91.19 639 LEU A CA 1
ATOM 4654 C C . LEU A 1 639 ? 26.790 17.155 -30.123 1.00 91.19 639 LEU A C 1
ATOM 4656 O O . LEU A 1 639 ? 27.646 17.846 -29.580 1.00 91.19 639 LEU A O 1
ATOM 4660 N N . ALA A 1 640 ? 25.508 17.534 -30.149 1.00 90.12 640 ALA A N 1
ATOM 4661 C CA . ALA A 1 640 ? 25.036 18.792 -29.567 1.00 90.12 640 ALA A CA 1
ATOM 4662 C C . ALA A 1 640 ? 25.283 18.861 -28.051 1.00 90.12 640 ALA A C 1
ATOM 4664 O O . ALA A 1 640 ? 25.699 19.902 -27.543 1.00 90.12 640 ALA A O 1
ATOM 4665 N N . ARG A 1 641 ? 25.084 17.745 -27.332 1.00 88.88 641 ARG A N 1
ATOM 4666 C CA . ARG A 1 641 ? 25.427 17.631 -25.906 1.00 88.88 641 ARG A CA 1
ATOM 4667 C C . ARG A 1 641 ? 26.928 17.765 -25.670 1.00 88.88 641 ARG A C 1
ATOM 4669 O O . ARG A 1 641 ? 27.304 18.507 -24.774 1.00 88.88 641 ARG A O 1
ATOM 4676 N N . LEU A 1 642 ? 27.767 17.143 -26.503 1.00 89.50 642 LEU A N 1
ATOM 4677 C CA . LEU A 1 642 ? 29.224 17.275 -26.411 1.00 89.50 642 LEU A CA 1
ATOM 4678 C C . LEU A 1 642 ? 29.670 18.746 -26.515 1.00 89.50 642 LEU A C 1
ATOM 4680 O O . LEU A 1 642 ? 30.433 19.214 -25.673 1.00 89.50 642 LEU A O 1
ATOM 4684 N N . HIS A 1 643 ? 29.144 19.495 -27.491 1.00 91.19 643 HIS A N 1
ATOM 4685 C CA . HIS A 1 643 ? 29.407 20.936 -27.615 1.00 91.19 643 HIS A CA 1
ATOM 4686 C C . HIS A 1 643 ? 28.851 21.735 -26.427 1.00 91.19 643 HIS A C 1
ATOM 4688 O O . HIS A 1 643 ? 29.505 22.654 -25.935 1.00 91.19 643 HIS A O 1
ATOM 4694 N N . GLY A 1 644 ? 27.656 21.388 -25.939 1.00 87.50 644 GLY A N 1
ATOM 4695 C CA . GLY A 1 644 ? 27.045 22.025 -24.772 1.00 87.50 644 GLY A CA 1
ATOM 4696 C C . GLY A 1 644 ? 27.880 21.853 -23.500 1.00 87.50 644 GLY A C 1
ATOM 4697 O O . GLY A 1 644 ? 28.147 22.836 -22.810 1.00 87.50 644 GLY A O 1
ATOM 4698 N N . ASP A 1 645 ? 28.350 20.633 -23.237 1.00 85.94 645 ASP A N 1
ATOM 4699 C CA . ASP A 1 645 ? 29.203 20.289 -22.093 1.00 85.94 645 ASP A CA 1
ATOM 4700 C C . ASP A 1 645 ? 30.590 20.951 -22.192 1.00 85.94 645 ASP A C 1
ATOM 4702 O O . ASP A 1 645 ? 31.186 21.303 -21.173 1.00 85.94 645 ASP A O 1
ATOM 4706 N N . ALA A 1 646 ? 31.077 21.197 -23.414 1.00 86.44 646 ALA A N 1
ATOM 4707 C CA . ALA A 1 646 ? 32.286 21.979 -23.685 1.00 86.44 646 ALA A CA 1
ATOM 4708 C C . ALA A 1 646 ? 32.084 23.508 -23.568 1.00 86.44 646 ALA A C 1
ATOM 4710 O O . ALA A 1 646 ? 33.042 24.270 -23.695 1.00 86.44 646 ALA A O 1
ATOM 4711 N N . GLY A 1 647 ? 30.856 23.980 -23.312 1.00 87.19 647 GLY A N 1
ATOM 4712 C CA . GLY A 1 647 ? 30.520 25.404 -23.195 1.00 87.19 647 GLY A CA 1
ATOM 4713 C C . GLY A 1 647 ? 30.300 26.124 -24.531 1.00 87.19 647 GLY A C 1
ATOM 4714 O O . GLY A 1 647 ? 30.121 27.343 -24.562 1.00 87.19 647 GLY A O 1
ATOM 4715 N N . GLU A 1 648 ? 30.259 25.397 -25.645 1.00 93.25 648 GLU A N 1
ATOM 4716 C CA . GLU A 1 648 ? 30.104 25.934 -26.998 1.00 93.25 648 GLU A CA 1
ATOM 4717 C C . GLU A 1 648 ? 28.617 26.125 -27.353 1.00 93.25 648 GLU A C 1
ATOM 4719 O O . GLU A 1 648 ? 28.070 25.509 -28.269 1.00 93.25 648 GLU A O 1
ATOM 4724 N N . ILE A 1 649 ? 27.936 27.011 -26.613 1.00 91.88 649 ILE A N 1
ATOM 4725 C CA . ILE A 1 649 ? 26.469 27.186 -26.652 1.00 91.88 649 ILE A CA 1
ATOM 4726 C C . ILE A 1 649 ? 25.929 27.464 -28.063 1.00 91.88 649 ILE A C 1
ATOM 4728 O O . ILE A 1 649 ? 24.888 26.929 -28.441 1.00 91.88 649 ILE A O 1
ATOM 4732 N N . ALA A 1 650 ? 26.626 28.280 -28.861 1.00 92.12 650 ALA A N 1
ATOM 4733 C CA . ALA A 1 650 ? 26.205 28.596 -30.228 1.00 92.12 650 ALA A CA 1
ATOM 4734 C C . ALA A 1 650 ? 26.318 27.386 -31.173 1.00 92.12 650 ALA A C 1
ATOM 4736 O O . ALA A 1 650 ? 25.438 27.179 -32.010 1.00 92.12 650 ALA A O 1
ATOM 4737 N N . ALA A 1 651 ? 27.367 26.570 -31.017 1.00 90.81 651 ALA A N 1
ATOM 4738 C CA . ALA A 1 651 ? 27.556 25.353 -31.802 1.00 90.81 651 ALA A CA 1
ATOM 4739 C C . ALA A 1 651 ? 26.488 24.308 -31.448 1.00 90.81 651 ALA A C 1
ATOM 4741 O O . ALA A 1 651 ? 25.832 23.772 -32.343 1.00 90.81 651 ALA A O 1
ATOM 4742 N N . ALA A 1 652 ? 26.233 24.108 -30.151 1.00 92.38 652 ALA A N 1
ATOM 4743 C CA . ALA A 1 652 ? 25.168 23.237 -29.662 1.00 92.38 652 ALA A CA 1
ATOM 4744 C C . ALA A 1 652 ? 23.780 23.686 -30.155 1.00 92.38 652 ALA A C 1
ATOM 4746 O O . ALA A 1 652 ? 23.024 22.874 -30.688 1.00 92.38 652 ALA A O 1
ATOM 4747 N N . MET A 1 653 ? 23.452 24.983 -30.051 1.00 93.50 653 MET A N 1
ATOM 4748 C CA . MET A 1 653 ? 22.156 25.510 -30.501 1.00 93.50 653 MET A CA 1
ATOM 4749 C C . MET A 1 653 ? 21.949 25.342 -32.011 1.00 93.50 653 MET A C 1
ATOM 4751 O O . MET A 1 653 ? 20.876 24.928 -32.436 1.00 93.50 653 MET A O 1
ATOM 4755 N N . ASN A 1 654 ? 22.976 25.602 -32.823 1.00 91.81 654 ASN A N 1
ATOM 4756 C CA . ASN A 1 654 ? 22.916 25.418 -34.277 1.00 91.81 654 ASN A CA 1
ATOM 4757 C C . ASN A 1 654 ? 22.630 23.955 -34.665 1.00 91.81 654 ASN A C 1
ATOM 4759 O O . ASN A 1 654 ? 21.885 23.700 -35.612 1.00 91.81 654 ASN A O 1
ATOM 4763 N N . LEU A 1 655 ? 23.187 22.988 -33.925 1.00 91.69 655 LEU A N 1
ATOM 4764 C CA . LEU A 1 655 ? 22.884 21.567 -34.116 1.00 91.69 655 LEU A CA 1
ATOM 4765 C C . LEU A 1 655 ? 21.445 21.229 -33.702 1.00 91.69 655 LEU A C 1
ATOM 4767 O O . LEU A 1 655 ? 20.754 20.524 -34.438 1.00 91.69 655 LEU A O 1
ATOM 4771 N N . PHE A 1 656 ? 20.973 21.755 -32.568 1.00 91.38 656 PHE A N 1
ATOM 4772 C CA . PHE A 1 656 ? 19.598 21.561 -32.099 1.00 91.38 656 PHE A CA 1
ATOM 4773 C C . PHE A 1 656 ? 18.554 22.138 -33.059 1.00 91.38 656 PHE A C 1
ATOM 4775 O O . PHE A 1 656 ? 17.581 21.457 -33.384 1.00 91.38 656 PHE A O 1
ATOM 4782 N N . GLU A 1 657 ? 18.764 23.360 -33.545 1.00 89.81 657 GLU A N 1
ATOM 4783 C CA . GLU A 1 657 ? 17.856 24.039 -34.469 1.00 89.81 657 GLU A CA 1
ATOM 4784 C C . GLU A 1 657 ? 17.735 23.276 -35.792 1.00 89.81 657 GLU A C 1
ATOM 4786 O O . GLU A 1 657 ? 16.630 22.921 -36.207 1.00 89.81 657 GLU A O 1
ATOM 4791 N N . LYS A 1 658 ? 18.869 22.949 -36.425 1.00 88.88 658 LYS A N 1
ATOM 4792 C CA . LYS A 1 658 ? 18.884 22.185 -37.682 1.00 88.88 658 LYS A CA 1
ATOM 4793 C C . LYS A 1 658 ? 18.328 20.779 -37.504 1.00 88.88 658 LYS A C 1
ATOM 4795 O O . LYS A 1 658 ? 17.561 20.313 -38.345 1.00 88.88 658 LYS A O 1
ATOM 4800 N N . GLY A 1 659 ? 18.682 20.123 -36.400 1.00 87.25 659 GLY A N 1
ATOM 4801 C CA . GLY A 1 659 ? 18.198 18.792 -36.060 1.00 87.25 659 GLY A CA 1
ATOM 4802 C C . GLY A 1 659 ? 16.682 18.759 -35.885 1.00 87.25 659 GLY A C 1
ATOM 4803 O O . GLY A 1 659 ? 16.014 17.916 -36.481 1.00 87.25 659 GLY A O 1
ATOM 4804 N N . CYS A 1 660 ? 16.124 19.697 -35.118 1.00 88.38 660 CYS A N 1
ATOM 4805 C CA . CYS A 1 660 ? 14.680 19.774 -34.923 1.00 88.38 660 CYS A CA 1
ATOM 4806 C C . CYS A 1 660 ? 13.946 20.186 -36.210 1.00 88.38 660 CYS A C 1
ATOM 4808 O O . CYS A 1 660 ? 12.919 19.596 -36.536 1.00 88.38 660 CYS A O 1
ATOM 4810 N N . ALA A 1 661 ? 14.479 21.130 -36.993 1.00 87.69 661 ALA A N 1
ATOM 4811 C CA . ALA A 1 661 ? 13.885 21.514 -38.276 1.00 87.69 661 ALA A CA 1
ATOM 4812 C C . ALA A 1 661 ? 13.802 20.329 -39.254 1.00 87.69 661 ALA A C 1
ATOM 4814 O O . ALA A 1 661 ? 12.761 20.111 -39.876 1.00 87.69 661 ALA A O 1
ATOM 4815 N N . ALA A 1 662 ? 14.868 19.528 -39.344 1.00 84.06 662 ALA A N 1
ATOM 4816 C CA . ALA A 1 662 ? 14.879 18.298 -40.129 1.00 84.06 662 ALA A CA 1
ATOM 4817 C C . ALA A 1 662 ? 13.850 17.277 -39.619 1.00 84.06 662 ALA A C 1
ATOM 4819 O O . ALA A 1 662 ? 13.084 16.728 -40.411 1.00 84.06 662 ALA A O 1
ATOM 4820 N N . GLN A 1 663 ? 13.779 17.076 -38.298 1.00 82.75 663 GLN A N 1
ATOM 4821 C CA . GLN A 1 663 ? 12.820 16.167 -37.666 1.00 82.75 663 GLN A CA 1
ATOM 4822 C C . GLN A 1 663 ? 11.362 16.578 -37.933 1.00 82.75 663 GLN A C 1
ATOM 4824 O O . GLN A 1 663 ? 10.525 15.720 -38.208 1.00 82.75 663 GLN A O 1
ATOM 4829 N N . ILE A 1 664 ? 11.058 17.879 -37.909 1.00 86.25 664 ILE A N 1
ATOM 4830 C CA . ILE A 1 664 ? 9.732 18.413 -38.254 1.00 86.25 664 ILE A CA 1
ATOM 4831 C C . ILE A 1 664 ? 9.414 18.162 -39.733 1.00 86.25 664 ILE A C 1
ATOM 4833 O O . ILE A 1 664 ? 8.324 17.693 -40.047 1.00 86.25 664 ILE A O 1
ATOM 4837 N N . ALA A 1 665 ? 10.354 18.453 -40.638 1.00 84.06 665 ALA A N 1
ATOM 4838 C CA . ALA A 1 665 ? 10.143 18.328 -42.081 1.00 84.06 665 ALA A CA 1
ATOM 4839 C C . ALA A 1 665 ? 9.957 16.873 -42.547 1.00 84.06 665 ALA A C 1
ATOM 4841 O O . ALA A 1 665 ? 9.229 16.622 -43.504 1.00 84.06 665 ALA A O 1
ATOM 4842 N N . GLN A 1 666 ? 10.612 15.923 -41.876 1.00 76.56 666 GLN A N 1
ATOM 4843 C CA . GLN A 1 666 ? 10.572 14.494 -42.212 1.00 76.56 666 GLN A CA 1
ATOM 4844 C C . GLN A 1 666 ? 9.417 13.746 -41.532 1.00 76.56 666 GLN A C 1
ATOM 4846 O O . GLN A 1 666 ? 9.111 12.614 -41.902 1.00 76.56 666 GLN A O 1
ATOM 4851 N N . SER A 1 667 ? 8.758 14.353 -40.543 1.00 74.56 667 SER A N 1
ATOM 4852 C CA . SER A 1 667 ? 7.668 13.713 -39.812 1.00 74.56 667 SER A CA 1
ATOM 4853 C C . SER A 1 667 ? 6.376 13.699 -40.630 1.00 74.56 667 SER A C 1
ATOM 4855 O O . SER A 1 667 ? 5.739 14.731 -40.832 1.00 74.56 667 SER A O 1
ATOM 4857 N N . SER A 1 668 ? 5.921 12.509 -41.025 1.00 62.72 668 SER A N 1
ATOM 4858 C CA . SER A 1 668 ? 4.546 12.288 -41.483 1.00 62.72 668 SER A CA 1
ATOM 4859 C C . SER A 1 668 ? 3.672 11.824 -40.312 1.00 62.72 668 SER A C 1
ATOM 4861 O O . SER A 1 668 ? 3.954 10.790 -39.711 1.00 62.72 668 SER A O 1
ATOM 4863 N N . ASN A 1 669 ? 2.586 12.541 -40.013 1.00 67.00 669 ASN A N 1
ATOM 4864 C CA . ASN A 1 669 ? 1.683 12.287 -38.875 1.00 67.00 669 ASN A CA 1
ATOM 4865 C C . ASN A 1 669 ? 2.342 12.506 -37.491 1.00 67.00 669 ASN A C 1
ATOM 4867 O O . ASN A 1 669 ? 3.018 13.514 -37.294 1.00 67.00 669 ASN A O 1
ATOM 4871 N N . ARG A 1 670 ? 2.063 11.636 -36.503 1.00 76.56 670 ARG A N 1
ATOM 4872 C CA . ARG A 1 670 ? 2.545 11.750 -35.114 1.00 76.56 670 ARG A CA 1
ATOM 4873 C C . ARG A 1 670 ? 3.904 11.050 -34.974 1.00 76.56 670 ARG A C 1
ATOM 4875 O O . ARG A 1 670 ? 3.932 9.831 -35.123 1.00 76.56 670 ARG A O 1
ATOM 4882 N N . PRO A 1 671 ? 4.998 11.767 -34.673 1.00 74.44 671 PRO A N 1
ATOM 4883 C CA . PRO A 1 671 ? 6.314 11.150 -34.536 1.00 74.44 671 PRO A CA 1
ATOM 4884 C C . PRO A 1 671 ? 6.392 10.284 -33.271 1.00 74.44 671 PRO A C 1
ATOM 4886 O O . PRO A 1 671 ? 5.805 10.625 -32.247 1.00 74.44 671 PRO A O 1
ATOM 4889 N N . GLU A 1 672 ? 7.134 9.178 -33.325 1.00 70.62 672 GLU A N 1
ATOM 4890 C CA . GLU A 1 672 ? 7.351 8.273 -32.178 1.00 70.62 672 GLU A CA 1
ATOM 4891 C C . GLU A 1 672 ? 8.540 8.694 -31.299 1.00 70.62 672 GLU A C 1
ATOM 4893 O O . GLU A 1 672 ? 8.651 8.272 -30.152 1.00 70.62 672 GLU A O 1
ATOM 4898 N N . THR A 1 673 ? 9.419 9.556 -31.820 1.00 74.19 673 THR A N 1
ATOM 4899 C CA . THR A 1 673 ? 10.609 10.057 -31.115 1.00 74.19 673 THR A CA 1
ATOM 4900 C C . THR A 1 673 ? 10.776 11.550 -31.354 1.00 74.19 673 THR A C 1
ATOM 4902 O O . THR A 1 673 ? 10.713 11.979 -32.508 1.00 74.19 673 THR A O 1
ATOM 4905 N N . VAL A 1 674 ? 11.041 12.335 -30.304 1.00 83.44 674 VAL A N 1
ATOM 4906 C CA . VAL A 1 674 ? 11.145 13.816 -30.393 1.00 83.44 674 VAL A CA 1
ATOM 4907 C C . VAL A 1 674 ? 12.293 14.420 -29.588 1.00 83.44 674 VAL A C 1
ATOM 4909 O O . VAL A 1 674 ? 12.282 15.599 -29.233 1.00 83.44 674 VAL A O 1
ATOM 4912 N N . SER A 1 675 ? 13.312 13.609 -29.315 1.00 85.69 675 SER A N 1
ATOM 4913 C CA . SER A 1 675 ? 14.452 13.971 -28.470 1.00 85.69 675 SER A CA 1
ATOM 4914 C C . SER A 1 675 ? 15.173 15.253 -28.889 1.00 85.69 675 SER A C 1
ATOM 4916 O O . SER A 1 675 ? 15.496 16.064 -28.023 1.00 85.69 675 SER A O 1
ATOM 4918 N N . LEU A 1 676 ? 15.364 15.488 -30.192 1.00 87.69 676 LEU A N 1
ATOM 4919 C CA . LEU A 1 676 ? 16.001 16.709 -30.692 1.00 87.69 676 LEU A CA 1
ATOM 4920 C C . LEU A 1 676 ? 15.157 17.957 -30.430 1.00 87.69 676 LEU A C 1
ATOM 4922 O O . LEU A 1 676 ? 15.670 18.912 -29.856 1.00 87.69 676 LEU A O 1
ATOM 4926 N N . CYS A 1 677 ? 13.877 17.957 -30.806 1.00 91.50 677 CYS A N 1
ATOM 4927 C CA . CYS A 1 677 ? 13.006 19.115 -30.588 1.00 91.50 677 CYS A CA 1
ATOM 4928 C C . CYS A 1 677 ? 12.740 19.399 -29.104 1.00 91.50 677 CYS A C 1
ATOM 4930 O O . CYS A 1 677 ? 12.727 20.560 -28.691 1.00 91.50 677 CYS A O 1
ATOM 4932 N N . TYR A 1 678 ? 12.582 18.358 -28.281 1.00 93.94 678 TYR A N 1
ATOM 4933 C CA . TYR A 1 678 ? 12.444 18.526 -26.836 1.00 93.94 678 TYR A CA 1
ATOM 4934 C C . TYR A 1 678 ? 13.696 19.165 -26.213 1.00 93.94 678 TYR A C 1
ATOM 4936 O O . TYR A 1 678 ? 13.588 20.154 -25.484 1.00 93.94 678 TYR A O 1
ATOM 4944 N N . GLU A 1 679 ? 14.887 18.638 -26.516 1.00 93.12 679 GLU A N 1
ATOM 4945 C CA . GLU A 1 679 ? 16.136 19.178 -25.966 1.00 93.12 679 GLU A CA 1
ATOM 4946 C C . GLU A 1 679 ? 16.459 20.559 -26.544 1.00 93.12 679 GLU A C 1
ATOM 4948 O O . GLU A 1 679 ? 16.927 21.414 -25.799 1.00 93.12 679 GLU A O 1
ATOM 4953 N N . ALA A 1 680 ? 16.116 20.836 -27.807 1.00 93.81 680 ALA A N 1
ATOM 4954 C CA . ALA A 1 680 ? 16.215 22.175 -28.389 1.00 93.81 680 ALA A CA 1
ATOM 4955 C C . ALA A 1 680 ? 15.380 23.194 -27.596 1.00 93.81 680 ALA A C 1
ATOM 4957 O O . ALA A 1 680 ? 15.889 24.243 -27.195 1.00 93.81 680 ALA A O 1
ATOM 4958 N N . ALA A 1 681 ? 14.112 22.870 -27.306 1.00 95.44 681 ALA A N 1
ATOM 4959 C CA . ALA A 1 681 ? 13.229 23.730 -26.519 1.00 95.44 681 ALA A CA 1
ATOM 4960 C C . ALA A 1 681 ? 13.769 23.950 -25.102 1.00 95.44 681 ALA A C 1
ATOM 4962 O O . ALA A 1 681 ? 13.845 25.084 -24.624 1.00 95.44 681 ALA A O 1
ATOM 4963 N N . LYS A 1 682 ? 14.185 22.872 -24.432 1.00 95.81 682 LYS A N 1
ATOM 4964 C CA . LYS A 1 682 ? 14.748 22.929 -23.081 1.00 95.81 682 LYS A CA 1
ATOM 4965 C C . LYS A 1 682 ? 16.036 23.754 -23.033 1.00 95.81 682 LYS A C 1
ATOM 4967 O O . LYS A 1 682 ? 16.168 24.609 -22.159 1.00 95.81 682 LYS A O 1
ATOM 4972 N N . PHE A 1 683 ? 16.952 23.540 -23.974 1.00 94.44 683 PHE A N 1
ATOM 4973 C CA . PHE A 1 683 ? 18.222 24.258 -24.065 1.00 94.44 683 PHE A CA 1
ATOM 4974 C C . PHE A 1 683 ? 17.995 25.755 -24.333 1.00 94.44 683 PHE A C 1
ATOM 4976 O O . PHE A 1 683 ? 18.571 26.606 -23.652 1.00 94.44 683 PHE A O 1
ATOM 4983 N N . ALA A 1 684 ? 17.074 26.098 -25.238 1.00 94.81 684 ALA A N 1
ATOM 4984 C CA . ALA A 1 684 ? 16.683 27.482 -25.503 1.00 94.81 684 ALA A CA 1
ATOM 4985 C C . ALA A 1 684 ? 16.088 28.178 -24.268 1.00 94.81 684 ALA A C 1
ATOM 4987 O O . ALA A 1 684 ? 16.493 29.295 -23.935 1.00 94.81 684 ALA A O 1
ATOM 4988 N N . LEU A 1 685 ? 15.198 27.502 -23.535 1.00 94.19 685 LEU A N 1
ATOM 4989 C CA . LEU A 1 685 ? 14.622 28.020 -22.291 1.00 94.19 685 LEU A CA 1
ATOM 4990 C C . LEU A 1 685 ? 15.680 28.203 -21.192 1.00 94.19 685 LEU A C 1
ATOM 4992 O O . LEU A 1 685 ? 15.700 29.246 -20.536 1.00 94.19 685 LEU A O 1
ATOM 4996 N N . GLN A 1 686 ? 16.585 27.235 -21.016 1.00 93.81 686 GLN A N 1
ATOM 4997 C CA . GLN A 1 686 ? 17.674 27.297 -20.034 1.00 93.81 686 GLN A CA 1
ATOM 4998 C C . GLN A 1 686 ? 18.608 28.487 -20.292 1.00 93.81 686 GLN A C 1
ATOM 5000 O O . GLN A 1 686 ? 18.996 29.189 -19.356 1.00 93.81 686 GLN A O 1
ATOM 5005 N N . HIS A 1 687 ? 18.921 28.750 -21.561 1.00 92.56 687 HIS A N 1
ATOM 5006 C CA . HIS A 1 687 ? 19.783 29.855 -21.983 1.00 92.56 687 HIS A CA 1
ATOM 5007 C C . HIS A 1 687 ? 19.019 31.143 -22.321 1.00 92.56 687 HIS A C 1
ATOM 5009 O O . HIS A 1 687 ? 19.618 32.096 -22.819 1.00 92.56 687 HIS A O 1
ATOM 5015 N N . LYS A 1 688 ? 17.717 31.202 -22.006 1.00 92.31 688 LYS A N 1
ATOM 5016 C CA . LYS A 1 688 ? 16.862 32.391 -22.151 1.00 92.31 688 LYS A CA 1
ATOM 5017 C C . LYS A 1 688 ? 16.879 32.994 -23.559 1.00 92.31 688 LYS A C 1
ATOM 5019 O O . LYS A 1 688 ? 16.932 34.212 -23.727 1.00 92.31 688 LYS A O 1
ATOM 5024 N N . THR A 1 689 ? 16.847 32.139 -24.572 1.00 89.88 689 THR A N 1
ATOM 5025 C CA . THR A 1 689 ? 16.984 32.519 -25.979 1.00 89.88 689 THR A CA 1
ATOM 5026 C C . THR A 1 689 ? 15.917 31.833 -26.837 1.00 89.88 689 THR A C 1
ATOM 5028 O O . THR A 1 689 ? 15.288 30.881 -26.389 1.00 89.88 689 THR A O 1
ATOM 5031 N N . HIS A 1 690 ? 15.682 32.325 -28.057 1.00 92.06 690 HIS A N 1
ATOM 5032 C CA . HIS A 1 690 ? 14.806 31.694 -29.061 1.00 92.06 690 HIS A CA 1
ATOM 5033 C C . HIS A 1 690 ? 13.393 31.293 -28.565 1.00 92.06 690 HIS A C 1
ATOM 5035 O O . HIS A 1 690 ? 12.840 30.298 -29.025 1.00 92.06 690 HIS A O 1
ATOM 5041 N N . TYR A 1 691 ? 12.768 32.058 -27.655 1.00 91.50 691 TYR A N 1
ATOM 5042 C CA . TYR A 1 691 ? 11.486 31.675 -27.030 1.00 91.50 691 TYR A CA 1
ATOM 5043 C C . TYR A 1 691 ? 10.350 31.305 -28.007 1.00 91.50 691 TYR A C 1
ATOM 5045 O O . TYR A 1 691 ? 9.702 30.284 -27.771 1.00 91.50 691 TYR A O 1
ATOM 5053 N N . PRO A 1 692 ? 10.104 32.047 -29.111 1.00 91.94 692 PRO A N 1
ATOM 5054 C CA . PRO A 1 692 ? 9.075 31.650 -30.074 1.00 91.94 692 PRO A CA 1
ATOM 5055 C C . PRO A 1 692 ? 9.366 30.296 -30.737 1.00 91.94 692 PRO A C 1
ATOM 5057 O O . PRO A 1 692 ? 8.454 29.495 -30.929 1.00 91.94 692 PRO A O 1
ATOM 5060 N N . ALA A 1 693 ? 10.637 30.010 -31.035 1.00 92.69 693 ALA A N 1
ATOM 5061 C CA . ALA A 1 693 ? 11.046 28.727 -31.600 1.00 92.69 693 ALA A CA 1
ATOM 5062 C C . ALA A 1 693 ? 10.958 27.605 -30.554 1.00 92.69 693 ALA A C 1
ATOM 5064 O O . ALA A 1 693 ? 10.463 26.525 -30.856 1.00 92.69 693 ALA A O 1
ATOM 5065 N N . ALA A 1 694 ? 11.322 27.880 -29.297 1.00 94.94 694 ALA A N 1
ATOM 5066 C CA . ALA A 1 694 ? 11.170 26.933 -28.195 1.00 94.94 694 ALA A CA 1
ATOM 5067 C C . ALA A 1 694 ? 9.708 26.492 -28.002 1.00 94.94 694 ALA A C 1
ATOM 5069 O O . ALA A 1 694 ? 9.462 25.314 -27.749 1.00 94.94 694 ALA A O 1
ATOM 5070 N N . LEU A 1 695 ? 8.740 27.403 -28.175 1.00 95.19 695 LEU A N 1
ATOM 5071 C CA . LEU A 1 695 ? 7.314 27.062 -28.170 1.00 95.19 695 LEU A CA 1
ATOM 5072 C C . LEU A 1 695 ? 6.956 26.112 -29.320 1.00 95.19 695 LEU A C 1
ATOM 5074 O O . LEU A 1 695 ? 6.293 25.106 -29.089 1.00 95.19 695 LEU A O 1
ATOM 5078 N N . GLN A 1 696 ? 7.419 26.402 -30.537 1.00 94.25 696 GLN A N 1
ATOM 5079 C CA . GLN A 1 696 ? 7.174 25.557 -31.708 1.00 94.25 696 GLN A CA 1
ATOM 5080 C C . GLN A 1 696 ? 7.781 24.154 -31.543 1.00 94.25 696 GLN A C 1
ATOM 5082 O O . GLN A 1 696 ? 7.125 23.154 -31.834 1.00 94.25 696 GLN A O 1
ATOM 5087 N N . TRP A 1 697 ? 9.018 24.068 -31.053 1.00 95.25 697 TRP A N 1
ATOM 5088 C CA . TRP A 1 697 ? 9.711 22.799 -30.835 1.00 95.25 697 TRP A CA 1
ATOM 5089 C C . TRP A 1 697 ? 9.063 21.979 -29.712 1.00 95.25 697 TRP A C 1
ATOM 5091 O O . TRP A 1 697 ? 8.889 20.768 -29.855 1.00 95.25 697 TRP A O 1
ATOM 5101 N N . ALA A 1 698 ? 8.646 22.632 -28.621 1.00 95.69 698 ALA A N 1
ATOM 5102 C CA . ALA A 1 698 ? 7.922 21.981 -27.533 1.00 95.69 698 ALA A CA 1
ATOM 5103 C C . ALA A 1 698 ? 6.525 21.503 -27.967 1.00 95.69 698 ALA A C 1
ATOM 5105 O O . ALA A 1 698 ? 6.129 20.403 -27.593 1.00 95.69 698 ALA A O 1
ATOM 5106 N N . ASP A 1 699 ? 5.798 22.280 -28.779 1.00 93.44 699 ASP A N 1
ATOM 5107 C CA . ASP A 1 699 ? 4.498 21.889 -29.349 1.00 93.44 699 ASP A CA 1
ATOM 5108 C C . ASP A 1 699 ? 4.606 20.647 -30.232 1.00 93.44 699 ASP A C 1
ATOM 5110 O O . ASP A 1 699 ? 3.840 19.695 -30.063 1.00 93.44 699 ASP A O 1
ATOM 5114 N N . PHE A 1 700 ? 5.611 20.610 -31.108 1.00 92.44 700 PHE A N 1
ATOM 5115 C CA . PHE A 1 700 ? 5.893 19.430 -31.917 1.00 92.44 700 PHE A CA 1
ATOM 5116 C C . PHE A 1 700 ? 6.195 18.200 -31.046 1.00 92.44 700 PHE A C 1
ATOM 5118 O O . PHE A 1 700 ? 5.606 17.138 -31.250 1.00 92.44 700 PHE A O 1
ATOM 5125 N N . ALA A 1 701 ? 7.049 18.349 -30.027 1.00 92.56 701 ALA A N 1
ATOM 5126 C CA . ALA A 1 701 ? 7.397 17.259 -29.116 1.00 92.56 701 ALA A CA 1
ATOM 5127 C C . ALA A 1 701 ? 6.218 16.790 -28.237 1.00 92.56 701 ALA A C 1
ATOM 5129 O O . ALA A 1 701 ? 6.061 15.594 -27.993 1.00 92.56 701 ALA A O 1
ATOM 5130 N N . CYS A 1 702 ? 5.352 17.704 -27.797 1.00 92.62 702 CYS A N 1
ATOM 5131 C CA . CYS A 1 702 ? 4.154 17.389 -27.015 1.00 92.62 702 CYS A CA 1
ATOM 5132 C C . CYS A 1 702 ? 3.122 16.591 -27.827 1.00 92.62 702 CYS A C 1
ATOM 5134 O O . CYS A 1 702 ? 2.426 15.745 -27.287 1.00 92.62 702 CYS A O 1
ATOM 5136 N N . LYS A 1 703 ? 3.021 16.802 -29.143 1.00 90.75 703 LYS A N 1
ATOM 5137 C CA . LYS A 1 703 ? 2.056 16.079 -30.000 1.00 90.75 703 LYS A CA 1
ATOM 5138 C C . LYS A 1 703 ? 2.525 14.687 -30.437 1.00 90.75 703 LYS A C 1
ATOM 5140 O O . LYS A 1 703 ? 1.798 13.993 -31.154 1.00 90.75 703 LYS A O 1
ATOM 5145 N N . ALA A 1 704 ? 3.723 14.291 -30.028 1.00 87.38 704 ALA A N 1
ATOM 5146 C CA . ALA A 1 704 ? 4.337 13.023 -30.379 1.00 87.38 704 ALA A CA 1
ATOM 5147 C C . ALA A 1 704 ? 3.817 11.849 -29.535 1.00 87.38 704 ALA A C 1
ATOM 5149 O O . ALA A 1 704 ? 3.174 12.027 -28.502 1.00 87.38 704 ALA A O 1
ATOM 5150 N N . ALA A 1 705 ? 4.096 10.631 -29.992 1.00 84.75 705 ALA A N 1
ATOM 5151 C CA . ALA A 1 705 ? 3.827 9.391 -29.270 1.00 84.75 705 ALA A CA 1
ATOM 5152 C C . ALA A 1 705 ? 5.063 8.906 -28.482 1.00 84.75 705 ALA A C 1
ATOM 5154 O O . ALA A 1 705 ? 5.226 7.707 -28.284 1.00 84.75 705 ALA A O 1
ATOM 5155 N N . ASP A 1 706 ? 5.929 9.826 -28.034 1.00 83.62 706 ASP A N 1
ATOM 5156 C CA . ASP A 1 706 ? 7.158 9.512 -27.297 1.00 83.62 706 ASP A CA 1
ATOM 5157 C C . ASP A 1 706 ? 6.865 9.435 -25.784 1.00 83.62 706 ASP A C 1
ATOM 5159 O O . ASP A 1 706 ? 6.650 10.468 -25.133 1.00 83.62 706 ASP A O 1
ATOM 5163 N N . PRO A 1 707 ? 6.839 8.228 -25.181 1.00 77.88 707 PRO A N 1
ATOM 5164 C CA . PRO A 1 707 ? 6.497 8.071 -23.774 1.00 77.88 707 PRO A CA 1
ATOM 5165 C C . PRO A 1 707 ? 7.535 8.693 -22.845 1.00 77.88 707 PRO A C 1
ATOM 5167 O O . PRO A 1 707 ? 7.198 8.992 -21.706 1.00 77.88 707 PRO A O 1
ATOM 5170 N N . GLY A 1 708 ? 8.778 8.888 -23.282 1.00 80.88 708 GLY A N 1
ATOM 5171 C CA . GLY A 1 708 ? 9.833 9.431 -22.435 1.00 80.88 708 GLY A CA 1
ATOM 5172 C C . GLY A 1 708 ? 9.809 10.952 -22.343 1.00 80.88 708 GLY A C 1
ATOM 5173 O O . GLY A 1 708 ? 10.242 11.492 -21.331 1.00 80.88 708 GLY A O 1
ATOM 5174 N N . LEU A 1 709 ? 9.328 11.646 -23.381 1.00 89.31 709 LEU A N 1
ATOM 5175 C CA . LEU A 1 709 ? 9.567 13.087 -23.534 1.00 89.31 709 LEU A CA 1
ATOM 5176 C C . LEU A 1 709 ? 8.315 13.927 -23.791 1.00 89.31 709 LEU A C 1
ATOM 5178 O O . LEU A 1 709 ? 8.282 15.087 -23.373 1.00 89.31 709 LEU A O 1
ATOM 5182 N N . SER A 1 710 ? 7.276 13.387 -24.433 1.00 91.06 710 SER A N 1
ATOM 5183 C CA . SER A 1 710 ? 6.109 14.191 -24.827 1.00 91.06 710 SER A CA 1
ATOM 5184 C C . SER A 1 710 ? 5.388 14.863 -23.649 1.00 91.06 710 SER A C 1
ATOM 5186 O O . SER A 1 710 ? 5.175 16.077 -23.722 1.00 91.06 710 SER A O 1
ATOM 5188 N N . PRO A 1 711 ? 5.107 14.181 -22.516 1.00 90.81 711 PRO A N 1
ATOM 5189 C CA . PRO A 1 711 ? 4.484 14.828 -21.356 1.00 90.81 711 PRO A CA 1
ATOM 5190 C C . PRO A 1 711 ? 5.309 15.999 -20.795 1.00 90.81 711 PRO A C 1
ATOM 5192 O O . PRO A 1 711 ? 4.767 17.052 -20.449 1.00 90.81 711 PRO A O 1
ATOM 5195 N N . TYR A 1 712 ? 6.637 15.851 -20.779 1.00 93.88 712 TYR A N 1
ATOM 5196 C CA . TYR A 1 712 ? 7.573 16.885 -20.336 1.00 93.88 712 TYR A CA 1
ATOM 5197 C C . TYR A 1 712 ? 7.605 18.073 -21.303 1.00 93.88 712 TYR A C 1
ATOM 5199 O O . TYR A 1 712 ? 7.674 19.223 -20.868 1.00 93.88 712 TYR A O 1
ATOM 5207 N N . ALA A 1 713 ? 7.503 17.828 -22.612 1.00 95.19 713 ALA A N 1
ATOM 5208 C CA . ALA A 1 713 ? 7.395 18.884 -23.614 1.00 95.19 713 ALA A CA 1
ATOM 5209 C C . ALA A 1 713 ? 6.109 19.707 -23.435 1.00 95.19 713 ALA A C 1
ATOM 5211 O O . ALA A 1 713 ? 6.152 20.938 -23.480 1.00 95.19 713 ALA A O 1
ATOM 5212 N N . CYS A 1 714 ? 4.981 19.055 -23.134 1.00 95.81 714 CYS A N 1
ATOM 5213 C CA . CYS A 1 714 ? 3.725 19.747 -22.840 1.00 95.81 714 CYS A CA 1
ATOM 5214 C C . CYS A 1 714 ? 3.847 20.673 -21.616 1.00 95.81 714 CYS A C 1
ATOM 5216 O O . CYS A 1 714 ? 3.315 21.786 -21.620 1.00 95.81 714 CYS A O 1
ATOM 5218 N N . LYS A 1 715 ? 4.622 20.280 -20.593 1.00 96.31 715 LYS A N 1
ATOM 5219 C CA . LYS A 1 715 ? 4.955 21.180 -19.477 1.00 96.31 715 LYS A CA 1
ATOM 5220 C C . LYS A 1 715 ? 5.708 22.426 -19.944 1.00 96.31 715 LYS A C 1
ATOM 5222 O O . LYS A 1 715 ? 5.410 23.517 -19.460 1.00 96.31 715 LYS A O 1
ATOM 5227 N N . LEU A 1 716 ? 6.673 22.295 -20.860 1.00 97.19 716 LEU A N 1
ATOM 5228 C CA . LEU A 1 716 ? 7.427 23.446 -21.375 1.00 97.19 716 LEU A CA 1
ATOM 5229 C C . LEU A 1 716 ? 6.494 24.461 -22.050 1.00 97.19 716 LEU A C 1
ATOM 5231 O O . LEU A 1 716 ? 6.604 25.654 -21.773 1.00 97.19 716 LEU A O 1
ATOM 5235 N N . ILE A 1 717 ? 5.524 23.994 -22.842 1.00 97.75 717 ILE A N 1
ATOM 5236 C CA . ILE A 1 717 ? 4.475 24.842 -23.436 1.00 97.75 717 ILE A CA 1
ATOM 5237 C C . ILE A 1 717 ? 3.668 25.548 -22.342 1.00 97.75 717 ILE A C 1
ATOM 5239 O O . ILE A 1 717 ? 3.469 26.764 -22.391 1.00 97.75 717 ILE A O 1
ATOM 5243 N N . GLY A 1 718 ? 3.233 24.797 -21.326 1.00 96.00 718 GLY A N 1
ATOM 5244 C CA . GLY A 1 718 ? 2.492 25.348 -20.195 1.00 96.00 718 GLY A CA 1
ATOM 5245 C C . GLY A 1 718 ? 3.272 26.444 -19.467 1.00 96.00 718 GLY A C 1
ATOM 5246 O O . GLY A 1 718 ? 2.714 27.501 -19.172 1.00 96.00 718 GLY A O 1
ATOM 5247 N N . ASN A 1 719 ? 4.573 26.237 -19.244 1.00 96.00 719 ASN A N 1
ATOM 5248 C CA . ASN A 1 719 ? 5.464 27.223 -18.631 1.00 96.00 719 ASN A CA 1
ATOM 5249 C C . ASN A 1 719 ? 5.609 28.475 -19.505 1.00 96.00 719 ASN A C 1
ATOM 5251 O O . ASN A 1 719 ? 5.550 29.589 -18.985 1.00 96.00 719 ASN A O 1
ATOM 5255 N N . ILE A 1 720 ? 5.751 28.308 -20.823 1.00 96.81 720 ILE A N 1
ATOM 5256 C CA . ILE A 1 720 ? 5.840 29.416 -21.780 1.00 96.81 720 ILE A CA 1
ATOM 5257 C C . ILE A 1 720 ? 4.582 30.294 -21.720 1.00 96.81 720 ILE A C 1
ATOM 5259 O O . ILE A 1 720 ? 4.706 31.510 -21.567 1.00 96.81 720 ILE A O 1
ATOM 5263 N N . TYR A 1 721 ? 3.380 29.706 -21.764 1.00 96.94 721 TYR A N 1
ATOM 5264 C CA . TYR A 1 721 ? 2.125 30.465 -21.680 1.00 96.94 721 TYR A CA 1
ATOM 5265 C C . TYR A 1 721 ? 1.836 31.026 -20.288 1.00 96.94 721 TYR A C 1
ATOM 5267 O O . TYR A 1 721 ? 1.274 32.114 -20.180 1.00 96.94 721 TYR A O 1
ATOM 5275 N N . ALA A 1 722 ? 2.206 30.319 -19.220 1.00 94.31 722 ALA A N 1
ATOM 5276 C CA . ALA A 1 722 ? 2.002 30.800 -17.856 1.00 94.31 722 ALA A CA 1
ATOM 5277 C C . ALA A 1 722 ? 2.897 32.006 -17.530 1.00 94.31 722 ALA A C 1
ATOM 5279 O O . ALA A 1 722 ? 2.475 32.898 -16.798 1.00 94.31 722 ALA A O 1
ATOM 5280 N N . LEU A 1 723 ? 4.119 32.037 -18.075 1.00 94.19 723 LEU A N 1
ATOM 5281 C CA . LEU A 1 723 ? 5.116 33.080 -17.811 1.00 94.19 723 LEU A CA 1
ATOM 5282 C C . LEU A 1 723 ? 5.200 34.155 -18.907 1.00 94.19 723 LEU A C 1
ATOM 5284 O O . LEU A 1 723 ? 5.874 35.161 -18.708 1.00 94.19 723 LEU A O 1
ATOM 5288 N N . GLY A 1 724 ? 4.543 33.962 -20.053 1.00 94.12 724 GLY A N 1
ATOM 5289 C CA . GLY A 1 724 ? 4.596 34.902 -21.175 1.00 94.12 724 GLY A CA 1
ATOM 5290 C C . GLY A 1 724 ? 5.963 34.948 -21.873 1.00 94.12 724 GLY A C 1
ATOM 5291 O O . GLY A 1 724 ? 6.453 36.016 -22.238 1.00 94.12 724 GLY A O 1
ATOM 5292 N N . LEU A 1 725 ? 6.623 33.798 -22.042 1.00 93.69 725 LEU A N 1
ATOM 5293 C CA . LEU A 1 725 ? 7.957 33.728 -22.653 1.00 93.69 725 LEU A CA 1
ATOM 5294 C C . LEU A 1 725 ? 7.853 33.799 -24.182 1.00 93.69 725 LEU A C 1
ATOM 5296 O O . LEU A 1 725 ? 7.595 32.800 -24.844 1.00 93.69 725 LEU A O 1
ATOM 5300 N N . GLY A 1 726 ? 8.029 34.991 -24.757 1.00 88.31 726 GLY A N 1
ATOM 5301 C CA . GLY A 1 726 ? 7.874 35.197 -26.206 1.00 88.31 726 GLY A CA 1
ATOM 5302 C C . GLY A 1 726 ? 6.418 35.147 -26.697 1.00 88.31 726 GLY A C 1
ATOM 5303 O O . GLY A 1 726 ? 6.184 35.085 -27.900 1.00 88.31 726 GLY A O 1
ATOM 5304 N N . THR A 1 727 ? 5.448 35.190 -25.777 1.00 92.62 727 THR A N 1
ATOM 5305 C CA . THR A 1 727 ? 3.995 35.249 -26.016 1.00 92.62 727 THR A CA 1
ATOM 5306 C C . THR A 1 727 ? 3.315 36.018 -24.873 1.00 92.62 727 THR A C 1
ATOM 5308 O O . THR A 1 727 ? 3.925 36.249 -23.834 1.00 92.62 727 THR A O 1
ATOM 5311 N N . ALA A 1 728 ? 2.044 36.400 -25.020 1.00 92.75 728 ALA A N 1
ATOM 5312 C CA . ALA A 1 728 ? 1.248 36.907 -23.901 1.00 92.75 728 ALA A CA 1
ATOM 5313 C C . ALA A 1 728 ? 0.919 35.792 -22.887 1.00 92.75 728 ALA A C 1
ATOM 5315 O O . ALA A 1 728 ? 0.771 34.624 -23.264 1.00 92.75 728 ALA A O 1
ATOM 5316 N N . VAL A 1 729 ? 0.759 36.167 -21.611 1.00 93.31 729 VAL A N 1
ATOM 5317 C CA . VAL A 1 729 ? 0.319 35.253 -20.544 1.00 93.31 729 VAL A CA 1
ATOM 5318 C C . VAL A 1 729 ? -1.093 34.744 -20.844 1.00 93.31 729 VAL A C 1
ATOM 5320 O O . VAL A 1 729 ? -2.003 35.539 -21.078 1.00 93.31 729 VAL A O 1
ATOM 5323 N N . ASN A 1 730 ? -1.290 33.424 -20.822 1.00 94.06 730 ASN A N 1
ATOM 5324 C CA . ASN A 1 730 ? -2.579 32.801 -21.125 1.00 94.06 730 ASN A CA 1
ATOM 5325 C C . ASN A 1 730 ? -2.839 31.571 -20.239 1.00 94.06 730 ASN A C 1
ATOM 5327 O O . ASN A 1 730 ? -2.302 30.490 -20.477 1.00 94.06 730 ASN A O 1
ATOM 5331 N N . ALA A 1 731 ? -3.700 31.732 -19.229 1.00 91.69 731 ALA A N 1
ATOM 5332 C CA . ALA A 1 731 ? -4.013 30.680 -18.260 1.00 91.69 731 ALA A CA 1
ATOM 5333 C C . ALA A 1 731 ? -4.752 29.479 -18.876 1.00 91.69 731 ALA A C 1
ATOM 5335 O O . ALA A 1 731 ? -4.495 28.347 -18.475 1.00 91.69 731 ALA A O 1
ATOM 5336 N N . GLN 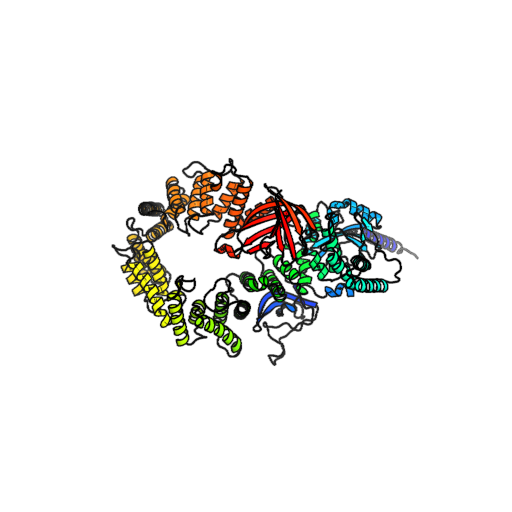A 1 732 ? -5.623 29.699 -19.869 1.00 93.38 732 GLN A N 1
ATOM 5337 C CA . GLN A 1 732 ? -6.360 28.618 -20.533 1.00 93.38 732 GLN A CA 1
ATOM 5338 C C . GLN A 1 732 ? -5.417 27.743 -21.366 1.00 93.38 732 GLN A C 1
ATOM 5340 O O . GLN A 1 732 ? -5.446 26.522 -21.247 1.00 93.38 732 GLN A O 1
ATOM 5345 N N . GLN A 1 733 ? -4.541 28.358 -22.165 1.00 93.81 733 GLN A N 1
ATOM 5346 C CA . GLN A 1 733 ? -3.550 27.623 -22.961 1.00 93.81 733 GLN A CA 1
ATOM 5347 C C . GLN A 1 733 ? -2.525 26.916 -22.071 1.00 93.81 733 GLN A C 1
ATOM 5349 O O . GLN A 1 733 ? -2.181 25.762 -22.321 1.00 93.81 733 GLN A O 1
ATOM 5354 N N . ALA A 1 734 ? -2.100 27.562 -20.981 1.00 95.06 734 ALA A N 1
ATOM 5355 C CA . ALA A 1 734 ? -1.253 26.917 -19.988 1.00 95.06 734 ALA A CA 1
ATOM 5356 C C . ALA A 1 734 ? -1.942 25.689 -19.370 1.00 95.06 734 ALA A C 1
ATOM 5358 O O . ALA A 1 734 ? -1.338 24.622 -19.305 1.00 95.06 734 ALA A O 1
ATOM 5359 N N . ALA A 1 735 ? -3.215 25.805 -18.975 1.00 93.88 735 ALA A N 1
ATOM 5360 C CA . ALA A 1 735 ? -3.977 24.698 -18.406 1.00 93.88 735 ALA A CA 1
ATOM 5361 C C . ALA A 1 735 ? -4.151 23.536 -19.395 1.00 93.88 735 ALA A C 1
ATOM 5363 O O . ALA A 1 735 ? -3.945 22.394 -19.004 1.00 93.88 735 ALA A O 1
ATOM 5364 N N . MET A 1 736 ? -4.452 23.803 -20.671 1.00 92.94 736 MET A N 1
ATOM 5365 C CA . MET A 1 736 ? -4.545 22.764 -21.710 1.00 92.94 736 MET A CA 1
ATOM 5366 C C . MET A 1 736 ? -3.213 22.029 -21.917 1.00 92.94 736 MET A C 1
ATOM 5368 O O . MET A 1 736 ? -3.181 20.802 -22.048 1.00 92.94 736 MET A O 1
ATOM 5372 N N . ALA A 1 737 ? -2.102 22.768 -21.909 1.00 94.88 737 ALA A N 1
ATOM 5373 C CA . ALA A 1 737 ? -0.770 22.195 -22.043 1.00 94.88 737 ALA A CA 1
ATOM 5374 C C . ALA A 1 737 ? -0.385 21.349 -20.818 1.00 94.88 737 ALA A C 1
ATOM 5376 O O . ALA A 1 737 ? 0.043 20.206 -20.968 1.00 94.88 737 ALA A O 1
ATOM 5377 N N . TYR A 1 738 ? -0.608 21.848 -19.598 1.00 96.50 738 TYR A N 1
ATOM 5378 C CA . TYR A 1 738 ? -0.356 21.067 -18.386 1.00 96.50 738 TYR A CA 1
ATOM 5379 C C . TYR A 1 738 ? -1.289 19.859 -18.257 1.00 96.50 738 TYR A C 1
ATOM 5381 O O . TYR A 1 738 ? -0.836 18.800 -17.831 1.00 96.50 738 TYR A O 1
ATOM 5389 N N . GLN A 1 739 ? -2.556 19.975 -18.671 1.00 94.12 739 GLN A N 1
ATOM 5390 C CA . GLN A 1 739 ? -3.474 18.838 -18.749 1.00 94.12 739 GLN A CA 1
ATOM 5391 C C . GLN A 1 739 ? -2.915 17.765 -19.679 1.00 94.12 739 GLN A C 1
ATOM 5393 O O . GLN A 1 739 ? -2.911 16.599 -19.310 1.00 94.12 739 GLN A O 1
ATOM 5398 N N . SER A 1 740 ? -2.391 18.154 -20.843 1.00 92.19 740 SER A N 1
ATOM 5399 C CA . SER A 1 740 ? -1.776 17.223 -21.798 1.00 92.19 740 SER A CA 1
ATOM 5400 C C . SER A 1 740 ? -0.480 16.607 -21.256 1.00 92.19 740 SER A C 1
ATOM 5402 O O . SER A 1 740 ? -0.193 15.449 -21.532 1.00 92.19 740 SER A O 1
ATOM 5404 N N . GLY A 1 741 ? 0.283 17.338 -20.437 1.00 91.06 741 GLY A N 1
ATOM 5405 C CA . GLY A 1 741 ? 1.432 16.784 -19.710 1.00 91.06 741 GLY A CA 1
ATOM 5406 C C . GLY A 1 741 ? 1.039 15.830 -18.575 1.00 91.06 741 GLY A C 1
ATOM 5407 O O . GLY A 1 741 ? 1.760 14.880 -18.283 1.00 91.06 741 GLY A O 1
ATOM 5408 N N . CYS A 1 742 ? -0.115 16.050 -17.945 1.00 90.88 742 CYS A N 1
ATOM 5409 C CA . CYS A 1 742 ? -0.608 15.211 -16.857 1.00 90.88 742 CYS A CA 1
ATOM 5410 C C . CYS A 1 742 ? -1.330 13.946 -17.363 1.00 90.88 742 CYS A C 1
ATOM 5412 O O . CYS A 1 742 ? -1.076 12.838 -16.887 1.00 90.88 742 CYS A O 1
ATOM 5414 N N . PHE A 1 743 ? -2.197 14.112 -18.364 1.00 87.19 743 PHE A N 1
ATOM 5415 C CA . PHE A 1 743 ? -3.045 13.097 -18.992 1.00 87.19 743 PHE A CA 1
ATOM 5416 C C . PHE A 1 743 ? -2.752 13.023 -20.489 1.00 87.19 743 PHE A C 1
ATOM 5418 O O . PHE A 1 743 ? -3.558 13.442 -21.325 1.00 87.19 743 PHE A O 1
ATOM 5425 N N . HIS A 1 744 ? -1.574 12.518 -20.837 1.00 87.44 744 HIS A N 1
ATOM 5426 C CA . HIS A 1 744 ? -1.153 12.538 -22.225 1.00 87.44 744 HIS A CA 1
ATOM 5427 C C . HIS A 1 744 ? -2.053 11.653 -23.108 1.00 87.44 744 HIS A C 1
ATOM 5429 O O . HIS A 1 744 ? -2.284 10.488 -22.780 1.00 87.44 744 HIS A O 1
ATOM 5435 N N . PRO A 1 745 ? -2.561 12.154 -24.250 1.00 80.19 745 PRO A N 1
ATOM 5436 C CA . PRO A 1 745 ? -3.540 11.420 -25.058 1.00 80.19 745 PRO A CA 1
ATOM 5437 C C . PRO A 1 745 ? -2.950 10.220 -25.810 1.00 80.19 745 PRO A C 1
ATOM 5439 O O . PRO A 1 745 ? -3.694 9.348 -26.253 1.00 80.19 745 PRO A O 1
ATOM 5442 N N . PHE A 1 746 ? -1.627 10.188 -25.992 1.00 80.81 746 PHE A N 1
ATOM 5443 C CA . PHE A 1 746 ? -0.950 9.192 -26.836 1.00 80.81 746 PHE A CA 1
ATOM 5444 C C . PHE A 1 746 ? 0.009 8.273 -26.083 1.00 80.81 746 PHE A C 1
ATOM 5446 O O . PHE A 1 746 ? 0.416 7.258 -26.637 1.00 80.81 746 PHE A O 1
ATOM 5453 N N . VAL A 1 747 ? 0.377 8.605 -24.841 1.00 80.75 747 VAL A N 1
ATOM 5454 C CA . VAL A 1 747 ? 1.345 7.818 -24.067 1.00 80.75 747 VAL A CA 1
ATOM 5455 C C . VAL A 1 747 ? 0.846 7.628 -22.642 1.00 80.75 747 VAL A C 1
ATOM 5457 O O . VAL A 1 747 ? 0.187 8.503 -22.098 1.00 80.75 747 VAL A O 1
ATOM 5460 N N . ALA A 1 748 ? 1.189 6.500 -22.016 1.00 76.56 748 ALA A N 1
ATOM 5461 C CA . ALA A 1 748 ? 0.900 6.273 -20.593 1.00 76.56 748 ALA A CA 1
ATOM 5462 C C . ALA A 1 748 ? 1.776 7.146 -19.663 1.00 76.56 748 ALA A C 1
ATOM 5464 O O . ALA A 1 748 ? 1.504 7.267 -18.472 1.00 76.56 748 ALA A O 1
ATOM 5465 N N . THR A 1 749 ? 2.818 7.747 -20.243 1.00 81.12 749 THR A N 1
ATOM 5466 C CA . THR A 1 749 ? 3.644 8.872 -19.783 1.00 81.12 749 THR A CA 1
ATOM 5467 C C . THR A 1 749 ? 2.902 9.989 -19.018 1.00 81.12 749 THR A C 1
ATOM 5469 O O . THR A 1 749 ? 1.796 10.331 -19.410 1.00 81.12 749 THR A O 1
ATOM 5472 N N . THR A 1 750 ? 3.501 10.621 -18.001 1.00 85.31 750 THR A N 1
ATOM 5473 C CA . THR A 1 750 ? 2.927 11.715 -17.187 1.00 85.31 750 THR A CA 1
ATOM 5474 C C . THR A 1 750 ? 4.097 12.503 -16.624 1.00 85.31 750 THR A C 1
ATOM 5476 O O . THR A 1 750 ? 5.067 11.894 -16.185 1.00 85.31 750 THR A O 1
ATOM 5479 N N . ASP A 1 751 ? 3.985 13.828 -16.613 1.00 90.56 751 ASP A N 1
ATOM 5480 C CA . ASP A 1 751 ? 4.870 14.711 -15.853 1.00 90.56 751 ASP A CA 1
ATOM 5481 C C . ASP A 1 751 ? 4.141 15.168 -14.572 1.00 90.56 751 ASP A C 1
ATOM 5483 O O . ASP A 1 751 ? 3.145 15.900 -14.624 1.00 90.56 751 ASP A O 1
ATOM 5487 N N . GLY A 1 752 ? 4.614 14.716 -13.404 1.00 89.00 752 GLY A N 1
ATOM 5488 C CA . GLY A 1 752 ? 3.971 15.035 -12.125 1.00 89.00 752 GLY A CA 1
ATOM 5489 C C . GLY A 1 752 ? 3.975 16.527 -11.760 1.00 89.00 752 GLY A C 1
ATOM 5490 O O . GLY A 1 752 ? 3.079 16.996 -11.053 1.00 89.00 752 GLY A O 1
ATOM 5491 N N . GLU A 1 753 ? 4.920 17.316 -12.277 1.00 92.75 753 GLU A N 1
ATOM 5492 C CA . GLU A 1 753 ? 4.963 18.766 -12.057 1.00 92.75 753 GLU A CA 1
ATOM 5493 C C . GLU A 1 753 ? 3.876 19.492 -12.871 1.00 92.75 753 GLU A C 1
ATOM 5495 O O . GLU A 1 753 ? 3.219 20.409 -12.368 1.00 92.75 753 GLU A O 1
ATOM 5500 N N . ALA A 1 754 ? 3.627 19.055 -14.107 1.00 94.75 754 ALA A N 1
ATOM 5501 C CA . ALA A 1 754 ? 2.533 19.511 -14.951 1.00 94.75 754 ALA A CA 1
ATOM 5502 C C . ALA A 1 754 ? 1.191 19.227 -14.275 1.00 94.75 754 ALA A C 1
ATOM 5504 O O . ALA A 1 754 ? 0.338 20.109 -14.229 1.00 94.75 754 ALA A O 1
ATOM 5505 N N . CYS A 1 755 ? 1.030 18.054 -13.659 1.00 95.06 755 CYS A N 1
ATOM 5506 C CA . CYS A 1 755 ? -0.154 17.731 -12.866 1.00 95.06 755 CYS A CA 1
ATOM 5507 C C . CYS A 1 755 ? -0.398 18.715 -11.710 1.00 95.06 755 CYS A C 1
ATOM 5509 O O . CYS A 1 755 ? -1.522 19.192 -11.536 1.00 95.06 755 CYS A O 1
ATOM 5511 N N . ILE A 1 756 ? 0.644 19.071 -10.948 1.00 96.00 756 ILE A N 1
ATOM 5512 C CA . ILE A 1 756 ? 0.536 20.069 -9.869 1.00 96.00 756 ILE A CA 1
ATOM 5513 C C . ILE A 1 756 ? 0.112 21.427 -10.433 1.00 96.00 756 ILE A C 1
ATOM 5515 O O . ILE A 1 756 ? -0.819 22.055 -9.924 1.00 96.00 756 ILE A O 1
ATOM 5519 N N . ARG A 1 757 ? 0.786 21.888 -11.493 1.00 96.44 757 ARG A N 1
ATOM 5520 C CA . ARG A 1 757 ? 0.504 23.184 -12.128 1.00 96.44 757 ARG A CA 1
ATOM 5521 C C . ARG A 1 757 ? -0.912 23.232 -12.697 1.00 96.44 757 ARG A C 1
ATOM 5523 O O . ARG A 1 757 ? -1.586 24.249 -12.542 1.00 96.44 757 ARG A O 1
ATOM 5530 N N . TYR A 1 758 ? -1.379 22.131 -13.281 1.00 96.38 758 TYR A N 1
ATOM 5531 C CA . TYR A 1 758 ? -2.741 21.994 -13.778 1.00 96.38 758 TYR A CA 1
ATOM 5532 C C . TYR A 1 758 ? -3.769 22.086 -12.647 1.00 96.38 758 TYR A C 1
ATOM 5534 O O . TYR A 1 758 ? -4.631 22.962 -12.690 1.00 96.38 758 TYR A O 1
ATOM 5542 N N . GLY A 1 759 ? -3.639 21.264 -11.598 1.00 94.44 759 GLY A N 1
ATOM 5543 C CA . GLY A 1 759 ? -4.556 21.285 -10.453 1.00 94.44 759 GLY A CA 1
ATOM 5544 C C . GLY A 1 759 ? -4.631 22.661 -9.781 1.00 94.44 759 GLY A C 1
ATOM 5545 O O . GLY A 1 759 ? -5.722 23.164 -9.514 1.00 94.44 759 GLY A O 1
ATOM 5546 N N . ASN A 1 760 ? -3.486 23.332 -9.608 1.00 95.31 760 ASN A N 1
ATOM 5547 C CA . ASN A 1 760 ? -3.435 24.682 -9.038 1.00 95.31 760 ASN A CA 1
ATOM 5548 C C . ASN A 1 760 ? -4.171 25.714 -9.907 1.00 95.31 760 ASN A C 1
ATOM 5550 O O . ASN A 1 760 ? -4.863 26.585 -9.378 1.00 95.31 760 ASN A O 1
ATOM 5554 N N . LEU A 1 761 ? -4.039 25.625 -11.236 1.00 94.19 761 LEU A N 1
ATOM 5555 C CA . LEU A 1 761 ? -4.754 26.510 -12.157 1.00 94.19 761 LEU A CA 1
ATOM 5556 C C . LEU A 1 761 ? -6.266 26.278 -12.116 1.00 94.19 761 LEU A C 1
ATOM 5558 O O . LEU A 1 761 ? -7.012 27.254 -12.094 1.00 94.19 761 LEU A O 1
ATOM 5562 N N . LEU A 1 762 ? -6.719 25.022 -12.050 1.00 92.69 762 LEU A N 1
ATOM 5563 C CA . LEU A 1 762 ? -8.147 24.696 -11.956 1.00 92.69 762 LEU A CA 1
ATOM 5564 C C . LEU A 1 762 ? -8.801 25.299 -10.705 1.00 92.69 762 LEU A C 1
ATOM 5566 O O . LEU A 1 762 ? -9.937 25.763 -10.775 1.00 92.69 762 LEU A O 1
ATOM 5570 N N . LEU A 1 763 ? -8.084 25.324 -9.577 1.00 90.88 763 LEU A N 1
ATOM 5571 C CA . LEU A 1 763 ? -8.594 25.867 -8.314 1.00 90.88 763 LEU A CA 1
ATOM 5572 C C . LEU A 1 763 ? -8.457 27.398 -8.197 1.00 90.88 763 LEU A C 1
ATOM 5574 O O . LEU A 1 763 ? -9.198 28.012 -7.431 1.00 90.88 763 LEU A O 1
ATOM 5578 N N . GLY A 1 764 ? -7.511 28.018 -8.915 1.00 86.94 764 GLY A N 1
ATOM 5579 C CA . GLY A 1 764 ? -7.117 29.419 -8.697 1.00 86.94 764 GLY A CA 1
ATOM 5580 C C . GLY A 1 764 ? -7.382 30.410 -9.839 1.00 86.94 764 GLY A C 1
ATOM 5581 O O . GLY A 1 764 ? -7.301 31.619 -9.606 1.00 86.94 764 GLY A O 1
ATOM 5582 N N . ALA A 1 765 ? -7.664 29.955 -11.064 1.00 80.19 765 ALA A N 1
ATOM 5583 C CA . ALA A 1 765 ? -7.751 30.838 -12.231 1.00 80.19 765 ALA A CA 1
ATOM 5584 C C . ALA A 1 765 ? -8.974 31.778 -12.215 1.00 80.19 765 ALA A C 1
ATOM 5586 O O . ALA A 1 765 ? -10.074 31.410 -11.797 1.00 80.19 765 ALA A O 1
ATOM 5587 N N . LYS A 1 766 ? -8.779 33.002 -12.728 1.00 77.38 766 LYS A N 1
ATOM 5588 C CA . LYS A 1 766 ? -9.841 33.986 -12.996 1.00 77.38 766 LYS A CA 1
ATOM 5589 C C . LYS A 1 766 ? -9.657 34.586 -14.403 1.00 77.38 766 LYS A C 1
ATOM 5591 O O . LYS A 1 766 ? -8.629 35.228 -14.620 1.00 77.38 766 LYS A O 1
ATOM 5596 N N . PRO A 1 767 ? -10.627 34.441 -15.332 1.00 79.12 767 PRO A N 1
ATOM 5597 C CA . PRO A 1 767 ? -11.834 33.605 -15.230 1.00 79.12 767 PRO A CA 1
ATOM 5598 C C . PRO A 1 767 ? -11.500 32.105 -15.057 1.00 79.12 767 PRO A C 1
ATOM 5600 O O . PRO A 1 767 ? -10.357 31.717 -15.308 1.00 79.12 767 PRO A O 1
ATOM 5603 N N . PRO A 1 768 ? -12.454 31.271 -14.596 1.00 82.25 768 PRO A N 1
ATOM 5604 C CA . PRO A 1 768 ? -12.233 29.835 -14.418 1.00 82.25 768 PRO A CA 1
ATOM 5605 C C . PRO A 1 768 ? -11.796 29.145 -15.716 1.00 82.25 768 PRO A C 1
ATOM 5607 O O . PRO A 1 768 ? -12.233 29.524 -16.803 1.00 82.25 768 PRO A O 1
ATOM 5610 N N . ILE A 1 769 ? -10.952 28.117 -15.593 1.00 88.31 769 ILE A N 1
ATOM 5611 C CA . ILE A 1 769 ? -10.531 27.280 -16.725 1.00 88.31 769 ILE A CA 1
ATOM 5612 C C . ILE A 1 769 ? -11.731 26.499 -17.260 1.00 88.31 769 ILE A C 1
ATOM 5614 O O . ILE A 1 769 ? -12.431 25.854 -16.484 1.00 88.31 769 ILE A O 1
ATOM 5618 N N . VAL A 1 770 ? -11.924 26.480 -18.578 1.00 85.25 770 VAL A N 1
ATOM 5619 C CA . VAL A 1 770 ? -12.959 25.655 -19.222 1.00 85.25 770 VAL A CA 1
ATOM 5620 C C . VAL A 1 770 ? -12.402 24.262 -19.513 1.00 85.25 770 VAL A C 1
ATOM 5622 O O . VAL A 1 770 ? -11.373 24.142 -20.185 1.00 85.25 770 VAL A O 1
ATOM 5625 N N . LEU A 1 771 ? -13.057 23.210 -19.008 1.00 82.06 771 LEU A N 1
ATOM 5626 C CA . LEU A 1 771 ? -12.673 21.818 -19.275 1.00 82.06 771 LEU A CA 1
ATOM 5627 C C . LEU A 1 771 ? -13.077 21.400 -20.698 1.00 82.06 771 LEU A C 1
ATOM 5629 O O . LEU A 1 771 ? -14.160 21.729 -21.175 1.00 82.06 771 LEU A O 1
ATOM 5633 N N . ALA A 1 772 ? -12.224 20.621 -21.370 1.00 68.00 772 ALA A N 1
ATOM 5634 C CA . ALA A 1 772 ? -12.431 20.227 -22.768 1.00 68.00 772 ALA A CA 1
ATOM 5635 C C . ALA A 1 772 ? -13.738 19.442 -23.017 1.00 68.00 772 ALA A C 1
ATOM 5637 O O . ALA A 1 772 ? -14.328 19.571 -24.086 1.00 68.00 772 ALA A O 1
ATOM 5638 N N . GLY A 1 773 ? -14.205 18.656 -22.037 1.00 60.62 773 GLY A N 1
ATOM 5639 C CA . GLY A 1 773 ? -15.463 17.900 -22.124 1.00 60.62 773 GLY A CA 1
ATOM 5640 C C . GLY A 1 773 ? -16.729 18.759 -22.024 1.00 60.62 773 GLY A C 1
ATOM 5641 O O . GLY A 1 773 ? -17.773 18.359 -22.531 1.00 60.62 773 GLY A O 1
ATOM 5642 N N . ASP A 1 774 ? -16.619 19.959 -21.448 1.00 58.78 774 ASP A N 1
ATOM 5643 C CA . ASP A 1 774 ? -17.756 20.843 -21.163 1.00 58.78 774 ASP A CA 1
ATOM 5644 C C . ASP A 1 774 ? -17.892 21.978 -22.190 1.00 58.78 774 ASP A C 1
ATOM 5646 O O . ASP A 1 774 ? -18.880 22.713 -22.180 1.00 58.78 774 ASP A O 1
ATOM 5650 N N . ALA A 1 775 ? -16.946 22.085 -23.134 1.00 55.41 775 ALA A N 1
ATOM 5651 C CA . ALA A 1 775 ? -16.905 23.122 -24.169 1.00 55.41 775 ALA A CA 1
ATOM 5652 C C . ALA A 1 775 ? -18.164 23.168 -25.065 1.00 55.41 775 ALA A C 1
ATOM 5654 O O . ALA A 1 775 ? -18.424 24.190 -25.698 1.00 55.41 775 ALA A O 1
ATOM 5655 N N . TYR A 1 776 ? -18.950 22.085 -25.096 1.00 46.56 776 TYR A N 1
ATOM 5656 C CA . TYR A 1 776 ? -20.187 21.962 -25.877 1.00 46.56 776 TYR A CA 1
ATOM 5657 C C . TYR A 1 776 ? -21.434 21.632 -25.031 1.00 46.56 776 TYR A C 1
ATOM 5659 O O . TYR A 1 776 ? -22.532 21.594 -25.581 1.00 46.56 776 TYR A O 1
ATOM 5667 N N . ALA A 1 777 ? -21.286 21.385 -23.720 1.00 48.88 777 ALA A N 1
ATOM 5668 C CA . ALA A 1 777 ? -22.355 20.880 -22.843 1.00 48.88 777 ALA A CA 1
ATOM 5669 C C . ALA A 1 777 ? -23.011 21.955 -21.952 1.00 48.88 777 ALA A C 1
ATOM 5671 O O . ALA A 1 777 ? -23.986 21.672 -21.263 1.00 48.88 777 ALA A O 1
ATOM 5672 N N . GLY A 1 778 ? -22.517 23.195 -21.986 1.00 46.19 778 GLY A N 1
ATOM 5673 C CA . GLY A 1 778 ? -23.176 24.362 -21.390 1.00 46.19 778 GLY A CA 1
ATOM 5674 C C . GLY A 1 778 ? -22.995 24.545 -19.880 1.00 46.19 778 GLY A C 1
ATOM 5675 O O . GLY A 1 778 ? -22.875 25.688 -19.461 1.00 46.19 778 GLY A O 1
ATOM 5676 N N . ASP A 1 779 ? -22.879 23.479 -19.081 1.00 52.78 779 ASP A N 1
ATOM 5677 C CA . ASP A 1 779 ? -22.852 23.601 -17.614 1.00 52.78 779 ASP A CA 1
ATOM 5678 C C . ASP A 1 779 ? -21.610 22.962 -16.975 1.00 52.78 779 ASP A C 1
ATOM 5680 O O . ASP A 1 779 ? -21.644 21.869 -16.404 1.00 52.78 779 ASP A O 1
ATOM 5684 N N . GLN A 1 780 ? -20.496 23.696 -17.009 1.00 64.56 780 GLN A N 1
ATOM 5685 C CA . GLN A 1 780 ? -19.342 23.390 -16.169 1.00 64.56 780 GLN A CA 1
ATOM 5686 C C . GLN A 1 780 ? -19.659 23.749 -14.710 1.00 64.56 780 GLN A C 1
ATOM 5688 O O . GLN A 1 780 ? -19.782 24.919 -14.342 1.00 64.56 780 GLN A O 1
ATOM 5693 N N . THR A 1 781 ? -19.761 22.742 -13.845 1.00 72.31 781 THR A N 1
ATOM 5694 C CA . THR A 1 781 ? -19.993 22.972 -12.412 1.00 72.31 781 THR A CA 1
ATOM 5695 C C . THR A 1 781 ? -18.668 23.164 -11.671 1.00 72.31 781 THR A C 1
ATOM 5697 O O . THR A 1 781 ? -17.683 22.501 -12.002 1.00 72.31 781 THR A O 1
ATOM 5700 N N . PRO A 1 782 ? -18.604 23.978 -10.604 1.00 77.50 782 PRO A N 1
ATOM 5701 C CA . PRO A 1 782 ? -17.417 24.047 -9.749 1.00 77.50 782 PRO A CA 1
ATOM 5702 C C . PRO A 1 782 ? -16.952 22.671 -9.232 1.00 77.50 782 PRO A C 1
ATOM 5704 O O . PRO A 1 782 ? -15.756 22.441 -9.080 1.00 77.50 782 PRO A O 1
ATOM 5707 N N . ALA A 1 783 ? -17.880 21.726 -9.026 1.00 79.69 783 ALA A N 1
ATOM 5708 C CA . ALA A 1 783 ? -17.569 20.352 -8.627 1.00 79.69 783 ALA A CA 1
ATOM 5709 C C . ALA A 1 783 ? -16.738 19.590 -9.679 1.00 79.69 783 ALA A C 1
ATOM 5711 O O . ALA A 1 783 ? -15.864 18.803 -9.310 1.00 79.69 783 ALA A O 1
ATOM 5712 N N . SER A 1 784 ? -16.956 19.844 -10.976 1.00 83.31 784 SER A N 1
ATOM 5713 C CA . SER A 1 784 ? -16.170 19.232 -12.060 1.00 83.31 784 SER A CA 1
ATOM 5714 C C . SER A 1 784 ? -14.698 19.666 -12.022 1.00 83.31 784 SER A C 1
ATOM 5716 O O . SER A 1 784 ? -13.806 18.823 -12.101 1.00 83.31 784 SER A O 1
ATOM 5718 N N . LEU A 1 785 ? -14.437 20.957 -11.780 1.00 88.38 785 LEU A N 1
ATOM 5719 C CA . LEU A 1 785 ? -13.089 21.519 -11.651 1.00 88.38 785 LEU A CA 1
ATOM 5720 C C . LEU A 1 785 ? -12.323 20.918 -10.473 1.00 88.38 785 LEU A C 1
ATOM 5722 O O . LEU A 1 785 ? -11.153 20.570 -10.600 1.00 88.38 785 LEU A O 1
ATOM 5726 N N . ILE A 1 786 ? -12.995 20.768 -9.334 1.00 90.31 786 ILE A N 1
ATOM 5727 C CA . ILE A 1 786 ? -12.398 20.220 -8.111 1.00 90.31 786 ILE A CA 1
ATOM 5728 C C . ILE A 1 786 ? -12.102 18.726 -8.276 1.00 90.31 786 ILE A C 1
ATOM 5730 O O . ILE A 1 786 ? -11.039 18.254 -7.871 1.00 90.31 786 ILE A O 1
ATOM 5734 N N . THR A 1 787 ? -13.015 17.995 -8.921 1.00 90.44 787 THR A N 1
ATOM 5735 C CA . THR A 1 787 ? -12.820 16.581 -9.268 1.00 90.44 787 THR A CA 1
ATOM 5736 C C . THR A 1 787 ? -11.587 16.404 -10.153 1.00 90.44 787 THR A C 1
ATOM 5738 O O . THR A 1 787 ? -10.749 15.547 -9.874 1.00 90.44 787 THR A O 1
ATOM 5741 N N . GLU A 1 788 ? -11.454 17.228 -11.195 1.00 90.94 788 GLU A N 1
ATOM 5742 C CA . GLU A 1 788 ? -10.325 17.160 -12.125 1.00 90.94 788 GLU A CA 1
ATOM 5743 C C . GLU A 1 788 ? -9.012 17.626 -11.469 1.00 90.94 788 GLU A C 1
ATOM 5745 O O . GLU A 1 788 ? -7.963 17.032 -11.712 1.00 90.94 788 GLU A O 1
ATOM 5750 N N . ALA A 1 789 ? -9.053 18.605 -10.558 1.00 93.50 789 ALA A N 1
ATOM 5751 C CA . ALA A 1 789 ? -7.885 19.012 -9.775 1.00 93.50 789 ALA A CA 1
ATOM 5752 C C . ALA A 1 789 ? -7.387 17.884 -8.856 1.00 93.50 789 ALA A C 1
ATOM 5754 O O . ALA A 1 789 ? -6.195 17.577 -8.852 1.00 93.50 789 ALA A O 1
ATOM 5755 N N . SER A 1 790 ? -8.294 17.219 -8.129 1.00 93.25 790 SER A N 1
ATOM 5756 C CA . SER A 1 790 ? -7.957 16.044 -7.310 1.00 93.25 790 SER A CA 1
ATOM 5757 C C . SER A 1 790 ? -7.358 14.927 -8.161 1.00 93.25 790 SER A C 1
ATOM 5759 O O . SER A 1 790 ? -6.321 14.361 -7.813 1.00 93.25 790 SER A O 1
ATOM 5761 N N . ARG A 1 791 ? -7.960 14.665 -9.326 1.00 91.88 791 ARG A N 1
ATOM 5762 C CA . ARG A 1 791 ? -7.466 13.684 -10.291 1.00 91.88 791 ARG A CA 1
ATOM 5763 C C . ARG A 1 791 ? -6.053 14.021 -10.778 1.00 91.88 791 ARG A C 1
ATOM 5765 O O . ARG A 1 791 ? -5.222 13.120 -10.872 1.00 91.88 791 ARG A O 1
ATOM 5772 N N . ALA A 1 792 ? -5.766 15.290 -11.065 1.00 93.19 792 ALA A N 1
ATOM 5773 C CA . ALA A 1 792 ? -4.436 15.734 -11.471 1.00 93.19 792 ALA A CA 1
ATOM 5774 C C . ALA A 1 792 ? -3.412 15.526 -10.346 1.00 93.19 792 ALA A C 1
ATOM 5776 O O . ALA A 1 792 ? -2.365 14.922 -10.569 1.00 93.19 792 ALA A O 1
ATOM 5777 N N . TYR A 1 793 ? -3.716 15.942 -9.115 1.00 94.06 793 TYR A N 1
ATOM 5778 C CA . TYR A 1 793 ? -2.803 15.729 -7.990 1.00 94.06 793 TYR A CA 1
ATOM 5779 C C . TYR A 1 793 ? -2.552 14.244 -7.698 1.00 94.06 793 TYR A C 1
ATOM 5781 O O . TYR A 1 793 ? -1.420 13.866 -7.402 1.00 94.06 793 TYR A O 1
ATOM 5789 N N . ASP A 1 794 ? -3.568 13.389 -7.827 1.00 90.62 794 ASP A N 1
ATOM 5790 C CA . ASP A 1 794 ? -3.402 11.937 -7.707 1.00 90.62 794 ASP A CA 1
ATOM 5791 C C . ASP A 1 794 ? -2.468 11.366 -8.792 1.00 90.62 794 ASP A C 1
ATOM 5793 O O . ASP A 1 794 ? -1.576 10.580 -8.476 1.00 90.62 794 ASP A O 1
ATOM 5797 N N . MET A 1 795 ? -2.584 11.826 -10.045 1.00 87.81 795 MET A N 1
ATOM 5798 C CA . MET A 1 795 ? -1.635 11.465 -11.111 1.00 87.81 795 MET A CA 1
ATOM 5799 C C . MET A 1 795 ? -0.202 11.888 -10.784 1.00 87.81 795 MET A C 1
ATOM 5801 O O . MET A 1 795 ? 0.722 11.095 -10.953 1.00 87.81 795 MET A O 1
ATOM 5805 N N . GLY A 1 796 ? -0.006 13.109 -10.275 1.00 87.75 796 GLY A N 1
ATOM 5806 C CA . GLY A 1 796 ? 1.315 13.568 -9.836 1.00 87.75 796 GLY A CA 1
ATOM 5807 C C . GLY A 1 796 ? 1.862 12.750 -8.662 1.00 87.75 796 GLY A C 1
ATOM 5808 O O . GLY A 1 796 ? 3.054 12.460 -8.609 1.00 87.75 796 GLY A O 1
ATOM 5809 N N . CYS A 1 797 ? 0.991 12.314 -7.751 1.00 84.00 797 CYS A N 1
ATOM 5810 C CA . CYS A 1 797 ? 1.363 11.444 -6.639 1.00 84.00 797 CYS A CA 1
ATOM 5811 C C . CYS A 1 797 ? 1.815 10.052 -7.120 1.00 84.00 797 CYS A C 1
ATOM 5813 O O . CYS A 1 797 ? 2.769 9.493 -6.582 1.00 84.00 797 CYS A O 1
ATOM 5815 N N . MET A 1 798 ? 1.186 9.504 -8.168 1.00 80.56 798 MET A N 1
ATOM 5816 C CA . MET A 1 798 ? 1.628 8.253 -8.804 1.00 80.56 798 MET A CA 1
ATOM 5817 C C . MET A 1 798 ? 3.004 8.350 -9.466 1.00 80.56 798 MET A C 1
ATOM 5819 O O . MET A 1 798 ? 3.668 7.329 -9.625 1.00 80.56 798 MET A O 1
ATOM 5823 N N . ASP A 1 799 ? 3.440 9.557 -9.821 1.00 78.12 799 ASP A N 1
ATOM 5824 C CA . ASP A 1 799 ? 4.787 9.843 -10.324 1.00 78.12 799 ASP A CA 1
ATOM 5825 C C . ASP A 1 799 ? 5.802 10.074 -9.181 1.00 78.12 799 ASP A C 1
ATOM 5827 O O . ASP A 1 799 ? 6.875 10.634 -9.382 1.00 78.12 799 ASP A O 1
ATOM 5831 N N . ASN A 1 800 ? 5.459 9.644 -7.957 1.00 76.94 800 ASN A N 1
ATOM 5832 C CA . ASN A 1 800 ? 6.244 9.785 -6.725 1.00 76.94 800 ASN A CA 1
ATOM 5833 C C . ASN A 1 800 ? 6.549 11.241 -6.318 1.00 76.94 800 ASN A C 1
ATOM 5835 O O . ASN A 1 800 ? 7.529 11.502 -5.617 1.00 76.94 800 ASN A O 1
ATOM 5839 N N . ILE A 1 801 ? 5.704 12.202 -6.709 1.00 79.94 801 ILE A N 1
ATOM 5840 C CA . ILE A 1 801 ? 5.837 13.597 -6.274 1.00 79.94 801 ILE A CA 1
ATOM 5841 C C . ILE A 1 801 ? 5.069 13.814 -4.964 1.00 79.94 801 ILE A C 1
ATOM 5843 O O . ILE A 1 801 ? 3.860 14.051 -4.962 1.00 79.94 801 ILE A O 1
ATOM 5847 N N . GLU A 1 802 ? 5.787 13.799 -3.838 1.00 81.75 802 GLU A N 1
ATOM 5848 C CA . GLU A 1 802 ? 5.213 13.961 -2.489 1.00 81.75 802 GLU A CA 1
ATOM 5849 C C . GLU A 1 802 ? 4.363 15.238 -2.350 1.00 81.75 802 GLU A C 1
ATOM 5851 O O . GLU A 1 802 ? 3.291 15.226 -1.743 1.00 81.75 802 GLU A O 1
ATOM 5856 N N . GLN A 1 803 ? 4.781 16.336 -2.986 1.00 88.44 803 GLN A N 1
ATOM 5857 C CA . GLN A 1 803 ? 4.011 17.582 -2.996 1.00 88.44 803 GLN A CA 1
ATOM 5858 C C . GLN A 1 803 ? 2.607 17.395 -3.597 1.00 88.44 803 GLN A C 1
ATOM 5860 O O . GLN A 1 803 ? 1.635 17.943 -3.077 1.00 88.44 803 GLN A O 1
ATOM 5865 N N . ALA A 1 804 ? 2.475 16.607 -4.668 1.00 87.25 804 ALA A N 1
ATOM 5866 C CA . ALA A 1 804 ? 1.180 16.317 -5.278 1.00 87.25 804 ALA A CA 1
ATOM 5867 C C . ALA A 1 804 ? 0.306 15.472 -4.336 1.00 87.25 804 ALA A C 1
ATOM 5869 O O . ALA A 1 804 ? -0.881 15.758 -4.171 1.00 87.25 804 ALA A O 1
ATOM 5870 N N . CYS A 1 805 ? 0.903 14.496 -3.641 1.00 83.25 805 CYS A N 1
ATOM 5871 C CA . CYS A 1 805 ? 0.208 13.691 -2.636 1.00 83.25 805 CYS A CA 1
ATOM 5872 C C . CYS A 1 805 ? -0.367 14.560 -1.499 1.00 83.25 805 CYS A C 1
ATOM 5874 O O . CYS A 1 805 ? -1.513 14.367 -1.080 1.00 83.25 805 CYS A O 1
ATOM 5876 N N . GLN A 1 806 ? 0.400 15.542 -1.013 1.00 83.81 806 GLN A N 1
ATOM 5877 C CA . GLN A 1 806 ? -0.024 16.470 0.044 1.00 83.81 806 GLN A CA 1
ATOM 5878 C C . GLN A 1 806 ? -1.135 17.423 -0.410 1.00 83.81 806 GLN A C 1
ATOM 5880 O O . GLN A 1 806 ? -2.096 17.649 0.332 1.00 83.81 806 GLN A O 1
ATOM 5885 N N . LEU A 1 807 ? -1.040 17.945 -1.637 1.00 91.12 807 LEU A N 1
ATOM 5886 C CA . LEU A 1 807 ? -2.082 18.790 -2.224 1.00 91.12 807 LEU A CA 1
ATOM 5887 C C . LEU A 1 807 ? -3.400 18.024 -2.376 1.00 91.12 807 LEU A C 1
ATOM 5889 O O . LEU A 1 807 ? -4.445 18.533 -1.968 1.00 91.12 807 LEU A O 1
ATOM 5893 N N . ASN A 1 808 ? -3.357 16.781 -2.874 1.00 92.25 808 ASN A N 1
ATOM 5894 C CA . ASN A 1 808 ? -4.566 15.967 -3.007 1.00 92.25 808 ASN A CA 1
ATOM 5895 C C . ASN A 1 808 ? -5.214 15.689 -1.643 1.00 92.25 808 ASN A C 1
ATOM 5897 O O . ASN A 1 808 ? -6.419 15.850 -1.473 1.00 92.25 808 ASN A O 1
ATOM 5901 N N . ARG A 1 809 ? -4.408 15.320 -0.640 1.00 87.75 809 ARG A N 1
ATOM 5902 C CA . ARG A 1 809 ? -4.885 15.052 0.725 1.00 87.75 809 ARG A CA 1
ATOM 5903 C C . ARG A 1 809 ? -5.594 16.261 1.328 1.00 87.75 809 ARG A C 1
ATOM 5905 O O . ARG A 1 809 ? -6.726 16.140 1.790 1.00 87.75 809 ARG A O 1
ATOM 5912 N N . THR A 1 810 ? -4.958 17.427 1.239 1.00 89.06 810 THR A N 1
ATOM 5913 C CA . THR A 1 810 ? -5.515 18.696 1.727 1.00 89.06 810 THR A CA 1
ATOM 5914 C C . THR A 1 810 ? -6.849 19.015 1.045 1.00 89.06 810 THR A C 1
ATOM 5916 O O . THR A 1 810 ? -7.826 19.348 1.716 1.00 89.06 810 THR A O 1
ATOM 5919 N N . LEU A 1 811 ? -6.920 18.852 -0.282 1.00 92.44 811 LEU A N 1
ATOM 5920 C CA . LEU A 1 811 ? -8.144 19.070 -1.055 1.00 92.44 811 LEU A CA 1
ATOM 5921 C C . LEU A 1 811 ? -9.286 18.149 -0.594 1.00 92.44 811 LEU A C 1
ATOM 5923 O O . LEU A 1 811 ? -10.397 18.617 -0.346 1.00 92.44 811 LEU A O 1
ATOM 5927 N N . LEU A 1 812 ? -9.016 16.849 -0.444 1.00 90.06 812 LEU A N 1
ATOM 5928 C CA . LEU A 1 812 ? -10.014 15.850 -0.048 1.00 90.06 812 LEU A CA 1
ATOM 5929 C C . LEU A 1 812 ? -10.501 16.035 1.396 1.00 90.06 812 LEU A C 1
ATOM 5931 O O . LEU A 1 812 ? -11.683 15.814 1.686 1.00 90.06 812 LEU A O 1
ATOM 5935 N N . GLU A 1 813 ? -9.625 16.453 2.311 1.00 85.44 813 GLU A N 1
ATOM 5936 C CA . GLU A 1 813 ? -10.003 16.805 3.682 1.00 85.44 813 GLU A CA 1
ATOM 5937 C C . GLU A 1 813 ? -10.961 17.995 3.716 1.00 85.44 813 GLU A C 1
ATOM 5939 O O . GLU A 1 813 ? -12.024 17.923 4.340 1.00 85.44 813 GLU A O 1
ATOM 5944 N N . ASP A 1 814 ? -10.627 19.070 3.006 1.00 86.75 814 ASP A N 1
ATOM 5945 C CA . ASP A 1 814 ? -11.462 20.266 2.954 1.00 86.75 814 ASP A CA 1
ATOM 5946 C C . ASP A 1 814 ? -12.796 20.009 2.242 1.00 86.75 814 ASP A C 1
ATOM 5948 O O . ASP A 1 814 ? -13.842 20.501 2.685 1.00 86.75 814 ASP A O 1
ATOM 5952 N N . TRP A 1 815 ? -12.804 19.164 1.207 1.00 90.31 815 TRP A N 1
ATOM 5953 C CA . TRP A 1 815 ? -14.039 18.744 0.546 1.00 90.31 815 TRP A CA 1
ATOM 5954 C C . TRP A 1 815 ? -14.925 17.920 1.479 1.00 90.31 815 TRP A C 1
ATOM 5956 O O . TRP A 1 815 ? -16.119 18.195 1.600 1.00 90.31 815 TRP A O 1
ATOM 5966 N N . SER A 1 816 ? -14.329 16.998 2.243 1.00 83.81 816 SER A N 1
ATOM 5967 C CA . SER A 1 816 ? -15.040 16.217 3.264 1.00 83.81 816 SER A CA 1
ATOM 5968 C C . SER A 1 816 ? -15.670 17.102 4.346 1.00 83.81 816 SER A C 1
ATOM 5970 O O . SER A 1 816 ? -16.752 16.799 4.848 1.00 83.81 816 SER A O 1
ATOM 5972 N N . ARG A 1 817 ? -15.026 18.224 4.696 1.00 83.88 817 ARG A N 1
ATOM 5973 C CA . ARG A 1 817 ? -15.563 19.222 5.638 1.00 83.88 817 ARG A CA 1
ATOM 5974 C C . ARG A 1 817 ? -16.678 20.083 5.036 1.00 83.88 817 ARG A C 1
ATOM 5976 O O . ARG A 1 817 ? -17.321 20.823 5.774 1.00 83.88 817 ARG A O 1
ATOM 5983 N N . GLY A 1 818 ? -16.965 19.957 3.740 1.00 83.12 818 GLY A N 1
ATOM 5984 C CA . GLY A 1 818 ? -17.993 20.728 3.040 1.00 83.12 818 GLY A CA 1
ATOM 5985 C C . GLY A 1 818 ? -17.535 22.122 2.614 1.00 83.12 818 GLY A C 1
ATOM 5986 O O . GLY A 1 818 ? -18.382 22.958 2.316 1.00 83.12 818 GLY A O 1
ATOM 5987 N N . ARG A 1 819 ? -16.219 22.386 2.575 1.00 86.81 819 ARG A N 1
ATOM 5988 C CA . ARG A 1 819 ? -15.664 23.664 2.079 1.00 86.81 819 ARG A CA 1
ATOM 5989 C C . ARG A 1 819 ? -15.773 23.812 0.562 1.00 86.81 819 ARG A C 1
ATOM 5991 O O . ARG A 1 819 ? -15.623 24.911 0.039 1.00 86.81 819 ARG A O 1
ATOM 5998 N N . TYR A 1 820 ? -16.054 22.707 -0.119 1.00 87.50 820 TYR A N 1
ATOM 5999 C CA . TYR A 1 820 ? -16.272 22.629 -1.552 1.00 87.50 820 TYR A CA 1
ATOM 6000 C C . TYR A 1 820 ? -17.699 22.128 -1.860 1.00 87.50 820 TYR A C 1
ATOM 6002 O O . TYR A 1 820 ? -18.296 21.429 -1.027 1.00 87.50 820 TYR A O 1
ATOM 6010 N N . PRO A 1 821 ? -18.264 22.465 -3.037 1.00 88.75 821 PRO A N 1
ATOM 6011 C CA . PRO A 1 821 ? -19.595 22.019 -3.459 1.00 88.75 821 PRO A CA 1
ATOM 6012 C C . PRO A 1 821 ? -19.750 20.495 -3.454 1.00 88.75 821 PRO A C 1
ATOM 6014 O O . PRO A 1 821 ? -18.828 19.775 -3.825 1.00 88.75 821 PRO A O 1
ATOM 6017 N N . HIS A 1 822 ? -20.909 20.000 -3.029 1.00 87.38 822 HIS A N 1
ATOM 6018 C CA . HIS A 1 822 ? -21.190 18.573 -2.855 1.00 87.38 822 HIS A CA 1
ATOM 6019 C C . HIS A 1 822 ? -22.682 18.282 -3.048 1.00 87.38 822 HIS A C 1
ATOM 6021 O O . HIS A 1 822 ? -23.524 19.146 -2.795 1.00 87.38 822 HIS A O 1
ATOM 6027 N N . ASP A 1 823 ? -22.999 17.051 -3.439 1.00 89.44 823 ASP A N 1
ATOM 6028 C CA . ASP A 1 823 ? -24.372 16.566 -3.559 1.00 89.44 823 ASP A CA 1
ATOM 6029 C C . ASP A 1 823 ? -24.932 16.183 -2.184 1.00 89.44 823 ASP A C 1
ATOM 6031 O O . ASP A 1 823 ? -24.190 15.916 -1.231 1.00 89.44 823 ASP A O 1
ATOM 6035 N N . ARG A 1 824 ? -26.259 16.099 -2.082 1.00 91.06 824 ARG A N 1
ATOM 6036 C CA . ARG A 1 824 ? -26.952 15.548 -0.911 1.00 91.06 824 ARG A CA 1
ATOM 6037 C C . ARG A 1 824 ? -27.574 14.208 -1.274 1.00 91.06 824 ARG A C 1
ATOM 6039 O O . ARG A 1 824 ? -28.089 14.023 -2.371 1.00 91.06 824 ARG A O 1
ATOM 6046 N N . THR A 1 825 ? -27.516 13.252 -0.357 1.00 91.88 825 THR A N 1
ATOM 6047 C CA . THR A 1 825 ? -28.103 11.926 -0.568 1.00 91.88 825 THR A CA 1
ATOM 6048 C C . THR A 1 825 ? -28.594 11.361 0.755 1.00 91.88 825 THR A C 1
ATOM 6050 O O . THR A 1 825 ? -27.960 11.564 1.788 1.00 91.88 825 THR A O 1
ATOM 6053 N N . THR A 1 826 ? -29.710 10.644 0.740 1.00 92.75 826 THR A N 1
ATOM 6054 C CA . THR A 1 826 ? -30.134 9.832 1.876 1.00 92.75 826 THR A CA 1
ATOM 6055 C C . THR A 1 826 ? -29.268 8.580 1.922 1.00 92.75 826 THR A C 1
ATOM 6057 O O . THR A 1 826 ? -29.337 7.738 1.026 1.00 92.75 826 THR A O 1
ATOM 6060 N N . CYS A 1 827 ? -28.440 8.464 2.952 1.00 90.38 827 CYS A N 1
ATOM 6061 C CA . CYS A 1 827 ? -27.717 7.246 3.288 1.00 90.38 827 CYS A CA 1
ATOM 6062 C C . CYS A 1 827 ? -28.514 6.447 4.306 1.00 90.38 827 CYS A C 1
ATOM 6064 O O . CYS A 1 827 ? -29.033 7.023 5.257 1.00 90.38 827 CYS A O 1
ATOM 6066 N N . SER A 1 828 ? -28.533 5.128 4.168 1.00 88.94 828 SER A N 1
ATOM 6067 C CA . SER A 1 828 ? -29.022 4.235 5.208 1.00 88.94 828 SER A CA 1
ATOM 6068 C C . SER A 1 828 ? -28.116 3.027 5.401 1.00 88.94 828 SER A C 1
ATOM 6070 O O . SER A 1 828 ? -27.470 2.560 4.466 1.00 88.94 828 SER A O 1
ATOM 6072 N N . VAL A 1 829 ? -28.068 2.501 6.623 1.00 85.88 829 VAL A N 1
ATOM 6073 C CA . VAL A 1 829 ? -27.456 1.199 6.916 1.00 85.88 829 VAL A CA 1
ATOM 6074 C C . VAL A 1 829 ? -28.564 0.206 7.219 1.00 85.88 829 VAL A C 1
ATOM 6076 O O . VAL A 1 829 ? -29.457 0.480 8.021 1.00 85.88 829 VAL A O 1
ATOM 6079 N N . LYS A 1 830 ? -28.503 -0.957 6.577 1.00 83.00 830 LYS A N 1
ATOM 6080 C CA . LYS A 1 830 ? -29.420 -2.076 6.783 1.00 83.00 830 LYS A CA 1
ATOM 6081 C C . LYS A 1 830 ? -28.690 -3.249 7.402 1.00 83.00 830 LYS A C 1
ATOM 6083 O O . LYS A 1 830 ? -27.524 -3.489 7.091 1.00 83.00 830 LYS A O 1
ATOM 6088 N N . ASP A 1 831 ? -29.376 -3.977 8.263 1.00 74.25 831 ASP A N 1
ATOM 6089 C CA . ASP A 1 831 ? -28.857 -5.219 8.824 1.00 74.25 831 ASP A CA 1
ATOM 6090 C C . ASP A 1 831 ? -28.930 -6.389 7.828 1.00 74.25 831 ASP A C 1
ATOM 6092 O O . ASP A 1 831 ? -29.276 -6.222 6.654 1.00 74.25 831 ASP A O 1
ATOM 6096 N N . ASP A 1 832 ? -28.600 -7.584 8.316 1.00 73.88 832 ASP A N 1
ATOM 6097 C CA . ASP A 1 832 ? -28.626 -8.813 7.524 1.00 73.88 832 ASP A CA 1
ATOM 6098 C C . ASP A 1 832 ? -30.044 -9.215 7.070 1.00 73.88 832 ASP A C 1
ATOM 6100 O O . ASP A 1 832 ? -30.224 -9.789 5.996 1.00 73.88 832 ASP A O 1
ATOM 6104 N N . ALA A 1 833 ? -31.066 -8.855 7.855 1.00 74.19 833 ALA A N 1
ATOM 6105 C CA . ALA A 1 833 ? -32.476 -9.090 7.543 1.00 74.19 833 ALA A CA 1
ATOM 6106 C C . ALA A 1 833 ? -33.065 -8.043 6.571 1.00 74.19 833 ALA A C 1
ATOM 6108 O O . ALA A 1 833 ? -34.190 -8.198 6.094 1.00 74.19 833 ALA A O 1
ATOM 6109 N N . GLY A 1 834 ? -32.317 -6.981 6.253 1.00 75.19 834 GLY A N 1
ATOM 6110 C CA . GLY A 1 834 ? -32.745 -5.885 5.384 1.00 75.19 834 GLY A CA 1
ATOM 6111 C C . GLY A 1 834 ? -33.528 -4.770 6.089 1.00 75.19 834 GLY A C 1
ATOM 6112 O O . GLY A 1 834 ? -34.075 -3.898 5.406 1.00 75.19 834 GLY A O 1
ATOM 6113 N N . THR A 1 835 ? -33.563 -4.768 7.421 1.00 78.06 835 THR A N 1
ATOM 6114 C CA . THR A 1 835 ? -34.174 -3.724 8.254 1.00 78.06 835 THR A CA 1
ATOM 6115 C C . THR A 1 835 ? -33.267 -2.500 8.298 1.00 78.06 835 THR A C 1
ATOM 6117 O O . THR A 1 835 ? -32.073 -2.621 8.576 1.00 78.06 835 THR A O 1
ATOM 6120 N N . THR A 1 836 ? -33.817 -1.310 8.039 1.00 79.75 836 THR A N 1
ATOM 6121 C CA . THR A 1 836 ? -33.075 -0.047 8.171 1.00 79.75 836 THR A CA 1
ATOM 6122 C C . THR A 1 836 ? -32.770 0.229 9.643 1.00 79.75 836 THR A C 1
ATOM 6124 O O . THR A 1 836 ? -33.676 0.273 10.472 1.00 79.75 836 THR A O 1
ATOM 6127 N N . ARG A 1 837 ? -31.485 0.402 9.956 1.00 73.69 837 ARG A N 1
ATOM 6128 C CA . ARG A 1 837 ? -30.968 0.687 11.301 1.00 73.69 837 ARG A CA 1
ATOM 6129 C C . ARG A 1 837 ? -30.639 2.156 11.502 1.00 73.69 837 ARG A C 1
ATOM 6131 O O . ARG A 1 837 ? -30.783 2.653 12.603 1.00 73.69 837 ARG A O 1
ATOM 6138 N N . SER A 1 838 ? -30.225 2.826 10.438 1.00 74.44 838 SER A N 1
ATOM 6139 C CA . SER A 1 838 ? -29.856 4.236 10.439 1.00 74.44 838 SER A CA 1
ATOM 6140 C C . SER A 1 838 ? -30.199 4.820 9.086 1.00 74.44 838 SER A C 1
ATOM 6142 O O . SER A 1 838 ? -30.025 4.144 8.067 1.00 74.44 838 SER A O 1
ATOM 6144 N N . GLU A 1 839 ? -30.710 6.046 9.079 1.00 84.81 839 GLU A N 1
ATOM 6145 C CA . GLU A 1 839 ? -30.998 6.812 7.875 1.00 84.81 839 GLU A CA 1
ATOM 6146 C C . GLU A 1 839 ? -30.687 8.289 8.121 1.00 84.81 839 GLU A C 1
ATOM 6148 O O . GLU A 1 839 ? -31.192 8.894 9.061 1.00 84.81 839 GLU A O 1
ATOM 6153 N N . ASN A 1 840 ? -29.834 8.873 7.283 1.00 84.19 840 ASN A N 1
ATOM 6154 C CA . ASN A 1 840 ? -29.358 10.242 7.430 1.00 84.19 840 ASN A CA 1
ATOM 6155 C C . ASN A 1 840 ? -29.165 10.911 6.069 1.00 84.19 840 ASN A C 1
ATOM 6157 O O . ASN A 1 840 ? -28.942 10.253 5.054 1.00 84.19 840 ASN A O 1
ATOM 6161 N N . THR A 1 841 ? -29.177 12.246 6.044 1.00 87.06 841 THR A N 1
ATOM 6162 C CA . THR A 1 841 ? -28.711 12.987 4.865 1.00 87.06 841 THR A CA 1
ATOM 6163 C C . THR A 1 841 ? -27.189 13.112 4.895 1.00 87.06 841 THR A C 1
ATOM 6165 O O . THR A 1 841 ? -26.641 13.844 5.715 1.00 87.06 841 THR A O 1
ATOM 6168 N N . CYS A 1 842 ? -26.510 12.438 3.975 1.00 88.00 842 CYS A N 1
ATOM 6169 C CA . CYS A 1 842 ? -25.077 12.565 3.751 1.00 88.00 842 CYS A CA 1
ATOM 6170 C C . CYS A 1 842 ? -24.747 13.646 2.726 1.00 88.00 842 CYS A C 1
ATOM 6172 O O . CYS A 1 842 ? -25.527 13.940 1.813 1.00 88.00 842 CYS A O 1
ATOM 6174 N N . ARG A 1 843 ? -23.511 14.137 2.814 1.00 90.38 843 ARG A N 1
ATOM 6175 C CA . ARG A 1 843 ? -22.843 14.839 1.716 1.00 90.38 843 ARG A CA 1
ATOM 6176 C C . ARG A 1 843 ? -22.198 13.810 0.804 1.00 90.38 843 ARG A C 1
ATOM 6178 O O . ARG A 1 843 ? -21.566 12.876 1.290 1.00 90.38 843 ARG A O 1
ATOM 6185 N N . ARG A 1 844 ? -22.331 13.977 -0.503 1.00 91.69 844 ARG A N 1
ATOM 6186 C CA . ARG A 1 844 ? -21.755 13.078 -1.495 1.00 91.69 844 ARG A CA 1
ATOM 6187 C C . ARG A 1 844 ? -20.851 13.851 -2.438 1.00 91.69 844 ARG A C 1
ATOM 6189 O O . ARG A 1 844 ? -21.217 14.906 -2.942 1.00 91.69 844 ARG A O 1
ATOM 6196 N N . PHE A 1 845 ? -19.685 13.287 -2.707 1.00 91.75 845 PHE A N 1
ATOM 6197 C CA . PHE A 1 845 ? -18.827 13.743 -3.789 1.00 91.75 845 PHE A CA 1
ATOM 6198 C C . PHE A 1 845 ? -18.109 12.561 -4.434 1.00 91.75 845 PHE A C 1
ATOM 6200 O O . PHE A 1 845 ? -18.017 11.471 -3.861 1.00 91.75 845 PHE A O 1
ATOM 6207 N N . SER A 1 846 ? -17.627 12.764 -5.655 1.00 90.38 846 SER A N 1
ATOM 6208 C CA . SER A 1 846 ? -16.824 11.777 -6.366 1.00 90.38 846 SER A CA 1
ATOM 6209 C C . SER A 1 846 ? -15.456 12.355 -6.674 1.00 90.38 846 SER A C 1
ATOM 6211 O O . SER A 1 846 ? -15.353 13.511 -7.064 1.00 90.38 846 SER A O 1
ATOM 6213 N N . PHE A 1 847 ? -14.424 11.530 -6.574 1.00 90.56 847 PHE A N 1
ATOM 6214 C CA . PHE A 1 847 ? -13.091 11.872 -7.058 1.00 90.56 847 PHE A CA 1
ATOM 6215 C C . PHE A 1 847 ? -12.450 10.652 -7.714 1.00 90.56 847 PHE A C 1
ATOM 6217 O O . PHE A 1 847 ? -13.025 9.560 -7.702 1.00 90.56 847 PHE A O 1
ATOM 6224 N N . TYR A 1 848 ? -11.290 10.844 -8.329 1.00 86.38 848 TYR A N 1
ATOM 6225 C CA . TYR A 1 848 ? -10.542 9.772 -8.970 1.00 86.38 848 TYR A CA 1
ATOM 6226 C C . TYR A 1 848 ? -9.278 9.469 -8.173 1.00 86.38 848 TYR A C 1
ATOM 6228 O O . TYR A 1 848 ? -8.556 10.389 -7.797 1.00 86.38 848 TYR A O 1
ATOM 6236 N N . GLN A 1 849 ? -9.021 8.187 -7.933 1.00 83.12 849 GLN A N 1
ATOM 6237 C CA . GLN A 1 849 ? -7.827 7.720 -7.236 1.00 83.12 849 GLN A CA 1
ATOM 6238 C C . GLN A 1 849 ? -7.324 6.421 -7.849 1.00 83.12 849 GLN A C 1
ATOM 6240 O O . GLN A 1 849 ? -8.114 5.521 -8.147 1.00 83.12 849 GLN A O 1
ATOM 6245 N N . ALA A 1 850 ? -6.017 6.281 -8.024 1.00 70.94 850 ALA A N 1
ATOM 6246 C CA . ALA A 1 850 ? -5.441 4.997 -8.392 1.00 70.94 850 ALA A CA 1
ATOM 6247 C C . ALA A 1 850 ? -5.338 4.043 -7.194 1.00 70.94 850 ALA A C 1
ATOM 6249 O O . ALA A 1 850 ? -4.713 4.348 -6.178 1.00 70.94 850 ALA A O 1
ATOM 6250 N N . ALA A 1 851 ? -5.894 2.840 -7.352 1.00 59.03 851 ALA A N 1
ATOM 6251 C CA . ALA A 1 851 ? -5.584 1.720 -6.467 1.00 59.03 851 ALA A CA 1
ATOM 6252 C C . ALA A 1 851 ? -4.103 1.326 -6.616 1.00 59.03 851 ALA A C 1
ATOM 6254 O O . ALA A 1 851 ? -3.537 1.468 -7.703 1.00 59.03 851 ALA A O 1
ATOM 6255 N N . ALA A 1 852 ? -3.483 0.798 -5.554 1.00 52.12 852 ALA A N 1
ATOM 6256 C CA . ALA A 1 852 ? -2.061 0.430 -5.546 1.00 52.12 852 ALA A CA 1
ATOM 6257 C C . ALA A 1 852 ? -1.675 -0.481 -6.730 1.00 52.12 852 ALA A C 1
ATOM 6259 O O . ALA A 1 852 ? -0.718 -0.191 -7.445 1.00 52.12 852 ALA A O 1
ATOM 6260 N N . GLU A 1 853 ? -2.502 -1.489 -7.012 1.00 46.91 853 GLU A N 1
ATOM 6261 C CA . GLU A 1 853 ? -2.350 -2.454 -8.114 1.00 46.91 853 GLU A CA 1
ATOM 6262 C C . GLU A 1 853 ? -2.420 -1.814 -9.516 1.00 46.91 853 GLU A C 1
ATOM 6264 O O . GLU A 1 853 ? -1.956 -2.380 -10.504 1.00 46.91 853 GLU A O 1
ATOM 6269 N N . ARG A 1 854 ? -3.013 -0.618 -9.631 1.00 55.84 854 ARG A N 1
ATOM 6270 C CA . ARG A 1 854 ? -3.249 0.088 -10.902 1.00 55.84 854 ARG A CA 1
ATOM 6271 C C . ARG A 1 854 ? -2.294 1.239 -11.155 1.00 55.84 854 ARG A C 1
ATOM 6273 O O . ARG A 1 854 ? -2.311 1.784 -12.261 1.00 55.84 854 ARG A O 1
ATOM 6280 N N . LYS A 1 855 ? -1.457 1.585 -10.174 1.00 61.31 855 LYS A N 1
ATOM 6281 C CA . LYS A 1 855 ? -0.400 2.589 -10.332 1.00 61.31 855 LYS A CA 1
ATOM 6282 C C . LYS A 1 855 ? 0.505 2.298 -11.541 1.00 61.31 855 LYS A C 1
ATOM 6284 O O . LYS A 1 855 ? 0.734 3.236 -12.299 1.00 61.31 855 LYS A O 1
ATOM 6289 N N . PRO A 1 856 ? 0.912 1.039 -11.834 1.00 56.91 856 PRO A N 1
ATOM 6290 C CA . PRO A 1 856 ? 1.710 0.743 -13.030 1.00 56.91 856 PRO A CA 1
ATOM 6291 C C . PRO A 1 856 ? 0.976 1.048 -14.341 1.00 56.91 856 PRO A C 1
ATOM 6293 O O . PRO A 1 856 ? 1.575 1.519 -15.300 1.00 56.91 856 PRO A O 1
ATOM 6296 N N . GLY A 1 857 ? -0.340 0.816 -14.376 1.00 63.75 857 GLY A N 1
ATOM 6297 C CA . GLY A 1 857 ? -1.185 1.132 -15.529 1.00 63.75 857 GLY A CA 1
ATOM 6298 C C . GLY A 1 857 ? -1.666 2.584 -15.571 1.00 63.75 857 GLY A C 1
ATOM 6299 O O . GLY A 1 857 ? -2.372 2.939 -16.513 1.00 63.75 857 GLY A O 1
ATOM 6300 N N . ARG A 1 858 ? -1.349 3.391 -14.544 1.00 69.38 858 ARG A N 1
ATOM 6301 C CA . ARG A 1 858 ? -1.791 4.786 -14.358 1.00 69.38 858 ARG A CA 1
ATOM 6302 C C . ARG A 1 858 ? -3.295 4.973 -14.559 1.00 69.38 858 ARG A C 1
ATOM 6304 O O . ARG A 1 858 ? -3.774 5.964 -15.105 1.00 69.38 858 ARG A O 1
ATOM 6311 N N . ARG A 1 859 ? -4.061 3.973 -14.115 1.00 72.25 859 ARG A N 1
ATOM 6312 C CA . ARG A 1 859 ? -5.523 3.961 -14.207 1.00 72.25 859 ARG A CA 1
ATOM 6313 C C . ARG A 1 859 ? -6.120 4.362 -12.875 1.00 72.25 859 ARG A C 1
ATOM 6315 O O . ARG A 1 859 ? -6.014 3.631 -11.892 1.00 72.25 859 ARG A O 1
ATOM 6322 N N . GLN A 1 860 ? -6.812 5.489 -12.882 1.00 79.94 860 GLN A N 1
ATOM 6323 C CA . GLN A 1 860 ? -7.550 5.972 -11.727 1.00 79.94 860 GLN A CA 1
ATOM 6324 C C . GLN A 1 860 ? -8.969 5.408 -11.737 1.00 79.94 860 GLN A C 1
ATOM 6326 O O . GLN A 1 860 ? -9.600 5.257 -12.786 1.00 79.94 860 GLN A O 1
ATOM 6331 N N . LEU A 1 861 ? -9.468 5.081 -10.555 1.00 81.38 861 LEU A N 1
ATOM 6332 C CA . LEU A 1 861 ? -10.824 4.619 -10.323 1.00 81.38 861 LEU A CA 1
ATOM 6333 C C . LEU A 1 861 ? -11.657 5.779 -9.813 1.00 81.38 861 LEU A C 1
ATOM 6335 O O . LEU A 1 861 ? -11.175 6.602 -9.042 1.00 81.38 861 LEU A O 1
ATOM 6339 N N . ARG A 1 862 ? -12.925 5.829 -10.213 1.00 85.75 862 ARG A N 1
ATOM 6340 C CA . ARG A 1 862 ? -13.868 6.774 -9.625 1.00 85.75 862 ARG A CA 1
ATOM 6341 C C . ARG A 1 862 ? -14.322 6.249 -8.266 1.00 85.75 862 ARG A C 1
ATOM 6343 O O . ARG A 1 862 ? -14.976 5.208 -8.195 1.00 85.75 862 ARG A O 1
ATOM 6350 N N . LEU A 1 863 ? -14.026 6.997 -7.213 1.00 89.62 863 LEU A N 1
ATOM 6351 C CA . LEU A 1 863 ? -14.492 6.750 -5.856 1.00 89.62 863 LEU A CA 1
ATOM 6352 C C . LEU A 1 863 ? -15.701 7.637 -5.570 1.00 89.62 863 LEU A C 1
ATOM 6354 O O . LEU A 1 863 ? -15.722 8.816 -5.920 1.00 89.62 863 LEU A O 1
ATOM 6358 N N . ASN A 1 864 ? -16.718 7.067 -4.930 1.00 90.75 864 ASN A N 1
ATOM 6359 C CA . ASN A 1 864 ? -17.874 7.795 -4.421 1.00 90.75 864 ASN A CA 1
ATOM 6360 C C . ASN A 1 864 ? -17.789 7.853 -2.902 1.00 90.75 864 ASN A C 1
ATOM 6362 O O . ASN A 1 864 ? -17.879 6.821 -2.235 1.00 90.75 864 ASN A O 1
ATOM 6366 N N . VAL A 1 865 ? -17.638 9.059 -2.371 1.00 92.00 865 VAL A N 1
ATOM 6367 C CA . VAL A 1 865 ? -17.541 9.311 -0.936 1.00 92.00 865 VAL A CA 1
ATOM 6368 C C . VAL A 1 865 ? -18.873 9.832 -0.433 1.00 92.00 865 VAL A C 1
ATOM 6370 O O . VAL A 1 865 ? -19.438 10.767 -0.997 1.00 92.00 865 VAL A O 1
ATOM 6373 N N . HIS A 1 866 ? -19.346 9.228 0.648 1.00 91.50 866 HIS A N 1
ATOM 6374 C CA . HIS A 1 866 ? -20.522 9.636 1.396 1.00 91.50 866 HIS A CA 1
ATOM 6375 C C . HIS A 1 866 ? -20.058 10.040 2.789 1.00 91.50 866 HIS A C 1
ATOM 6377 O O . HIS A 1 866 ? -19.570 9.199 3.541 1.00 91.50 866 HIS A O 1
ATOM 6383 N N . VAL A 1 867 ? -20.158 11.326 3.106 1.00 84.38 867 VAL A N 1
ATOM 6384 C CA . VAL A 1 867 ? -19.792 11.874 4.410 1.00 84.38 867 VAL A CA 1
ATOM 6385 C C . VAL A 1 867 ? -21.054 12.020 5.243 1.00 84.38 867 VAL A C 1
ATOM 6387 O O . VAL A 1 867 ? -21.945 12.809 4.905 1.00 84.38 867 VAL A O 1
ATOM 6390 N N . TRP A 1 868 ? -21.111 11.255 6.322 1.00 84.06 868 TRP A N 1
ATOM 6391 C CA . TRP A 1 868 ? -22.184 11.252 7.304 1.00 84.06 868 TRP A CA 1
ATOM 6392 C C . TRP A 1 868 ? -22.199 12.563 8.120 1.00 84.06 868 TRP A C 1
ATOM 6394 O O . TRP A 1 868 ? -21.216 13.319 8.105 1.00 84.06 868 TRP A O 1
ATOM 6404 N N . PRO A 1 869 ? -23.310 12.894 8.811 1.00 71.81 869 PRO A N 1
ATOM 6405 C CA . PRO A 1 869 ? -23.406 14.113 9.624 1.00 71.81 869 PRO A CA 1
ATOM 6406 C C . PRO A 1 869 ? -22.389 14.197 10.771 1.00 71.81 869 PRO A C 1
ATOM 6408 O O . PRO A 1 869 ? -21.991 15.293 11.163 1.00 71.81 869 PRO A O 1
ATOM 6411 N N . ASP A 1 870 ? -21.962 13.053 11.300 1.00 65.44 870 ASP A N 1
ATOM 6412 C CA . ASP A 1 870 ? -20.927 12.926 12.332 1.00 65.44 870 ASP A CA 1
ATOM 6413 C C . ASP A 1 870 ? -19.493 13.079 11.789 1.00 65.44 870 ASP A C 1
ATOM 6415 O O . ASP A 1 870 ? -18.563 13.269 12.571 1.00 65.44 870 ASP A O 1
ATOM 6419 N N . GLY A 1 871 ? -19.321 13.087 10.462 1.00 61.22 871 GLY A N 1
ATOM 6420 C CA . GLY A 1 871 ? -18.034 13.205 9.781 1.00 61.22 871 GLY A CA 1
ATOM 6421 C C . GLY A 1 871 ? -17.461 11.879 9.277 1.00 61.22 871 GLY A C 1
ATOM 6422 O O . GLY A 1 871 ? -16.464 11.916 8.546 1.00 61.22 871 GLY A O 1
ATOM 6423 N N . ASP A 1 872 ? -18.092 10.743 9.593 1.00 71.00 872 ASP A N 1
ATOM 6424 C CA . ASP A 1 872 ? -17.662 9.438 9.097 1.00 71.00 872 ASP A CA 1
ATOM 6425 C C . ASP A 1 872 ? -17.829 9.343 7.580 1.00 71.00 872 ASP A C 1
ATOM 6427 O O . ASP A 1 872 ? -18.647 10.027 6.958 1.00 71.00 872 ASP A O 1
ATOM 6431 N N . LYS A 1 873 ? -17.003 8.505 6.949 1.00 79.81 873 LYS A N 1
ATOM 6432 C CA . LYS A 1 873 ? -16.934 8.394 5.490 1.00 79.81 873 LYS A CA 1
ATOM 6433 C C . LYS A 1 873 ? -17.229 6.973 5.060 1.00 79.81 873 LYS A C 1
ATOM 6435 O O . LYS A 1 873 ? -16.612 6.021 5.523 1.00 79.81 873 LYS A O 1
ATOM 6440 N N . THR A 1 874 ? -18.152 6.839 4.121 1.00 85.75 874 THR A N 1
ATOM 6441 C CA . THR A 1 874 ? -18.370 5.601 3.381 1.00 85.75 874 THR A CA 1
ATOM 6442 C C . THR A 1 874 ? -17.892 5.780 1.950 1.00 85.75 874 THR A C 1
ATOM 6444 O O . THR A 1 874 ? -18.371 6.651 1.224 1.00 85.75 874 THR A O 1
ATOM 6447 N N . VAL A 1 875 ? -16.929 4.957 1.552 1.00 87.19 875 VAL A N 1
ATOM 6448 C CA . VAL A 1 875 ? -16.290 4.998 0.240 1.00 87.19 875 VAL A CA 1
ATOM 6449 C C . VAL A 1 875 ? -16.718 3.777 -0.557 1.00 87.19 875 VAL A C 1
ATOM 6451 O O . VAL A 1 875 ? -16.578 2.639 -0.108 1.00 87.19 875 VAL A O 1
ATOM 6454 N N . ILE A 1 876 ? -17.239 4.028 -1.753 1.00 88.62 876 ILE A N 1
ATOM 6455 C CA . ILE A 1 876 ? -17.691 2.996 -2.680 1.00 88.62 876 ILE A CA 1
ATOM 6456 C C . ILE A 1 876 ? -16.995 3.181 -4.011 1.00 88.62 876 ILE A C 1
ATOM 6458 O O . ILE A 1 876 ? -17.034 4.268 -4.596 1.00 88.62 876 ILE A O 1
ATOM 6462 N N . TYR A 1 877 ? -16.447 2.097 -4.538 1.00 85.50 877 TYR A N 1
ATOM 6463 C CA . TYR A 1 877 ? -15.867 2.096 -5.870 1.00 85.50 877 TYR A CA 1
ATOM 6464 C C . TYR A 1 877 ? -15.903 0.706 -6.499 1.00 85.50 877 TYR A C 1
ATOM 6466 O O . TYR A 1 877 ? -16.204 -0.290 -5.841 1.00 85.50 877 TYR A O 1
ATOM 6474 N N . GLN A 1 878 ? -15.636 0.656 -7.800 1.00 78.81 878 GLN A N 1
ATOM 6475 C CA . GLN A 1 878 ? -15.529 -0.588 -8.548 1.00 78.81 878 GLN A CA 1
ATOM 6476 C C . GLN A 1 878 ? -14.096 -0.751 -9.046 1.00 78.81 878 GLN A C 1
ATOM 6478 O O . GLN A 1 878 ? -13.519 0.176 -9.607 1.00 78.81 878 GLN A O 1
ATOM 6483 N N . ASP A 1 879 ? -13.543 -1.941 -8.861 1.00 68.38 879 ASP A N 1
ATOM 6484 C CA . ASP A 1 879 ? -12.190 -2.316 -9.235 1.00 68.38 879 ASP A CA 1
ATOM 6485 C C . ASP A 1 879 ? -12.214 -3.687 -9.928 1.00 68.38 879 ASP A C 1
ATOM 6487 O O . ASP A 1 879 ? -12.644 -4.684 -9.355 1.00 68.38 879 ASP A O 1
ATOM 6491 N N . ASN A 1 880 ? -11.808 -3.732 -11.200 1.00 64.56 880 ASN A N 1
ATOM 6492 C CA . ASN A 1 880 ? -11.778 -4.937 -12.043 1.00 64.56 880 ASN A CA 1
ATOM 6493 C C . ASN A 1 880 ? -13.140 -5.646 -12.085 1.00 64.56 880 ASN A C 1
ATOM 6495 O O . ASN A 1 880 ? -13.246 -6.863 -11.975 1.00 64.56 880 ASN A O 1
ATOM 6499 N N . GLY A 1 881 ? -14.210 -4.854 -12.188 1.00 64.69 881 GLY A N 1
ATOM 6500 C CA . GLY A 1 881 ? -15.580 -5.358 -12.188 1.00 64.69 881 GLY A CA 1
ATOM 6501 C C . GLY A 1 881 ? -16.131 -5.695 -10.798 1.00 64.69 881 GLY A C 1
ATOM 6502 O O . GLY A 1 881 ? -17.348 -5.815 -10.661 1.00 64.69 881 GLY A O 1
ATOM 6503 N N . ARG A 1 882 ? -15.292 -5.770 -9.758 1.00 72.50 882 ARG A N 1
ATOM 6504 C CA . ARG A 1 882 ? -15.698 -6.070 -8.379 1.00 72.50 882 ARG A CA 1
ATOM 6505 C C . ARG A 1 882 ? -15.984 -4.796 -7.606 1.00 72.50 882 ARG A C 1
ATOM 6507 O O . ARG A 1 882 ? -15.270 -3.808 -7.737 1.00 72.50 882 ARG A O 1
ATOM 6514 N N . TRP A 1 883 ? -17.024 -4.814 -6.789 1.00 78.75 883 TRP A N 1
ATOM 6515 C CA . TRP A 1 883 ? -17.361 -3.670 -5.955 1.00 78.75 883 TRP A CA 1
ATOM 6516 C C . TRP A 1 883 ? -16.582 -3.714 -4.650 1.00 78.75 883 TRP A C 1
ATOM 6518 O O . TRP A 1 883 ? -16.316 -4.785 -4.105 1.00 78.75 883 TRP A O 1
ATOM 6528 N N . ARG A 1 884 ? -16.219 -2.537 -4.147 1.00 79.00 884 ARG A N 1
ATOM 6529 C CA . ARG A 1 884 ? -15.590 -2.361 -2.844 1.00 79.00 884 ARG A CA 1
ATOM 6530 C C . ARG A 1 884 ? -16.361 -1.327 -2.031 1.00 79.00 884 ARG A C 1
ATOM 6532 O O . ARG A 1 884 ? -16.757 -0.283 -2.552 1.00 79.00 884 ARG A O 1
ATOM 6539 N N . LEU A 1 885 ? -16.568 -1.647 -0.757 1.00 82.25 885 LEU A N 1
ATOM 6540 C CA . LEU A 1 885 ? -17.183 -0.798 0.260 1.00 82.25 885 LEU A CA 1
ATOM 6541 C C . LEU A 1 885 ? -16.184 -0.663 1.411 1.00 82.25 885 LEU A C 1
ATOM 6543 O O . LEU A 1 885 ? -15.892 -1.654 2.080 1.00 82.25 885 LEU A O 1
ATOM 6547 N N . ASN A 1 886 ? -15.637 0.536 1.621 1.00 78.19 886 ASN A N 1
ATOM 6548 C CA . ASN A 1 886 ? -14.555 0.789 2.585 1.00 78.19 886 ASN A CA 1
ATOM 6549 C C . ASN A 1 886 ? -13.417 -0.248 2.450 1.00 78.19 886 ASN A C 1
ATOM 6551 O O . ASN A 1 886 ? -13.056 -0.941 3.406 1.00 78.19 886 ASN A O 1
ATOM 6555 N N . GLU A 1 887 ? -12.910 -0.407 1.221 1.00 70.88 887 GLU A N 1
ATOM 6556 C CA . GLU A 1 887 ? -11.863 -1.369 0.820 1.00 70.88 887 GLU A CA 1
ATOM 6557 C C . GLU A 1 887 ? -12.252 -2.858 0.866 1.00 70.88 887 GLU A C 1
ATOM 6559 O O . GLU A 1 887 ? -11.483 -3.715 0.429 1.00 70.88 887 GLU A O 1
ATOM 6564 N N . VAL A 1 888 ? -13.433 -3.209 1.379 1.00 68.69 888 VAL A N 1
ATOM 6565 C CA . VAL A 1 888 ? -13.891 -4.602 1.456 1.00 68.69 888 VAL A CA 1
ATOM 6566 C C . VAL A 1 888 ? -14.572 -4.995 0.151 1.00 68.69 888 VAL A C 1
ATOM 6568 O O . VAL A 1 888 ? -15.522 -4.333 -0.265 1.00 68.69 888 VAL A O 1
ATOM 6571 N N . ILE A 1 889 ? -14.115 -6.086 -0.474 1.00 71.25 889 ILE A N 1
ATOM 6572 C CA . ILE A 1 889 ? -14.777 -6.669 -1.650 1.00 71.25 889 ILE A CA 1
ATOM 6573 C C . ILE A 1 889 ? -16.210 -7.033 -1.266 1.00 71.25 889 ILE A C 1
ATOM 6575 O O . ILE A 1 889 ? -16.427 -7.775 -0.316 1.00 71.25 889 ILE A O 1
ATOM 6579 N N . THR A 1 890 ? -17.179 -6.508 -1.997 1.00 70.44 890 THR A N 1
ATOM 6580 C CA . THR A 1 890 ? -18.608 -6.733 -1.786 1.00 70.44 890 THR A CA 1
ATOM 6581 C C . THR A 1 890 ? -19.224 -7.294 -3.060 1.00 70.44 890 THR A C 1
ATOM 6583 O O . THR A 1 890 ? -18.700 -7.098 -4.164 1.00 70.44 890 THR A O 1
ATOM 6586 N N . ASP A 1 891 ? -20.340 -8.001 -2.906 1.00 66.38 891 ASP A N 1
ATOM 6587 C CA . ASP A 1 891 ? -21.194 -8.331 -4.037 1.00 66.38 891 ASP A CA 1
ATOM 6588 C C . ASP A 1 891 ? -21.632 -7.039 -4.747 1.00 66.38 891 ASP A C 1
ATOM 6590 O O . ASP A 1 891 ? -21.687 -5.954 -4.157 1.00 66.38 891 ASP A O 1
ATOM 6594 N N . GLY A 1 892 ? -21.929 -7.137 -6.045 1.00 65.69 892 GLY A N 1
ATOM 6595 C CA . GLY A 1 892 ? -22.403 -5.985 -6.809 1.00 65.69 892 GLY A CA 1
ATOM 6596 C C . GLY A 1 892 ? -23.629 -5.315 -6.169 1.00 65.69 892 GLY A C 1
ATOM 6597 O O . GLY A 1 892 ? -24.380 -5.965 -5.436 1.00 65.69 892 GLY A O 1
ATOM 6598 N N . PRO A 1 893 ? -23.857 -4.015 -6.434 1.00 83.06 893 PRO A N 1
ATOM 6599 C CA . PRO A 1 893 ? -24.911 -3.270 -5.780 1.00 83.06 893 PRO A CA 1
ATOM 6600 C C . PRO A 1 893 ? -26.274 -3.884 -6.072 1.00 83.06 893 PRO A C 1
ATOM 6602 O O . PRO A 1 893 ? -26.657 -4.067 -7.230 1.00 83.06 893 PRO A O 1
ATOM 6605 N N . GLN A 1 894 ? -27.050 -4.115 -5.022 1.00 82.88 894 GLN A N 1
ATOM 6606 C CA . GLN A 1 894 ? -28.458 -4.434 -5.159 1.00 82.88 894 GLN A CA 1
ATOM 6607 C C . GLN A 1 894 ? -29.228 -3.139 -5.387 1.00 82.88 894 GLN A C 1
ATOM 6609 O O . GLN A 1 894 ? -29.275 -2.262 -4.522 1.00 82.88 894 GLN A O 1
ATOM 6614 N N . ARG A 1 895 ? -29.834 -3.011 -6.568 1.00 80.44 895 ARG A N 1
ATOM 6615 C CA . ARG A 1 895 ? -30.735 -1.901 -6.881 1.00 80.44 895 ARG A CA 1
ATOM 6616 C C . ARG A 1 895 ? -32.158 -2.286 -6.499 1.00 80.44 895 ARG A C 1
ATOM 6618 O O . ARG A 1 895 ? -32.682 -3.284 -6.990 1.00 80.44 895 ARG A O 1
ATOM 6625 N N . LYS A 1 896 ? -32.783 -1.485 -5.639 1.00 77.25 896 LYS A N 1
ATOM 6626 C CA . LYS A 1 896 ? -34.222 -1.530 -5.357 1.00 77.25 896 LYS A CA 1
ATOM 6627 C C . LYS A 1 896 ? -34.757 -0.122 -5.593 1.00 77.25 896 LYS A C 1
ATOM 6629 O O . LYS A 1 896 ? -34.321 0.793 -4.906 1.00 77.25 896 LYS A O 1
ATOM 6634 N N . SER A 1 897 ? -35.643 0.033 -6.580 1.00 80.00 897 SER A N 1
ATOM 6635 C CA . SER A 1 897 ? -36.123 1.340 -7.062 1.00 80.00 897 SER A CA 1
ATOM 6636 C C . SER A 1 897 ? -34.974 2.323 -7.375 1.00 80.00 897 SER A C 1
ATOM 6638 O O . SER A 1 897 ? -34.137 2.046 -8.231 1.00 80.00 897 SER A O 1
ATOM 6640 N N . ASP A 1 898 ? -34.952 3.453 -6.674 1.00 80.25 898 ASP A N 1
ATOM 6641 C CA . ASP A 1 898 ? -34.025 4.587 -6.689 1.00 80.25 898 ASP A CA 1
ATOM 6642 C C . ASP A 1 898 ? -32.916 4.490 -5.622 1.00 80.25 898 ASP A C 1
ATOM 6644 O O . ASP A 1 898 ? -32.077 5.384 -5.499 1.00 80.25 898 ASP A O 1
ATOM 6648 N N . MET A 1 899 ? -32.890 3.399 -4.856 1.00 84.88 899 MET A N 1
ATOM 6649 C CA . MET A 1 899 ? -31.908 3.140 -3.812 1.00 84.88 899 MET A CA 1
ATOM 6650 C C . MET A 1 899 ? -30.928 2.055 -4.260 1.00 84.88 899 MET A C 1
ATOM 6652 O O . MET A 1 899 ? -31.301 0.982 -4.744 1.00 84.88 899 MET A O 1
ATOM 6656 N N . THR A 1 900 ? -29.643 2.328 -4.065 1.00 90.38 900 THR A N 1
ATOM 6657 C CA . THR A 1 900 ? -28.561 1.390 -4.375 1.00 90.38 900 THR A CA 1
ATOM 6658 C C . THR A 1 900 ? -27.920 0.921 -3.080 1.00 90.38 900 THR A C 1
ATOM 6660 O O . THR A 1 900 ? -27.566 1.765 -2.264 1.00 90.38 900 THR A O 1
ATOM 6663 N N . CYS A 1 901 ? -27.780 -0.392 -2.885 1.00 89.69 901 CYS A N 1
ATOM 6664 C CA . CYS A 1 901 ? -27.249 -0.986 -1.658 1.00 89.69 901 CYS A CA 1
ATOM 6665 C C . CYS A 1 901 ? -26.022 -1.873 -1.912 1.00 89.69 901 CYS A C 1
ATOM 6667 O O . CYS A 1 901 ? -26.028 -2.672 -2.843 1.00 89.69 901 CYS A O 1
ATOM 6669 N N . TRP A 1 902 ? -25.013 -1.796 -1.045 1.00 89.25 902 TRP A N 1
ATOM 6670 C CA . TRP A 1 902 ? -23.775 -2.583 -1.067 1.00 89.25 902 TRP A CA 1
ATOM 6671 C C . TRP A 1 902 ? -23.622 -3.345 0.247 1.00 89.25 902 TRP A C 1
ATOM 6673 O O . TRP A 1 902 ? -23.674 -2.729 1.311 1.00 89.25 902 TRP A O 1
ATOM 6683 N N . ARG A 1 903 ? -23.415 -4.666 0.192 1.00 82.00 903 ARG A N 1
ATOM 6684 C CA . ARG A 1 903 ? -23.381 -5.531 1.383 1.00 82.00 903 ARG A CA 1
ATOM 6685 C C . ARG A 1 903 ? -21.956 -5.818 1.838 1.00 82.00 903 ARG A C 1
ATOM 6687 O O . ARG A 1 903 ? -21.200 -6.494 1.149 1.00 82.00 903 ARG A O 1
ATOM 6694 N N . ASN A 1 904 ? -21.580 -5.357 3.019 1.00 76.56 904 ASN A N 1
ATOM 6695 C CA . ASN A 1 904 ? -20.284 -5.666 3.603 1.00 76.56 904 ASN A CA 1
ATOM 6696 C C . ASN A 1 904 ? -20.245 -7.153 4.025 1.00 76.56 904 ASN A C 1
ATOM 6698 O O . ASN A 1 904 ? -21.019 -7.553 4.895 1.00 76.56 904 ASN A O 1
ATOM 6702 N N . PRO A 1 905 ? -19.357 -7.997 3.469 1.00 64.75 905 PRO A N 1
ATOM 6703 C CA . PRO A 1 905 ? -19.313 -9.419 3.815 1.00 64.75 905 PRO A CA 1
ATOM 6704 C C . PRO A 1 905 ? -18.788 -9.693 5.229 1.00 64.75 905 PRO A C 1
ATOM 6706 O O . PRO A 1 905 ? -19.028 -10.788 5.743 1.00 64.75 905 PRO A O 1
ATOM 6709 N N . ILE A 1 906 ? -18.084 -8.731 5.838 1.00 63.81 906 ILE A N 1
ATOM 6710 C CA . ILE A 1 906 ? -17.511 -8.829 7.185 1.00 63.81 906 ILE A CA 1
ATOM 6711 C C . ILE A 1 906 ? -18.594 -8.545 8.224 1.00 63.81 906 ILE A C 1
ATOM 6713 O O . ILE A 1 906 ? -18.843 -9.372 9.096 1.00 63.81 906 ILE A O 1
ATOM 6717 N N . SER A 1 907 ? -19.268 -7.398 8.116 1.00 66.62 907 SER A N 1
ATOM 6718 C CA . SER A 1 907 ? -20.323 -7.020 9.066 1.00 66.62 907 SER A CA 1
ATOM 6719 C C . SER A 1 907 ? -21.705 -7.571 8.706 1.00 66.62 907 SER A C 1
ATOM 6721 O O . SER A 1 907 ? -22.629 -7.413 9.494 1.00 66.62 907 SER A O 1
ATOM 6723 N N . LYS A 1 908 ? -21.871 -8.173 7.520 1.00 71.94 908 LYS A N 1
ATOM 6724 C CA . LYS A 1 908 ? -23.141 -8.624 6.907 1.00 71.94 908 LYS A CA 1
ATOM 6725 C C . LYS A 1 908 ? -24.171 -7.525 6.615 1.00 71.94 908 LYS A C 1
ATOM 6727 O O . LYS A 1 908 ? -25.133 -7.777 5.893 1.00 71.94 908 LYS A O 1
ATOM 6732 N N . ARG A 1 909 ? -23.928 -6.299 7.081 1.00 78.19 909 ARG A N 1
ATOM 6733 C CA . ARG A 1 909 ? -24.752 -5.107 6.857 1.00 78.19 909 ARG A CA 1
ATOM 6734 C C . ARG A 1 909 ? -24.660 -4.592 5.429 1.00 78.19 909 ARG A C 1
ATOM 6736 O O . ARG A 1 909 ? -23.648 -4.773 4.756 1.00 78.19 909 ARG A O 1
ATOM 6743 N N . SER A 1 910 ? -25.689 -3.870 5.002 1.00 85.31 910 SER A N 1
ATOM 6744 C CA . SER A 1 910 ? -25.701 -3.163 3.724 1.00 85.31 910 SER A CA 1
ATOM 6745 C C . SER A 1 910 ? -25.681 -1.654 3.921 1.00 85.31 910 SER A C 1
ATOM 6747 O O . SER A 1 910 ? -26.501 -1.122 4.658 1.00 85.31 910 SER A O 1
ATOM 6749 N N . PHE A 1 911 ? -24.784 -0.954 3.236 1.00 90.12 911 PHE A N 1
ATOM 6750 C CA . PHE A 1 911 ? -24.885 0.492 3.062 1.00 90.12 911 PHE A CA 1
ATOM 6751 C C . PHE A 1 911 ? -25.765 0.776 1.849 1.00 90.12 911 PHE A C 1
ATOM 6753 O O . PHE A 1 911 ? -25.540 0.198 0.791 1.00 90.12 911 PHE A O 1
ATOM 6760 N N . CYS A 1 912 ? -26.739 1.662 1.981 1.00 91.19 912 CYS A N 1
ATOM 6761 C CA . CYS A 1 912 ? -27.669 2.046 0.935 1.00 91.19 912 CYS A CA 1
ATOM 6762 C C . CYS A 1 912 ? -27.632 3.561 0.720 1.00 91.19 912 CYS A C 1
ATOM 6764 O O . CYS A 1 912 ? -27.562 4.321 1.680 1.00 91.19 912 CYS A O 1
ATOM 6766 N N . ALA A 1 913 ? -27.712 4.008 -0.530 1.00 92.19 913 ALA A N 1
ATOM 6767 C CA . ALA A 1 913 ? -27.758 5.423 -0.879 1.00 92.19 913 ALA A CA 1
ATOM 6768 C C . ALA A 1 913 ? -28.877 5.712 -1.884 1.00 92.19 913 ALA A C 1
ATOM 6770 O O . ALA A 1 913 ? -29.071 4.961 -2.848 1.00 92.19 913 ALA A O 1
ATOM 6771 N N . LYS A 1 914 ? -29.585 6.820 -1.656 1.00 91.88 914 LYS A N 1
ATOM 6772 C CA . LYS A 1 914 ? -30.646 7.367 -2.507 1.00 91.88 914 LYS A CA 1
ATOM 6773 C C . LYS A 1 914 ? -30.395 8.867 -2.736 1.00 91.88 914 LYS A C 1
ATOM 6775 O O . LYS A 1 914 ? -30.307 9.603 -1.750 1.00 91.88 914 LYS A O 1
ATOM 6780 N N . PRO A 1 915 ? -30.212 9.339 -3.982 1.00 87.06 915 PRO A N 1
ATOM 6781 C CA . PRO A 1 915 ? -30.046 10.768 -4.274 1.00 87.06 915 PRO A CA 1
ATOM 6782 C C . PRO A 1 915 ? -31.232 11.605 -3.765 1.00 87.06 915 PRO A C 1
ATOM 6784 O O . PRO A 1 915 ? -32.359 11.103 -3.771 1.00 87.06 915 PRO A O 1
ATOM 6787 N N . LEU A 1 916 ? -30.965 12.837 -3.310 1.00 83.56 916 LEU A N 1
ATOM 6788 C CA . LEU A 1 916 ? -31.978 13.797 -2.844 1.00 83.56 916 LEU A CA 1
ATOM 6789 C C . LEU A 1 916 ? -32.281 14.874 -3.881 1.00 83.56 916 LEU A C 1
ATOM 6791 O O . LEU A 1 916 ? -31.316 15.336 -4.530 1.00 83.56 916 LEU A O 1
#